Protein AF-A0AAN9T812-F1 (afdb_monomer)

Structure (mmCIF, N/CA/C/O backbone):
data_AF-A0AAN9T812-F1
#
_entry.id   AF-A0AAN9T812-F1
#
loop_
_atom_site.group_PDB
_atom_site.id
_atom_site.type_symbol
_atom_site.label_atom_id
_atom_site.label_alt_id
_atom_site.label_comp_id
_atom_site.label_asym_id
_atom_site.label_entity_id
_atom_site.label_seq_id
_atom_site.pdbx_PDB_ins_code
_atom_site.Cartn_x
_atom_site.Cartn_y
_atom_site.Cartn_z
_atom_site.occupancy
_atom_site.B_iso_or_equiv
_atom_site.auth_seq_id
_atom_site.auth_comp_id
_atom_site.auth_asym_id
_atom_site.auth_atom_id
_atom_site.pdbx_PDB_model_num
ATOM 1 N N . MET A 1 1 ? -32.155 -4.068 31.188 1.00 74.25 1 MET A N 1
ATOM 2 C CA . MET A 1 1 ? -33.131 -3.083 30.691 1.00 74.25 1 MET A CA 1
ATOM 3 C C . MET A 1 1 ? -33.475 -3.514 29.284 1.00 74.25 1 MET A C 1
ATOM 5 O O . MET A 1 1 ? -32.671 -3.283 28.393 1.00 74.25 1 MET A O 1
ATOM 9 N N . THR A 1 2 ? -34.605 -4.200 29.105 1.00 89.62 2 THR A N 1
ATOM 10 C CA . THR A 1 2 ? -34.930 -4.833 27.822 1.00 89.62 2 THR A CA 1
ATOM 11 C C . THR A 1 2 ? -35.168 -3.782 26.747 1.00 89.62 2 THR A C 1
ATOM 13 O O . THR A 1 2 ? -36.147 -3.042 26.820 1.00 89.62 2 THR A O 1
ATOM 16 N N . VAL A 1 3 ? -34.265 -3.729 25.769 1.00 97.06 3 VAL A N 1
ATOM 17 C CA . VAL A 1 3 ? -34.298 -2.762 24.667 1.00 97.06 3 VAL A CA 1
ATOM 18 C C . VAL A 1 3 ? -35.532 -2.996 23.793 1.00 97.06 3 VAL A C 1
ATOM 20 O O . VAL A 1 3 ? -35.739 -4.096 23.282 1.00 97.06 3 VAL A O 1
ATOM 23 N N . LYS A 1 4 ? -36.333 -1.944 23.604 1.00 97.69 4 LYS A N 1
ATOM 24 C CA . LYS A 1 4 ? -37.488 -1.900 22.691 1.00 97.69 4 LYS A CA 1
ATOM 25 C C . LYS A 1 4 ? -37.395 -0.757 21.684 1.00 97.69 4 LYS A C 1
ATOM 27 O O . LYS A 1 4 ? -37.980 -0.849 20.609 1.00 97.69 4 LYS A O 1
ATOM 32 N N . ASN A 1 5 ? -36.654 0.295 22.018 1.00 98.50 5 ASN A N 1
ATOM 33 C CA . ASN A 1 5 ? -36.450 1.477 21.196 1.00 98.50 5 ASN A CA 1
ATOM 34 C C . ASN A 1 5 ? -34.953 1.656 20.923 1.00 98.50 5 ASN A C 1
ATOM 36 O O . ASN A 1 5 ? -34.146 1.750 21.851 1.00 98.50 5 ASN A O 1
ATOM 40 N N . ILE A 1 6 ? -34.585 1.731 19.647 1.00 98.75 6 ILE A N 1
ATOM 41 C CA . ILE A 1 6 ? -33.224 1.993 19.182 1.00 98.75 6 ILE A CA 1
ATOM 42 C C . ILE A 1 6 ? -33.206 3.333 18.449 1.00 98.75 6 ILE A C 1
ATOM 44 O O . ILE A 1 6 ? -33.967 3.533 17.504 1.00 98.75 6 ILE A O 1
ATOM 48 N N . CYS A 1 7 ? -32.300 4.225 18.844 1.00 98.69 7 CYS A N 1
ATOM 49 C CA . CYS A 1 7 ? -31.912 5.387 18.045 1.00 98.69 7 CYS A CA 1
ATOM 50 C C . CYS A 1 7 ? -30.577 5.098 17.340 1.00 98.69 7 CYS A C 1
ATOM 52 O O . CYS A 1 7 ? -29.722 4.406 17.894 1.00 98.69 7 CYS A O 1
ATOM 54 N N . CYS A 1 8 ? -30.369 5.633 16.138 1.00 98.69 8 CYS A N 1
ATOM 55 C CA . CYS A 1 8 ? -29.065 5.628 15.475 1.00 98.69 8 CYS A CA 1
ATOM 56 C C . CYS A 1 8 ? -28.734 7.010 14.919 1.00 98.69 8 CYS A C 1
ATOM 58 O O . CYS A 1 8 ? -29.370 7.466 13.971 1.00 98.69 8 CYS A O 1
ATOM 60 N N . ILE A 1 9 ? -27.713 7.651 15.486 1.00 98.38 9 ILE A N 1
ATOM 61 C CA . ILE A 1 9 ? -27.224 8.962 15.060 1.00 98.38 9 ILE A CA 1
ATOM 62 C C . ILE A 1 9 ? -26.245 8.766 13.895 1.00 98.38 9 ILE A C 1
ATOM 64 O O . ILE A 1 9 ? -25.146 8.240 14.075 1.00 98.38 9 ILE A O 1
ATOM 68 N N . GLY A 1 10 ? -26.656 9.192 12.701 1.00 96.56 10 GLY A N 1
ATOM 69 C CA . GLY A 1 10 ? -25.944 9.061 11.429 1.00 96.56 10 GLY A CA 1
ATOM 70 C C . GLY A 1 10 ? -26.663 8.118 10.460 1.00 96.56 10 GLY A C 1
ATOM 71 O O . GLY A 1 10 ? -26.593 6.898 10.603 1.00 96.56 10 GLY A O 1
ATOM 72 N N . ALA A 1 11 ? -27.290 8.668 9.415 1.00 96.69 11 ALA A N 1
ATOM 73 C CA . ALA A 1 11 ? -28.010 7.905 8.387 1.00 96.69 11 ALA A CA 1
ATOM 74 C C . ALA A 1 11 ? -27.117 7.564 7.172 1.00 96.69 11 ALA A C 1
ATOM 76 O O . ALA A 1 11 ? -27.552 7.628 6.022 1.00 96.69 11 ALA A O 1
ATOM 77 N N . GLY A 1 12 ? -25.836 7.270 7.409 1.00 92.38 12 GLY A N 1
ATOM 78 C CA . GLY A 1 12 ? -24.866 6.917 6.364 1.00 92.38 12 GLY A CA 1
ATOM 79 C C . GLY A 1 12 ? -24.870 5.430 5.982 1.00 92.38 12 GLY A C 1
ATOM 80 O O . GLY A 1 12 ? -25.709 4.658 6.446 1.00 92.38 12 GLY A O 1
ATOM 81 N N . TYR A 1 13 ? -23.864 5.027 5.192 1.00 89.50 13 TYR A N 1
ATOM 82 C CA . TYR A 1 13 ? -23.619 3.642 4.743 1.00 89.50 13 TYR A CA 1
ATOM 83 C C . TYR A 1 13 ? -23.545 2.594 5.868 1.00 89.50 13 TYR A C 1
ATOM 85 O O . TYR A 1 13 ? -23.782 1.419 5.613 1.00 89.50 13 TYR A O 1
ATOM 93 N N . VAL A 1 14 ? -23.241 2.993 7.107 1.00 93.31 14 VAL A N 1
ATOM 94 C CA . VAL A 1 14 ? -23.202 2.077 8.259 1.00 93.31 14 VAL A CA 1
ATOM 95 C C . VAL A 1 14 ? -24.554 2.045 8.976 1.00 93.31 14 VAL A C 1
ATOM 97 O O . VAL A 1 14 ? -25.220 1.008 8.995 1.00 93.31 14 VAL A O 1
ATOM 100 N N . GLY A 1 15 ? -24.983 3.178 9.539 1.00 96.19 15 GLY A N 1
ATOM 101 C CA . GLY A 1 15 ? -26.185 3.272 10.371 1.00 96.19 15 GLY A CA 1
ATOM 102 C C . GLY A 1 15 ? -27.480 2.917 9.643 1.00 96.19 15 GLY A C 1
ATOM 103 O O . GLY A 1 15 ? -28.292 2.178 10.196 1.00 96.19 15 GLY A O 1
ATOM 104 N N . GLY A 1 16 ? -27.651 3.365 8.393 1.00 96.88 16 GLY A N 1
ATOM 105 C CA . GLY A 1 16 ? -28.848 3.097 7.590 1.00 96.88 16 GLY A CA 1
ATOM 106 C C . GLY A 1 16 ? -29.077 1.599 7.342 1.00 96.88 16 GLY A C 1
ATOM 107 O O . GLY A 1 16 ? -30.076 1.060 7.828 1.00 96.88 16 GLY A O 1
ATOM 108 N N . PRO A 1 17 ? -28.157 0.889 6.658 1.00 97.06 17 PRO A N 1
ATOM 109 C CA . PRO A 1 17 ? -28.252 -0.557 6.449 1.00 97.06 17 PRO A CA 1
ATOM 110 C C . PRO A 1 17 ? -28.309 -1.361 7.751 1.00 97.06 17 PRO A C 1
ATOM 112 O O . PRO A 1 17 ? -29.172 -2.228 7.880 1.00 97.06 17 PRO A O 1
ATOM 115 N N . THR A 1 18 ? -27.473 -1.034 8.748 1.00 97.94 18 THR A N 1
ATOM 116 C CA . THR A 1 18 ? -27.474 -1.728 10.053 1.00 97.94 18 THR A CA 1
ATOM 117 C C . THR A 1 18 ? -28.856 -1.665 10.706 1.00 97.94 18 THR A C 1
ATOM 119 O O . THR A 1 18 ? -29.416 -2.694 11.078 1.00 97.94 18 THR A O 1
ATOM 122 N N . CYS A 1 19 ? -29.446 -0.472 10.799 1.00 98.44 19 CYS A N 1
ATOM 123 C CA . CYS A 1 19 ? -30.762 -0.283 11.405 1.00 98.44 19 CYS A CA 1
ATOM 124 C C . CYS A 1 19 ? -31.896 -0.893 10.580 1.00 98.44 19 CYS A C 1
ATOM 126 O O . CYS A 1 19 ? -32.862 -1.394 11.152 1.00 98.44 19 CYS A O 1
ATOM 128 N N . SER A 1 20 ? -31.764 -0.900 9.253 1.00 98.50 20 SER A N 1
ATOM 129 C CA . SER A 1 20 ? -32.740 -1.518 8.351 1.00 98.50 20 SER A CA 1
ATOM 130 C C . SER A 1 20 ? -32.778 -3.039 8.525 1.00 98.50 20 SER A C 1
ATOM 132 O O . SER A 1 20 ? -33.860 -3.615 8.630 1.00 98.50 20 SER A O 1
ATOM 134 N N . VAL A 1 21 ? -31.612 -3.686 8.653 1.00 98.19 21 VAL A N 1
ATOM 135 C CA . VAL A 1 21 ? -31.522 -5.124 8.957 1.00 98.19 21 VAL A CA 1
ATOM 136 C C . VAL A 1 21 ? -32.017 -5.421 10.375 1.00 98.19 21 VAL A C 1
ATOM 138 O O . VAL A 1 21 ? -32.829 -6.329 10.533 1.00 98.19 21 VAL A O 1
ATOM 141 N N . ILE A 1 22 ? -31.640 -4.628 11.391 1.00 98.50 22 ILE A N 1
ATOM 142 C CA . ILE A 1 22 ? -32.170 -4.793 12.760 1.00 98.50 22 ILE A CA 1
ATOM 143 C C . ILE A 1 22 ? -33.703 -4.699 12.761 1.00 98.50 22 ILE A C 1
ATOM 145 O O . ILE A 1 22 ? -34.360 -5.581 13.302 1.00 98.50 22 ILE A O 1
ATOM 149 N N . ALA A 1 23 ? -34.299 -3.695 12.113 1.00 98.56 23 ALA A N 1
ATOM 150 C CA . ALA A 1 23 ? -35.756 -3.566 12.036 1.00 98.56 23 ALA A CA 1
ATOM 151 C C . ALA A 1 23 ? -36.430 -4.744 11.301 1.00 98.56 23 ALA A C 1
ATOM 153 O O . ALA A 1 23 ? -37.572 -5.091 11.605 1.00 98.56 23 ALA A O 1
ATOM 154 N N . ASN A 1 24 ? -35.738 -5.381 10.353 1.00 98.25 24 ASN A N 1
ATOM 155 C CA . ASN A 1 24 ? -36.250 -6.539 9.620 1.00 98.25 24 ASN A CA 1
ATOM 156 C C . ASN A 1 24 ? -36.162 -7.856 10.404 1.00 98.25 24 ASN A C 1
ATOM 158 O O . ASN A 1 24 ? -37.030 -8.706 10.250 1.00 98.25 24 ASN A O 1
ATOM 162 N N . GLN A 1 25 ? -35.155 -8.011 11.267 1.00 97.94 25 GLN A N 1
ATOM 163 C CA . GLN A 1 25 ? -34.986 -9.197 12.120 1.00 97.94 25 GLN A CA 1
ATOM 164 C C . GLN A 1 25 ? -35.675 -9.043 13.496 1.00 97.94 25 GLN A C 1
ATOM 166 O O . GLN A 1 25 ? -35.952 -10.028 14.181 1.00 97.94 25 GLN A O 1
ATOM 171 N N . CYS A 1 26 ? -35.994 -7.810 13.903 1.00 97.50 26 CYS A N 1
ATOM 172 C CA . CYS A 1 26 ? -36.557 -7.461 15.210 1.00 97.50 26 CYS A CA 1
ATOM 173 C C . CYS A 1 26 ? -37.860 -6.653 15.071 1.00 97.50 26 CYS A C 1
ATOM 175 O O . CYS A 1 26 ? -37.904 -5.471 15.406 1.00 97.50 26 CYS A O 1
ATOM 177 N N . HIS A 1 27 ? -38.935 -7.275 14.576 1.00 97.12 27 HIS A N 1
ATOM 178 C CA . HIS A 1 27 ? -40.221 -6.601 14.317 1.00 97.12 27 HIS A CA 1
ATOM 179 C C . HIS A 1 27 ? -40.852 -5.891 15.536 1.00 97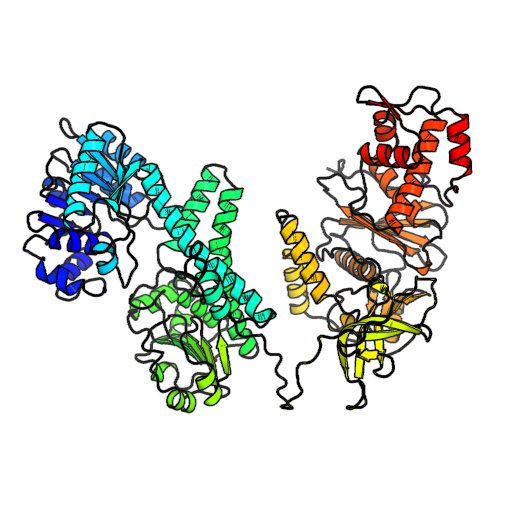.12 27 HIS A C 1
ATOM 181 O O . HIS A 1 27 ? -41.575 -4.914 15.368 1.00 97.12 27 HIS A O 1
ATOM 187 N N . ASP A 1 28 ? -40.591 -6.381 16.749 1.00 97.38 28 ASP A N 1
ATOM 188 C CA . ASP A 1 28 ? -41.022 -5.824 18.040 1.00 97.38 28 ASP A CA 1
ATOM 189 C C . ASP A 1 28 ? -40.154 -4.659 18.552 1.00 97.38 28 ASP A C 1
ATOM 191 O O . ASP A 1 28 ? -40.526 -4.011 19.531 1.00 97.38 28 ASP A O 1
ATOM 195 N N . ILE A 1 29 ? -39.021 -4.375 17.900 1.00 98.38 29 ILE A N 1
ATOM 196 C CA . ILE A 1 29 ? -38.140 -3.249 18.226 1.00 98.38 29 ILE A CA 1
ATOM 197 C C . ILE A 1 29 ? -38.420 -2.090 17.262 1.00 98.38 29 ILE A C 1
ATOM 199 O O . ILE A 1 29 ? -38.365 -2.247 16.039 1.00 98.38 29 ILE A O 1
ATOM 203 N N . ARG A 1 30 ? -38.685 -0.905 17.823 1.00 98.69 30 ARG A N 1
ATOM 204 C CA . ARG A 1 30 ? -38.777 0.376 17.107 1.00 98.69 30 ARG A CA 1
ATOM 205 C C . ARG A 1 30 ? -37.366 0.907 16.864 1.00 98.69 30 ARG A C 1
ATOM 207 O O . ARG A 1 30 ? -36.608 1.090 17.811 1.00 98.69 30 ARG A O 1
ATOM 214 N N . VAL A 1 31 ? -37.021 1.170 15.608 1.00 98.88 31 VAL A N 1
ATOM 215 C CA . VAL A 1 31 ? -35.697 1.637 15.184 1.00 98.88 31 VAL A CA 1
ATOM 216 C C . VAL A 1 31 ? -35.837 2.972 14.455 1.00 98.88 31 VAL A C 1
ATOM 218 O O . VAL A 1 31 ? -36.425 3.043 13.375 1.00 98.88 31 VAL A O 1
ATOM 221 N N . THR A 1 32 ? -35.277 4.030 15.036 1.00 98.88 32 THR A N 1
ATOM 222 C CA . THR A 1 32 ? -35.317 5.395 14.500 1.00 98.88 32 THR A CA 1
ATOM 223 C C . THR A 1 32 ? -33.905 5.842 14.131 1.00 98.88 32 THR A C 1
ATOM 225 O O . THR A 1 32 ? -33.061 6.070 14.998 1.00 98.88 32 THR A O 1
ATOM 228 N N . VAL A 1 33 ? -33.636 5.980 12.835 1.00 98.81 33 VAL A N 1
ATOM 229 C CA . VAL A 1 33 ? -32.378 6.527 12.315 1.00 98.81 33 VAL A CA 1
ATOM 230 C C . VAL A 1 33 ? -32.518 8.042 12.194 1.00 98.81 33 VAL A C 1
ATOM 232 O O . VAL A 1 33 ? -33.508 8.534 11.648 1.00 98.81 33 VAL A O 1
ATOM 235 N N . VAL A 1 34 ? -31.534 8.788 12.692 1.00 98.69 34 VAL A N 1
ATOM 236 C CA . VAL A 1 34 ? -31.541 10.254 12.675 1.00 98.69 34 VAL A CA 1
ATOM 237 C C . VAL A 1 34 ? -30.262 10.831 12.088 1.00 98.69 34 VAL A C 1
ATOM 239 O O . VAL A 1 34 ? -29.175 10.293 12.277 1.00 98.69 34 VAL A O 1
ATOM 242 N N . ASP A 1 35 ? -30.381 11.938 11.363 1.00 97.69 35 ASP A N 1
ATOM 243 C CA . ASP A 1 35 ? -29.255 12.654 10.760 1.00 97.69 35 ASP A CA 1
ATOM 244 C C . ASP A 1 35 ? -29.583 14.151 10.715 1.00 97.69 35 ASP A C 1
ATOM 246 O O . ASP A 1 35 ? -30.739 14.537 10.535 1.00 97.69 35 ASP A O 1
ATOM 250 N N . ILE A 1 36 ? -28.565 14.997 10.874 1.00 94.50 36 ILE A N 1
ATOM 251 C CA . ILE A 1 36 ? -28.709 16.457 10.793 1.00 94.50 36 ILE A CA 1
ATOM 252 C C . ILE A 1 36 ? -28.905 16.945 9.349 1.00 94.50 36 ILE A C 1
ATOM 254 O O . ILE A 1 36 ? -29.266 18.100 9.138 1.00 94.50 36 ILE A O 1
ATOM 258 N N . ASN A 1 37 ? -28.656 16.092 8.349 1.00 95.25 37 ASN A N 1
ATOM 259 C CA . ASN A 1 37 ? -28.878 16.399 6.941 1.00 95.25 37 ASN A CA 1
ATOM 260 C C . ASN A 1 37 ? -30.342 16.095 6.528 1.00 95.25 37 ASN A C 1
ATOM 262 O O . ASN A 1 37 ? -30.701 14.920 6.385 1.00 95.25 37 ASN A O 1
ATOM 266 N N . PRO A 1 38 ? -31.185 17.120 6.270 1.00 96.81 38 PRO A N 1
ATOM 267 C CA . PRO A 1 38 ? -32.588 16.914 5.913 1.00 96.81 38 PRO A CA 1
ATOM 268 C C . PRO A 1 38 ? -32.770 16.323 4.510 1.00 96.81 38 PRO A C 1
ATOM 270 O O . PRO A 1 38 ? -33.708 15.560 4.300 1.00 96.81 38 PRO A O 1
ATOM 273 N N . GLU A 1 39 ? -31.875 16.614 3.558 1.00 95.25 39 GLU A N 1
ATOM 274 C CA . GLU A 1 39 ? -31.931 16.063 2.195 1.00 95.25 39 GLU A CA 1
ATOM 275 C C . GLU A 1 39 ? -31.735 14.541 2.221 1.00 95.25 39 GLU A C 1
ATOM 277 O O . GLU A 1 39 ? -32.495 13.798 1.605 1.00 95.25 39 GLU A O 1
ATOM 282 N N . ARG A 1 40 ? -30.773 14.063 3.020 1.00 94.88 40 ARG A N 1
ATOM 283 C CA . ARG A 1 40 ? -30.502 12.635 3.224 1.00 94.88 40 ARG A CA 1
ATOM 284 C C . ARG A 1 40 ? -31.672 11.917 3.900 1.00 94.88 40 ARG A C 1
ATOM 286 O O . ARG A 1 40 ? -32.021 10.811 3.493 1.00 94.88 40 ARG A O 1
ATOM 293 N N . ILE A 1 41 ? -32.286 12.522 4.920 1.00 98.25 41 ILE A N 1
ATOM 294 C CA . ILE A 1 41 ? -33.476 11.957 5.581 1.00 98.25 41 ILE A CA 1
ATOM 295 C C . ILE A 1 41 ? -34.691 11.963 4.640 1.00 98.25 41 ILE A C 1
ATOM 297 O O . ILE A 1 41 ? -35.464 11.006 4.643 1.00 98.25 41 ILE A O 1
ATOM 301 N N . ALA A 1 42 ? -34.842 12.980 3.787 1.00 97.88 42 ALA A N 1
ATOM 302 C CA . ALA A 1 42 ? -35.861 12.986 2.742 1.00 97.88 42 ALA A CA 1
ATOM 303 C C . ALA A 1 42 ? -35.628 11.861 1.716 1.00 97.88 42 ALA A C 1
ATOM 305 O O . ALA A 1 42 ? -36.573 11.155 1.375 1.00 97.88 42 ALA A O 1
ATOM 306 N N . GLN A 1 43 ? -34.380 11.622 1.296 1.00 96.38 43 GLN A N 1
ATOM 307 C CA . GLN A 1 43 ? -34.020 10.511 0.404 1.00 96.38 43 GLN A CA 1
ATOM 308 C C . GLN A 1 43 ? -34.342 9.140 1.026 1.00 96.38 43 GLN A C 1
ATOM 310 O O . GLN A 1 43 ? -35.021 8.339 0.386 1.00 96.38 43 GLN A O 1
ATOM 315 N N . TRP A 1 44 ? -33.972 8.891 2.291 1.00 98.12 44 TRP A N 1
ATOM 316 C CA . TRP A 1 44 ? -34.344 7.656 3.013 1.00 98.12 44 TRP A CA 1
ATOM 317 C C . TRP A 1 44 ? -35.860 7.456 3.177 1.00 98.12 44 TRP A C 1
ATOM 319 O O . TRP A 1 44 ? -36.322 6.321 3.323 1.00 98.12 44 TRP A O 1
ATOM 329 N N . ASN A 1 45 ? -36.644 8.536 3.142 1.00 98.00 45 ASN A N 1
ATOM 330 C CA . ASN A 1 45 ? -38.107 8.500 3.161 1.00 98.00 45 ASN A CA 1
ATOM 331 C C . ASN A 1 45 ? -38.753 8.491 1.759 1.00 98.00 45 ASN A C 1
ATOM 333 O O . ASN A 1 45 ? -39.972 8.357 1.663 1.00 98.00 45 ASN A O 1
ATOM 337 N N . SER A 1 46 ? -37.960 8.580 0.688 1.00 96.62 46 SER A N 1
ATOM 338 C CA . SER A 1 46 ? -38.408 8.549 -0.711 1.00 96.62 46 SER A CA 1
ATOM 339 C C . SER A 1 46 ? -38.237 7.166 -1.350 1.00 96.62 46 SER A C 1
ATOM 341 O O . SER A 1 46 ? -37.668 6.256 -0.748 1.00 96.62 46 SER A O 1
ATOM 343 N N . ASP A 1 47 ? -38.689 7.000 -2.590 1.00 94.44 47 ASP A N 1
ATOM 344 C CA . ASP A 1 47 ? -38.530 5.746 -3.342 1.00 94.44 47 ASP A CA 1
ATOM 345 C C . ASP A 1 47 ? -37.158 5.627 -4.042 1.00 94.44 47 ASP A C 1
ATOM 347 O O . ASP A 1 47 ? -36.916 4.681 -4.786 1.00 94.44 47 ASP A O 1
ATOM 351 N N . LEU A 1 48 ? -36.241 6.573 -3.785 1.00 90.69 48 LEU A N 1
ATOM 352 C CA . LEU A 1 48 ? -34.842 6.539 -4.212 1.00 90.69 48 LEU A CA 1
ATOM 353 C C . LEU A 1 48 ? -33.926 6.762 -2.998 1.00 90.69 48 LEU A C 1
ATOM 355 O O . LEU A 1 48 ? -33.743 7.891 -2.535 1.00 90.69 48 LEU A O 1
ATOM 359 N N . LEU A 1 49 ? -33.349 5.678 -2.477 1.00 93.50 49 LEU A N 1
ATOM 360 C CA . LEU A 1 49 ? -32.476 5.731 -1.304 1.00 93.50 49 LEU A CA 1
ATOM 361 C C . LEU A 1 49 ? -31.170 6.506 -1.587 1.00 93.50 49 LEU A C 1
ATOM 363 O O . LEU A 1 49 ? -30.689 6.528 -2.722 1.00 93.50 49 LEU A O 1
ATOM 367 N N . PRO A 1 50 ? -30.550 7.135 -0.566 1.00 89.44 50 PRO A N 1
ATOM 368 C CA . PRO A 1 50 ? -29.339 7.946 -0.743 1.00 89.44 50 PRO A CA 1
ATOM 369 C C . PRO A 1 50 ? -28.060 7.124 -0.972 1.00 89.44 50 PRO A C 1
ATOM 371 O O . PRO A 1 50 ? -26.991 7.701 -1.173 1.00 89.44 50 PRO A O 1
ATOM 374 N N . ILE A 1 51 ? -28.153 5.794 -0.899 1.00 87.75 51 ILE A N 1
ATOM 375 C CA . ILE A 1 51 ? -27.074 4.832 -1.134 1.00 87.75 51 ILE A CA 1
ATOM 376 C C . ILE A 1 51 ? -27.626 3.648 -1.933 1.00 87.75 51 ILE A C 1
ATOM 378 O O . ILE A 1 51 ? -28.804 3.320 -1.807 1.00 87.75 51 ILE A O 1
ATOM 382 N N . TYR A 1 52 ? -26.778 2.997 -2.729 1.00 83.81 52 TYR A N 1
ATOM 383 C CA . TYR A 1 52 ? -27.136 1.803 -3.496 1.00 83.81 52 TYR A CA 1
ATOM 384 C C . TYR A 1 52 ? -26.447 0.574 -2.897 1.00 83.81 52 TYR A C 1
ATOM 386 O O . TYR A 1 52 ? -25.222 0.503 -2.882 1.00 83.81 52 TYR A O 1
ATOM 394 N N . GLU A 1 53 ? -27.237 -0.397 -2.443 1.00 87.38 53 GLU A N 1
ATOM 395 C CA . GLU A 1 53 ? -26.776 -1.690 -1.925 1.00 87.38 53 GLU A CA 1
ATOM 396 C C . GLU A 1 53 ? -27.742 -2.796 -2.385 1.00 87.38 53 GLU A C 1
ATOM 398 O O . GLU A 1 53 ? -28.959 -2.621 -2.247 1.00 87.38 53 GLU A O 1
ATOM 403 N N . PRO A 1 54 ? -27.260 -3.940 -2.909 1.00 87.94 54 PRO A N 1
ATOM 404 C CA . PRO A 1 54 ? -28.130 -5.042 -3.318 1.00 87.94 54 PRO A CA 1
ATOM 405 C C . PRO A 1 54 ? -29.052 -5.517 -2.182 1.00 87.94 54 PRO A C 1
ATOM 407 O O . PRO A 1 54 ? -28.589 -5.844 -1.091 1.00 87.94 54 PRO A O 1
ATOM 410 N N . GLY A 1 55 ? -30.363 -5.551 -2.442 1.00 93.38 55 GLY A N 1
ATOM 411 C CA . GLY A 1 55 ? -31.394 -5.974 -1.481 1.00 93.38 55 GLY A CA 1
ATOM 412 C C . GLY A 1 55 ? -31.778 -4.940 -0.409 1.00 93.38 55 GLY A C 1
ATOM 413 O O . GLY A 1 55 ? -32.697 -5.194 0.368 1.00 93.38 55 GLY A O 1
ATOM 414 N N . LEU A 1 56 ? -31.129 -3.768 -0.349 1.00 95.25 56 LEU A N 1
ATOM 415 C CA . LEU A 1 56 ? -31.429 -2.763 0.681 1.00 95.25 56 LEU A CA 1
ATOM 416 C C . LEU A 1 56 ? -32.818 -2.138 0.493 1.00 95.25 56 LEU A C 1
ATOM 418 O O . LEU A 1 56 ? -33.553 -2.000 1.471 1.00 95.25 56 LEU A O 1
ATOM 422 N N . ASP A 1 57 ? -33.182 -1.809 -0.748 1.00 95.50 57 ASP A N 1
ATOM 423 C CA . ASP A 1 57 ? -34.481 -1.226 -1.109 1.00 95.50 57 ASP A CA 1
ATOM 424 C C . ASP A 1 57 ? -35.648 -2.091 -0.599 1.00 95.50 57 ASP A C 1
ATOM 426 O O . ASP A 1 57 ? -36.555 -1.599 0.071 1.00 95.50 57 ASP A O 1
ATOM 430 N N . GLU A 1 58 ? -35.587 -3.406 -0.836 1.00 96.75 58 GLU A N 1
ATOM 431 C CA . GLU A 1 58 ? -36.606 -4.375 -0.407 1.00 96.75 58 GLU A CA 1
ATOM 432 C C . GLU A 1 58 ? -36.787 -4.379 1.118 1.00 96.75 58 GLU A C 1
ATOM 434 O O . GLU A 1 58 ? -37.910 -4.308 1.628 1.00 96.75 58 GLU A O 1
ATOM 439 N N . ILE A 1 59 ? -35.676 -4.405 1.861 1.00 97.69 59 ILE A N 1
ATOM 440 C CA . ILE A 1 59 ? -35.681 -4.375 3.327 1.00 97.69 59 ILE A CA 1
ATOM 441 C C . ILE A 1 59 ? -36.289 -3.060 3.825 1.00 97.69 59 ILE A C 1
ATOM 443 O O . ILE A 1 59 ? -37.236 -3.085 4.620 1.00 97.69 59 ILE A O 1
ATOM 447 N N . VAL A 1 60 ? -35.787 -1.923 3.335 1.00 98.38 60 VAL A N 1
ATOM 448 C CA . VAL A 1 60 ? -36.205 -0.583 3.765 1.00 98.38 60 VAL A CA 1
ATOM 449 C C . VAL A 1 60 ? -37.680 -0.357 3.464 1.00 98.38 60 VAL A C 1
ATOM 451 O O . VAL A 1 60 ? -38.437 -0.043 4.382 1.00 98.38 60 VAL A O 1
ATOM 454 N N . PHE A 1 61 ? -38.132 -0.579 2.228 1.00 98.12 61 PHE A N 1
ATOM 455 C CA . PHE A 1 61 ? -39.534 -0.381 1.856 1.00 98.12 61 PHE A CA 1
ATOM 456 C C . PHE A 1 61 ? -40.473 -1.367 2.572 1.00 98.12 61 PHE A C 1
ATOM 458 O O . PHE A 1 61 ? -41.619 -1.019 2.862 1.00 98.12 61 PHE A O 1
ATOM 465 N N . SER A 1 62 ? -40.004 -2.565 2.955 1.00 97.56 62 SER A N 1
ATOM 466 C CA . SER A 1 62 ? -40.818 -3.489 3.756 1.00 97.56 62 SER A CA 1
ATOM 467 C C . SER A 1 62 ? -41.006 -3.047 5.216 1.00 97.56 62 SER A C 1
ATOM 469 O O . SER A 1 62 ? -42.044 -3.386 5.798 1.00 97.56 62 SER A O 1
ATOM 471 N N . ARG A 1 63 ? -40.046 -2.315 5.815 1.00 98.25 63 ARG A N 1
ATOM 472 C CA . ARG A 1 63 ? -40.044 -1.922 7.245 1.00 98.25 63 ARG A CA 1
ATOM 473 C C . ARG A 1 63 ? -40.375 -0.459 7.528 1.00 98.25 63 ARG A C 1
ATOM 475 O O . ARG A 1 63 ? -40.845 -0.159 8.633 1.00 98.25 63 ARG A O 1
ATOM 482 N N . ARG A 1 64 ? -40.113 0.444 6.578 1.00 98.25 64 ARG A N 1
ATOM 483 C CA . ARG A 1 64 ? -40.309 1.892 6.725 1.00 98.25 64 ARG A CA 1
ATOM 484 C C . ARG A 1 64 ? -41.747 2.195 7.148 1.00 98.25 64 ARG A C 1
ATOM 486 O O . ARG A 1 64 ? -42.695 1.621 6.617 1.00 98.25 64 ARG A O 1
ATOM 493 N N . ASN A 1 65 ? -41.894 3.078 8.132 1.00 97.75 65 ASN A N 1
ATOM 494 C CA . ASN A 1 65 ? -43.160 3.479 8.756 1.00 97.75 65 ASN A CA 1
ATOM 495 C C . ASN A 1 65 ? -43.921 2.366 9.511 1.00 97.75 65 ASN A C 1
ATOM 497 O O . ASN A 1 65 ? -45.041 2.605 9.956 1.00 97.75 65 ASN A O 1
ATOM 501 N N . LYS A 1 66 ? -43.331 1.173 9.700 1.00 98.31 66 LYS A N 1
ATOM 502 C CA . LYS A 1 66 ? -43.872 0.110 10.572 1.00 98.31 66 LYS A CA 1
ATOM 503 C C . LYS A 1 66 ? -43.096 0.052 11.882 1.00 98.31 66 LYS A C 1
ATOM 505 O O . LYS A 1 66 ? -43.630 0.383 12.935 1.00 98.31 66 LYS A O 1
ATOM 510 N N . ASN A 1 67 ? -41.820 -0.320 11.795 1.00 98.56 67 ASN A N 1
ATOM 511 C CA . ASN A 1 67 ? -40.882 -0.293 12.916 1.00 98.56 67 ASN A CA 1
ATOM 512 C C . ASN A 1 67 ? -39.529 0.357 12.570 1.00 98.56 67 ASN A C 1
ATOM 514 O O . ASN A 1 67 ? -38.769 0.643 13.489 1.00 98.56 67 ASN A O 1
ATOM 518 N N . LEU A 1 68 ? -39.255 0.655 11.291 1.00 98.81 68 LEU A N 1
ATOM 519 C CA . LEU A 1 68 ? -38.125 1.480 10.846 1.00 98.81 68 LEU A CA 1
ATOM 520 C C . LEU A 1 68 ? -38.596 2.907 10.526 1.00 98.81 68 LEU A C 1
ATOM 522 O O . LEU A 1 68 ? -39.558 3.085 9.775 1.00 98.81 68 LEU A O 1
ATOM 526 N N . PHE A 1 69 ? -37.900 3.917 11.045 1.00 98.81 69 PHE A N 1
ATOM 527 C CA . PHE A 1 69 ? -38.220 5.335 10.852 1.00 98.81 69 PHE A CA 1
ATOM 528 C C . PHE A 1 69 ? -36.953 6.152 10.563 1.00 98.81 69 PHE A C 1
ATOM 530 O O . PHE A 1 69 ? -35.895 5.862 11.118 1.00 98.81 69 PHE A O 1
ATOM 537 N N . PHE A 1 70 ? -37.070 7.198 9.738 1.00 98.75 70 PHE A N 1
ATOM 538 C CA . PHE A 1 70 ? -35.985 8.138 9.432 1.00 98.75 70 PHE A CA 1
ATOM 539 C C . PHE A 1 70 ? -36.441 9.569 9.746 1.00 98.75 70 PHE A C 1
ATOM 541 O O . PHE A 1 70 ? -37.463 10.007 9.217 1.00 98.75 70 PHE A O 1
ATOM 548 N N . SER A 1 71 ? -35.710 10.293 10.600 1.00 98.50 71 SER A N 1
ATOM 549 C CA . SER A 1 71 ? -36.118 11.617 11.107 1.00 98.50 71 SER A CA 1
ATOM 550 C C . SER A 1 71 ? -34.944 12.593 11.251 1.00 98.50 71 SER A C 1
ATOM 552 O O . SER A 1 71 ? -33.801 12.185 11.424 1.00 98.50 71 SER A O 1
ATOM 554 N N . THR A 1 72 ? -35.223 13.897 11.216 1.00 98.25 72 THR A N 1
ATOM 555 C CA . THR A 1 72 ? -34.273 14.951 11.623 1.00 98.25 72 THR A CA 1
ATOM 556 C C . THR A 1 72 ? -34.414 15.333 13.102 1.00 98.25 72 THR A C 1
ATOM 558 O O . THR A 1 72 ? -33.576 16.062 13.626 1.00 98.25 72 THR A O 1
ATOM 561 N N . ASP A 1 73 ? -35.454 14.854 13.796 1.00 97.81 73 ASP A N 1
ATOM 562 C CA . ASP A 1 73 ? -35.629 15.052 15.240 1.00 97.81 73 ASP A CA 1
ATOM 563 C C . ASP A 1 73 ? -34.742 14.077 16.031 1.00 97.81 73 ASP A C 1
ATOM 565 O O . ASP A 1 73 ? -35.159 13.003 16.477 1.00 97.81 73 ASP A O 1
ATOM 569 N N . VAL A 1 74 ? -33.477 14.475 16.172 1.00 97.38 74 VAL A N 1
ATOM 570 C CA . VAL A 1 74 ? -32.464 13.784 16.977 1.00 97.38 74 VAL A CA 1
ATOM 571 C C . VAL A 1 74 ? -32.856 13.761 18.460 1.00 97.38 74 VAL A C 1
ATOM 573 O O . VAL A 1 74 ? -32.602 12.774 19.153 1.00 97.38 74 VAL A O 1
ATOM 576 N N . GLU A 1 75 ? -33.491 14.824 18.961 1.00 97.12 75 GLU A N 1
ATOM 577 C CA . GLU A 1 75 ? -33.767 14.979 20.387 1.00 97.12 75 GLU A CA 1
ATOM 578 C C . GLU A 1 75 ? -34.834 14.006 20.894 1.00 97.12 75 GLU A C 1
ATOM 580 O O . GLU A 1 75 ? -34.637 13.340 21.914 1.00 97.12 75 GLU A O 1
ATOM 585 N N . THR A 1 76 ? -35.967 13.906 20.197 1.00 97.69 76 THR A N 1
ATOM 586 C CA . THR A 1 76 ? -37.051 12.988 20.575 1.00 97.69 76 THR A CA 1
ATOM 587 C C . THR A 1 76 ? -36.600 11.536 20.446 1.00 97.69 76 THR A C 1
ATOM 589 O O . THR A 1 76 ? -36.855 10.738 21.348 1.00 97.69 76 THR A O 1
ATOM 592 N N . ALA A 1 77 ? -35.822 11.202 19.410 1.00 98.12 77 ALA A N 1
ATOM 593 C CA . ALA A 1 77 ? -35.254 9.864 19.251 1.00 98.12 77 ALA A CA 1
ATOM 594 C C . ALA A 1 77 ? -34.305 9.473 20.405 1.00 98.12 77 ALA A C 1
ATOM 596 O O . ALA A 1 77 ? -34.350 8.338 20.878 1.00 98.12 77 ALA A O 1
ATOM 597 N N . ILE A 1 78 ? -33.485 10.403 20.916 1.00 98.12 78 ILE A N 1
ATOM 598 C CA . ILE A 1 78 ? -32.638 10.173 22.104 1.00 98.12 78 ILE A CA 1
ATOM 599 C C . ILE A 1 78 ? -33.477 10.023 23.385 1.00 98.12 78 ILE A C 1
ATOM 601 O O . ILE A 1 78 ? -33.140 9.209 24.249 1.00 98.12 78 ILE A O 1
ATOM 605 N N . LYS A 1 79 ? -34.573 10.781 23.530 1.00 97.88 79 LYS A N 1
ATOM 606 C CA . LYS A 1 79 ? -35.487 10.667 24.684 1.00 97.88 79 LYS A CA 1
ATOM 607 C C . LYS A 1 79 ? -36.166 9.291 24.708 1.00 97.88 79 LYS A C 1
ATOM 609 O O . LYS A 1 79 ? -36.101 8.626 25.744 1.00 97.88 79 LYS A O 1
ATOM 614 N N . GLU A 1 80 ? -36.729 8.852 23.578 1.00 97.69 80 GLU A N 1
ATOM 615 C CA . GLU A 1 80 ? -37.449 7.574 23.417 1.00 97.69 80 GLU A CA 1
ATOM 616 C C . GLU A 1 80 ? -36.563 6.320 23.522 1.00 97.69 80 GLU A C 1
ATOM 618 O O . GLU A 1 80 ? -37.031 5.289 23.999 1.00 97.69 80 GLU A O 1
ATOM 623 N N . ALA A 1 81 ? -35.307 6.372 23.066 1.00 98.38 81 ALA A N 1
ATOM 624 C CA . ALA A 1 81 ? -34.461 5.183 22.936 1.00 98.38 81 ALA A CA 1
ATOM 625 C C . ALA A 1 81 ? -34.070 4.522 24.271 1.00 98.38 81 ALA A C 1
ATOM 627 O O . ALA A 1 81 ? -33.794 5.202 25.256 1.00 98.38 81 ALA A O 1
ATOM 628 N N . ASP A 1 82 ? -33.929 3.197 24.274 1.00 98.44 82 ASP A N 1
ATOM 629 C CA . ASP A 1 82 ? -33.240 2.433 25.324 1.00 98.44 82 ASP A CA 1
ATOM 630 C C . ASP A 1 82 ? -31.749 2.254 24.971 1.00 98.44 82 ASP A C 1
ATOM 632 O O . ASP A 1 82 ? -30.870 2.297 25.837 1.00 98.44 82 ASP A O 1
ATOM 636 N N . LEU A 1 83 ? -31.469 2.088 23.671 1.00 98.69 83 LEU A N 1
ATOM 637 C CA . LEU A 1 83 ? -30.139 1.907 23.094 1.00 98.69 83 LEU A CA 1
ATOM 638 C C . LEU A 1 83 ? -29.902 2.916 21.960 1.00 98.69 83 LEU A C 1
ATOM 640 O O . LEU A 1 83 ? -30.765 3.118 21.108 1.00 98.69 83 LEU A O 1
ATOM 644 N N . ILE A 1 84 ? -28.732 3.555 21.942 1.00 98.81 84 ILE A N 1
ATOM 645 C CA . ILE A 1 84 ? -28.382 4.617 20.991 1.00 98.81 84 ILE A CA 1
ATOM 646 C C . ILE A 1 84 ? -27.082 4.250 20.275 1.00 98.81 84 ILE A C 1
ATOM 648 O O . ILE A 1 84 ? -26.015 4.265 20.887 1.00 98.81 84 ILE A O 1
ATOM 652 N N . PHE A 1 85 ? -27.152 3.959 18.976 1.00 98.69 85 PHE A N 1
ATOM 653 C CA . PHE A 1 85 ? -25.969 3.831 18.127 1.00 98.69 85 PHE A CA 1
ATOM 654 C C . PHE A 1 85 ? -25.415 5.212 17.743 1.00 98.69 85 PHE A C 1
ATOM 656 O O . PHE A 1 85 ? -26.164 6.100 17.331 1.00 98.69 85 PHE A O 1
ATOM 663 N N . ILE A 1 86 ? -24.093 5.370 17.808 1.00 97.88 86 ILE A N 1
ATOM 664 C CA . ILE A 1 86 ? -23.348 6.486 17.218 1.00 97.88 86 ILE A CA 1
ATOM 665 C C . ILE A 1 86 ? -22.656 5.952 15.959 1.00 97.88 86 ILE A C 1
ATOM 667 O O . ILE A 1 86 ? -21.698 5.189 16.049 1.00 97.88 86 ILE A O 1
ATOM 671 N N . SER A 1 87 ? -23.161 6.355 14.791 1.00 96.06 87 SER A N 1
ATOM 672 C CA . SER A 1 87 ? -22.719 5.935 13.452 1.00 96.06 87 SER A CA 1
ATOM 673 C C . SER A 1 87 ? -22.295 7.142 12.590 1.00 96.06 87 SER A C 1
ATOM 675 O O . SER A 1 87 ? -22.516 7.184 11.374 1.00 96.06 87 SER A O 1
ATOM 677 N N . VAL A 1 88 ? -21.714 8.164 13.222 1.00 92.75 88 VAL A N 1
ATOM 678 C CA . VAL A 1 88 ? -21.254 9.395 12.559 1.00 92.75 88 VAL A CA 1
ATOM 679 C C . VAL A 1 88 ? -19.860 9.237 11.948 1.00 92.75 88 VAL A C 1
ATOM 681 O O . VAL A 1 88 ? -19.051 8.421 12.393 1.00 92.75 88 VAL A O 1
ATOM 684 N N . ASN A 1 89 ? -19.557 10.043 10.929 1.00 86.56 89 ASN A N 1
ATOM 685 C CA . ASN A 1 89 ? -18.252 10.027 10.271 1.00 86.56 89 ASN A CA 1
ATOM 686 C C . ASN A 1 89 ? -17.132 10.527 11.197 1.00 86.56 89 ASN A C 1
ATOM 688 O O . ASN A 1 89 ? -17.274 11.548 11.865 1.00 86.56 89 ASN A O 1
ATOM 692 N N . THR A 1 90 ? -15.975 9.875 11.113 1.00 88.06 90 THR A N 1
ATOM 693 C CA . THR A 1 90 ? -14.701 10.279 11.728 1.00 88.06 90 THR A CA 1
ATOM 694 C C . THR A 1 90 ? -13.691 10.631 10.622 1.00 88.06 90 THR A C 1
ATOM 696 O O . THR A 1 90 ? -12.845 9.801 10.264 1.00 88.06 90 THR A O 1
ATOM 699 N N . PRO A 1 91 ? -13.819 11.799 9.965 1.00 88.31 91 PRO A N 1
ATOM 700 C CA . PRO A 1 91 ? -12.969 12.153 8.831 1.00 88.31 91 PRO A CA 1
ATOM 701 C C . PRO A 1 91 ? -11.519 12.377 9.273 1.00 88.31 91 PRO A C 1
ATOM 703 O O . PRO A 1 91 ? -11.260 12.776 10.404 1.00 88.31 91 PRO A O 1
ATOM 706 N N . THR A 1 92 ? -10.560 12.164 8.378 1.00 90.19 92 THR A N 1
ATOM 707 C CA . THR A 1 92 ? -9.148 12.457 8.651 1.00 90.19 92 THR A CA 1
ATOM 708 C C . THR A 1 92 ? -8.938 13.956 8.891 1.00 90.19 92 THR A C 1
ATOM 710 O O . THR A 1 92 ? -9.431 14.785 8.122 1.00 90.19 92 THR A O 1
ATOM 713 N N . LYS A 1 93 ? -8.180 14.328 9.931 1.00 91.12 93 LYS A N 1
ATOM 714 C CA . LYS A 1 93 ? -7.893 15.732 10.265 1.00 91.12 93 LYS A CA 1
ATOM 715 C C . LYS A 1 93 ? -7.187 16.440 9.108 1.00 91.12 93 LYS A C 1
ATOM 717 O O . LYS A 1 93 ? -6.141 15.996 8.640 1.00 91.12 93 LYS A O 1
ATOM 722 N N . THR A 1 94 ? -7.705 17.591 8.690 1.00 89.94 94 THR A N 1
ATOM 723 C CA . THR A 1 94 ? -7.128 18.411 7.607 1.00 89.94 94 THR A CA 1
ATOM 724 C C . THR A 1 94 ? -6.112 19.450 8.101 1.00 89.94 94 THR A C 1
ATOM 726 O O . THR A 1 94 ? -5.346 19.995 7.302 1.00 89.94 94 THR A O 1
ATOM 729 N N . CYS A 1 95 ? -6.053 19.700 9.413 1.00 90.12 95 CYS A N 1
ATOM 730 C CA . CYS A 1 95 ? -5.172 20.678 10.052 1.00 90.12 95 CYS A CA 1
ATOM 731 C C . CYS A 1 95 ? -4.719 20.246 11.461 1.00 90.12 95 CYS A C 1
ATOM 733 O O . CYS A 1 95 ? -5.314 19.362 12.082 1.00 90.12 95 CYS A O 1
ATOM 735 N N . GLY A 1 96 ? -3.690 20.924 11.982 1.00 93.44 96 GLY A N 1
ATOM 736 C CA . GLY A 1 96 ? -3.139 20.691 13.321 1.00 93.44 96 GLY A CA 1
ATOM 737 C C . GLY A 1 96 ? -2.368 19.374 13.459 1.00 93.44 96 GLY A C 1
ATOM 738 O O . GLY A 1 96 ? -1.996 18.742 12.470 1.00 93.44 96 GLY A O 1
ATOM 739 N N . GLU A 1 97 ? -2.124 18.960 14.704 1.00 91.06 97 GLU A N 1
ATOM 740 C CA . GLU A 1 97 ? -1.422 17.708 15.007 1.00 91.06 97 GLU A CA 1
ATOM 741 C C . GLU A 1 97 ? -2.157 16.495 14.408 1.00 91.06 97 GLU A C 1
ATOM 743 O O . GLU A 1 97 ? -3.384 16.393 14.508 1.00 91.06 97 GLU A O 1
ATOM 748 N N . GLY A 1 98 ? -1.417 15.575 13.782 1.00 90.81 98 GLY A N 1
ATOM 749 C CA . GLY A 1 98 ? -1.991 14.395 13.130 1.00 90.81 98 GLY A CA 1
ATOM 750 C C . GLY A 1 98 ? -2.705 14.682 11.803 1.00 90.81 98 GLY A C 1
ATOM 751 O O . GLY A 1 98 ? -3.417 13.810 11.307 1.00 90.81 98 GLY A O 1
ATOM 752 N N . LYS A 1 99 ? -2.533 15.875 11.210 1.00 93.88 99 LYS A N 1
ATOM 753 C CA . LYS A 1 99 ? -3.017 16.198 9.857 1.00 93.88 99 LYS A CA 1
ATOM 754 C C . LYS A 1 99 ? -2.709 15.063 8.869 1.00 93.88 99 LYS A C 1
ATOM 756 O O . LYS A 1 99 ? -1.580 14.591 8.794 1.00 93.88 99 LYS A O 1
ATOM 761 N N . GLY A 1 100 ? -3.715 14.656 8.098 1.00 89.50 100 GLY A N 1
ATOM 762 C CA . GLY A 1 100 ? -3.611 13.617 7.072 1.00 89.50 100 GLY A CA 1
ATOM 763 C C . GLY A 1 100 ? -3.612 12.174 7.587 1.00 89.50 100 GLY A C 1
ATOM 764 O O . GLY A 1 100 ? -3.652 11.272 6.759 1.00 89.50 100 GLY A O 1
ATOM 765 N N . ARG A 1 101 ? -3.605 11.934 8.910 1.00 91.50 101 ARG A N 1
ATOM 766 C CA . ARG A 1 101 ? -3.497 10.576 9.485 1.00 91.50 101 ARG A CA 1
ATOM 767 C C . ARG A 1 101 ? -4.444 10.307 10.661 1.00 91.50 101 ARG A C 1
ATOM 769 O O . ARG A 1 101 ? -5.157 9.309 10.684 1.00 91.50 101 ARG A O 1
ATOM 776 N N . ALA A 1 102 ? -4.512 11.225 11.620 1.00 90.94 102 ALA A N 1
ATOM 777 C CA . ALA A 1 102 ? -5.414 11.129 12.761 1.00 90.94 102 ALA A CA 1
ATOM 778 C C . ALA A 1 102 ? -6.881 11.343 12.351 1.00 90.94 102 ALA A C 1
ATOM 780 O O . ALA A 1 102 ? -7.185 12.171 11.490 1.00 90.94 102 ALA A O 1
ATOM 781 N N . ALA A 1 103 ? -7.796 10.643 13.021 1.00 90.94 103 ALA A N 1
ATOM 782 C CA . ALA A 1 103 ? -9.234 10.846 12.874 1.00 90.94 103 ALA A CA 1
ATOM 783 C C . ALA A 1 103 ? -9.703 12.072 13.676 1.00 90.94 103 ALA A C 1
ATOM 785 O O . ALA A 1 103 ? -9.243 12.312 14.795 1.00 90.94 103 ALA A O 1
ATOM 786 N N . ASP A 1 104 ? -10.631 12.840 13.112 1.00 90.94 104 ASP A N 1
ATOM 787 C CA . ASP A 1 104 ? -11.339 13.913 13.800 1.00 90.94 104 ASP A CA 1
ATOM 788 C C . ASP A 1 104 ? -12.548 13.337 14.552 1.00 90.94 104 ASP A C 1
ATOM 790 O O . ASP A 1 104 ? -13.472 12.776 13.956 1.00 90.94 104 ASP A O 1
ATOM 794 N N . MET A 1 105 ? -12.525 13.472 15.878 1.00 91.25 105 MET A N 1
ATOM 795 C CA . MET A 1 105 ? -13.541 12.933 16.785 1.00 91.25 105 MET A CA 1
ATOM 796 C C . MET A 1 105 ? -14.698 13.900 17.055 1.00 91.25 105 MET A C 1
ATOM 798 O O . MET A 1 105 ? -15.638 13.519 17.751 1.00 91.25 105 MET A O 1
ATOM 802 N N . ARG A 1 106 ? -14.673 15.119 16.492 1.00 92.75 106 ARG A N 1
ATOM 803 C CA . ARG A 1 106 ? -15.655 16.185 16.765 1.00 92.75 106 ARG A CA 1
ATOM 804 C C . ARG A 1 106 ? -17.115 15.724 16.756 1.00 92.75 106 ARG A C 1
ATOM 806 O O . ARG A 1 106 ? -17.844 16.024 17.689 1.00 92.75 106 ARG A O 1
ATOM 813 N N . TYR A 1 107 ? -17.529 14.948 15.752 1.00 93.44 107 TYR A N 1
ATOM 814 C CA . TYR A 1 107 ? -18.926 14.536 15.585 1.00 93.44 107 TYR A CA 1
ATOM 815 C C . TYR A 1 107 ? -19.331 13.439 16.577 1.00 93.44 107 TYR A C 1
ATOM 817 O O . TYR A 1 107 ? -20.495 13.349 16.964 1.00 93.44 107 TYR A O 1
ATOM 825 N N . VAL A 1 108 ? -18.373 12.615 17.012 1.00 94.50 108 VAL A N 1
ATOM 826 C CA . VAL A 1 108 ? -18.571 11.597 18.054 1.00 94.50 108 VAL A CA 1
ATOM 827 C C . VAL A 1 108 ? -18.694 12.273 19.423 1.00 94.50 108 VAL A C 1
ATOM 829 O O . VAL A 1 108 ? -19.582 11.923 20.198 1.00 94.50 108 VAL A O 1
ATOM 832 N N . GLU A 1 109 ? -17.862 13.284 19.695 1.00 94.44 109 GLU A N 1
ATOM 833 C CA . GLU A 1 109 ? -17.960 14.112 20.903 1.00 94.44 109 GLU A CA 1
ATOM 834 C C . GLU A 1 109 ? -19.284 14.892 20.945 1.00 94.44 109 GLU A C 1
ATOM 836 O O . GLU A 1 109 ? -19.993 14.848 21.945 1.00 94.44 109 GLU A O 1
ATOM 841 N N . GLU A 1 110 ? -19.651 15.550 19.844 1.00 95.06 110 GLU A N 1
ATOM 842 C CA . GLU A 1 110 ? -20.906 16.289 19.668 1.00 95.06 110 GLU A CA 1
ATOM 843 C C . GLU A 1 110 ? -22.127 15.376 19.874 1.00 95.06 110 GLU A C 1
ATOM 845 O O . GLU A 1 110 ? -23.014 15.704 20.661 1.00 95.06 110 GLU A O 1
ATOM 850 N N . SER A 1 111 ? -22.119 14.172 19.286 1.00 96.44 111 SER A N 1
ATOM 851 C CA . SER A 1 111 ? -23.155 13.153 19.519 1.00 96.44 111 SER A CA 1
ATOM 852 C C . SER A 1 111 ? -23.245 12.747 20.995 1.00 96.44 111 SER A C 1
ATOM 854 O O . SER A 1 111 ? -24.340 12.688 21.550 1.00 96.44 111 SER A O 1
ATOM 856 N N . ALA A 1 112 ? -22.109 12.501 21.658 1.00 97.00 112 ALA A N 1
ATOM 857 C CA . ALA A 1 112 ? -22.075 12.136 23.074 1.00 97.00 112 ALA A CA 1
ATOM 858 C C . ALA A 1 112 ? -22.554 13.282 23.989 1.00 97.00 112 ALA A C 1
ATOM 860 O O . ALA A 1 112 ? -23.273 13.028 24.957 1.00 97.00 112 ALA A O 1
ATOM 861 N N . ARG A 1 113 ? -22.226 14.542 23.664 1.00 96.50 113 ARG A N 1
ATOM 862 C CA . ARG A 1 113 ? -22.736 15.730 24.371 1.00 96.50 113 ARG A CA 1
ATOM 863 C C . ARG A 1 113 ? -24.249 15.842 24.233 1.00 96.50 113 ARG A C 1
ATOM 865 O O . ARG A 1 113 ? -24.923 15.958 25.252 1.00 96.50 113 ARG A O 1
ATOM 872 N N . THR A 1 114 ? -24.782 15.737 23.015 1.00 96.69 114 THR A N 1
ATOM 873 C CA . THR A 1 114 ? -26.231 15.784 22.776 1.00 96.69 114 THR A CA 1
ATOM 874 C C . THR A 1 114 ? -26.953 14.631 23.471 1.00 96.69 114 THR A C 1
ATOM 876 O O . THR A 1 114 ? -27.998 14.863 24.071 1.00 96.69 114 THR A O 1
ATOM 879 N N . ILE A 1 115 ? -26.398 13.411 23.496 1.00 97.88 115 ILE A N 1
ATOM 880 C CA . ILE A 1 115 ? -26.977 12.301 24.275 1.00 97.88 115 ILE A CA 1
ATOM 881 C C . ILE A 1 115 ? -27.056 12.656 25.768 1.00 97.88 115 ILE A C 1
ATOM 883 O O . ILE A 1 115 ? -28.122 12.499 26.365 1.00 97.88 115 ILE A O 1
ATOM 887 N N . ALA A 1 116 ? -25.978 13.177 26.361 1.00 96.94 116 ALA A N 1
ATOM 888 C CA . ALA A 1 116 ? -25.941 13.528 27.782 1.00 96.94 116 ALA A CA 1
ATOM 889 C C . ALA A 1 116 ? -26.934 14.646 28.153 1.00 96.94 116 ALA A C 1
ATOM 891 O O . ALA A 1 116 ? -27.717 14.504 29.095 1.00 96.94 116 ALA A O 1
ATOM 892 N N . THR A 1 117 ? -26.956 15.740 27.384 1.00 95.12 117 THR A N 1
ATOM 893 C CA . THR A 1 117 ? -27.839 16.889 27.646 1.00 95.12 117 THR A CA 1
ATOM 894 C C . THR A 1 117 ? -29.305 16.594 27.340 1.00 95.12 117 THR A C 1
ATOM 896 O O . THR A 1 117 ? -30.190 17.158 27.987 1.00 95.12 117 THR A O 1
ATOM 899 N N . THR A 1 118 ? -29.594 15.683 26.410 1.00 96.81 118 THR A N 1
ATOM 900 C CA . THR A 1 118 ? -30.962 15.380 25.965 1.00 96.81 118 THR A CA 1
ATOM 901 C C . THR A 1 118 ? -31.619 14.260 26.774 1.00 96.81 118 THR A C 1
ATOM 903 O O . THR A 1 118 ? -32.812 14.350 27.069 1.00 96.81 118 THR A O 1
ATOM 906 N N . ALA A 1 119 ? -30.873 13.224 27.177 1.00 97.06 119 ALA A N 1
ATOM 907 C CA . ALA A 1 119 ? -31.435 12.046 27.840 1.00 97.06 119 ALA A CA 1
ATOM 908 C C . ALA A 1 119 ? -32.182 12.374 29.150 1.00 97.06 119 ALA A C 1
ATOM 910 O O . ALA A 1 119 ? -31.830 13.292 29.895 1.00 97.06 119 ALA A O 1
ATOM 911 N N . THR A 1 120 ? -33.228 11.597 29.428 1.00 95.19 120 THR A N 1
ATOM 912 C CA . THR A 1 120 ? -34.113 11.709 30.607 1.00 95.19 120 THR A CA 1
ATOM 913 C C . THR A 1 120 ? -34.218 10.401 31.400 1.00 95.19 120 THR A C 1
ATOM 915 O O . THR A 1 120 ? -34.895 10.337 32.421 1.00 95.19 120 THR A O 1
ATOM 918 N N . SER A 1 121 ? -33.552 9.351 30.926 1.00 95.62 121 SER A N 1
ATOM 919 C CA . SER A 1 121 ? -33.492 8.011 31.505 1.00 95.62 121 SER A CA 1
ATOM 920 C C . SER A 1 121 ? -32.180 7.352 31.080 1.00 95.62 121 SER A C 1
ATOM 922 O O . SER A 1 121 ? -31.583 7.764 30.083 1.00 95.62 121 SER A O 1
ATOM 924 N N . SER A 1 122 ? -31.711 6.363 31.846 1.00 96.81 122 SER A N 1
ATOM 925 C CA . SER A 1 122 ? -30.438 5.677 31.576 1.00 96.81 122 SER A CA 1
ATOM 926 C C . SER A 1 122 ? -30.429 4.993 30.204 1.00 96.81 122 SER A C 1
ATOM 928 O O . SER A 1 122 ? -31.445 4.420 29.818 1.00 96.81 122 SER A O 1
ATOM 930 N N . LYS A 1 123 ? -29.302 5.041 29.478 1.00 97.94 123 LYS A N 1
ATOM 931 C CA . LYS A 1 123 ? -29.180 4.540 28.091 1.00 97.94 123 LYS A CA 1
ATOM 932 C C . LYS A 1 123 ? -27.992 3.590 27.923 1.00 97.94 123 LYS A C 1
ATOM 934 O O . LYS A 1 123 ? -26.949 3.778 28.551 1.00 97.94 123 LYS A O 1
ATOM 939 N N . ILE A 1 124 ? -28.107 2.640 26.996 1.00 98.50 124 ILE A N 1
ATOM 940 C CA . ILE A 1 124 ? -26.942 1.958 26.412 1.00 98.50 124 ILE A CA 1
ATOM 941 C C . ILE A 1 124 ? -26.476 2.786 25.209 1.00 98.50 124 ILE A C 1
ATOM 943 O O . ILE A 1 124 ? -27.249 3.001 24.279 1.00 98.50 124 ILE A O 1
ATOM 947 N N . VAL A 1 125 ? -25.229 3.252 25.206 1.00 98.44 125 VAL A N 1
ATOM 948 C CA . VAL A 1 125 ? -24.640 3.999 24.084 1.00 98.44 125 VAL A CA 1
ATOM 949 C C . VAL A 1 125 ? -23.656 3.091 23.358 1.00 98.44 125 VAL A C 1
ATOM 951 O O . VAL A 1 125 ? -22.770 2.509 23.978 1.00 98.44 125 VAL A O 1
ATOM 954 N N . VAL A 1 126 ? -23.818 2.946 22.047 1.00 98.31 126 VAL A N 1
ATOM 955 C CA . VAL A 1 126 ? -23.063 1.990 21.235 1.00 98.31 126 VAL A CA 1
ATOM 956 C C . VAL A 1 126 ? -22.312 2.721 20.135 1.00 98.31 126 VAL A C 1
ATOM 958 O O . VAL A 1 126 ? -22.893 3.219 19.175 1.00 98.31 126 VAL A O 1
ATOM 961 N N . GLU A 1 127 ? -20.997 2.767 20.268 1.00 95.50 127 GLU A N 1
ATOM 962 C CA . GLU A 1 127 ? -20.081 3.184 19.215 1.00 95.50 127 GLU A CA 1
ATOM 963 C C . GLU A 1 127 ? -20.156 2.151 18.062 1.00 95.50 127 GLU A C 1
ATOM 965 O O . GLU A 1 127 ? -20.036 0.947 18.306 1.00 95.50 127 GLU A O 1
ATOM 970 N N . LYS A 1 128 ? -20.454 2.604 16.831 1.00 93.94 128 LYS A N 1
ATOM 971 C CA . LYS A 1 128 ? -20.690 1.752 15.641 1.00 93.94 128 LYS A CA 1
ATOM 972 C C . LYS A 1 128 ? -19.827 2.113 14.421 1.00 93.94 128 LYS A C 1
ATOM 974 O O . LYS A 1 128 ? -19.887 1.428 13.398 1.00 93.94 128 LYS A O 1
ATOM 979 N N . SER A 1 129 ? -19.064 3.194 14.499 1.00 81.12 129 SER A N 1
ATOM 980 C CA . SER A 1 129 ? -18.252 3.705 13.396 1.00 81.12 129 SER A CA 1
ATOM 981 C C . SER A 1 129 ? -16.908 2.963 13.319 1.00 81.12 129 SER A C 1
ATOM 983 O O . SER A 1 129 ? -16.662 1.980 14.016 1.00 81.12 129 SER A O 1
ATOM 985 N N . THR A 1 130 ? -16.003 3.409 12.445 1.00 78.00 130 THR A N 1
ATOM 986 C CA . THR A 1 130 ? -14.579 3.066 12.581 1.00 78.00 130 THR A CA 1
ATOM 987 C C . THR A 1 130 ? -13.889 4.192 13.333 1.00 78.00 130 THR A C 1
ATOM 989 O O . THR A 1 130 ? -13.779 5.297 12.806 1.00 78.00 130 THR A O 1
ATOM 992 N N . VAL A 1 131 ? -13.446 3.920 14.556 1.00 79.75 131 VAL A N 1
ATOM 993 C CA . VAL A 1 131 ? -12.910 4.913 15.494 1.00 79.75 131 VAL A CA 1
ATOM 994 C C . VAL A 1 131 ? -11.470 4.572 15.915 1.00 79.75 131 VAL A C 1
ATOM 996 O O . VAL A 1 131 ? -11.100 3.397 15.892 1.00 79.75 131 VAL A O 1
ATOM 999 N N . PRO A 1 132 ? -10.650 5.561 16.324 1.00 80.19 132 PRO A N 1
ATOM 1000 C CA . PRO A 1 132 ? -9.395 5.293 17.023 1.00 80.19 132 PRO A CA 1
ATOM 1001 C C . PRO A 1 132 ? -9.658 4.577 18.355 1.00 80.19 132 PRO A C 1
ATOM 1003 O O . PRO A 1 132 ? -10.694 4.779 18.992 1.00 80.19 132 PRO A O 1
ATOM 1006 N N . VAL A 1 133 ? -8.689 3.790 18.825 1.00 80.12 133 VAL A N 1
ATOM 1007 C CA . VAL A 1 133 ? -8.776 3.145 20.146 1.00 80.12 133 VAL A CA 1
ATOM 1008 C C . VAL A 1 133 ? -8.846 4.211 21.247 1.00 80.12 133 VAL A C 1
ATOM 1010 O O . VAL A 1 133 ? -8.171 5.238 21.168 1.00 80.12 133 VAL A O 1
ATOM 1013 N N . LYS A 1 134 ? -9.647 3.945 22.286 1.00 84.62 134 LYS A N 1
ATOM 1014 C CA . LYS A 1 134 ? -10.081 4.870 23.353 1.00 84.62 134 LYS A CA 1
ATOM 1015 C C . LYS A 1 134 ? -11.163 5.879 22.945 1.00 84.62 134 LYS A C 1
ATOM 1017 O O . LYS A 1 134 ? -11.497 6.759 23.741 1.00 84.62 134 LYS A O 1
ATOM 1022 N N . ALA A 1 135 ? -11.790 5.745 21.779 1.00 86.44 135 ALA A N 1
ATOM 1023 C CA . ALA A 1 135 ? -12.962 6.548 21.428 1.00 86.44 135 ALA A CA 1
ATOM 1024 C C . ALA A 1 135 ? -14.131 6.334 22.403 1.00 86.44 135 ALA A C 1
ATOM 1026 O O . ALA A 1 135 ? -14.717 7.308 22.875 1.00 86.44 135 ALA A O 1
ATOM 1027 N N . ALA A 1 136 ? -14.415 5.088 22.785 1.00 88.88 136 ALA A N 1
ATOM 1028 C CA . ALA A 1 136 ? -15.422 4.754 23.789 1.00 88.88 136 ALA A CA 1
ATOM 1029 C C . ALA A 1 136 ? -15.074 5.295 25.190 1.00 88.88 136 ALA A C 1
ATOM 1031 O O . ALA A 1 136 ? -15.968 5.655 25.955 1.00 88.88 136 ALA A O 1
ATOM 1032 N N . GLU A 1 137 ? -13.783 5.429 25.517 1.00 89.88 137 GLU A N 1
ATOM 1033 C CA . GLU A 1 137 ? -13.328 6.089 26.749 1.00 89.88 137 GLU A CA 1
ATOM 1034 C C . GLU A 1 137 ? -13.645 7.594 26.711 1.00 89.88 137 GLU A C 1
ATOM 1036 O O . GLU A 1 137 ? -14.160 8.146 27.683 1.00 89.88 137 GLU A O 1
ATOM 1041 N N . SER A 1 138 ? -13.404 8.255 25.573 1.00 91.38 138 SER A N 1
ATOM 1042 C CA . SER A 1 138 ? -13.766 9.663 25.360 1.00 91.38 138 SER A CA 1
ATOM 1043 C C . SER A 1 138 ? -15.283 9.883 25.389 1.00 91.38 138 SER A C 1
ATOM 1045 O O . SER A 1 138 ? -15.741 10.795 26.076 1.00 91.38 138 SER A O 1
ATOM 1047 N N . ILE A 1 139 ? -16.070 9.017 24.736 1.00 94.56 139 ILE A N 1
ATOM 1048 C CA . ILE A 1 139 ? -17.543 9.018 24.817 1.00 94.56 139 ILE A CA 1
ATOM 1049 C C . ILE A 1 139 ? -17.985 8.886 26.282 1.00 94.56 139 ILE A C 1
ATOM 1051 O O . ILE A 1 139 ? -18.775 9.697 26.759 1.00 94.56 139 ILE A O 1
ATOM 1055 N N . SER A 1 140 ? -17.433 7.922 27.028 1.00 94.94 140 SER A N 1
ATOM 1056 C CA . SER A 1 140 ? -17.770 7.710 28.440 1.00 94.94 140 SER A CA 1
ATOM 1057 C C . SER A 1 140 ? -17.429 8.916 29.320 1.00 94.94 140 SER A C 1
ATOM 1059 O O . SER A 1 140 ? -18.219 9.257 30.197 1.00 94.94 140 SER A O 1
ATOM 1061 N N . LYS A 1 141 ? -16.290 9.587 29.091 1.00 95.12 141 LYS A N 1
ATOM 1062 C CA . LYS A 1 141 ? -15.916 10.815 29.816 1.00 95.12 141 LYS A CA 1
ATOM 1063 C C . LYS A 1 141 ? -16.894 11.954 29.542 1.00 95.12 141 LYS A C 1
ATOM 1065 O O . LYS A 1 141 ? -17.313 12.624 30.481 1.00 95.12 141 LYS A O 1
ATOM 1070 N N . VAL A 1 142 ? -17.280 12.154 28.281 1.00 96.06 142 VAL A N 1
ATOM 1071 C CA . VAL A 1 142 ? -18.256 13.180 27.884 1.00 96.06 142 VAL A CA 1
ATOM 1072 C C . VAL A 1 142 ? -19.623 12.906 28.508 1.00 96.06 142 VAL A C 1
ATOM 1074 O O . VAL A 1 142 ? -20.204 13.816 29.097 1.00 96.06 142 VAL A O 1
ATOM 1077 N N . LEU A 1 143 ? -20.111 11.665 28.431 1.00 96.50 143 LEU A N 1
ATOM 1078 C CA . LEU A 1 143 ? -21.396 11.266 29.004 1.00 96.50 143 LEU A CA 1
ATOM 1079 C C . LEU A 1 143 ? -21.424 11.483 30.523 1.00 96.50 143 LEU A C 1
ATOM 1081 O O . LEU A 1 143 ? -22.303 12.184 31.012 1.00 96.50 143 LEU A O 1
ATOM 1085 N N . VAL A 1 144 ? -20.435 10.961 31.258 1.00 94.44 144 VAL A N 1
ATOM 1086 C CA . VAL A 1 144 ? -20.373 11.080 32.728 1.00 94.44 144 VAL A CA 1
ATOM 1087 C C . VAL A 1 144 ? -20.204 12.534 33.182 1.00 94.44 144 VAL A C 1
ATOM 1089 O O . VAL A 1 144 ? -20.840 12.944 34.148 1.00 94.44 144 VAL A O 1
ATOM 1092 N N . ALA A 1 145 ? -19.409 13.346 32.478 1.00 94.94 145 ALA A N 1
ATOM 1093 C CA . ALA A 1 145 ? -19.204 14.756 32.828 1.00 94.94 145 ALA A CA 1
ATOM 1094 C C . ALA A 1 145 ? -20.420 15.665 32.550 1.00 94.94 145 ALA A C 1
ATOM 1096 O O . ALA A 1 145 ? -20.413 16.819 32.971 1.00 94.94 145 ALA A O 1
ATOM 1097 N N . ASN A 1 146 ? -21.438 15.178 31.831 1.00 93.56 146 ASN A N 1
ATOM 1098 C CA . ASN A 1 146 ? -22.638 15.941 31.461 1.00 93.56 146 ASN A CA 1
ATOM 1099 C C . ASN A 1 146 ? -23.944 15.193 31.822 1.00 93.56 146 ASN A C 1
ATOM 1101 O O . ASN A 1 146 ? -25.016 15.562 31.339 1.00 93.56 146 ASN A O 1
ATOM 1105 N N . GLN A 1 147 ? -23.871 14.130 32.633 1.00 90.00 147 GLN A N 1
ATOM 1106 C CA . GLN A 1 147 ? -25.040 13.342 33.034 1.00 90.00 147 GLN A CA 1
ATOM 1107 C C . GLN A 1 147 ? -25.935 14.113 34.015 1.00 90.00 147 GLN A C 1
ATOM 1109 O O . GLN A 1 147 ? -25.464 14.935 34.800 1.00 90.00 147 GLN A O 1
ATOM 1114 N N . LYS A 1 148 ? -27.236 13.814 33.990 1.00 92.25 148 LYS A N 1
ATOM 1115 C CA . LYS A 1 148 ? -28.228 14.354 34.932 1.00 92.25 148 LYS A CA 1
ATOM 1116 C C . LYS A 1 148 ? -28.411 13.402 36.111 1.00 92.25 148 LYS A C 1
ATOM 1118 O O . LYS A 1 148 ? -28.222 12.195 35.960 1.00 92.25 148 LYS A O 1
ATOM 1123 N N . ASP A 1 149 ? -28.861 13.923 37.248 1.00 90.88 149 ASP A N 1
ATOM 1124 C CA . ASP A 1 149 ? -29.209 13.098 38.407 1.00 90.88 149 ASP A CA 1
ATOM 1125 C C . ASP A 1 149 ? -30.220 11.998 38.032 1.00 90.88 149 ASP A C 1
ATOM 1127 O O . ASP A 1 149 ? -31.213 12.241 37.345 1.00 90.88 149 ASP A O 1
ATOM 1131 N N . GLY A 1 150 ? -29.942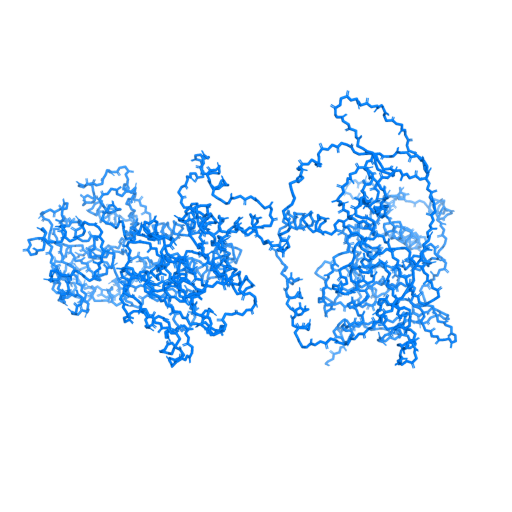 10.762 38.457 1.00 91.44 150 GLY A N 1
ATOM 1132 C CA . GLY A 1 150 ? -30.751 9.581 38.128 1.00 91.44 150 GLY A CA 1
ATOM 1133 C C . GLY A 1 150 ? -30.563 9.010 36.710 1.00 91.44 150 GLY A C 1
ATOM 1134 O O . GLY A 1 150 ? -31.137 7.962 36.407 1.00 91.44 150 GLY A O 1
ATOM 1135 N N . VAL A 1 151 ? -29.750 9.636 35.851 1.00 95.19 151 VAL A N 1
ATOM 1136 C CA . VAL A 1 151 ? -29.397 9.123 34.516 1.00 95.19 151 VAL A CA 1
ATOM 1137 C C . VAL A 1 151 ? -27.997 8.508 34.547 1.00 95.19 151 VAL A C 1
ATOM 1139 O O . VAL A 1 151 ? -27.052 9.111 35.044 1.00 95.19 151 VAL A O 1
ATOM 1142 N N . SER A 1 152 ? -27.857 7.304 33.991 1.00 95.25 152 SER A N 1
ATOM 1143 C CA . SER A 1 152 ? -26.580 6.598 33.848 1.00 95.25 152 SER A CA 1
ATOM 1144 C C . SER A 1 152 ? -26.389 6.072 32.424 1.00 95.25 152 SER A C 1
ATOM 1146 O O . SER A 1 152 ? -27.359 5.828 31.700 1.00 95.25 152 SER A O 1
ATOM 1148 N N . PHE A 1 153 ? -25.134 5.898 32.015 1.00 97.44 153 PHE A N 1
ATOM 1149 C CA . PHE A 1 153 ? -24.780 5.459 30.669 1.00 97.44 153 PHE A CA 1
ATOM 1150 C C . PHE A 1 153 ? -23.811 4.280 30.721 1.00 97.44 153 PHE A C 1
ATOM 1152 O O . PHE A 1 153 ? -22.797 4.343 31.412 1.00 97.44 153 PHE A O 1
ATOM 1159 N N . GLU A 1 154 ? -24.091 3.234 29.945 1.00 97.31 154 GLU A N 1
ATOM 1160 C CA . GLU A 1 154 ? -23.120 2.177 29.645 1.00 97.31 154 GLU A CA 1
ATOM 1161 C C . GLU A 1 154 ? -22.663 2.313 28.195 1.00 97.31 154 GLU A C 1
ATOM 1163 O O . GLU A 1 154 ? -23.497 2.399 27.292 1.00 97.31 154 GLU A O 1
ATOM 1168 N N . VAL A 1 155 ? -21.345 2.338 27.977 1.00 97.81 155 VAL A N 1
ATOM 1169 C CA . VAL A 1 155 ? -20.747 2.510 26.647 1.00 97.81 155 VAL A CA 1
ATOM 1170 C C . VAL A 1 155 ? -20.221 1.175 26.132 1.00 97.81 155 VAL A C 1
ATOM 1172 O O . VAL A 1 155 ? -19.392 0.530 26.776 1.00 97.81 155 VAL A O 1
ATOM 1175 N N . LEU A 1 156 ? -20.688 0.788 24.949 1.00 98.00 156 LEU A N 1
ATOM 1176 C CA . LEU A 1 156 ? -20.218 -0.366 24.189 1.00 98.00 156 LEU A CA 1
ATOM 1177 C C . LEU A 1 156 ? -19.509 0.107 22.914 1.00 98.00 156 LEU A C 1
ATOM 1179 O O . LEU A 1 156 ? -19.888 1.126 22.341 1.00 98.00 156 LEU A O 1
ATOM 1183 N N . SER A 1 157 ? -18.542 -0.670 22.428 1.00 97.88 157 SER A N 1
ATOM 1184 C CA . SER A 1 157 ? -18.091 -0.605 21.030 1.00 97.88 157 SER A CA 1
ATOM 1185 C C . SER A 1 157 ? -18.641 -1.822 20.296 1.00 97.88 157 SER A C 1
ATOM 1187 O O . SER A 1 157 ? -18.554 -2.941 20.796 1.00 97.88 157 SER A O 1
ATOM 1189 N N . ASN A 1 158 ? -19.236 -1.625 19.126 1.00 97.50 158 ASN A N 1
ATOM 1190 C CA . ASN A 1 158 ? -19.753 -2.696 18.282 1.00 97.50 158 ASN A CA 1
ATOM 1191 C C . ASN A 1 158 ? -19.393 -2.410 16.820 1.00 97.50 158 ASN A C 1
ATOM 1193 O O . ASN A 1 158 ? -20.280 -2.036 16.057 1.00 97.50 158 ASN A O 1
ATOM 1197 N N . PRO A 1 159 ? -18.128 -2.576 16.399 1.00 94.88 159 PRO A N 1
ATOM 1198 C CA . PRO A 1 159 ? -17.692 -2.193 15.063 1.00 94.88 159 PRO A CA 1
ATOM 1199 C C . PRO A 1 159 ? -18.537 -2.813 13.943 1.00 94.88 159 PRO A C 1
ATOM 1201 O O . PRO A 1 159 ? -19.172 -3.863 14.095 1.00 94.88 159 PRO A O 1
ATOM 1204 N N . GLU A 1 160 ? -18.575 -2.150 12.794 1.00 91.75 160 GLU A N 1
ATOM 1205 C CA . GLU A 1 160 ? -19.087 -2.749 11.562 1.00 91.75 160 GLU A CA 1
ATOM 1206 C C . GLU A 1 160 ? -18.033 -3.661 10.902 1.00 91.75 160 GLU A C 1
ATOM 1208 O O . GLU A 1 160 ? -16.828 -3.476 11.091 1.00 91.75 160 GLU A O 1
ATOM 1213 N N . PHE A 1 161 ? -18.482 -4.644 10.119 1.00 91.44 161 PHE A N 1
ATOM 1214 C CA . PHE A 1 161 ? -17.635 -5.445 9.221 1.00 91.44 161 PHE A CA 1
ATOM 1215 C C . PHE A 1 161 ? -18.314 -5.648 7.854 1.00 91.44 161 PHE A C 1
ATOM 1217 O O . PHE A 1 161 ? -18.195 -6.711 7.246 1.00 91.44 161 PHE A O 1
ATOM 1224 N N . LEU A 1 162 ? -19.066 -4.644 7.394 1.00 87.50 162 LEU A N 1
ATOM 1225 C CA . LEU A 1 162 ? -19.717 -4.659 6.086 1.00 87.50 162 LEU A CA 1
ATOM 1226 C C . LEU A 1 162 ? -18.766 -4.132 5.005 1.00 87.50 162 LEU A C 1
ATOM 1228 O O . LEU A 1 162 ? -17.867 -3.339 5.278 1.00 87.50 162 LEU A O 1
ATOM 1232 N N . ALA A 1 163 ? -18.971 -4.562 3.763 1.00 86.56 163 ALA A N 1
ATOM 1233 C CA . ALA A 1 163 ? -18.298 -4.003 2.600 1.00 86.56 163 ALA A CA 1
ATOM 1234 C C . ALA A 1 163 ? -19.335 -3.461 1.611 1.00 86.56 163 ALA A C 1
ATOM 1236 O O . ALA A 1 163 ? -20.361 -4.098 1.369 1.00 86.56 163 ALA A O 1
ATOM 1237 N N . GLU A 1 164 ? -19.058 -2.298 1.019 1.00 83.94 164 GLU A N 1
ATOM 1238 C CA . GLU A 1 164 ? -19.975 -1.680 0.054 1.00 83.94 164 GLU A CA 1
ATOM 1239 C C . GLU A 1 164 ? -20.199 -2.578 -1.171 1.00 83.94 164 GLU A C 1
ATOM 1241 O O . GLU A 1 164 ? -19.269 -3.229 -1.659 1.00 83.94 164 GLU A O 1
ATOM 1246 N N . GLY A 1 165 ? -21.433 -2.631 -1.663 1.00 84.69 165 GLY A N 1
ATOM 1247 C CA . GLY A 1 165 ? -21.892 -3.550 -2.703 1.00 84.69 165 GLY A CA 1
ATOM 1248 C C . GLY A 1 165 ? -22.206 -4.971 -2.208 1.00 84.69 165 GLY A C 1
ATOM 1249 O O . GLY A 1 165 ? -22.619 -5.800 -3.021 1.00 84.69 165 GLY A O 1
ATOM 1250 N N . THR A 1 166 ? -22.009 -5.267 -0.916 1.00 89.69 166 THR A N 1
ATOM 1251 C CA . THR A 1 166 ? -22.421 -6.514 -0.238 1.00 89.69 166 THR A CA 1
ATOM 1252 C C . THR A 1 166 ? -22.994 -6.264 1.167 1.00 89.69 166 THR A C 1
ATOM 1254 O O . THR A 1 166 ? -23.108 -7.200 1.961 1.00 89.69 166 THR A O 1
ATOM 1257 N N . ALA A 1 167 ? -23.364 -5.024 1.509 1.00 90.50 167 ALA A N 1
ATOM 1258 C CA . ALA A 1 167 ? -23.562 -4.622 2.903 1.00 90.50 167 ALA A CA 1
ATOM 1259 C C . ALA A 1 167 ? -24.708 -5.371 3.601 1.00 90.50 167 ALA A C 1
ATOM 1261 O O . ALA A 1 167 ? -24.578 -5.756 4.763 1.00 90.50 167 ALA A O 1
ATOM 1262 N N . VAL A 1 168 ? -25.810 -5.618 2.885 1.00 93.69 168 VAL A N 1
ATOM 1263 C CA . VAL A 1 168 ? -26.965 -6.378 3.392 1.00 93.69 168 VAL A CA 1
ATOM 1264 C C . VAL A 1 168 ? -26.575 -7.819 3.724 1.00 93.69 168 VAL A C 1
ATOM 1266 O O . VAL A 1 168 ? -26.847 -8.287 4.828 1.00 93.69 168 VAL A O 1
ATOM 1269 N N . GLU A 1 169 ? -25.871 -8.497 2.817 1.00 94.31 169 GLU A N 1
ATOM 1270 C CA . GLU A 1 169 ? -25.398 -9.872 3.017 1.00 94.31 169 GLU A CA 1
ATOM 1271 C C . GLU A 1 169 ? -24.431 -9.959 4.208 1.00 94.31 169 GLU A C 1
ATOM 1273 O O . GLU A 1 169 ? -24.563 -10.836 5.061 1.00 94.31 169 GLU A O 1
ATOM 1278 N N . ASN A 1 170 ? -23.514 -8.994 4.342 1.00 93.81 170 ASN A N 1
ATOM 1279 C CA . ASN A 1 170 ? -22.578 -8.944 5.469 1.00 93.81 170 ASN A CA 1
ATOM 1280 C C . ASN A 1 170 ? -23.265 -8.667 6.824 1.00 93.81 170 ASN A C 1
ATOM 1282 O O . ASN A 1 170 ? -22.709 -9.022 7.861 1.00 93.81 170 ASN A O 1
ATOM 1286 N N . LEU A 1 171 ? -24.453 -8.052 6.834 1.00 95.94 171 LEU A N 1
ATOM 1287 C CA . LEU A 1 171 ? -25.250 -7.796 8.042 1.00 95.94 171 LEU A CA 1
ATOM 1288 C C . LEU A 1 171 ? -26.197 -8.956 8.397 1.00 95.94 171 LEU A C 1
ATOM 1290 O O . LEU A 1 171 ? -26.468 -9.180 9.579 1.00 95.94 171 LEU A O 1
ATOM 1294 N N . VAL A 1 172 ? -26.702 -9.692 7.402 1.00 96.31 172 VAL A N 1
ATOM 1295 C CA . VAL A 1 172 ? -27.589 -10.851 7.602 1.00 96.31 172 VAL A CA 1
ATOM 1296 C C . VAL A 1 172 ? -26.790 -12.120 7.914 1.00 96.31 172 VAL A C 1
ATOM 1298 O O . VAL A 1 172 ? -27.120 -12.817 8.866 1.00 96.31 172 VAL A O 1
ATOM 1301 N N . ASN A 1 173 ? -25.711 -12.392 7.177 1.00 95.44 173 ASN A N 1
ATOM 1302 C CA . ASN A 1 173 ? -24.930 -13.633 7.267 1.00 95.44 173 ASN A CA 1
ATOM 1303 C C . ASN A 1 173 ? -23.519 -13.429 7.857 1.00 95.44 173 ASN A C 1
ATOM 1305 O O . ASN A 1 173 ? -22.611 -14.216 7.582 1.00 95.44 173 ASN A O 1
ATOM 1309 N N . ALA A 1 174 ? -23.338 -12.395 8.690 1.00 95.00 174 ALA A N 1
ATOM 1310 C CA . ALA A 1 174 ? -22.055 -11.966 9.258 1.00 95.00 174 ALA A CA 1
ATOM 1311 C C . ALA A 1 174 ? -21.162 -13.123 9.754 1.00 95.00 174 ALA A C 1
ATOM 1313 O O . ALA A 1 174 ? -21.606 -13.963 10.542 1.00 95.00 174 ALA A O 1
ATOM 1314 N N . ASP A 1 175 ? -19.878 -13.128 9.370 1.00 95.25 175 ASP A N 1
ATOM 1315 C CA . ASP A 1 175 ? -18.875 -14.086 9.878 1.00 95.25 175 ASP A CA 1
ATOM 1316 C C . ASP A 1 175 ? -18.752 -14.024 11.407 1.00 95.25 175 ASP A C 1
ATOM 1318 O O . ASP A 1 175 ? -18.572 -15.038 12.080 1.00 95.25 175 ASP A O 1
ATOM 1322 N N . ARG A 1 176 ? -18.808 -12.796 11.937 1.00 96.38 176 ARG A N 1
ATOM 1323 C CA . ARG A 1 176 ? -18.680 -12.449 13.351 1.00 96.38 176 ARG A CA 1
ATOM 1324 C C . ARG A 1 176 ? -19.338 -11.105 13.646 1.00 96.38 176 ARG A C 1
ATOM 1326 O O . ARG A 1 176 ? -19.247 -10.180 12.841 1.00 96.38 176 ARG A O 1
ATOM 1333 N N . VAL A 1 177 ? -19.925 -10.981 14.831 1.00 97.81 177 VAL A N 1
ATOM 1334 C CA . VAL A 1 177 ? -20.346 -9.711 15.436 1.00 97.81 177 VAL A CA 1
ATOM 1335 C C . VAL A 1 177 ? -19.481 -9.484 16.667 1.00 97.81 177 VAL A C 1
ATOM 1337 O O . VAL A 1 177 ? -19.378 -10.358 17.523 1.00 97.81 177 VAL A O 1
ATOM 1340 N N . LEU A 1 178 ? -18.857 -8.313 16.766 1.00 97.56 178 LEU A N 1
ATOM 1341 C CA . LEU A 1 178 ? -17.940 -7.975 17.852 1.00 97.56 178 LEU A CA 1
ATOM 1342 C C . LEU A 1 178 ? -18.599 -6.985 18.813 1.00 97.56 178 LEU A C 1
ATOM 1344 O O . LEU A 1 178 ? -19.171 -5.999 18.354 1.00 97.56 178 LEU A O 1
ATOM 1348 N N . ILE A 1 179 ? -18.540 -7.231 20.124 1.00 98.31 179 ILE A N 1
ATOM 1349 C CA . ILE A 1 179 ? -19.062 -6.307 21.140 1.00 98.31 179 ILE A CA 1
ATOM 1350 C C . ILE A 1 179 ? -18.030 -6.126 22.260 1.00 98.31 179 ILE A C 1
ATOM 1352 O O . ILE A 1 179 ? -17.836 -6.996 23.111 1.00 98.31 179 ILE A O 1
ATOM 1356 N N . GLY A 1 180 ? -17.388 -4.963 22.268 1.00 97.69 180 GLY A N 1
ATOM 1357 C CA . GLY A 1 180 ? -16.558 -4.467 23.354 1.00 97.69 180 GLY A CA 1
ATOM 1358 C C . GLY A 1 180 ? -17.395 -3.879 24.490 1.00 97.69 180 GLY A C 1
ATOM 1359 O O . GLY A 1 180 ? -18.220 -3.000 24.246 1.00 97.69 180 GLY A O 1
ATOM 1360 N N . HIS A 1 181 ? -17.162 -4.322 25.724 1.00 97.19 181 HIS A N 1
ATOM 1361 C CA . HIS A 1 181 ? -17.832 -3.833 26.929 1.00 97.19 181 HIS A CA 1
ATOM 1362 C C . HIS A 1 181 ? -16.867 -3.646 28.110 1.00 97.19 181 HIS A C 1
ATOM 1364 O O . HIS A 1 181 ? -15.748 -4.167 28.134 1.00 97.19 181 HIS A O 1
ATOM 1370 N N . ASN A 1 182 ? -17.332 -2.931 29.136 1.00 94.38 182 ASN A N 1
ATOM 1371 C CA . ASN A 1 182 ? -16.653 -2.841 30.427 1.00 94.38 182 ASN A CA 1
ATOM 1372 C C . ASN A 1 182 ? -16.894 -4.107 31.267 1.00 94.38 182 ASN A C 1
ATOM 1374 O O . ASN A 1 182 ? -17.967 -4.711 31.212 1.00 94.38 182 ASN A O 1
ATOM 1378 N N . GLU A 1 183 ? -15.930 -4.484 32.112 1.00 94.62 183 GLU A N 1
ATOM 1379 C CA . GLU A 1 183 ? -16.048 -5.629 33.037 1.00 94.62 183 GLU A CA 1
ATOM 1380 C C . GLU A 1 183 ? -16.767 -5.286 34.360 1.00 94.62 183 GLU A C 1
ATOM 1382 O O . GLU A 1 183 ? -16.527 -5.885 35.414 1.00 94.62 183 GLU A O 1
ATOM 1387 N N . THR A 1 184 ? -17.698 -4.336 34.306 1.00 96.56 184 THR A N 1
ATOM 1388 C CA . THR A 1 184 ? -18.634 -4.019 35.390 1.00 96.56 184 THR A CA 1
ATOM 1389 C C . THR A 1 184 ? -19.870 -4.935 35.321 1.00 96.56 184 THR A C 1
ATOM 1391 O O . THR A 1 184 ? -20.181 -5.491 34.262 1.00 96.56 184 THR A O 1
ATOM 1394 N N . PRO A 1 185 ? -20.626 -5.121 36.423 1.00 97.38 185 PRO A N 1
ATOM 1395 C CA . PRO A 1 185 ? -21.898 -5.853 36.387 1.00 97.38 185 PRO A CA 1
ATOM 1396 C C . PRO A 1 185 ? -22.920 -5.238 35.416 1.00 97.38 185 PRO A C 1
ATOM 1398 O O . PRO A 1 185 ? -23.682 -5.965 34.779 1.00 97.38 185 PRO A O 1
ATOM 1401 N N . THR A 1 186 ? -22.898 -3.910 35.287 1.00 96.31 186 THR A N 1
ATOM 1402 C CA . THR A 1 186 ? -23.737 -3.100 34.397 1.00 96.31 186 THR A CA 1
ATOM 1403 C C . THR A 1 186 ? -23.277 -3.177 32.938 1.00 96.31 186 THR A C 1
ATOM 1405 O O . THR A 1 186 ? -24.102 -3.456 32.071 1.00 96.31 186 THR A O 1
ATOM 1408 N N . GLY A 1 187 ? -21.974 -3.092 32.654 1.00 96.75 187 GLY A N 1
ATOM 1409 C CA . GLY A 1 187 ? -21.411 -3.291 31.312 1.00 96.75 187 GLY A CA 1
ATOM 1410 C C . GLY A 1 187 ? -21.679 -4.700 30.773 1.00 96.75 187 GLY A C 1
ATOM 1411 O O . GLY A 1 187 ? -22.153 -4.863 29.649 1.00 96.75 187 GLY A O 1
ATOM 1412 N N . ARG A 1 188 ? -21.532 -5.731 31.619 1.00 97.50 188 ARG A N 1
ATOM 1413 C CA . ARG A 1 188 ? -21.964 -7.109 31.307 1.00 97.50 188 ARG A CA 1
ATOM 1414 C C . ARG A 1 188 ? -23.487 -7.285 31.227 1.00 97.50 188 ARG A C 1
ATOM 1416 O O . ARG A 1 188 ? -23.946 -8.325 30.756 1.00 97.50 188 ARG A O 1
ATOM 1423 N N . ALA A 1 189 ? -24.300 -6.336 31.694 1.00 97.81 189 ALA A N 1
ATOM 1424 C CA . ALA A 1 189 ? -25.737 -6.314 31.412 1.00 97.81 189 ALA A CA 1
ATOM 1425 C C . ALA A 1 189 ? -26.007 -5.690 30.035 1.00 97.81 189 ALA A C 1
ATOM 1427 O O . ALA A 1 189 ? -26.656 -6.332 29.217 1.00 97.81 189 ALA A O 1
ATOM 1428 N N . ALA A 1 190 ? -25.427 -4.524 29.738 1.00 98.06 190 ALA A N 1
ATOM 1429 C CA . ALA A 1 190 ? -25.548 -3.859 28.439 1.00 98.06 190 ALA A CA 1
ATOM 1430 C C . ALA A 1 190 ? -25.060 -4.739 27.270 1.00 98.06 190 ALA A C 1
ATOM 1432 O O . ALA A 1 190 ? -25.750 -4.856 26.258 1.00 98.06 190 ALA A O 1
ATOM 1433 N N . PHE A 1 191 ? -23.932 -5.443 27.443 1.00 97.94 191 PHE A N 1
ATOM 1434 C CA . PHE A 1 191 ? -23.450 -6.455 26.496 1.00 97.94 191 PHE A CA 1
ATOM 1435 C C . PHE A 1 191 ? -24.503 -7.530 26.194 1.00 97.94 191 PHE A C 1
ATOM 1437 O O . PHE A 1 191 ? -24.687 -7.887 25.033 1.00 97.94 191 PHE A O 1
ATOM 1444 N N . ARG A 1 192 ? -25.201 -8.042 27.219 1.00 97.94 192 ARG A N 1
ATOM 1445 C CA . ARG A 1 192 ? -26.227 -9.080 27.039 1.00 97.94 192 ARG A CA 1
ATOM 1446 C C . ARG A 1 192 ? -27.419 -8.555 26.250 1.00 97.94 192 ARG A C 1
ATOM 1448 O O . ARG A 1 192 ? -27.809 -9.216 25.302 1.00 97.94 192 ARG A O 1
ATOM 1455 N N . GLU A 1 193 ? -27.927 -7.365 26.570 1.00 98.19 193 GLU A N 1
ATOM 1456 C CA . GLU A 1 193 ? -29.047 -6.762 25.829 1.00 98.19 193 GLU A CA 1
ATOM 1457 C C . GLU A 1 193 ? -28.702 -6.592 24.332 1.00 98.19 193 GLU A C 1
ATOM 1459 O O . GLU A 1 193 ? -29.487 -6.990 23.474 1.00 98.19 193 GLU A O 1
ATOM 1464 N N . LEU A 1 194 ? -27.502 -6.092 23.989 1.00 98.31 194 LEU A N 1
ATOM 1465 C CA . LEU A 1 194 ? -27.084 -5.955 22.582 1.00 98.31 194 LEU A CA 1
ATOM 1466 C C . LEU A 1 194 ? -26.807 -7.310 21.902 1.00 98.31 194 LEU A C 1
ATOM 1468 O O . LEU A 1 194 ? -27.187 -7.512 20.748 1.00 98.31 194 LEU A O 1
ATOM 1472 N N . ARG A 1 195 ? -26.177 -8.258 22.605 1.00 97.94 195 ARG A N 1
ATOM 1473 C CA . ARG A 1 195 ? -25.967 -9.632 22.119 1.00 97.94 195 ARG A CA 1
ATOM 1474 C C . ARG A 1 195 ? -27.301 -10.316 21.813 1.00 97.94 195 ARG A C 1
ATOM 1476 O O . ARG A 1 195 ? -27.419 -10.959 20.777 1.00 97.94 195 ARG A O 1
ATOM 1483 N N . ASP A 1 196 ? -28.294 -10.159 22.684 1.00 97.81 196 ASP A N 1
ATOM 1484 C CA . ASP A 1 196 ? -29.586 -10.847 22.593 1.00 97.81 196 ASP A CA 1
ATOM 1485 C C . ASP A 1 196 ? -30.498 -10.249 21.503 1.00 97.81 196 ASP A C 1
ATOM 1487 O O . ASP A 1 196 ? -31.414 -10.922 21.030 1.00 97.81 196 ASP A O 1
ATOM 1491 N N . ILE A 1 197 ? -30.194 -9.036 21.018 1.00 98.25 197 ILE A N 1
ATOM 1492 C CA . ILE A 1 197 ? -30.710 -8.510 19.743 1.00 98.25 197 ILE A CA 1
ATOM 1493 C C . ILE A 1 197 ? -30.083 -9.276 18.567 1.00 98.25 197 ILE A C 1
ATOM 1495 O O . ILE A 1 197 ? -30.810 -9.876 17.778 1.00 98.25 197 ILE A O 1
ATOM 1499 N N . TYR A 1 198 ? -28.747 -9.308 18.463 1.00 98.38 198 TYR A N 1
ATOM 1500 C CA . TYR A 1 198 ? -28.046 -9.981 17.356 1.00 98.38 198 TYR A CA 1
ATOM 1501 C C . TYR A 1 198 ? -28.314 -11.497 17.293 1.00 98.38 198 TYR A C 1
ATOM 1503 O O . TYR A 1 198 ? -28.427 -12.052 16.200 1.00 98.38 198 TYR A O 1
ATOM 1511 N N . MET A 1 199 ? -28.491 -12.162 18.443 1.00 97.81 199 MET A N 1
ATOM 1512 C CA . MET A 1 199 ? -28.801 -13.599 18.544 1.00 97.81 199 MET A CA 1
ATOM 1513 C C . MET A 1 199 ? -30.120 -14.019 17.876 1.00 97.81 199 MET A C 1
ATOM 1515 O O . MET A 1 199 ? -30.375 -15.215 17.748 1.00 97.81 199 MET A O 1
ATOM 1519 N N . ARG A 1 200 ? -30.968 -13.074 17.448 1.00 97.31 200 ARG A N 1
ATOM 1520 C CA . ARG A 1 200 ? -32.213 -13.387 16.731 1.00 97.31 200 ARG A CA 1
ATOM 1521 C C . ARG A 1 200 ? -31.991 -13.841 15.284 1.00 97.31 200 ARG A C 1
ATOM 1523 O O . ARG A 1 200 ? -32.875 -14.489 14.734 1.00 97.31 200 ARG A O 1
ATOM 1530 N N . TRP A 1 201 ? -30.839 -13.524 14.682 1.00 98.12 201 TRP A N 1
ATOM 1531 C CA . TRP A 1 201 ? -30.478 -13.993 13.334 1.00 98.12 201 TRP A CA 1
ATOM 1532 C C . TRP A 1 201 ? -29.019 -14.457 13.198 1.00 98.12 201 TRP A C 1
ATOM 1534 O O . TRP A 1 201 ? -28.741 -15.339 12.389 1.00 98.12 201 TRP A O 1
ATOM 1544 N N . ILE A 1 202 ? -28.092 -13.939 14.012 1.00 97.81 202 ILE A N 1
ATOM 1545 C CA . ILE A 1 202 ? -26.692 -14.382 14.032 1.00 97.81 202 ILE A CA 1
ATOM 1546 C C . ILE A 1 202 ? -26.508 -15.514 15.061 1.00 97.81 202 ILE A C 1
ATOM 1548 O O . ILE A 1 202 ? -26.852 -15.325 16.230 1.00 97.81 202 ILE A O 1
ATOM 1552 N N . PRO A 1 203 ? -25.916 -16.669 14.686 1.00 97.31 203 PRO A N 1
ATOM 1553 C CA . PRO A 1 203 ? -25.564 -17.725 15.634 1.00 97.31 203 PRO A CA 1
ATOM 1554 C C . PRO A 1 203 ? -24.686 -17.205 16.776 1.00 97.31 203 PRO A C 1
ATOM 1556 O O . PRO A 1 203 ? -23.726 -16.465 16.550 1.00 97.31 203 PRO A O 1
ATOM 1559 N N . LYS A 1 204 ? -24.986 -17.623 18.008 1.00 96.25 204 LYS A N 1
ATOM 1560 C CA . LYS A 1 204 ? -24.323 -17.160 19.239 1.00 96.25 204 LYS A CA 1
ATOM 1561 C C . LYS A 1 204 ? -22.800 -17.319 19.187 1.00 96.25 204 LYS A C 1
ATOM 1563 O O . LYS A 1 204 ? -22.072 -16.483 19.710 1.00 96.25 204 LYS A O 1
ATOM 1568 N N . GLU A 1 205 ? -22.330 -18.366 18.524 1.00 96.88 205 GLU A N 1
ATOM 1569 C CA . GLU A 1 205 ? -20.926 -18.750 18.351 1.00 96.88 205 GLU A CA 1
ATOM 1570 C C . GLU A 1 205 ? -20.144 -17.725 17.512 1.00 96.88 205 GLU A C 1
ATOM 1572 O O . GLU A 1 205 ? -18.923 -17.645 17.614 1.00 96.88 205 GLU A O 1
ATOM 1577 N N . ARG A 1 206 ? -20.850 -16.910 16.715 1.00 97.69 206 ARG A N 1
ATOM 1578 C CA . ARG A 1 206 ? -20.295 -15.795 15.940 1.00 97.69 206 ARG A CA 1
ATOM 1579 C C . ARG A 1 206 ? -20.333 -14.458 16.694 1.00 97.69 206 ARG A C 1
ATOM 1581 O O . ARG A 1 206 ? -19.814 -13.473 16.176 1.00 97.69 206 ARG A O 1
ATOM 1588 N N . ILE A 1 207 ? -20.936 -14.375 17.885 1.00 97.94 207 ILE A N 1
ATOM 1589 C CA . ILE A 1 207 ? -21.068 -13.115 18.639 1.00 97.94 207 ILE A CA 1
ATOM 1590 C C . ILE A 1 207 ? -20.029 -13.069 19.765 1.00 97.94 207 ILE A C 1
ATOM 1592 O O . ILE A 1 207 ? -20.165 -13.712 20.806 1.00 97.94 207 ILE A O 1
ATOM 1596 N N . ILE A 1 208 ? -18.978 -12.282 19.547 1.00 98.00 208 ILE A N 1
ATOM 1597 C CA . ILE A 1 208 ? -17.774 -12.234 20.378 1.00 98.00 208 ILE A CA 1
ATOM 1598 C C . ILE A 1 208 ? -17.866 -11.052 21.351 1.00 98.00 208 ILE A C 1
ATOM 1600 O O . ILE A 1 208 ? -17.820 -9.892 20.940 1.00 98.00 208 ILE A O 1
ATOM 1604 N N . GLY A 1 209 ? -17.971 -11.349 22.648 1.00 97.75 209 GLY A N 1
ATOM 1605 C CA . GLY A 1 209 ? -17.826 -10.366 23.726 1.00 97.75 209 GLY A CA 1
ATOM 1606 C C . GLY A 1 209 ? -16.364 -10.204 24.145 1.00 97.75 209 GLY A C 1
ATOM 1607 O O . GLY A 1 209 ? -15.661 -11.201 24.302 1.00 97.75 209 GLY A O 1
ATOM 1608 N N . MET A 1 210 ? -15.898 -8.967 24.323 1.00 97.06 210 MET A N 1
ATOM 1609 C CA . MET A 1 210 ? -14.551 -8.666 24.828 1.00 97.06 210 MET A CA 1
ATOM 1610 C C . MET A 1 210 ? -14.476 -7.276 25.483 1.00 97.06 210 MET A C 1
ATOM 1612 O O . MET A 1 210 ? -15.479 -6.578 25.596 1.00 97.06 210 MET A O 1
ATOM 1616 N N . LYS A 1 211 ? -13.279 -6.841 25.896 1.00 96.38 211 LYS A N 1
ATOM 1617 C CA . LYS A 1 211 ? -13.046 -5.489 26.432 1.00 96.38 211 LYS A CA 1
ATOM 1618 C C . LYS A 1 211 ? -13.180 -4.418 25.345 1.00 96.38 211 LYS A C 1
ATOM 1620 O O . LYS A 1 211 ? -12.799 -4.645 24.197 1.00 96.38 211 LYS A O 1
ATOM 1625 N N . THR A 1 212 ? -13.638 -3.224 25.716 1.00 93.38 212 THR A N 1
ATOM 1626 C CA . THR A 1 212 ? -13.926 -2.119 24.781 1.00 93.38 212 THR A CA 1
ATOM 1627 C C . THR A 1 212 ? -12.748 -1.750 23.868 1.00 93.38 212 THR A C 1
ATOM 1629 O O . THR A 1 212 ? -12.901 -1.790 22.651 1.00 93.38 212 THR A O 1
ATOM 1632 N N . TRP A 1 213 ? -11.546 -1.514 24.413 1.00 92.44 213 TRP A N 1
ATOM 1633 C CA . TRP A 1 213 ? -10.355 -1.203 23.598 1.00 92.44 213 TRP A CA 1
ATOM 1634 C C . TRP A 1 213 ? -9.912 -2.357 22.689 1.00 92.44 213 TRP A C 1
ATOM 1636 O O . TRP A 1 213 ? -9.375 -2.126 21.608 1.00 92.44 213 TRP A O 1
ATOM 1646 N N . SER A 1 214 ? -10.143 -3.607 23.104 1.00 94.62 214 SER A N 1
ATOM 1647 C CA . SER A 1 214 ? -9.857 -4.782 22.275 1.00 94.62 214 SER A CA 1
ATOM 1648 C C . SER A 1 214 ? -10.792 -4.843 21.064 1.00 94.62 214 SER A C 1
ATOM 1650 O O . SER A 1 214 ? -10.351 -5.228 19.985 1.00 94.62 214 SER A O 1
ATOM 1652 N N . SER A 1 215 ? -12.048 -4.411 21.219 1.00 95.62 215 SER A N 1
ATOM 1653 C CA . SER A 1 215 ? -13.022 -4.306 20.126 1.00 95.62 215 SER A CA 1
ATOM 1654 C C . SER A 1 215 ? -12.617 -3.240 19.104 1.00 95.62 215 SER A C 1
ATOM 1656 O O . SER A 1 215 ? -12.510 -3.543 17.915 1.00 95.62 215 SER A O 1
ATOM 1658 N N . GLU A 1 216 ? -12.306 -2.026 19.574 1.00 92.81 216 GLU A N 1
ATOM 1659 C CA . GLU A 1 216 ? -11.822 -0.916 18.737 1.00 92.81 216 GLU A CA 1
ATOM 1660 C C . GLU A 1 216 ? -10.562 -1.329 17.945 1.00 92.81 216 GLU A C 1
ATOM 1662 O O . GLU A 1 216 ? -10.521 -1.220 16.716 1.00 92.81 216 GLU A O 1
ATOM 1667 N N . LEU A 1 217 ? -9.555 -1.894 18.628 1.00 93.62 217 LEU A N 1
ATOM 1668 C CA . LEU A 1 217 ? -8.296 -2.307 18.000 1.00 93.62 217 LEU A CA 1
ATOM 1669 C C . LEU A 1 217 ? -8.492 -3.451 16.996 1.00 93.62 217 LEU A C 1
ATOM 1671 O O . LEU A 1 217 ? -7.872 -3.444 15.935 1.00 93.62 217 LEU A O 1
ATOM 1675 N N . SER A 1 218 ? -9.375 -4.410 17.291 1.00 94.81 218 SER A N 1
ATOM 1676 C CA . SER A 1 218 ? -9.655 -5.539 16.391 1.00 94.81 218 SER A CA 1
ATOM 1677 C C . SER A 1 218 ? -10.229 -5.088 15.048 1.00 94.81 218 SER A C 1
ATOM 1679 O O . SER A 1 218 ? -9.974 -5.742 14.035 1.00 94.81 218 SER A O 1
ATOM 1681 N N . LYS A 1 219 ? -10.973 -3.973 15.001 1.00 92.25 219 LYS A N 1
ATOM 1682 C CA . LYS A 1 219 ? -11.467 -3.400 13.741 1.00 92.25 219 LYS A CA 1
ATOM 1683 C C . LYS A 1 219 ? -10.339 -2.771 12.923 1.00 92.25 219 LYS A C 1
ATOM 1685 O O . LYS A 1 219 ? -10.216 -3.101 11.743 1.00 92.25 219 LYS A O 1
ATOM 1690 N N . LEU A 1 220 ? -9.506 -1.925 13.539 1.00 91.88 220 LEU A N 1
ATOM 1691 C CA . LEU A 1 220 ? -8.348 -1.319 12.864 1.00 91.88 220 LEU A CA 1
ATOM 1692 C C . LEU A 1 220 ? -7.394 -2.401 12.338 1.00 91.88 220 LEU A C 1
ATOM 1694 O O . LEU A 1 220 ? -7.046 -2.388 11.160 1.00 91.88 220 LEU A O 1
ATOM 1698 N N . ALA A 1 221 ? -7.065 -3.392 13.172 1.00 94.06 221 ALA A N 1
ATOM 1699 C CA . ALA A 1 221 ? -6.240 -4.531 12.783 1.00 94.06 221 ALA A CA 1
ATOM 1700 C C . ALA A 1 221 ? -6.877 -5.348 11.644 1.00 94.06 221 ALA A C 1
ATOM 1702 O O . ALA A 1 221 ? -6.201 -5.634 10.662 1.00 94.06 221 ALA A O 1
ATOM 1703 N N . SER A 1 222 ? -8.177 -5.672 11.713 1.00 93.94 222 SER A N 1
ATOM 1704 C CA . SER A 1 222 ? -8.867 -6.398 10.628 1.00 93.94 222 SER A CA 1
ATOM 1705 C C . SER A 1 222 ? -8.749 -5.671 9.287 1.00 93.94 222 SER A C 1
ATOM 1707 O O . SER A 1 222 ? -8.430 -6.291 8.275 1.00 93.94 222 SER A O 1
ATOM 1709 N N . ASN A 1 223 ? -8.982 -4.356 9.273 1.00 91.88 223 ASN A N 1
ATOM 1710 C CA . ASN A 1 223 ? -8.893 -3.556 8.054 1.00 91.88 223 ASN A CA 1
ATOM 1711 C C . ASN A 1 223 ? -7.435 -3.436 7.560 1.00 91.88 223 ASN A C 1
ATOM 1713 O O . ASN A 1 223 ? -7.202 -3.523 6.355 1.00 91.88 223 ASN A O 1
ATOM 1717 N N . ALA A 1 224 ? -6.457 -3.319 8.466 1.00 95.50 224 ALA A N 1
ATOM 1718 C CA . ALA A 1 224 ? -5.034 -3.293 8.127 1.00 95.50 224 ALA A CA 1
ATOM 1719 C C . ALA A 1 224 ? -4.541 -4.623 7.523 1.00 95.50 224 ALA A C 1
ATOM 1721 O O . ALA A 1 224 ? -3.897 -4.603 6.479 1.00 95.50 224 ALA A O 1
ATOM 1722 N N . PHE A 1 225 ? -4.909 -5.777 8.095 1.00 97.44 225 PHE A N 1
ATOM 1723 C CA . PHE A 1 225 ? -4.566 -7.099 7.547 1.00 97.44 225 PHE A CA 1
ATOM 1724 C C . PHE A 1 225 ? -5.206 -7.357 6.169 1.00 97.44 225 PHE A C 1
ATOM 1726 O O . PHE A 1 225 ? -4.562 -7.933 5.292 1.00 97.44 225 PHE A O 1
ATOM 1733 N N . LEU A 1 226 ? -6.452 -6.922 5.940 1.00 95.56 226 LEU A N 1
ATOM 1734 C CA . LEU A 1 226 ? -7.107 -7.054 4.628 1.00 95.56 226 LEU A CA 1
ATOM 1735 C C . LEU A 1 226 ? -6.400 -6.225 3.546 1.00 95.56 226 LEU A C 1
ATOM 1737 O O . LEU A 1 226 ? -6.145 -6.727 2.453 1.00 95.56 226 LEU A O 1
ATOM 1741 N N . ALA A 1 227 ? -6.042 -4.981 3.861 1.00 96.25 227 ALA A N 1
ATOM 1742 C CA . ALA A 1 227 ? -5.282 -4.115 2.966 1.00 96.25 227 ALA A CA 1
ATOM 1743 C C . ALA A 1 227 ? -3.839 -4.600 2.754 1.00 96.25 227 ALA A C 1
ATOM 1745 O O . ALA A 1 227 ? -3.334 -4.534 1.635 1.00 96.25 227 ALA A O 1
ATOM 1746 N N . GLN A 1 228 ? -3.198 -5.142 3.798 1.00 98.31 228 GLN A N 1
ATOM 1747 C CA . GLN A 1 228 ? -1.856 -5.717 3.722 1.00 98.31 228 GLN A CA 1
ATOM 1748 C C . GLN A 1 228 ? -1.791 -6.821 2.670 1.00 98.31 228 GLN A C 1
ATOM 1750 O O . GLN A 1 228 ? -0.897 -6.783 1.835 1.00 98.31 228 GLN A O 1
ATOM 1755 N N . ARG A 1 229 ? -2.763 -7.744 2.633 1.00 98.25 229 ARG A N 1
ATOM 1756 C CA . ARG A 1 229 ? -2.812 -8.802 1.606 1.00 98.25 229 ARG A CA 1
ATOM 1757 C C . ARG A 1 229 ? -2.860 -8.239 0.182 1.00 98.25 229 ARG A C 1
ATOM 1759 O O . ARG A 1 229 ? -2.129 -8.726 -0.678 1.00 98.25 229 ARG A O 1
ATOM 1766 N N . ILE A 1 230 ? -3.644 -7.177 -0.044 1.00 97.12 230 ILE A N 1
ATOM 1767 C CA . ILE A 1 230 ? -3.707 -6.489 -1.343 1.00 97.12 230 ILE A CA 1
ATOM 1768 C C . ILE A 1 230 ? -2.348 -5.854 -1.681 1.00 97.12 230 ILE A C 1
ATOM 1770 O O . ILE A 1 230 ? -1.861 -6.024 -2.795 1.00 97.12 230 ILE A O 1
ATOM 1774 N N . SER A 1 231 ? -1.700 -5.168 -0.735 1.00 98.12 231 SER A N 1
ATOM 1775 C CA . SER A 1 231 ? -0.370 -4.582 -0.960 1.00 98.12 231 SER A CA 1
ATOM 1776 C C . SER A 1 231 ? 0.723 -5.638 -1.167 1.00 98.12 231 SER A C 1
ATOM 1778 O O . SER A 1 231 ? 1.573 -5.449 -2.031 1.00 98.12 231 SER A O 1
ATOM 1780 N N . SER A 1 232 ? 0.674 -6.774 -0.466 1.00 98.25 232 SER A N 1
ATOM 1781 C CA . SER A 1 232 ? 1.614 -7.890 -0.639 1.00 98.25 232 SER A CA 1
ATOM 1782 C C . SER A 1 232 ? 1.464 -8.595 -1.988 1.00 98.25 232 SER A C 1
ATOM 1784 O O . SER A 1 232 ? 2.469 -8.943 -2.597 1.00 98.25 232 SER A O 1
ATOM 1786 N N . ILE A 1 233 ? 0.244 -8.791 -2.506 1.00 97.75 233 ILE A N 1
ATOM 1787 C CA . ILE A 1 233 ? 0.093 -9.342 -3.863 1.00 97.75 233 ILE A CA 1
ATOM 1788 C C . ILE A 1 233 ? 0.374 -8.282 -4.943 1.00 97.75 233 ILE A C 1
ATOM 1790 O O . ILE A 1 233 ? 0.884 -8.610 -6.013 1.00 97.75 233 ILE A O 1
ATOM 1794 N N . ASN A 1 234 ? 0.136 -6.997 -4.654 1.00 97.19 234 ASN A N 1
ATOM 1795 C CA . ASN A 1 234 ? 0.519 -5.896 -5.538 1.00 97.19 234 ASN A CA 1
ATOM 1796 C C . ASN A 1 234 ? 2.044 -5.724 -5.640 1.00 97.19 234 ASN A C 1
ATOM 1798 O O . ASN A 1 234 ? 2.522 -5.492 -6.748 1.00 97.19 234 ASN A O 1
ATOM 1802 N N . SER A 1 235 ? 2.825 -5.891 -4.566 1.00 97.12 235 SER A N 1
ATOM 1803 C CA . SER A 1 235 ? 4.295 -5.854 -4.663 1.00 97.12 235 SER A CA 1
ATOM 1804 C C . SER A 1 235 ? 4.817 -6.980 -5.563 1.00 97.12 235 SER A C 1
ATOM 1806 O O . SER A 1 235 ? 5.632 -6.737 -6.455 1.00 97.12 235 SER A O 1
ATOM 1808 N N . LEU A 1 236 ? 4.239 -8.181 -5.443 1.00 96.50 236 LEU A N 1
ATOM 1809 C CA . LEU A 1 236 ? 4.540 -9.311 -6.322 1.00 96.50 236 LEU A CA 1
ATOM 1810 C C . LEU A 1 236 ? 4.206 -9.037 -7.800 1.00 96.50 236 LEU A C 1
ATOM 1812 O O . LEU A 1 236 ? 4.887 -9.594 -8.658 1.00 96.50 236 LEU A O 1
ATOM 1816 N N . THR A 1 237 ? 3.270 -8.134 -8.145 1.00 94.56 237 THR A N 1
ATOM 1817 C CA . THR A 1 237 ? 3.065 -7.737 -9.561 1.00 94.56 237 THR A CA 1
ATOM 1818 C C . THR A 1 237 ? 4.309 -7.102 -10.184 1.00 94.56 237 THR A C 1
ATOM 1820 O O . THR A 1 237 ? 4.593 -7.343 -11.356 1.00 94.56 237 THR A O 1
ATOM 1823 N N . ALA A 1 238 ? 5.073 -6.316 -9.418 1.00 89.94 238 ALA A N 1
ATOM 1824 C CA . ALA A 1 238 ? 6.282 -5.666 -9.917 1.00 89.94 238 ALA A CA 1
ATOM 1825 C C . ALA A 1 238 ? 7.405 -6.687 -10.162 1.00 89.94 238 ALA A C 1
ATOM 1827 O O . ALA A 1 238 ? 8.110 -6.589 -11.165 1.00 89.94 238 ALA A O 1
ATOM 1828 N N . LEU A 1 239 ? 7.513 -7.706 -9.300 1.00 89.56 239 LEU A N 1
ATOM 1829 C CA . LEU A 1 239 ? 8.425 -8.836 -9.495 1.00 89.56 239 LEU A CA 1
ATOM 1830 C C . LEU A 1 239 ? 8.005 -9.699 -10.700 1.00 89.56 239 LEU A C 1
ATOM 1832 O O . LEU A 1 239 ? 8.852 -10.085 -11.506 1.00 89.56 239 LEU A O 1
ATOM 1836 N N . CYS A 1 240 ? 6.702 -9.946 -10.875 1.00 90.75 240 CYS A N 1
ATOM 1837 C CA . CYS A 1 240 ? 6.143 -10.665 -12.027 1.00 90.75 240 CYS A CA 1
ATOM 1838 C C . CYS A 1 240 ? 6.504 -9.988 -13.366 1.00 90.75 240 CYS A C 1
ATOM 1840 O O . CYS A 1 240 ? 6.969 -10.664 -14.281 1.00 90.75 240 CYS A O 1
ATOM 1842 N N . GLU A 1 241 ? 6.425 -8.652 -13.468 1.00 84.81 241 GLU A N 1
ATOM 1843 C CA . GLU A 1 241 ? 6.807 -7.919 -14.694 1.00 84.81 241 GLU A CA 1
ATOM 1844 C C . GLU A 1 241 ? 8.274 -8.084 -15.118 1.00 84.81 241 GLU A C 1
ATOM 1846 O O . GLU A 1 241 ? 8.594 -7.904 -16.298 1.00 84.81 241 GLU A O 1
ATOM 1851 N N . VAL A 1 242 ? 9.169 -8.356 -14.166 1.00 85.62 242 VAL A N 1
ATOM 1852 C CA . VAL A 1 242 ? 10.618 -8.465 -14.403 1.00 85.62 242 VAL A CA 1
ATOM 1853 C C . VAL A 1 242 ? 11.039 -9.923 -14.594 1.00 85.62 242 VAL A C 1
ATOM 1855 O O . VAL A 1 242 ? 11.877 -10.207 -15.447 1.00 85.62 242 VAL A O 1
ATOM 1858 N N . THR A 1 243 ? 10.432 -10.845 -13.845 1.00 84.44 243 THR A N 1
ATOM 1859 C CA . THR A 1 243 ? 10.714 -12.293 -13.900 1.00 84.44 243 THR A CA 1
ATOM 1860 C C . THR A 1 243 ? 9.962 -13.025 -15.013 1.00 84.44 243 THR A C 1
ATOM 1862 O O . THR A 1 243 ? 10.437 -14.050 -15.496 1.00 84.44 243 THR A O 1
ATOM 1865 N N . GLY A 1 244 ? 8.803 -12.512 -15.436 1.00 84.88 244 GLY A N 1
ATOM 1866 C CA . GLY A 1 244 ? 7.920 -13.151 -16.413 1.00 84.88 244 GLY A CA 1
ATOM 1867 C C . GLY A 1 244 ? 6.908 -14.145 -15.835 1.00 84.88 244 GLY A C 1
ATOM 1868 O O . GLY A 1 244 ? 6.267 -14.850 -16.611 1.00 84.88 244 GLY A O 1
ATOM 1869 N N . ALA A 1 245 ? 6.748 -14.199 -14.510 1.00 89.19 245 ALA A N 1
ATOM 1870 C CA . ALA A 1 245 ? 5.648 -14.915 -13.862 1.00 89.19 245 ALA A CA 1
ATOM 1871 C C . ALA A 1 245 ? 4.299 -14.181 -14.039 1.00 89.19 245 ALA A C 1
ATOM 1873 O O . ALA A 1 245 ? 4.273 -12.976 -14.282 1.00 89.19 245 ALA A O 1
ATOM 1874 N N . ASP A 1 246 ? 3.179 -14.891 -13.874 1.00 90.25 246 ASP A N 1
ATOM 1875 C CA . ASP A 1 246 ? 1.833 -14.303 -13.824 1.00 90.25 246 ASP A CA 1
ATOM 1876 C C . ASP A 1 246 ? 1.349 -14.191 -12.365 1.00 90.25 246 ASP A C 1
ATOM 1878 O O . ASP A 1 246 ? 1.367 -15.166 -11.606 1.00 90.25 246 ASP A O 1
ATOM 1882 N N . VAL A 1 247 ? 0.884 -13.006 -11.950 1.00 94.50 247 VAL A N 1
ATOM 1883 C CA . VAL A 1 247 ? 0.507 -12.766 -10.544 1.00 94.50 247 VAL A CA 1
ATOM 1884 C C . VAL A 1 247 ? -0.747 -13.540 -10.125 1.00 94.50 247 VAL A C 1
ATOM 1886 O O . VAL A 1 247 ? -0.947 -13.805 -8.943 1.00 94.50 247 VAL A O 1
ATOM 1889 N N . SER A 1 248 ? -1.607 -13.906 -11.075 1.00 93.88 248 SER A N 1
ATOM 1890 C CA . SER A 1 248 ? -2.834 -14.666 -10.834 1.00 93.88 248 SER A CA 1
ATOM 1891 C C . SER A 1 248 ? -2.537 -16.153 -10.643 1.00 93.88 248 SER A C 1
ATOM 1893 O O . SER A 1 248 ? -3.181 -16.782 -9.805 1.00 93.88 248 SER A O 1
ATOM 1895 N N . GLU A 1 249 ? -1.530 -16.700 -11.330 1.00 94.88 249 GLU A N 1
ATOM 1896 C CA . GLU A 1 249 ? -1.006 -18.043 -11.042 1.00 94.88 249 GLU A CA 1
ATOM 1897 C C . GLU A 1 249 ? -0.356 -18.097 -9.651 1.00 94.88 249 GLU A C 1
ATOM 1899 O O . GLU A 1 249 ? -0.653 -18.998 -8.862 1.00 94.88 249 GLU A O 1
ATOM 1904 N N . VAL A 1 250 ? 0.454 -17.088 -9.300 1.00 95.75 250 VAL A N 1
ATOM 1905 C CA . VAL A 1 250 ? 1.065 -16.964 -7.963 1.00 95.75 250 VAL A CA 1
ATOM 1906 C C . VAL A 1 250 ? -0.005 -16.829 -6.872 1.00 95.75 250 VAL A C 1
ATOM 1908 O O . VAL A 1 250 ? 0.028 -17.572 -5.890 1.00 95.75 250 VAL A O 1
ATOM 1911 N N . ALA A 1 251 ? -0.991 -15.942 -7.053 1.00 96.38 251 ALA A N 1
ATOM 1912 C CA . ALA A 1 251 ? -2.115 -15.758 -6.131 1.00 96.38 251 ALA A CA 1
ATOM 1913 C C . ALA A 1 251 ? -2.932 -17.047 -5.943 1.00 96.38 251 ALA A C 1
ATOM 1915 O O . ALA A 1 251 ? -3.276 -17.406 -4.815 1.00 96.38 251 ALA A O 1
ATOM 1916 N N . TYR A 1 252 ? -3.205 -17.772 -7.034 1.00 95.88 252 TYR A N 1
ATOM 1917 C CA . TYR A 1 252 ? -3.889 -19.063 -6.996 1.00 95.88 252 TYR A CA 1
ATOM 1918 C C . TYR A 1 252 ? -3.087 -20.096 -6.193 1.00 95.88 252 TYR A C 1
ATOM 1920 O O . TYR A 1 252 ? -3.652 -20.759 -5.321 1.00 95.88 252 TYR A O 1
ATOM 1928 N N . ALA A 1 253 ? -1.777 -20.207 -6.437 1.00 97.12 253 ALA A N 1
ATOM 1929 C CA . ALA A 1 253 ? -0.909 -21.165 -5.757 1.00 97.12 253 ALA A CA 1
ATOM 1930 C C . ALA A 1 253 ? -0.818 -20.904 -4.242 1.00 97.12 253 ALA A C 1
ATOM 1932 O O . ALA A 1 253 ? -1.065 -21.816 -3.451 1.00 97.12 253 ALA A O 1
ATOM 1933 N N . ILE A 1 254 ? -0.536 -19.665 -3.817 1.00 96.88 254 ILE A N 1
ATOM 1934 C CA . ILE A 1 254 ? -0.438 -19.333 -2.382 1.00 96.88 254 ILE A CA 1
ATOM 1935 C C . ILE A 1 254 ? -1.808 -19.370 -1.686 1.00 96.88 254 ILE A C 1
ATOM 1937 O O . ILE A 1 254 ? -1.903 -19.769 -0.526 1.00 96.88 254 ILE A O 1
ATOM 1941 N N . GLY A 1 255 ? -2.886 -19.028 -2.401 1.00 96.81 255 GLY A N 1
ATOM 1942 C CA . GLY A 1 255 ? -4.256 -19.050 -1.886 1.00 96.81 255 GLY A CA 1
ATOM 1943 C C . GLY A 1 255 ? -4.793 -20.448 -1.556 1.00 96.81 255 GLY A C 1
ATOM 1944 O O . GLY A 1 255 ? -5.753 -20.565 -0.791 1.00 96.81 255 GLY A O 1
ATOM 1945 N N . HIS A 1 256 ? -4.168 -21.507 -2.085 1.00 96.19 256 HIS A N 1
ATOM 1946 C CA . HIS A 1 256 ? -4.495 -22.897 -1.750 1.00 96.19 256 HIS A CA 1
ATOM 1947 C C . HIS A 1 256 ? -3.929 -23.357 -0.398 1.00 96.19 256 HIS A C 1
ATOM 1949 O O . HIS A 1 256 ? -4.444 -24.325 0.172 1.00 96.19 256 HIS A O 1
ATOM 1955 N N . ASP A 1 257 ? -2.932 -22.667 0.170 1.00 97.75 257 ASP A N 1
ATOM 1956 C CA . ASP A 1 257 ? -2.553 -22.912 1.560 1.00 97.75 257 ASP A CA 1
ATOM 1957 C C . ASP A 1 257 ? -3.676 -22.414 2.474 1.00 97.75 257 ASP A C 1
ATOM 1959 O O . ASP A 1 257 ? -3.952 -21.219 2.573 1.00 97.75 257 ASP A O 1
ATOM 1963 N N . ARG A 1 258 ? -4.325 -23.338 3.188 1.00 95.94 258 ARG A N 1
ATOM 1964 C CA . ARG A 1 258 ? -5.472 -23.042 4.061 1.00 95.94 258 ARG A CA 1
ATOM 1965 C C . ARG A 1 258 ? -5.140 -22.123 5.245 1.00 95.94 258 ARG A C 1
ATOM 1967 O O . ARG A 1 258 ? -6.068 -21.660 5.903 1.00 95.94 258 ARG A O 1
ATOM 1974 N N . ARG A 1 259 ? -3.857 -21.864 5.521 1.00 96.44 259 ARG A N 1
ATOM 1975 C CA . ARG A 1 259 ? -3.374 -20.880 6.506 1.00 96.44 259 ARG A CA 1
ATOM 1976 C C . ARG A 1 259 ? -3.364 -19.456 5.940 1.00 96.44 259 ARG A C 1
ATOM 1978 O O . ARG A 1 259 ? -3.485 -18.505 6.704 1.00 96.44 259 ARG A O 1
ATOM 1985 N N . ILE A 1 260 ? -3.236 -19.320 4.618 1.00 95.56 260 ILE A N 1
ATOM 1986 C CA . ILE A 1 260 ? -3.283 -18.050 3.881 1.00 95.56 260 ILE A CA 1
ATOM 1987 C C . ILE A 1 260 ? -4.711 -17.792 3.384 1.00 95.56 260 ILE A C 1
ATOM 1989 O O . ILE A 1 260 ? -5.241 -16.703 3.594 1.00 95.56 260 ILE A O 1
ATOM 1993 N N . GLY A 1 261 ? -5.343 -18.785 2.755 1.00 95.81 261 GLY A N 1
ATOM 1994 C CA . GLY A 1 261 ? -6.661 -18.694 2.123 1.00 95.81 261 GLY A CA 1
ATOM 1995 C C . GLY A 1 261 ? -6.671 -17.853 0.832 1.00 95.81 261 GLY A C 1
ATOM 1996 O O . GLY A 1 261 ? -5.788 -17.017 0.640 1.00 95.81 261 GLY A O 1
ATOM 1997 N N . PRO A 1 262 ? -7.672 -18.028 -0.053 1.00 95.38 262 PRO A N 1
ATOM 1998 C CA . PRO A 1 262 ? -7.646 -17.456 -1.405 1.00 95.38 262 PRO A CA 1
ATOM 1999 C C . PRO A 1 262 ? -8.100 -15.989 -1.503 1.00 95.38 262 PRO A C 1
ATOM 2001 O O . PRO A 1 262 ? -7.752 -15.308 -2.459 1.00 95.38 262 PRO A O 1
ATOM 2004 N N . ASN A 1 263 ? -8.877 -15.493 -0.537 1.00 94.75 263 ASN A N 1
ATOM 2005 C CA . ASN A 1 263 ? -9.542 -14.184 -0.625 1.00 94.75 263 ASN A CA 1
ATOM 2006 C C . ASN A 1 263 ? -8.555 -13.013 -0.442 1.00 94.75 263 ASN A C 1
ATOM 2008 O O . ASN A 1 263 ? -7.597 -13.138 0.323 1.00 94.75 263 ASN A O 1
ATOM 2012 N N . PHE A 1 264 ? -8.837 -11.840 -1.021 1.00 94.88 264 PHE A N 1
ATOM 2013 C CA . PHE A 1 264 ? -7.976 -10.646 -0.911 1.00 94.88 264 PHE A CA 1
ATOM 2014 C C . PHE A 1 264 ? -6.560 -10.880 -1.479 1.00 94.88 264 PHE A C 1
ATOM 2016 O O . PHE A 1 264 ? -5.579 -10.349 -0.963 1.00 94.88 264 PHE A O 1
ATOM 2023 N N . LEU A 1 265 ? -6.464 -11.691 -2.535 1.00 96.44 265 LEU A N 1
ATOM 2024 C CA . LEU A 1 265 ? -5.256 -11.915 -3.344 1.00 96.44 265 LEU A CA 1
ATOM 2025 C C . LEU A 1 265 ? -5.454 -11.432 -4.797 1.00 96.44 265 LEU A C 1
ATOM 2027 O O . LEU A 1 265 ? -4.652 -11.704 -5.686 1.00 96.44 265 LEU A O 1
ATOM 2031 N N . GLU A 1 266 ? -6.529 -10.690 -5.049 1.00 94.12 266 GLU A N 1
ATOM 2032 C CA . GLU A 1 266 ? -6.856 -10.075 -6.327 1.00 94.12 266 GLU A CA 1
ATOM 2033 C C . GLU A 1 266 ? -6.000 -8.815 -6.550 1.00 94.12 266 GLU A C 1
ATOM 2035 O O . GLU A 1 266 ? -6.366 -7.700 -6.164 1.00 94.12 266 GLU A O 1
ATOM 2040 N N . ALA A 1 267 ? -4.836 -9.000 -7.176 1.00 95.31 267 ALA A N 1
ATOM 2041 C CA . ALA A 1 267 ? -3.940 -7.908 -7.546 1.00 95.31 267 ALA A CA 1
ATOM 2042 C C . ALA A 1 267 ? -4.632 -6.858 -8.438 1.00 95.31 267 ALA A C 1
ATOM 2044 O O . ALA A 1 267 ? -5.484 -7.167 -9.276 1.00 95.31 267 ALA A O 1
ATOM 2045 N N . SER A 1 268 ? -4.259 -5.590 -8.264 1.00 96.75 268 SER A N 1
ATOM 2046 C CA . SER A 1 268 ? -4.931 -4.450 -8.896 1.00 96.75 268 SER A CA 1
ATOM 2047 C C . SER A 1 268 ? -4.014 -3.232 -9.056 1.00 96.75 268 SER A C 1
ATOM 2049 O O . SER A 1 268 ? -2.877 -3.211 -8.591 1.00 96.75 268 SER A O 1
ATOM 2051 N N . VAL A 1 269 ? -4.535 -2.179 -9.689 1.00 96.44 269 VAL A N 1
ATOM 2052 C CA . VAL A 1 269 ? -3.962 -0.819 -9.703 1.00 96.44 269 VAL A CA 1
ATOM 2053 C C . VAL A 1 269 ? -3.805 -0.211 -8.296 1.00 96.44 269 VAL A C 1
ATOM 2055 O O . VAL A 1 269 ? -3.045 0.737 -8.127 1.00 96.44 269 VAL A O 1
ATOM 2058 N N . GLY A 1 270 ? -4.500 -0.750 -7.290 1.00 96.00 270 GLY A N 1
ATOM 2059 C CA . GLY A 1 270 ? -4.442 -0.330 -5.891 1.00 96.00 270 GLY A CA 1
ATOM 2060 C C . GLY A 1 270 ? -5.776 -0.550 -5.171 1.00 96.00 270 GLY A C 1
ATOM 2061 O O . GLY A 1 270 ? -6.826 -0.652 -5.809 1.00 96.00 270 GLY A O 1
ATOM 2062 N N . PHE A 1 271 ? -5.753 -0.584 -3.838 1.00 95.75 271 PHE A N 1
ATOM 2063 C CA . PHE A 1 271 ? -6.968 -0.476 -3.029 1.00 95.75 271 PHE A CA 1
ATOM 2064 C C . PHE A 1 271 ? -7.408 0.988 -2.872 1.00 95.75 271 PHE A C 1
ATOM 2066 O O . PHE A 1 271 ? -6.615 1.922 -3.018 1.00 95.75 271 PHE A O 1
ATOM 2073 N N . GLY A 1 272 ? -8.683 1.168 -2.526 1.00 92.69 272 GLY A N 1
ATOM 2074 C CA . GLY A 1 272 ? -9.302 2.455 -2.207 1.00 92.69 272 GLY A CA 1
ATOM 2075 C C . GLY A 1 272 ? -10.471 2.284 -1.235 1.00 92.69 272 GLY A C 1
ATOM 2076 O O . GLY A 1 272 ? -10.556 1.268 -0.541 1.00 92.69 272 GLY A O 1
ATOM 2077 N N . GLY A 1 273 ? -11.387 3.252 -1.213 1.00 87.69 273 GLY A N 1
ATOM 2078 C CA . GLY A 1 273 ? -12.520 3.289 -0.286 1.00 87.69 273 GLY A CA 1
ATOM 2079 C C . GLY A 1 273 ? -12.163 3.956 1.045 1.00 87.69 273 GLY A C 1
ATOM 2080 O O . GLY A 1 273 ? -11.001 4.048 1.439 1.00 87.69 273 GLY A O 1
ATOM 2081 N N . SER A 1 274 ? -13.173 4.425 1.783 1.00 83.38 274 SER A N 1
ATOM 2082 C CA . SER A 1 274 ? -12.973 5.290 2.963 1.00 83.38 274 SER A CA 1
ATOM 2083 C C . SER A 1 274 ? -12.389 4.629 4.221 1.00 83.38 274 SER A C 1
ATOM 2085 O O . SER A 1 274 ? -12.270 5.294 5.253 1.00 83.38 274 SER A O 1
ATOM 2087 N N . CYS A 1 275 ? -12.099 3.329 4.173 1.00 84.69 275 CYS A N 1
ATOM 2088 C CA . CYS A 1 275 ? -11.673 2.540 5.328 1.00 84.69 275 CYS A CA 1
ATOM 2089 C C . CYS A 1 275 ? -10.160 2.304 5.313 1.00 84.69 275 CYS A C 1
ATOM 2091 O O . CYS A 1 275 ? -9.455 2.999 6.034 1.00 84.69 275 CYS A O 1
ATOM 2093 N N . PHE A 1 276 ? -9.643 1.408 4.461 1.00 91.81 276 PHE A N 1
ATOM 2094 C CA . PHE A 1 276 ? -8.259 0.905 4.531 1.00 91.81 276 PHE A CA 1
ATOM 2095 C C . PHE A 1 276 ? -7.185 1.983 4.748 1.00 91.81 276 PHE A C 1
ATOM 2097 O O . PHE A 1 276 ? -6.518 1.973 5.778 1.00 91.81 276 PHE A O 1
ATOM 2104 N N . GLN A 1 277 ? -7.051 2.950 3.835 1.00 91.75 277 GLN A N 1
ATOM 2105 C CA . GLN A 1 277 ? -6.019 3.993 3.930 1.00 91.75 277 GLN A CA 1
ATOM 2106 C C . GLN A 1 277 ? -6.192 4.867 5.187 1.00 91.75 277 GLN A C 1
ATOM 2108 O O . GLN A 1 277 ? -5.221 5.182 5.867 1.00 91.75 277 GLN A O 1
ATOM 2113 N N . LYS A 1 278 ? -7.437 5.222 5.532 1.00 90.31 278 LYS A N 1
ATOM 2114 C CA . LYS A 1 278 ? -7.774 6.029 6.716 1.00 90.31 278 LYS A CA 1
ATOM 2115 C C . LYS A 1 278 ? -7.457 5.275 8.014 1.00 90.31 278 LYS A C 1
ATOM 2117 O O . LYS A 1 278 ? -6.860 5.849 8.918 1.00 90.31 278 LYS A O 1
ATOM 2122 N N . ASP A 1 279 ? -7.852 4.008 8.103 1.00 90.69 279 ASP A N 1
ATOM 2123 C CA . ASP A 1 279 ? -7.721 3.181 9.304 1.00 90.69 279 ASP A CA 1
ATOM 2124 C C . ASP A 1 279 ? -6.257 2.778 9.556 1.00 90.69 279 ASP A C 1
ATOM 2126 O O . ASP A 1 279 ? -5.813 2.786 10.703 1.00 90.69 279 ASP A O 1
ATOM 2130 N N . ILE A 1 280 ? -5.478 2.510 8.499 1.00 94.56 280 ILE A N 1
ATOM 2131 C CA . ILE A 1 280 ? -4.034 2.251 8.614 1.00 94.56 280 ILE A CA 1
ATOM 2132 C C . ILE A 1 280 ? -3.290 3.516 9.030 1.00 94.56 280 ILE A C 1
ATOM 2134 O O . ILE A 1 280 ? -2.544 3.475 9.999 1.00 94.56 280 ILE A O 1
ATOM 2138 N N . LEU A 1 281 ? -3.519 4.660 8.373 1.00 94.75 281 LEU A N 1
ATOM 2139 C CA . LEU A 1 281 ? -2.865 5.912 8.773 1.00 94.75 281 LEU A CA 1
ATOM 2140 C C . LEU A 1 281 ? -3.250 6.332 10.205 1.00 94.75 281 LEU A C 1
ATOM 2142 O O . LEU A 1 281 ? -2.439 6.934 10.911 1.00 94.75 281 LEU A O 1
ATOM 2146 N N . ASN A 1 282 ? -4.449 5.964 10.668 1.00 92.19 282 ASN A N 1
ATOM 2147 C CA . ASN A 1 282 ? -4.853 6.130 12.061 1.00 92.19 282 ASN A CA 1
ATOM 2148 C C . ASN A 1 282 ? -4.058 5.219 13.014 1.00 92.19 282 ASN A C 1
ATOM 2150 O O . ASN A 1 282 ? -3.571 5.701 14.037 1.00 92.19 282 ASN A O 1
ATOM 2154 N N . LEU A 1 283 ? -3.878 3.943 12.657 1.00 93.88 283 LEU A N 1
ATOM 2155 C CA . LEU A 1 283 ? -3.062 2.975 13.396 1.00 93.88 283 LEU A CA 1
ATOM 2156 C C . LEU A 1 283 ? -1.584 3.401 13.459 1.00 93.88 283 LEU A C 1
ATOM 2158 O O . LEU A 1 283 ? -1.016 3.433 14.547 1.00 93.88 283 LEU A O 1
ATOM 2162 N N . VAL A 1 284 ? -0.994 3.815 12.333 1.00 96.00 284 VAL A N 1
ATOM 2163 C CA . VAL A 1 284 ? 0.369 4.374 12.245 1.00 96.00 284 VAL A CA 1
ATOM 2164 C C . VAL A 1 284 ? 0.518 5.566 13.194 1.00 96.00 284 VAL A C 1
ATOM 2166 O O . VAL A 1 284 ? 1.413 5.577 14.038 1.00 96.00 284 VAL A O 1
ATOM 2169 N N . TYR A 1 285 ? -0.402 6.536 13.134 1.00 95.00 285 TYR A N 1
ATOM 2170 C CA . TYR A 1 285 ? -0.387 7.696 14.030 1.00 95.00 285 TYR A CA 1
ATOM 2171 C C . TYR A 1 285 ? -0.556 7.311 15.510 1.00 95.00 285 TYR A C 1
ATOM 2173 O O . TYR A 1 285 ? 0.083 7.899 16.381 1.00 95.00 285 TYR A O 1
ATOM 2181 N N . MET A 1 286 ? -1.386 6.313 15.828 1.00 92.38 286 MET A N 1
ATOM 2182 C CA . MET A 1 286 ? -1.489 5.787 17.192 1.00 92.38 286 MET A CA 1
ATOM 2183 C C . MET A 1 286 ? -0.172 5.161 17.667 1.00 92.38 286 MET A C 1
ATOM 2185 O O . MET A 1 286 ? 0.232 5.416 18.800 1.00 92.38 286 MET A O 1
ATOM 2189 N N . CYS A 1 287 ? 0.506 4.379 16.824 1.00 95.19 287 CYS A N 1
ATOM 2190 C CA . CYS A 1 287 ? 1.801 3.777 17.140 1.00 95.19 287 CYS A CA 1
ATOM 2191 C C . CYS A 1 287 ? 2.875 4.848 17.399 1.00 95.19 287 CYS A C 1
ATOM 2193 O O . CYS A 1 287 ? 3.529 4.799 18.440 1.00 95.19 287 CYS A O 1
ATOM 2195 N N . GLU A 1 288 ? 2.973 5.883 16.556 1.00 94.12 288 GLU A N 1
ATOM 2196 C CA . GLU A 1 288 ? 3.844 7.047 16.802 1.00 94.12 288 GLU A CA 1
ATOM 2197 C C . GLU A 1 288 ? 3.543 7.733 18.145 1.00 94.12 288 GLU A C 1
ATOM 2199 O O . GLU A 1 288 ? 4.455 8.016 18.921 1.00 94.12 288 GLU A O 1
ATOM 2204 N N . ARG A 1 289 ? 2.260 7.986 18.451 1.00 93.50 289 ARG A N 1
ATOM 2205 C CA . ARG A 1 289 ? 1.828 8.629 19.709 1.00 93.50 289 ARG A CA 1
ATOM 2206 C C . ARG A 1 289 ? 2.035 7.761 20.953 1.00 93.50 289 ARG A C 1
ATOM 2208 O O . ARG A 1 289 ? 1.923 8.284 22.062 1.00 93.50 289 ARG A O 1
ATOM 2215 N N . LEU A 1 290 ? 2.341 6.476 20.777 1.00 92.38 290 LEU A N 1
ATOM 2216 C CA . LEU A 1 290 ? 2.718 5.524 21.824 1.00 92.38 290 LEU A CA 1
ATOM 2217 C C . LEU A 1 290 ? 4.225 5.195 21.812 1.00 92.38 290 LEU A C 1
ATOM 2219 O O . LEU A 1 290 ? 4.649 4.307 22.547 1.00 92.38 290 LEU A O 1
ATOM 2223 N N . SER A 1 291 ? 5.026 5.911 21.012 1.00 94.44 291 SER A N 1
ATOM 2224 C CA . SER A 1 291 ? 6.472 5.699 20.827 1.00 94.44 291 SER A CA 1
ATOM 2225 C C . SER A 1 291 ? 6.863 4.325 20.257 1.00 94.44 291 SER A C 1
ATOM 2227 O O . SER A 1 291 ? 7.964 3.851 20.510 1.00 94.44 291 SER A O 1
ATOM 2229 N N . LEU A 1 292 ? 5.985 3.701 19.465 1.00 96.38 292 LEU A N 1
ATOM 2230 C CA . LEU A 1 292 ? 6.213 2.426 18.770 1.00 96.38 292 LEU A CA 1
ATOM 2231 C C . LEU A 1 292 ? 6.523 2.699 17.288 1.00 96.38 292 LEU A C 1
ATOM 2233 O O . LEU A 1 292 ? 5.643 2.579 16.430 1.00 96.38 292 LEU A O 1
ATOM 2237 N N . ARG A 1 293 ? 7.743 3.157 16.988 1.00 95.25 293 ARG A N 1
ATOM 2238 C CA . ARG A 1 293 ? 8.118 3.659 15.648 1.00 95.25 293 ARG A CA 1
ATOM 2239 C C . ARG A 1 293 ? 8.216 2.548 14.609 1.00 95.25 293 ARG A C 1
ATOM 2241 O O . ARG A 1 293 ? 7.728 2.705 13.498 1.00 95.25 293 ARG A O 1
ATOM 2248 N N . GLU A 1 294 ? 8.767 1.419 15.012 1.00 97.25 294 GLU A N 1
ATOM 2249 C CA . GLU A 1 294 ? 8.981 0.207 14.226 1.00 97.25 294 GLU A CA 1
ATOM 2250 C C . GLU A 1 294 ? 7.625 -0.360 13.768 1.00 97.25 294 GLU A C 1
ATOM 2252 O O . GLU A 1 294 ? 7.403 -0.668 12.598 1.00 97.25 294 GLU A O 1
ATOM 2257 N N . VAL A 1 295 ? 6.655 -0.387 14.691 1.00 97.75 295 VAL A N 1
ATOM 2258 C CA . VAL A 1 295 ? 5.270 -0.801 14.416 1.00 97.75 295 VAL A CA 1
ATOM 2259 C C . VAL A 1 295 ? 4.552 0.210 13.513 1.00 97.75 295 VAL A C 1
ATOM 2261 O O . VAL A 1 295 ? 3.744 -0.183 12.673 1.00 97.75 295 VAL A O 1
ATOM 2264 N N . ALA A 1 296 ? 4.845 1.508 13.654 1.00 97.19 296 ALA A N 1
ATOM 2265 C CA . ALA A 1 296 ? 4.313 2.539 12.766 1.00 97.19 296 ALA A CA 1
ATOM 2266 C C . ALA A 1 296 ? 4.861 2.386 11.333 1.00 97.19 296 ALA A C 1
ATOM 2268 O O . ALA A 1 296 ? 4.074 2.389 10.388 1.00 97.19 296 ALA A O 1
ATOM 2269 N N . ALA A 1 297 ? 6.171 2.178 11.170 1.00 97.19 297 ALA A N 1
ATOM 2270 C CA . ALA A 1 297 ? 6.821 1.957 9.877 1.00 97.19 297 ALA A CA 1
ATOM 2271 C C . ALA A 1 297 ? 6.282 0.701 9.167 1.00 97.19 297 ALA A C 1
ATOM 2273 O O . ALA A 1 297 ? 5.873 0.775 8.007 1.00 97.19 297 ALA A O 1
ATOM 2274 N N . TYR A 1 298 ? 6.168 -0.422 9.886 1.00 98.50 298 TYR A N 1
ATOM 2275 C CA . TYR A 1 298 ? 5.621 -1.678 9.357 1.00 98.50 298 TYR A CA 1
ATOM 2276 C C . TYR A 1 298 ? 4.215 -1.517 8.749 1.00 98.50 298 TYR A C 1
ATOM 2278 O O . TYR A 1 298 ? 3.942 -2.013 7.655 1.00 98.50 298 TYR A O 1
ATOM 2286 N N . TRP A 1 299 ? 3.310 -0.793 9.420 1.00 98.12 299 TRP A N 1
ATOM 2287 C CA . TRP A 1 299 ? 1.967 -0.546 8.879 1.00 98.12 299 TRP A CA 1
ATOM 2288 C C . TRP A 1 299 ? 1.936 0.549 7.803 1.00 98.12 299 TRP A C 1
ATOM 2290 O O . TRP A 1 299 ? 1.091 0.485 6.909 1.00 98.12 299 TRP A O 1
ATOM 2300 N N . GLN A 1 300 ? 2.858 1.515 7.835 1.00 98.12 300 GLN A N 1
ATOM 2301 C CA . GLN A 1 300 ? 2.977 2.561 6.813 1.00 98.12 300 GLN A CA 1
ATOM 2302 C C . GLN A 1 300 ? 3.333 1.971 5.433 1.00 98.12 300 GLN A C 1
ATOM 2304 O O . GLN A 1 300 ? 2.714 2.358 4.440 1.00 98.12 300 GLN A O 1
ATOM 2309 N N . GLN A 1 301 ? 4.182 0.935 5.377 1.00 98.44 301 GLN A N 1
ATOM 2310 C CA . GLN A 1 301 ? 4.516 0.207 4.138 1.00 98.44 301 GLN A CA 1
ATOM 2311 C C . GLN A 1 301 ? 3.289 -0.339 3.381 1.00 98.44 301 GLN A C 1
ATOM 2313 O O . GLN A 1 301 ? 3.294 -0.422 2.152 1.00 98.44 301 GLN A O 1
ATOM 2318 N N . VAL A 1 302 ? 2.189 -0.660 4.078 1.00 98.25 302 VAL A N 1
ATOM 2319 C CA . VAL A 1 302 ? 0.938 -1.100 3.429 1.00 98.25 302 VAL A CA 1
ATOM 2320 C C . VAL A 1 302 ? 0.314 0.018 2.585 1.00 98.25 302 VAL A C 1
ATOM 2322 O O . VAL A 1 302 ? -0.270 -0.266 1.537 1.00 98.25 302 VAL A O 1
ATOM 2325 N N . VAL A 1 303 ? 0.443 1.277 3.014 1.00 97.19 303 VAL A N 1
ATOM 2326 C CA . VAL A 1 303 ? -0.022 2.459 2.270 1.00 97.19 303 VAL A CA 1
ATOM 2327 C C . VAL A 1 303 ? 0.981 2.836 1.185 1.00 97.19 303 VAL A C 1
ATOM 2329 O O . VAL A 1 303 ? 0.577 3.066 0.046 1.00 97.19 303 VAL A O 1
ATOM 2332 N N . ASP A 1 304 ? 2.276 2.829 1.4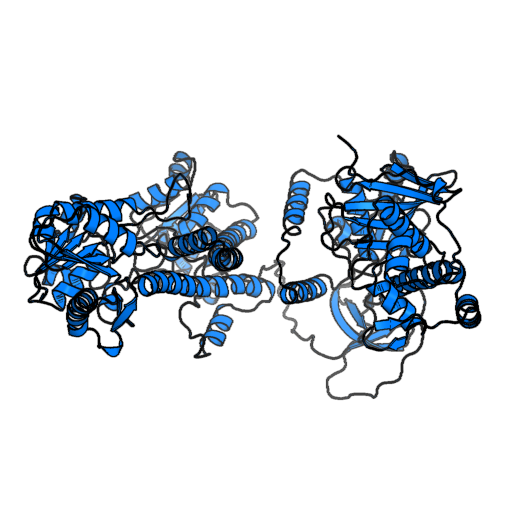94 1.00 98.00 304 ASP A N 1
ATOM 2333 C CA . ASP A 1 304 ? 3.318 3.257 0.555 1.00 98.00 304 ASP A CA 1
ATOM 2334 C C . ASP A 1 304 ? 3.392 2.331 -0.668 1.00 98.00 304 ASP A C 1
ATOM 2336 O O . ASP A 1 304 ? 3.450 2.805 -1.803 1.00 98.00 304 ASP A O 1
ATOM 2340 N N . MET A 1 305 ? 3.239 1.016 -0.470 1.00 98.25 305 MET A N 1
ATOM 2341 C CA . MET A 1 305 ? 3.105 0.042 -1.560 1.00 98.25 305 MET A CA 1
ATOM 2342 C C . MET A 1 305 ? 1.844 0.273 -2.420 1.00 98.25 305 MET A C 1
ATOM 2344 O O . MET A 1 305 ? 1.847 0.016 -3.627 1.00 98.25 305 MET A O 1
ATOM 2348 N N . ASN A 1 306 ? 0.764 0.804 -1.835 1.00 97.69 306 ASN A N 1
ATOM 2349 C CA . ASN A 1 306 ? -0.458 1.142 -2.568 1.00 97.69 306 ASN A CA 1
ATOM 2350 C C . ASN A 1 306 ? -0.289 2.420 -3.411 1.00 97.69 306 ASN A C 1
ATOM 2352 O O . ASN A 1 306 ? -0.750 2.466 -4.555 1.00 97.69 306 ASN A O 1
ATOM 2356 N N . GLU A 1 307 ? 0.399 3.445 -2.894 1.00 96.19 307 GLU A N 1
ATOM 2357 C CA . GLU A 1 307 ? 0.782 4.620 -3.691 1.00 96.19 307 GLU A CA 1
ATOM 2358 C C . GLU A 1 307 ? 1.773 4.247 -4.797 1.00 96.19 307 GLU A C 1
ATOM 2360 O O . GLU A 1 307 ? 1.560 4.618 -5.954 1.00 96.19 307 GLU A O 1
ATOM 2365 N N . TYR A 1 308 ? 2.788 3.436 -4.479 1.00 96.81 308 TYR A N 1
ATOM 2366 C CA . TYR A 1 308 ? 3.739 2.887 -5.443 1.00 96.81 308 TYR A CA 1
ATOM 2367 C C . TYR A 1 308 ? 3.030 2.157 -6.587 1.00 96.81 308 TYR A C 1
ATOM 2369 O O . TYR A 1 308 ? 3.328 2.435 -7.744 1.00 96.81 308 TYR A O 1
ATOM 2377 N N . GLN A 1 309 ? 2.052 1.287 -6.316 1.00 96.88 309 GLN A N 1
ATOM 2378 C CA . GLN A 1 309 ? 1.334 0.563 -7.372 1.00 96.88 309 GLN A CA 1
ATOM 2379 C C . GLN A 1 309 ? 0.531 1.505 -8.294 1.00 96.88 309 GLN A C 1
ATOM 2381 O O . GLN A 1 309 ? 0.615 1.384 -9.522 1.00 96.88 309 GLN A O 1
ATOM 2386 N N . LYS A 1 310 ? -0.182 2.493 -7.730 1.00 96.44 310 LYS A N 1
ATOM 2387 C CA . LYS A 1 310 ? -0.917 3.524 -8.497 1.00 96.44 310 LYS A CA 1
ATOM 2388 C C . LYS A 1 310 ? 0.025 4.360 -9.378 1.00 96.44 310 LYS A C 1
ATOM 2390 O O . LYS A 1 310 ? -0.264 4.630 -10.552 1.00 96.44 310 LYS A O 1
ATOM 2395 N N . GLU A 1 311 ? 1.177 4.733 -8.826 1.00 94.69 311 GLU A N 1
ATOM 2396 C CA . GLU A 1 311 ? 2.242 5.486 -9.491 1.00 94.69 311 GLU A CA 1
ATOM 2397 C C . GLU A 1 311 ? 2.936 4.654 -10.588 1.00 94.69 311 GLU A C 1
ATOM 2399 O O . GLU A 1 311 ? 3.152 5.132 -11.706 1.00 94.69 311 GLU A O 1
ATOM 2404 N N . ARG A 1 312 ? 3.220 3.378 -10.325 1.00 94.00 312 ARG A N 1
ATOM 2405 C CA . ARG A 1 312 ? 3.869 2.441 -11.249 1.00 94.00 312 ARG A CA 1
ATOM 2406 C C . ARG A 1 312 ? 2.978 2.118 -12.447 1.00 94.00 312 ARG A C 1
ATOM 2408 O O . ARG A 1 312 ? 3.437 2.221 -13.586 1.00 94.00 312 ARG A O 1
ATOM 2415 N N . PHE A 1 313 ? 1.696 1.824 -12.217 1.00 96.38 313 PHE A N 1
ATOM 2416 C CA . PHE A 1 313 ? 0.718 1.585 -13.282 1.00 96.38 313 PHE A CA 1
ATOM 2417 C C . PHE A 1 313 ? 0.561 2.812 -14.192 1.00 96.38 313 PHE A C 1
ATOM 2419 O O . PHE A 1 313 ? 0.649 2.697 -15.415 1.00 96.38 313 PHE A O 1
ATOM 2426 N N . THR A 1 314 ? 0.421 4.011 -13.618 1.00 95.62 314 THR A N 1
ATOM 2427 C CA . THR A 1 314 ? 0.267 5.233 -14.426 1.00 95.62 314 THR A CA 1
ATOM 2428 C C . THR A 1 314 ? 1.544 5.573 -15.204 1.00 95.62 314 THR A C 1
ATOM 2430 O O . THR A 1 314 ? 1.472 5.946 -16.376 1.00 95.62 314 THR A O 1
ATOM 2433 N N . LYS A 1 315 ? 2.725 5.355 -14.609 1.00 94.56 315 LYS A N 1
ATOM 2434 C CA . LYS A 1 315 ? 4.025 5.493 -15.288 1.00 94.56 315 LYS A CA 1
ATOM 2435 C C . LYS A 1 315 ? 4.131 4.544 -16.487 1.00 94.56 315 LYS A C 1
ATOM 2437 O O . LYS A 1 315 ? 4.519 4.981 -17.569 1.00 94.56 315 LYS A O 1
ATOM 2442 N N . LYS A 1 316 ? 3.700 3.287 -16.330 1.00 94.25 316 LYS A N 1
ATOM 2443 C CA . LYS A 1 316 ? 3.672 2.271 -17.395 1.00 94.25 316 LYS A CA 1
ATOM 2444 C C . LYS A 1 316 ? 2.812 2.696 -18.590 1.00 94.25 316 LYS A C 1
ATOM 2446 O O . LYS A 1 316 ? 3.238 2.487 -19.725 1.00 94.25 316 LYS A O 1
ATOM 2451 N N . ILE A 1 317 ? 1.659 3.342 -18.365 1.00 96.50 317 ILE A N 1
ATOM 2452 C CA . ILE A 1 317 ? 0.825 3.918 -19.443 1.00 96.50 317 ILE A CA 1
ATOM 2453 C C . ILE A 1 317 ? 1.625 4.962 -20.235 1.00 96.50 317 ILE A C 1
ATOM 2455 O O . ILE A 1 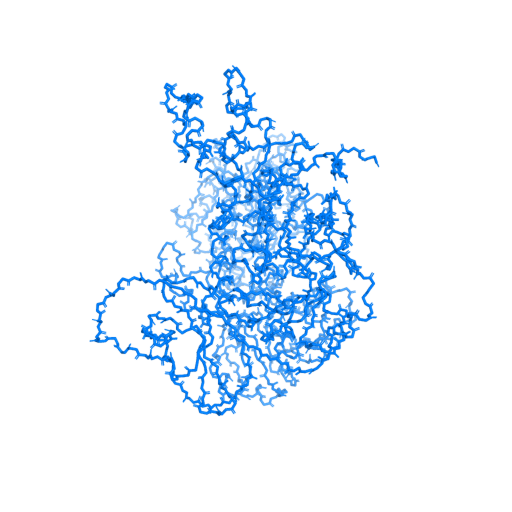317 ? 1.714 4.879 -21.461 1.00 96.50 317 ILE A O 1
ATOM 2459 N N . ILE A 1 318 ? 2.236 5.924 -19.538 1.00 95.62 318 ILE A N 1
ATOM 2460 C CA . ILE A 1 318 ? 2.959 7.049 -20.149 1.00 95.62 318 ILE A CA 1
ATOM 2461 C C . ILE A 1 318 ? 4.175 6.552 -20.945 1.00 95.62 318 ILE A C 1
ATOM 2463 O O . ILE A 1 318 ? 4.347 6.938 -22.101 1.00 95.62 318 ILE A O 1
ATOM 2467 N N . GLU A 1 319 ? 4.986 5.663 -20.361 1.00 92.94 319 GLU A N 1
ATOM 2468 C CA . GLU A 1 319 ? 6.140 5.033 -21.018 1.00 92.94 319 GLU A CA 1
ATOM 2469 C C . GLU A 1 319 ? 5.718 4.271 -22.285 1.00 92.94 319 GLU A C 1
ATOM 2471 O O . GLU A 1 319 ? 6.231 4.542 -23.372 1.00 92.94 319 GLU A O 1
ATOM 2476 N N . THR A 1 320 ? 4.720 3.386 -22.166 1.00 93.25 320 THR A N 1
ATOM 2477 C CA . THR A 1 320 ? 4.192 2.565 -23.271 1.00 93.25 320 THR A CA 1
ATOM 2478 C C . THR A 1 320 ? 3.643 3.413 -24.419 1.00 93.25 320 THR A C 1
ATOM 2480 O O . THR A 1 320 ? 3.811 3.070 -25.590 1.00 93.25 320 THR A O 1
ATOM 2483 N N . MET A 1 321 ? 3.023 4.554 -24.110 1.00 93.75 321 MET A N 1
ATOM 2484 C CA . MET A 1 321 ? 2.497 5.497 -25.098 1.00 93.75 321 MET A CA 1
ATOM 2485 C C . MET A 1 321 ? 3.568 6.473 -25.626 1.00 93.75 321 MET A C 1
ATOM 2487 O O . MET A 1 321 ? 3.246 7.606 -25.985 1.00 93.75 321 MET A O 1
ATOM 2491 N N . PHE A 1 322 ? 4.820 6.020 -25.755 1.00 91.25 322 PHE A N 1
ATOM 2492 C CA . PHE A 1 322 ? 5.974 6.776 -26.273 1.00 91.25 322 PHE A CA 1
ATOM 2493 C C . PHE A 1 322 ? 6.394 7.966 -25.388 1.00 91.25 322 PHE A C 1
ATOM 2495 O O . PHE A 1 322 ? 6.708 9.041 -25.895 1.00 91.25 322 PHE A O 1
ATOM 2502 N N . HIS A 1 323 ? 6.382 7.780 -24.064 1.00 90.88 323 HIS A N 1
ATOM 2503 C CA . HIS A 1 323 ? 6.745 8.786 -23.048 1.00 90.88 323 HIS A CA 1
ATOM 2504 C C . HIS A 1 323 ? 5.957 10.113 -23.103 1.00 90.88 323 HIS A C 1
ATOM 2506 O O . HIS A 1 323 ? 6.412 11.123 -22.573 1.00 90.88 323 HIS A O 1
ATOM 2512 N N . SER A 1 324 ? 4.773 10.138 -23.722 1.00 92.38 324 SER A N 1
ATOM 2513 C CA . SER A 1 324 ? 3.876 11.300 -23.698 1.00 92.38 324 SER A CA 1
ATOM 2514 C C . SER A 1 324 ? 2.431 10.883 -23.957 1.00 92.38 324 SER A C 1
ATOM 2516 O O . SER A 1 324 ? 2.143 10.148 -24.904 1.00 92.38 324 SER A O 1
ATOM 2518 N N . VAL A 1 325 ? 1.500 11.398 -23.155 1.00 96.25 325 VAL A N 1
ATOM 2519 C CA . VAL A 1 325 ? 0.048 11.284 -23.391 1.00 96.25 325 VAL A CA 1
ATOM 2520 C C . VAL A 1 325 ? -0.605 12.627 -23.731 1.00 96.25 325 VAL A C 1
ATOM 2522 O O . VAL A 1 325 ? -1.824 12.705 -23.846 1.00 96.25 325 VAL A O 1
ATOM 2525 N N . SER A 1 326 ? 0.197 13.668 -23.956 1.00 96.00 326 SER A N 1
ATOM 2526 C CA . SER A 1 326 ? -0.264 15.027 -24.243 1.00 96.00 326 SER A CA 1
ATOM 2527 C C . SER A 1 326 ? -1.143 15.069 -25.498 1.00 96.00 326 SER A C 1
ATOM 2529 O O . SER A 1 326 ? -0.815 14.459 -26.518 1.00 96.00 326 SER A O 1
ATOM 2531 N N . ASP A 1 327 ? -2.305 15.717 -25.387 1.00 95.25 327 ASP A N 1
ATOM 2532 C CA . ASP A 1 327 ? -3.407 15.746 -26.363 1.00 95.25 327 ASP A CA 1
ATOM 2533 C C . ASP A 1 327 ? -4.002 14.376 -26.759 1.00 95.25 327 ASP A C 1
ATOM 2535 O O . ASP A 1 327 ? -5.021 14.306 -27.461 1.00 95.25 327 ASP A O 1
ATOM 2539 N N . LYS A 1 328 ? -3.464 13.253 -26.264 1.00 98.00 328 LYS A N 1
ATOM 2540 C CA . LYS A 1 328 ? -4.006 11.925 -26.556 1.00 98.00 328 LYS A CA 1
ATOM 2541 C C . LYS A 1 328 ? -5.314 11.727 -25.795 1.00 98.00 328 LYS A C 1
ATOM 2543 O O . LYS A 1 328 ? -5.373 11.857 -24.579 1.00 98.00 328 LYS A O 1
ATOM 2548 N N . SER A 1 329 ? -6.373 11.376 -26.525 1.00 98.31 329 SER A N 1
ATOM 2549 C CA . SER A 1 329 ? -7.616 10.878 -25.934 1.00 98.31 329 SER A CA 1
ATOM 2550 C C . SER A 1 329 ? -7.418 9.457 -25.400 1.00 98.31 329 SER A C 1
ATOM 2552 O O . SER A 1 329 ? -6.984 8.579 -26.156 1.00 98.31 329 SER A O 1
ATOM 2554 N N . LEU A 1 330 ? -7.698 9.256 -24.114 1.00 98.75 330 LEU A N 1
ATOM 2555 C CA . LEU A 1 330 ? -7.686 7.987 -23.387 1.00 98.75 330 LEU A CA 1
ATOM 2556 C C . LEU A 1 330 ? -9.095 7.753 -22.819 1.00 98.75 330 LEU A C 1
ATOM 2558 O O . LEU A 1 330 ? -9.697 8.669 -22.260 1.00 98.75 330 LEU A O 1
ATOM 2562 N N . ALA A 1 331 ? -9.617 6.535 -22.943 1.00 98.81 331 ALA A N 1
ATOM 2563 C CA . ALA A 1 331 ? -10.870 6.139 -22.309 1.00 98.81 331 ALA A CA 1
ATOM 2564 C C . ALA A 1 331 ? -10.597 5.554 -20.921 1.00 98.81 331 ALA A C 1
ATOM 2566 O O . ALA A 1 331 ? -9.769 4.655 -20.802 1.00 98.81 331 ALA A O 1
ATOM 2567 N N . ILE A 1 332 ? -11.291 6.032 -19.891 1.00 98.75 332 ILE A N 1
ATOM 2568 C CA . ILE A 1 332 ? -11.200 5.503 -18.526 1.00 98.75 332 ILE A CA 1
ATOM 2569 C C . ILE A 1 332 ? -12.480 4.724 -18.228 1.00 98.75 332 ILE A C 1
ATOM 2571 O O . ILE A 1 332 ? -13.575 5.289 -18.249 1.00 98.75 332 ILE A O 1
ATOM 2575 N N . TYR A 1 333 ? -12.335 3.426 -17.982 1.00 98.62 333 TYR A N 1
ATOM 2576 C CA . TYR A 1 333 ? -13.413 2.502 -17.644 1.00 98.62 333 TYR A CA 1
ATOM 2577 C C . TYR A 1 333 ? -13.397 2.252 -16.128 1.00 98.62 333 TYR A C 1
ATOM 2579 O O . TYR A 1 333 ? -12.510 1.572 -15.603 1.00 98.62 333 TYR A O 1
ATOM 2587 N N . GLY A 1 334 ? -14.393 2.806 -15.436 1.00 97.81 334 GLY A N 1
ATOM 2588 C CA . GLY A 1 334 ? -14.537 2.745 -13.985 1.00 97.81 334 GLY A CA 1
ATOM 2589 C C . GLY A 1 334 ? -13.900 3.933 -13.256 1.00 97.81 334 GLY A C 1
ATOM 2590 O O . GLY A 1 334 ? -12.744 4.291 -13.486 1.00 97.81 334 GLY A O 1
ATOM 2591 N N . PHE A 1 335 ? -14.662 4.542 -12.348 1.00 97.94 335 PHE A N 1
ATOM 2592 C CA . PHE A 1 335 ? -14.233 5.666 -11.509 1.00 97.94 335 PHE A CA 1
ATOM 2593 C C . PHE A 1 335 ? -14.490 5.420 -10.012 1.00 97.94 335 PHE A C 1
ATOM 2595 O O . PHE A 1 335 ? -13.757 5.937 -9.167 1.00 97.94 335 PHE A O 1
ATOM 2602 N N . SER A 1 336 ? -15.482 4.592 -9.682 1.00 94.94 336 SER A N 1
ATOM 2603 C CA . SER A 1 336 ? -15.715 4.067 -8.329 1.00 94.94 336 SER A CA 1
ATOM 2604 C C . SER A 1 336 ? -14.535 3.215 -7.836 1.00 94.94 336 SER A C 1
ATOM 2606 O O . SER A 1 336 ? -13.801 2.633 -8.639 1.00 94.94 336 SER A O 1
ATOM 2608 N N . PHE A 1 337 ? -14.307 3.141 -6.519 1.00 93.94 337 PHE A N 1
ATOM 2609 C CA . PHE A 1 337 ? -13.106 2.468 -5.981 1.00 93.94 337 PHE A CA 1
ATOM 2610 C C . PHE A 1 337 ? -13.122 0.935 -6.154 1.00 93.94 337 PHE A C 1
ATOM 2612 O O . PHE A 1 337 ? -12.063 0.299 -6.204 1.00 93.94 337 PHE A O 1
ATOM 2619 N N . LYS A 1 338 ? -14.324 0.361 -6.268 1.00 92.62 338 LYS A N 1
ATOM 2620 C CA . LYS A 1 338 ? -14.640 -1.048 -6.543 1.00 92.62 338 LYS A CA 1
ATOM 2621 C C . LYS A 1 338 ? -15.967 -1.129 -7.308 1.00 92.62 338 LYS A C 1
ATOM 2623 O O . LYS A 1 338 ? -16.725 -0.160 -7.323 1.00 92.62 338 LYS A O 1
ATOM 2628 N N . LYS A 1 339 ? -16.294 -2.284 -7.887 1.00 92.81 339 LYS A N 1
ATOM 2629 C CA . LYS A 1 339 ? -17.606 -2.521 -8.508 1.00 92.81 339 LYS A CA 1
ATOM 2630 C C . LYS A 1 339 ? -18.742 -2.521 -7.477 1.00 92.81 339 LYS A C 1
ATOM 2632 O O . LYS A 1 339 ? -18.538 -2.785 -6.292 1.00 92.81 339 LYS A O 1
ATOM 2637 N N . ASN A 1 340 ? -19.959 -2.329 -7.976 1.00 86.88 340 ASN A N 1
ATOM 2638 C CA . ASN A 1 340 ? -21.237 -2.365 -7.253 1.00 86.88 340 ASN A CA 1
ATOM 2639 C C . ASN A 1 340 ? -21.476 -1.242 -6.220 1.00 86.88 340 ASN A C 1
ATOM 2641 O O . ASN A 1 340 ? -22.509 -1.275 -5.560 1.00 86.88 340 ASN A O 1
ATOM 2645 N N . THR A 1 341 ? -20.612 -0.223 -6.140 1.00 86.25 341 THR A N 1
ATOM 2646 C CA . THR A 1 341 ? -20.853 1.026 -5.386 1.00 86.25 341 THR A CA 1
ATOM 2647 C C . THR A 1 341 ? -20.794 2.243 -6.317 1.00 86.25 341 THR A C 1
ATOM 2649 O O . THR A 1 341 ? -20.227 2.177 -7.407 1.00 86.25 341 THR A O 1
ATOM 2652 N N . GLY A 1 342 ? -21.392 3.359 -5.897 1.00 86.38 342 GLY A N 1
ATOM 2653 C CA . GLY A 1 342 ? -21.189 4.679 -6.508 1.00 86.38 342 GLY A CA 1
ATOM 2654 C C . GLY A 1 342 ? -20.082 5.499 -5.832 1.00 86.38 342 GLY A C 1
ATOM 2655 O O . GLY A 1 342 ? -19.877 6.653 -6.203 1.00 86.38 342 GLY A O 1
ATOM 2656 N N . ASP A 1 343 ? -19.405 4.946 -4.819 1.00 86.69 343 ASP A N 1
ATOM 2657 C CA . ASP A 1 343 ? -18.403 5.662 -4.031 1.00 86.69 343 ASP A CA 1
ATOM 2658 C C . ASP A 1 343 ? -17.046 5.814 -4.734 1.00 86.69 343 ASP A C 1
ATOM 2660 O O . ASP A 1 343 ? -16.510 4.899 -5.365 1.00 86.69 343 ASP A O 1
ATOM 2664 N N . THR A 1 344 ? -16.464 6.996 -4.550 1.00 92.88 344 THR A N 1
ATOM 2665 C CA . THR A 1 344 ? -15.210 7.461 -5.144 1.00 92.88 344 THR A CA 1
ATOM 2666 C C . THR A 1 344 ? -14.126 7.763 -4.105 1.00 92.88 344 THR A C 1
ATOM 2668 O O . THR A 1 344 ? -12.991 8.042 -4.495 1.00 92.88 344 THR A O 1
ATOM 2671 N N . ARG A 1 345 ? -14.425 7.708 -2.794 1.00 89.56 345 ARG A N 1
ATOM 2672 C CA . ARG A 1 345 ? -13.458 8.015 -1.720 1.00 89.56 345 ARG A CA 1
ATOM 2673 C C . ARG A 1 345 ? -12.203 7.148 -1.863 1.00 89.56 345 ARG A C 1
ATOM 2675 O O . ARG A 1 345 ? -12.284 5.929 -1.974 1.00 89.56 345 ARG A O 1
ATOM 2682 N N . GLU A 1 346 ? -11.042 7.799 -1.900 1.00 90.56 346 GLU A N 1
ATOM 2683 C CA . GLU A 1 346 ? -9.721 7.200 -2.149 1.00 90.56 346 GLU A CA 1
ATOM 2684 C C . GLU A 1 346 ? -9.656 6.236 -3.355 1.00 90.56 346 GLU A C 1
ATOM 2686 O O . GLU A 1 346 ? -8.853 5.307 -3.378 1.00 90.56 346 GLU A O 1
ATOM 2691 N N . SER A 1 347 ? -10.497 6.440 -4.379 1.00 96.12 347 SER A N 1
ATOM 2692 C CA . SER A 1 347 ? -10.502 5.608 -5.586 1.00 96.12 347 SER A CA 1
ATOM 2693 C C . SER A 1 347 ? -9.169 5.704 -6.348 1.00 96.12 347 SER A C 1
ATOM 2695 O O . SER A 1 347 ? -8.750 6.818 -6.693 1.00 96.12 347 SER A O 1
ATOM 2697 N N . PRO A 1 348 ? -8.526 4.572 -6.712 1.00 95.75 348 PRO A N 1
ATOM 2698 C CA . PRO A 1 348 ? -7.325 4.566 -7.551 1.00 95.75 348 PRO A CA 1
ATOM 2699 C C . PRO A 1 348 ? -7.515 5.330 -8.866 1.00 95.75 348 PRO A C 1
ATOM 2701 O O . PRO A 1 348 ? -6.595 6.009 -9.328 1.00 95.75 348 PRO A O 1
ATOM 2704 N N . SER A 1 349 ? -8.731 5.295 -9.425 1.00 97.06 349 SER A N 1
ATOM 2705 C CA . SER A 1 349 ? -9.109 6.011 -10.644 1.00 97.06 349 SER A CA 1
ATOM 2706 C C . SER A 1 349 ? -8.851 7.516 -10.546 1.00 97.06 349 SER A C 1
ATOM 2708 O O . SER A 1 349 ? -8.456 8.119 -11.540 1.00 97.06 349 SER A O 1
ATOM 2710 N N . ILE A 1 350 ? -9.010 8.127 -9.364 1.00 96.44 350 ILE A N 1
ATOM 2711 C CA . ILE A 1 350 ? -8.741 9.558 -9.145 1.00 96.44 350 ILE A CA 1
ATOM 2712 C C . ILE A 1 350 ? -7.243 9.854 -9.294 1.00 96.44 350 ILE A C 1
ATOM 2714 O O . ILE A 1 350 ? -6.883 10.826 -9.958 1.00 96.44 350 ILE A O 1
ATOM 2718 N N . CYS A 1 351 ? -6.370 9.013 -8.729 1.00 94.62 351 CYS A N 1
ATOM 2719 C CA . CYS A 1 351 ? -4.916 9.179 -8.825 1.00 94.62 351 CYS A CA 1
ATOM 2720 C C . CYS A 1 351 ? -4.430 9.017 -10.277 1.00 94.62 351 CYS A C 1
ATOM 2722 O O . CYS A 1 351 ? -3.763 9.907 -10.814 1.00 94.62 351 CYS A O 1
ATOM 2724 N N . VAL A 1 352 ? -4.868 7.942 -10.947 1.00 96.94 352 VAL A N 1
ATOM 2725 C CA . VAL A 1 352 ? -4.573 7.680 -12.367 1.00 96.94 352 VAL A CA 1
ATOM 2726 C C . VAL A 1 352 ? -5.059 8.842 -13.245 1.00 96.94 352 VAL A C 1
ATOM 2728 O O . VAL A 1 352 ? -4.289 9.384 -14.038 1.00 96.94 352 VAL A O 1
ATOM 2731 N N . CYS A 1 353 ? -6.308 9.296 -13.072 1.00 97.25 353 CYS A N 1
ATOM 2732 C CA . CYS A 1 353 ? -6.859 10.412 -13.847 1.00 97.25 353 CYS A CA 1
ATOM 2733 C C . CYS A 1 353 ? -6.114 11.727 -13.591 1.00 97.25 353 CYS A C 1
ATOM 2735 O O . CYS A 1 353 ? -5.757 12.408 -14.551 1.00 97.25 353 CYS A O 1
ATOM 2737 N N . LYS A 1 354 ? -5.838 12.079 -12.325 1.00 95.31 354 LYS A N 1
ATOM 2738 C CA . LYS A 1 354 ? -5.066 13.280 -11.962 1.00 95.31 354 LYS A CA 1
ATOM 2739 C C . LYS A 1 354 ? -3.743 13.316 -12.720 1.00 95.31 354 LYS A C 1
ATOM 2741 O O . LYS A 1 354 ? -3.416 14.324 -13.341 1.00 95.31 354 LYS A O 1
ATOM 2746 N N . ARG A 1 355 ? -2.982 12.223 -12.682 1.00 94.81 355 ARG A N 1
ATOM 2747 C CA . ARG A 1 355 ? -1.639 12.204 -13.260 1.00 94.81 355 ARG A CA 1
ATOM 2748 C C . ARG A 1 355 ? -1.642 12.132 -14.788 1.00 94.81 355 ARG A C 1
ATOM 2750 O O . ARG A 1 355 ? -0.836 12.816 -15.409 1.00 94.81 355 ARG A O 1
ATOM 2757 N N . LEU A 1 356 ? -2.583 11.417 -15.409 1.00 96.50 356 LEU A N 1
ATOM 2758 C CA . LEU A 1 356 ? -2.760 11.480 -16.866 1.00 96.50 356 LEU A CA 1
ATOM 2759 C C . LEU A 1 356 ? -3.163 12.895 -17.331 1.00 96.50 356 LEU A C 1
ATOM 2761 O O . LEU A 1 356 ? -2.671 13.361 -18.358 1.00 96.50 356 LEU A O 1
ATOM 2765 N N . LEU A 1 357 ? -3.986 13.617 -16.558 1.00 95.44 357 LEU A N 1
ATOM 2766 C CA . LEU A 1 357 ? -4.261 15.040 -16.795 1.00 95.44 357 LEU A CA 1
ATOM 2767 C C . LEU A 1 357 ? -3.004 15.903 -16.610 1.00 95.44 357 LEU A C 1
ATOM 2769 O O . LEU A 1 357 ? -2.821 16.878 -17.340 1.00 95.44 357 LEU A O 1
ATOM 2773 N N . ASP A 1 358 ? -2.126 15.580 -15.659 1.00 93.25 358 ASP A N 1
ATOM 2774 C CA . ASP A 1 358 ? -0.853 16.283 -15.443 1.00 93.25 358 ASP A CA 1
ATOM 2775 C C . ASP A 1 358 ? 0.135 16.142 -16.608 1.00 93.25 358 ASP A C 1
ATOM 2777 O O . ASP A 1 358 ? 0.734 17.146 -16.985 1.00 93.25 358 ASP A O 1
ATOM 2781 N N . GLU A 1 359 ? 0.136 15.005 -17.303 1.00 94.25 359 GLU A N 1
ATOM 2782 C CA . GLU A 1 359 ? 0.820 14.807 -18.596 1.00 94.25 359 GLU A CA 1
ATOM 2783 C C . GLU A 1 359 ? 0.057 15.380 -19.820 1.00 94.25 359 GLU A C 1
ATOM 2785 O O . GLU A 1 359 ? 0.518 15.295 -20.964 1.00 94.25 359 GLU A O 1
ATOM 2790 N N . GLY A 1 360 ? -1.125 15.972 -19.610 1.00 94.25 360 GLY A N 1
ATOM 2791 C CA . GLY A 1 360 ? -1.924 16.633 -20.649 1.00 94.25 360 GLY A CA 1
ATOM 2792 C C . GLY A 1 360 ? -2.827 15.718 -21.485 1.00 94.25 360 GLY A C 1
ATOM 2793 O O . GLY A 1 360 ? -3.184 16.096 -22.601 1.00 94.25 360 GLY A O 1
ATOM 2794 N N . ALA A 1 361 ? -3.196 14.534 -20.987 1.00 97.50 361 ALA A N 1
ATOM 2795 C CA . ALA A 1 361 ? -4.155 13.653 -21.655 1.00 97.50 361 ALA A CA 1
ATOM 2796 C C . ALA A 1 361 ? -5.579 14.236 -21.687 1.00 97.50 361 ALA A C 1
ATOM 2798 O O . ALA A 1 361 ? -6.008 14.923 -20.760 1.00 97.50 361 ALA A O 1
ATOM 2799 N N . ASN A 1 362 ? -6.339 13.876 -22.723 1.00 98.12 362 ASN A N 1
ATOM 2800 C CA . ASN A 1 362 ? -7.786 14.084 -22.794 1.00 98.12 362 ASN A CA 1
ATOM 2801 C C . ASN A 1 362 ? -8.494 12.811 -22.291 1.00 98.12 362 ASN A C 1
ATOM 2803 O O . ASN A 1 362 ? -8.329 11.745 -22.883 1.00 98.12 362 ASN A O 1
ATOM 2807 N N . LEU A 1 363 ? -9.274 12.889 -21.214 1.00 98.44 363 LEU A N 1
ATOM 2808 C CA . LEU A 1 363 ? -9.894 11.729 -20.565 1.00 98.44 363 LEU A CA 1
ATOM 2809 C C . LEU A 1 363 ? -11.387 11.617 -20.891 1.00 98.44 363 LEU A C 1
ATOM 2811 O O . LEU A 1 363 ? -12.191 12.445 -20.465 1.00 98.44 363 LEU A O 1
ATOM 2815 N N . ASN A 1 364 ? -11.764 10.544 -21.586 1.00 98.56 364 ASN A N 1
ATOM 2816 C CA . ASN A 1 364 ? -13.155 10.146 -21.789 1.00 98.56 364 ASN A CA 1
ATOM 2817 C C . ASN A 1 364 ? -13.544 9.138 -20.694 1.00 98.56 364 ASN A C 1
ATOM 2819 O O . ASN A 1 364 ? -13.156 7.975 -20.776 1.00 98.56 364 ASN A O 1
ATOM 2823 N N . ILE A 1 365 ? -14.273 9.557 -19.660 1.00 98.56 365 ILE A N 1
ATOM 2824 C CA . ILE A 1 365 ? -14.521 8.730 -18.465 1.00 98.56 365 ILE A CA 1
ATOM 2825 C C . ILE A 1 365 ? -15.940 8.148 -18.492 1.00 98.56 365 ILE A C 1
ATOM 2827 O O . ILE A 1 365 ? -16.899 8.878 -18.745 1.00 98.56 365 ILE A O 1
ATOM 2831 N N . TYR A 1 366 ? -16.069 6.848 -18.217 1.00 98.50 366 TYR A N 1
ATOM 2832 C CA . TYR A 1 366 ? -17.344 6.151 -18.027 1.00 98.50 366 TYR A CA 1
ATOM 2833 C C . TYR A 1 366 ? -17.315 5.294 -16.753 1.00 98.50 366 TYR A C 1
ATOM 2835 O O . TYR A 1 366 ? -16.391 4.506 -16.547 1.00 98.50 366 TYR A O 1
ATOM 2843 N N . ASP A 1 367 ? -18.350 5.417 -15.924 1.00 97.94 367 ASP A N 1
ATOM 2844 C CA . ASP A 1 367 ? -18.641 4.534 -14.793 1.00 97.94 367 ASP A CA 1
ATOM 2845 C C . ASP A 1 367 ? -20.170 4.312 -14.722 1.00 97.94 367 ASP A C 1
ATOM 2847 O O . ASP A 1 367 ? -20.912 5.281 -14.897 1.00 97.94 367 ASP A O 1
ATOM 2851 N N . PRO A 1 368 ? -20.675 3.084 -14.483 1.00 93.94 368 PRO A N 1
ATOM 2852 C CA . PRO A 1 368 ? -22.117 2.814 -14.465 1.00 93.94 368 PRO A CA 1
ATOM 2853 C C . PRO A 1 368 ? -22.908 3.393 -13.276 1.00 93.94 368 PRO A C 1
ATOM 2855 O O . PRO A 1 368 ? -24.140 3.314 -13.299 1.00 93.94 368 PRO A O 1
ATOM 2858 N N . LYS A 1 369 ? -22.255 3.890 -12.210 1.00 91.25 369 LYS A N 1
ATOM 2859 C CA . LYS A 1 369 ? -22.920 4.318 -10.958 1.00 91.25 369 LYS A CA 1
ATOM 2860 C C . LYS A 1 369 ? -22.411 5.627 -10.343 1.00 91.25 369 LYS A C 1
ATOM 2862 O O . LYS A 1 369 ? -23.152 6.229 -9.566 1.00 91.25 369 LYS A O 1
ATOM 2867 N N . VAL A 1 370 ? -21.202 6.093 -10.656 1.00 91.50 370 VAL A N 1
ATOM 2868 C CA . VAL A 1 370 ? -20.710 7.395 -10.162 1.00 91.50 370 VAL A CA 1
ATOM 2869 C C . VAL A 1 370 ? -21.458 8.552 -10.835 1.00 91.50 370 VAL A C 1
ATOM 2871 O O . VAL A 1 370 ? -21.503 8.655 -12.056 1.00 91.50 370 VAL A O 1
ATOM 2874 N N . MET A 1 371 ? -21.991 9.476 -10.032 1.00 90.88 371 MET A N 1
ATOM 2875 C CA . MET A 1 371 ? -22.686 10.676 -10.516 1.00 90.88 371 MET A CA 1
ATOM 2876 C C . MET A 1 371 ? -21.720 11.726 -11.088 1.00 90.88 371 MET A C 1
ATOM 2878 O O . MET A 1 371 ? -20.737 12.079 -10.432 1.00 90.88 371 MET A O 1
ATOM 2882 N N . ASP A 1 372 ? -22.063 12.339 -12.228 1.00 92.94 372 ASP A N 1
ATOM 2883 C CA . ASP A 1 372 ? -21.267 13.373 -12.917 1.00 92.94 372 ASP A CA 1
ATOM 2884 C C . ASP A 1 372 ? -20.720 14.465 -11.980 1.00 92.94 372 ASP A C 1
ATOM 2886 O O . ASP A 1 372 ? -19.540 14.821 -12.021 1.00 92.94 372 ASP A O 1
ATOM 2890 N N . LYS A 1 373 ? -21.581 14.985 -11.093 1.00 91.31 373 LYS A N 1
ATOM 2891 C CA . LYS A 1 373 ? -21.237 16.037 -10.124 1.00 91.31 373 LYS A CA 1
ATOM 2892 C C . LYS A 1 373 ? -20.144 15.590 -9.144 1.00 91.31 373 LYS A C 1
ATOM 2894 O O . LYS A 1 373 ? -19.292 16.403 -8.792 1.00 91.31 373 LYS A O 1
ATOM 2899 N N . GLN A 1 374 ? -20.162 14.325 -8.720 1.00 89.75 374 GLN A N 1
ATOM 2900 C CA . GLN A 1 374 ? -19.165 13.762 -7.809 1.00 89.75 374 GLN A CA 1
ATOM 2901 C C . GLN A 1 374 ? -17.819 13.607 -8.525 1.00 89.75 374 GLN A C 1
ATOM 2903 O O . GLN A 1 374 ? -16.812 14.121 -8.048 1.00 89.75 374 GLN A O 1
ATOM 2908 N N . LEU A 1 375 ? -17.829 13.011 -9.722 1.00 94.06 375 LEU A N 1
ATOM 2909 C CA . LEU A 1 375 ? -16.649 12.806 -10.567 1.00 94.06 375 LEU A CA 1
ATOM 2910 C C . LEU A 1 375 ? -15.907 14.127 -10.846 1.00 94.06 375 LEU A C 1
ATOM 2912 O O . LEU A 1 375 ? -14.703 14.235 -10.602 1.00 94.06 375 LEU A O 1
ATOM 2916 N N . ILE A 1 376 ? -16.628 15.165 -11.289 1.00 93.44 376 ILE A N 1
ATOM 2917 C CA . ILE A 1 376 ? -16.047 16.499 -11.510 1.00 93.44 376 ILE A CA 1
ATOM 2918 C C . ILE A 1 376 ? -15.553 17.127 -10.199 1.00 93.44 376 ILE A C 1
ATOM 2920 O O . ILE A 1 376 ? -14.501 17.770 -10.196 1.00 93.44 376 ILE A O 1
ATOM 2924 N N . SER A 1 377 ? -16.261 16.943 -9.078 1.00 92.12 377 SER A N 1
ATOM 2925 C CA . SER A 1 377 ? -15.818 17.463 -7.776 1.00 92.12 377 SER A CA 1
ATOM 2926 C C . SER A 1 377 ? -14.517 16.811 -7.308 1.00 92.12 377 SER A C 1
ATOM 2928 O O . SER A 1 377 ? -13.640 17.512 -6.809 1.00 92.12 377 SER A O 1
ATOM 2930 N N . ASP A 1 378 ? -14.363 15.497 -7.480 1.00 93.62 378 ASP A N 1
ATOM 2931 C CA . ASP A 1 378 ? -13.164 14.779 -7.049 1.00 93.62 378 ASP A CA 1
ATOM 2932 C C . ASP A 1 378 ? -11.940 15.146 -7.890 1.00 93.62 378 ASP A C 1
ATOM 2934 O O . ASP A 1 378 ? -10.870 15.396 -7.334 1.00 93.62 378 ASP A O 1
ATOM 2938 N N . LEU A 1 379 ? -12.093 15.280 -9.211 1.00 93.38 379 LEU A N 1
ATOM 2939 C CA . LEU A 1 379 ? -10.999 15.736 -10.076 1.00 93.38 379 LEU A CA 1
ATOM 2940 C C . LEU A 1 379 ? -10.620 17.202 -9.808 1.00 93.38 379 LEU A C 1
ATOM 2942 O O . LEU A 1 379 ? -9.431 17.524 -9.760 1.00 93.38 379 LEU A O 1
ATOM 2946 N N . ASN A 1 380 ? -11.592 18.081 -9.543 1.00 91.50 380 ASN A N 1
ATOM 2947 C CA . ASN A 1 380 ? -11.328 19.463 -9.117 1.00 91.50 380 ASN A CA 1
ATOM 2948 C C . ASN A 1 380 ? -10.710 19.561 -7.708 1.00 91.50 380 ASN A C 1
ATOM 2950 O O . ASN A 1 380 ? -10.087 20.572 -7.395 1.00 91.50 380 ASN A O 1
ATOM 2954 N N . ARG A 1 381 ? -10.874 18.541 -6.854 1.00 87.50 381 ARG A N 1
ATOM 2955 C CA . ARG A 1 381 ? -10.268 18.473 -5.512 1.00 87.50 381 ARG A CA 1
ATOM 2956 C C . ARG A 1 381 ? -8.780 18.117 -5.568 1.00 87.50 381 ARG A C 1
ATOM 2958 O O . ARG A 1 381 ? -8.021 18.587 -4.726 1.00 87.50 381 ARG A O 1
ATOM 2965 N N . VAL A 1 382 ? -8.365 17.299 -6.541 1.00 84.81 382 VAL A N 1
ATOM 2966 C CA . VAL A 1 382 ? -6.974 16.811 -6.669 1.00 84.81 382 VAL A CA 1
ATOM 2967 C C . VAL A 1 382 ? -6.146 17.517 -7.750 1.00 84.81 382 VAL A C 1
ATOM 2969 O O . VAL A 1 382 ? -4.930 17.329 -7.803 1.00 84.81 382 VAL A O 1
ATOM 2972 N N . THR A 1 383 ? -6.766 18.334 -8.605 1.00 81.38 383 THR A N 1
ATOM 2973 C CA . THR A 1 383 ? -6.071 19.172 -9.595 1.00 81.38 383 THR A CA 1
ATOM 2974 C C . THR A 1 383 ? -6.147 20.648 -9.206 1.00 81.38 383 THR A C 1
ATOM 2976 O O . THR A 1 383 ? -7.187 21.156 -8.805 1.00 81.38 383 THR A O 1
ATOM 2979 N N . CYS A 1 384 ? -5.044 21.380 -9.360 1.00 66.88 384 CYS A N 1
ATOM 2980 C CA . CYS A 1 384 ? -4.960 22.801 -8.999 1.00 66.88 384 CYS A CA 1
ATOM 2981 C C . CYS A 1 384 ? -5.613 23.761 -10.018 1.00 66.88 384 CYS A C 1
ATOM 2983 O O . CYS A 1 384 ? -5.420 24.972 -9.930 1.00 66.88 384 CYS A O 1
ATOM 2985 N N . ASN A 1 385 ? -6.343 23.249 -11.017 1.00 78.12 385 ASN A N 1
ATOM 2986 C CA . ASN A 1 385 ? -6.858 24.042 -12.132 1.00 78.12 385 ASN A CA 1
ATOM 2987 C C . ASN A 1 385 ? -8.186 23.466 -12.660 1.00 78.12 385 ASN A C 1
ATOM 2989 O O . ASN A 1 385 ? -8.202 22.470 -13.380 1.00 78.12 385 ASN A O 1
ATOM 2993 N N . GLN A 1 386 ? -9.300 24.129 -12.346 1.00 82.94 386 GLN A N 1
ATOM 2994 C CA . GLN A 1 386 ? -10.636 23.673 -12.750 1.00 82.94 386 GLN A CA 1
ATOM 2995 C C . GLN A 1 386 ? -10.893 23.817 -14.261 1.00 82.94 386 GLN A C 1
ATOM 2997 O O . GLN A 1 386 ? -11.597 22.998 -14.847 1.00 82.94 386 GLN A O 1
ATOM 3002 N N . GLU A 1 387 ? -10.288 24.807 -14.930 1.00 85.56 387 GLU A N 1
ATOM 3003 C CA . GLU A 1 387 ? -10.387 24.956 -16.393 1.00 85.56 387 GLU A CA 1
ATOM 3004 C C . GLU A 1 387 ? -9.683 23.809 -17.127 1.00 85.56 387 GLU A C 1
ATOM 3006 O O . GLU A 1 387 ? -10.130 23.371 -18.187 1.00 85.56 387 GLU A O 1
ATOM 3011 N N . LYS A 1 388 ? -8.618 23.255 -16.535 1.00 86.12 388 LYS A N 1
ATOM 3012 C CA . LYS A 1 388 ? -7.950 22.049 -17.034 1.00 86.12 388 LYS A CA 1
ATOM 3013 C C . LYS A 1 388 ? -8.889 20.839 -17.003 1.00 86.12 388 LYS A C 1
ATOM 3015 O O . LYS A 1 388 ? -8.960 20.126 -17.999 1.00 86.12 388 LYS A O 1
ATOM 3020 N N . VAL A 1 389 ? -9.648 20.647 -15.918 1.00 89.75 389 VAL A N 1
ATOM 3021 C CA . VAL A 1 389 ? -10.671 19.587 -15.823 1.00 89.75 389 VAL A CA 1
ATOM 3022 C C . VAL A 1 389 ? -11.778 19.815 -16.854 1.00 89.75 389 VAL A C 1
ATOM 3024 O O . VAL A 1 389 ? -12.037 18.922 -17.653 1.00 89.75 389 VAL A O 1
ATOM 3027 N N . LYS A 1 390 ? -12.364 21.021 -16.919 1.00 90.06 390 LYS A N 1
ATOM 3028 C CA . LYS A 1 390 ? -13.416 21.367 -17.900 1.00 90.06 390 LYS A CA 1
ATOM 3029 C C . LYS A 1 390 ? -12.999 21.140 -19.357 1.00 90.06 390 LYS A C 1
ATOM 3031 O O . LYS A 1 390 ? -13.839 20.784 -20.176 1.00 90.06 390 LYS A O 1
ATOM 3036 N N . ARG A 1 391 ? -11.727 21.391 -19.693 1.00 92.12 391 ARG A N 1
ATOM 3037 C CA . ARG A 1 391 ? -11.203 21.269 -21.062 1.00 92.12 391 ARG A CA 1
ATOM 3038 C C . ARG A 1 391 ? -10.820 19.839 -21.436 1.00 92.12 391 ARG A C 1
ATOM 3040 O O . ARG A 1 391 ? -11.024 19.455 -22.581 1.00 92.12 391 ARG A O 1
ATOM 3047 N N . LEU A 1 392 ? -10.211 19.096 -20.510 1.00 95.19 392 LEU A N 1
ATOM 3048 C CA . LEU A 1 392 ? -9.589 17.799 -20.799 1.00 95.19 392 LEU A CA 1
ATOM 3049 C C . LEU A 1 392 ? -10.438 16.593 -20.371 1.00 95.19 392 LEU A C 1
ATOM 3051 O O . LEU A 1 392 ? -10.139 15.484 -20.804 1.00 95.19 392 LEU A O 1
ATOM 3055 N N . VAL A 1 393 ? -11.468 16.761 -19.533 1.00 97.19 393 VAL A N 1
ATOM 3056 C CA . VAL A 1 393 ? -12.316 15.655 -19.052 1.00 97.19 393 VAL A CA 1
ATOM 3057 C C . VAL A 1 393 ? -13.689 15.692 -19.713 1.00 97.19 393 VAL A C 1
ATOM 3059 O O . VAL A 1 393 ? -14.415 16.680 -19.628 1.00 97.19 393 VAL A O 1
ATOM 3062 N N . LYS A 1 394 ? -14.080 14.566 -20.312 1.00 97.62 394 LYS A N 1
ATOM 3063 C CA . LYS A 1 394 ? -15.400 14.334 -20.896 1.00 97.62 394 LYS A CA 1
ATOM 3064 C C . LYS A 1 394 ? -16.042 13.111 -20.242 1.00 97.62 394 LYS A C 1
ATOM 3066 O O . LYS A 1 394 ? -15.608 11.982 -20.468 1.00 97.62 394 LYS A O 1
ATOM 3071 N N . ILE A 1 395 ? -17.121 13.319 -19.495 1.00 97.75 395 ILE A N 1
ATOM 3072 C CA . ILE A 1 395 ? -17.957 12.214 -19.008 1.00 97.75 395 ILE A CA 1
ATOM 3073 C C . ILE A 1 395 ? -18.765 11.652 -20.185 1.00 97.75 395 ILE A C 1
ATOM 3075 O O . ILE A 1 395 ? -19.293 12.399 -21.014 1.00 97.75 395 ILE A O 1
ATOM 3079 N N . CYS A 1 396 ? -18.809 10.329 -20.297 1.00 97.62 396 CYS A N 1
ATOM 3080 C CA . CYS A 1 396 ? -19.502 9.594 -21.351 1.00 97.62 396 CYS A CA 1
ATOM 3081 C C . CYS A 1 396 ? -20.639 8.756 -20.748 1.00 97.62 396 CYS A C 1
ATOM 3083 O O . CYS A 1 396 ? -20.589 8.395 -19.578 1.00 97.62 396 CYS A O 1
ATOM 3085 N N . ARG A 1 397 ? -21.680 8.460 -21.538 1.00 95.12 397 ARG A N 1
ATOM 3086 C CA . ARG A 1 397 ? -22.886 7.743 -21.063 1.00 95.12 397 ARG A CA 1
ATOM 3087 C C . ARG A 1 397 ? -22.818 6.224 -21.232 1.00 95.12 397 ARG A C 1
ATOM 3089 O O . ARG A 1 397 ? -23.692 5.518 -20.745 1.00 95.12 397 ARG A O 1
ATOM 3096 N N . ASP A 1 398 ? -21.816 5.748 -21.957 1.00 97.19 398 ASP A N 1
ATOM 3097 C CA . ASP A 1 398 ? -21.610 4.356 -22.332 1.00 97.19 398 ASP A CA 1
ATOM 3098 C C . ASP A 1 398 ? -20.114 4.139 -22.654 1.00 97.19 398 ASP A C 1
ATOM 3100 O O . ASP A 1 398 ? -19.415 5.105 -23.000 1.00 97.19 398 ASP A O 1
ATOM 3104 N N . PRO A 1 399 ? -19.596 2.900 -22.582 1.00 97.81 399 PRO A N 1
ATOM 3105 C CA . PRO A 1 399 ? -18.172 2.646 -22.790 1.00 97.81 399 PRO A CA 1
ATOM 3106 C C . PRO A 1 399 ? -17.744 2.822 -24.259 1.00 97.81 399 PRO A C 1
ATOM 3108 O O . PRO A 1 399 ? -16.619 3.248 -24.532 1.00 97.81 399 PRO A O 1
ATOM 3111 N N . TYR A 1 400 ? -18.636 2.582 -25.228 1.00 98.31 400 TYR A N 1
ATOM 3112 C CA . TYR A 1 400 ? -18.321 2.706 -26.656 1.00 98.31 400 TYR A CA 1
ATOM 3113 C C . TYR A 1 400 ? -18.080 4.172 -27.055 1.00 98.31 400 TYR A C 1
ATOM 3115 O O . TYR A 1 400 ? -17.126 4.466 -27.779 1.00 98.31 400 TYR A O 1
ATOM 3123 N N . SER A 1 401 ? -18.879 5.120 -26.551 1.00 97.94 401 SER A N 1
ATOM 3124 C CA . SER A 1 401 ? -18.675 6.559 -26.784 1.00 97.94 401 SER A CA 1
ATOM 3125 C C . SER A 1 401 ? -17.508 7.161 -25.993 1.00 97.94 401 SER A C 1
ATOM 3127 O O . SER A 1 401 ? -17.031 8.242 -26.361 1.00 97.94 401 SER A O 1
ATOM 3129 N N . ALA A 1 402 ? -17.012 6.457 -24.968 1.00 98.12 402 ALA A N 1
ATOM 3130 C CA . ALA A 1 402 ? -15.754 6.775 -24.296 1.00 98.12 402 ALA A CA 1
ATOM 3131 C C . ALA A 1 402 ? -14.527 6.309 -25.106 1.00 98.12 402 ALA A C 1
ATOM 3133 O O . ALA A 1 402 ? -13.561 7.059 -25.261 1.00 98.12 402 ALA A O 1
ATOM 3134 N N . ALA A 1 403 ? -14.560 5.096 -25.665 1.00 98.44 403 ALA A N 1
ATOM 3135 C CA . ALA A 1 403 ? -13.452 4.533 -26.442 1.00 98.44 403 ALA A CA 1
ATOM 3136 C C . ALA A 1 403 ? -13.362 5.036 -27.898 1.00 98.44 403 ALA A C 1
ATOM 3138 O O . ALA A 1 403 ? -12.279 5.015 -28.487 1.00 98.44 403 ALA A O 1
ATOM 3139 N N . LYS A 1 404 ? -14.457 5.535 -28.482 1.00 98.12 404 LYS A N 1
ATOM 3140 C CA . LYS A 1 404 ? -14.477 6.080 -29.850 1.00 98.12 404 LYS A CA 1
ATOM 3141 C C . LYS A 1 404 ? -13.433 7.191 -30.047 1.00 98.12 404 LYS A C 1
ATOM 3143 O O . LYS A 1 404 ? -13.455 8.205 -29.356 1.00 98.12 404 LYS A O 1
ATOM 3148 N N . ASN A 1 405 ? -12.566 7.025 -31.049 1.00 97.88 405 ASN A N 1
ATOM 3149 C CA . ASN A 1 405 ? -11.410 7.875 -31.378 1.00 97.88 405 ASN A CA 1
ATOM 3150 C C . ASN A 1 405 ? -10.303 7.969 -30.300 1.00 97.88 405 ASN A C 1
ATOM 3152 O O . ASN A 1 405 ? -9.340 8.723 -30.490 1.00 97.88 405 ASN A O 1
ATOM 3156 N N . SER A 1 406 ? -10.382 7.192 -29.216 1.00 98.50 406 SER A N 1
ATOM 3157 C CA . SER A 1 406 ? -9.331 7.103 -28.195 1.00 98.50 406 SER A CA 1
ATOM 3158 C C . SER A 1 406 ? -8.130 6.286 -28.691 1.00 98.50 406 SER A C 1
ATOM 3160 O O . SER A 1 406 ? -8.239 5.464 -29.605 1.00 98.50 406 SER A O 1
ATOM 3162 N N . HIS A 1 407 ? -6.962 6.525 -28.094 1.00 98.69 407 HIS A N 1
ATOM 3163 C CA . HIS A 1 407 ? -5.717 5.795 -28.367 1.00 98.69 407 HIS A CA 1
ATOM 3164 C C . HIS A 1 407 ? -5.567 4.586 -27.433 1.00 98.69 407 HIS A C 1
ATOM 3166 O O . HIS A 1 407 ? -5.056 3.549 -27.844 1.00 98.69 407 HIS A O 1
ATOM 3172 N N . ALA A 1 408 ? -6.038 4.714 -26.190 1.00 98.62 408 ALA A N 1
ATOM 3173 C CA . ALA A 1 408 ? -6.022 3.655 -25.190 1.00 98.62 408 ALA A CA 1
ATOM 3174 C C . ALA A 1 408 ? -7.357 3.564 -24.441 1.00 98.62 408 ALA A C 1
ATOM 3176 O O . ALA A 1 408 ? -8.076 4.561 -24.336 1.00 98.62 408 ALA A O 1
ATOM 3177 N N . ILE A 1 409 ? -7.639 2.386 -23.890 1.00 98.81 409 ILE A N 1
ATOM 3178 C CA . ILE A 1 409 ? -8.596 2.168 -22.800 1.00 98.81 409 ILE A CA 1
ATOM 3179 C C . ILE A 1 409 ? -7.782 1.858 -21.539 1.00 98.81 409 ILE A C 1
ATOM 3181 O O . ILE A 1 409 ? -6.821 1.096 -21.606 1.00 98.81 409 ILE A O 1
ATOM 3185 N N . VAL A 1 410 ? -8.161 2.430 -20.401 1.00 98.69 410 VAL A N 1
ATOM 3186 C CA . VAL A 1 410 ? -7.567 2.181 -19.083 1.00 98.69 410 VAL A CA 1
ATOM 3187 C C . VAL A 1 410 ? -8.682 1.721 -18.152 1.00 98.69 410 VAL A C 1
ATOM 3189 O O . VAL A 1 410 ? -9.681 2.420 -17.997 1.00 98.69 410 VAL A O 1
ATOM 3192 N N . ILE A 1 411 ? -8.535 0.539 -17.561 1.00 98.56 411 ILE A N 1
ATOM 3193 C CA . ILE A 1 411 ? -9.551 -0.078 -16.703 1.00 98.56 411 ILE A CA 1
ATOM 3194 C C . ILE A 1 411 ? -9.121 0.102 -15.255 1.00 98.56 411 ILE A C 1
ATOM 3196 O O . ILE A 1 411 ? -8.139 -0.498 -14.820 1.00 98.56 411 ILE A O 1
ATOM 3200 N N . CYS A 1 412 ? -9.861 0.922 -14.514 1.00 97.75 412 CYS A N 1
ATOM 3201 C CA . CYS A 1 412 ? -9.543 1.249 -13.127 1.00 97.75 412 CYS A CA 1
ATOM 3202 C C . CYS A 1 412 ? -10.507 0.598 -12.121 1.00 97.75 412 CYS A C 1
ATOM 3204 O O . CYS A 1 412 ? -10.159 0.507 -10.943 1.00 97.75 412 CYS A O 1
ATOM 3206 N N . THR A 1 413 ? -11.660 0.079 -12.566 1.00 98.06 413 THR A N 1
ATOM 3207 C CA . THR A 1 413 ? -12.661 -0.590 -11.709 1.00 98.06 413 THR A CA 1
ATOM 3208 C C . THR A 1 413 ? -13.223 -1.849 -12.376 1.00 98.06 413 THR A C 1
ATOM 3210 O O . THR A 1 413 ? -13.502 -1.867 -13.572 1.00 98.06 413 THR A O 1
ATOM 3213 N N . GLU A 1 414 ? -13.411 -2.913 -11.599 1.00 96.38 414 GLU A N 1
ATOM 3214 C CA . GLU A 1 414 ? -13.687 -4.285 -12.046 1.00 96.38 414 GLU A CA 1
ATOM 3215 C C . GLU A 1 414 ? -15.155 -4.587 -12.434 1.00 96.38 414 GLU A C 1
ATOM 3217 O O . GLU A 1 414 ? -15.648 -5.695 -12.212 1.00 96.38 414 GLU A O 1
ATOM 3222 N N . TRP A 1 415 ? -15.876 -3.621 -13.016 1.00 97.19 415 TRP A N 1
ATOM 3223 C CA . TRP A 1 415 ? -17.286 -3.778 -13.405 1.00 97.19 415 TRP A CA 1
ATOM 3224 C C . TRP A 1 415 ? -17.503 -4.939 -14.395 1.00 97.19 415 TRP A C 1
ATOM 3226 O O . TRP A 1 415 ? -16.931 -4.970 -15.485 1.00 97.19 415 TRP A O 1
ATOM 3236 N N . ASP A 1 416 ? -18.406 -5.870 -14.060 1.00 96.00 416 ASP A N 1
ATOM 3237 C CA . ASP A 1 416 ? -18.677 -7.073 -14.870 1.00 96.00 416 ASP A CA 1
ATOM 3238 C C . ASP A 1 416 ? -19.379 -6.792 -16.218 1.00 96.00 416 ASP A C 1
ATOM 3240 O O . ASP A 1 416 ? -19.548 -7.705 -17.030 1.00 96.00 416 ASP A O 1
ATOM 3244 N N . GLU A 1 417 ? -19.777 -5.542 -16.481 1.00 96.69 417 GLU A N 1
ATOM 3245 C CA . GLU A 1 417 ? -20.218 -5.086 -17.805 1.00 96.69 417 GLU A CA 1
ATOM 3246 C C . GLU A 1 417 ? -19.053 -5.048 -18.804 1.00 96.69 417 GLU A C 1
ATOM 3248 O O . GLU A 1 417 ? -19.208 -5.491 -19.941 1.00 96.69 417 GLU A O 1
ATOM 3253 N N . PHE A 1 418 ? -17.867 -4.593 -18.378 1.00 98.12 418 PHE A N 1
ATOM 3254 C CA . PHE A 1 418 ? -16.708 -4.425 -19.263 1.00 98.12 418 PHE A CA 1
ATOM 3255 C C . PHE A 1 418 ? -16.279 -5.755 -19.901 1.00 98.12 418 PHE A C 1
ATOM 3257 O O . PHE A 1 418 ? -15.905 -5.798 -21.069 1.00 98.12 418 PHE A O 1
ATOM 3264 N N . LYS A 1 419 ? -16.468 -6.868 -19.180 1.00 97.19 419 LYS A N 1
ATOM 3265 C CA . LYS A 1 419 ? -16.231 -8.246 -19.646 1.00 97.19 419 LYS A CA 1
ATOM 3266 C C . LYS A 1 419 ? -17.118 -8.682 -20.825 1.00 97.19 419 LYS A C 1
ATOM 3268 O O . LYS A 1 419 ? -16.860 -9.723 -21.418 1.00 97.19 419 LYS A O 1
ATOM 3273 N N . LYS A 1 420 ? -18.186 -7.938 -21.136 1.00 95.94 420 LYS A N 1
ATOM 3274 C CA . LYS A 1 420 ? -19.247 -8.314 -22.093 1.00 95.94 420 LYS A CA 1
ATOM 3275 C C . LYS A 1 420 ? -19.319 -7.389 -23.317 1.00 95.94 420 LYS A C 1
ATOM 3277 O O . LYS A 1 420 ? -20.272 -7.466 -24.091 1.00 95.94 420 LYS A O 1
ATOM 3282 N N . LEU A 1 421 ? -18.347 -6.490 -23.482 1.00 97.31 421 LEU A N 1
ATOM 3283 C CA . LEU A 1 421 ? -18.330 -5.508 -24.567 1.00 97.31 421 LEU A CA 1
ATOM 3284 C C . LEU A 1 421 ? -17.834 -6.105 -25.894 1.00 97.31 421 LEU A C 1
ATOM 3286 O O . LEU A 1 421 ? -16.988 -6.997 -25.923 1.00 97.31 421 LEU A O 1
ATOM 3290 N N . LYS A 1 422 ? -18.326 -5.565 -27.017 1.00 97.62 422 LYS A N 1
ATOM 3291 C CA . LYS A 1 422 ? -17.892 -5.952 -28.372 1.00 97.62 422 LYS A CA 1
ATOM 3292 C C . LYS A 1 422 ? -16.570 -5.280 -28.738 1.00 97.62 422 LYS A C 1
ATOM 3294 O O . LYS A 1 422 ? -16.545 -4.224 -29.378 1.00 97.62 422 LYS A O 1
ATOM 3299 N N . TYR A 1 423 ? -15.467 -5.871 -28.293 1.00 98.19 423 TYR A N 1
ATOM 3300 C CA . TYR A 1 423 ? -14.136 -5.287 -28.447 1.00 98.19 423 TYR A CA 1
ATOM 3301 C C . TYR A 1 423 ? -13.669 -5.145 -29.904 1.00 98.19 423 TYR A C 1
ATOM 3303 O O . TYR A 1 423 ? -12.893 -4.238 -30.180 1.00 98.19 423 TYR A O 1
ATOM 3311 N N . GLU A 1 424 ? -14.185 -5.914 -30.865 1.00 98.00 424 GLU A N 1
ATOM 3312 C CA . GLU A 1 424 ? -13.907 -5.702 -32.293 1.00 98.00 424 GLU A CA 1
ATOM 3313 C C . GLU A 1 424 ? -14.514 -4.394 -32.809 1.00 98.00 424 GLU A C 1
ATOM 3315 O O . GLU A 1 424 ? -13.890 -3.683 -33.597 1.00 98.00 424 GLU A O 1
ATOM 3320 N N . ASP A 1 425 ? -15.731 -4.059 -32.376 1.00 97.81 425 ASP A N 1
ATOM 3321 C CA . ASP A 1 425 ? -16.414 -2.824 -32.775 1.00 97.81 425 ASP A CA 1
ATOM 3322 C C . ASP A 1 425 ? -15.776 -1.603 -32.104 1.00 97.81 425 ASP A C 1
ATOM 3324 O O . ASP A 1 425 ? -15.561 -0.572 -32.750 1.00 97.81 425 ASP A O 1
ATOM 3328 N N . ILE A 1 426 ? -15.359 -1.749 -30.841 1.00 98.44 426 ILE A N 1
ATOM 3329 C CA . ILE A 1 426 ? -14.553 -0.739 -30.150 1.00 98.44 426 ILE A CA 1
ATOM 3330 C C . ILE A 1 426 ? -13.209 -0.552 -30.873 1.00 98.44 426 ILE A C 1
ATOM 3332 O O . ILE A 1 426 ? -12.850 0.584 -31.195 1.00 98.44 426 ILE A O 1
ATOM 3336 N N . PHE A 1 427 ? -12.505 -1.635 -31.219 1.00 98.50 427 PHE A N 1
ATOM 3337 C CA . PHE A 1 427 ? -11.217 -1.590 -31.915 1.00 98.50 427 PHE A CA 1
ATOM 3338 C C . PHE A 1 427 ? -11.308 -0.858 -33.255 1.00 98.50 427 PHE A C 1
ATOM 3340 O O . PHE A 1 427 ? -10.474 0.011 -33.519 1.00 98.50 427 PHE A O 1
ATOM 3347 N N . LYS A 1 428 ? -12.338 -1.128 -34.072 1.00 98.12 428 LYS A N 1
ATOM 3348 C CA . LYS A 1 428 ? -12.601 -0.403 -35.334 1.00 98.12 428 LYS A CA 1
ATOM 3349 C C . LYS A 1 428 ? -12.741 1.111 -35.119 1.00 98.12 428 LYS A C 1
ATOM 3351 O O . LYS A 1 428 ? -12.331 1.883 -35.978 1.00 98.12 428 LYS A O 1
ATOM 3356 N N . SER A 1 429 ? -13.300 1.532 -33.981 1.00 97.56 429 SER A N 1
ATOM 3357 C CA . SER A 1 429 ? -13.549 2.944 -33.651 1.00 97.56 429 SER A CA 1
ATOM 3358 C C . SER A 1 429 ? -12.366 3.685 -33.009 1.00 97.56 429 SER A C 1
ATOM 3360 O O . SER A 1 429 ? -12.380 4.914 -32.942 1.00 97.56 429 SER A O 1
ATOM 3362 N N . MET A 1 430 ? -11.355 2.967 -32.514 1.00 98.62 430 MET A N 1
ATOM 3363 C CA . MET A 1 430 ? -10.172 3.549 -31.870 1.00 98.62 430 MET A CA 1
ATOM 3364 C C . MET A 1 430 ? -9.101 3.972 -32.882 1.00 98.62 430 MET A C 1
ATOM 3366 O O . MET A 1 430 ? -9.018 3.450 -33.997 1.00 98.62 430 MET A O 1
ATOM 3370 N N . LYS A 1 431 ? -8.190 4.852 -32.456 1.00 97.81 431 LYS A N 1
ATOM 3371 C CA . LYS A 1 431 ? -6.952 5.149 -33.196 1.00 97.81 431 LYS A CA 1
ATOM 3372 C C . LYS A 1 431 ? -6.005 3.937 -33.206 1.00 97.81 431 LYS A C 1
ATOM 3374 O O . LYS A 1 431 ? -6.312 2.899 -32.617 1.00 97.81 431 LYS A O 1
ATOM 3379 N N . LYS A 1 432 ? -4.896 4.020 -33.949 1.00 97.44 432 LYS A N 1
ATOM 3380 C CA . LYS A 1 432 ? -3.931 2.920 -34.128 1.00 97.44 432 LYS A CA 1
ATOM 3381 C C . LYS A 1 432 ? -2.487 3.408 -33.907 1.00 97.44 432 LYS A C 1
ATOM 3383 O O . LYS A 1 432 ? -2.180 4.497 -34.390 1.00 97.44 432 LYS A O 1
ATOM 3388 N N . PRO A 1 433 ? -1.612 2.631 -33.232 1.00 96.88 433 PRO A N 1
ATOM 3389 C CA . PRO A 1 433 ? -1.925 1.432 -32.438 1.00 96.88 433 PRO A CA 1
ATOM 3390 C C . PRO A 1 433 ? -2.951 1.718 -31.324 1.00 96.88 433 PRO A C 1
ATOM 3392 O O . PRO A 1 433 ? -3.067 2.852 -30.861 1.00 96.88 433 PRO A O 1
ATOM 3395 N N . ALA A 1 434 ? -3.755 0.708 -30.979 1.00 98.00 434 ALA A N 1
ATOM 3396 C CA . ALA A 1 434 ? -4.823 0.805 -29.983 1.00 98.00 434 ALA A CA 1
ATOM 3397 C C . ALA A 1 434 ? -4.410 0.033 -28.730 1.00 98.00 434 ALA A C 1
ATOM 3399 O O . ALA A 1 434 ? -4.139 -1.162 -28.828 1.00 98.00 434 ALA A O 1
ATOM 3400 N N . TYR A 1 435 ? -4.386 0.691 -27.575 1.00 98.44 435 TYR A N 1
ATOM 3401 C CA . TYR A 1 435 ? -3.900 0.098 -26.328 1.00 98.44 435 TYR A CA 1
ATOM 3402 C C . TYR A 1 435 ? -5.041 -0.271 -25.372 1.00 98.44 435 TYR A C 1
ATOM 3404 O O . TYR A 1 435 ? -6.075 0.401 -25.342 1.00 98.44 435 TYR A O 1
ATOM 3412 N N . ILE A 1 436 ? -4.831 -1.299 -24.551 1.00 98.56 436 ILE A N 1
ATOM 3413 C CA . ILE A 1 436 ? -5.651 -1.595 -23.369 1.00 98.56 436 ILE A CA 1
ATOM 3414 C C . ILE A 1 436 ? -4.718 -1.743 -22.171 1.00 98.56 436 ILE A C 1
ATOM 3416 O O . ILE A 1 436 ? -3.797 -2.551 -22.211 1.00 98.56 436 ILE A O 1
ATOM 3420 N N . PHE A 1 437 ? -4.985 -0.987 -21.109 1.00 98.38 437 PHE A N 1
ATOM 3421 C CA . PHE A 1 437 ? -4.313 -1.082 -19.817 1.00 98.38 437 PHE A CA 1
ATOM 3422 C C . PHE A 1 437 ? -5.309 -1.621 -18.784 1.00 98.38 437 PHE A C 1
ATOM 3424 O O . PHE A 1 437 ? -6.135 -0.874 -18.257 1.00 98.38 437 PHE A O 1
ATOM 3431 N N . ASP A 1 438 ? -5.272 -2.928 -18.532 1.00 97.69 438 ASP A N 1
ATOM 3432 C CA . ASP A 1 438 ? -6.158 -3.604 -17.583 1.00 97.69 438 ASP A CA 1
ATOM 3433 C C . ASP A 1 438 ? -5.573 -3.546 -16.162 1.00 97.69 438 ASP A C 1
ATOM 3435 O O . ASP A 1 438 ? 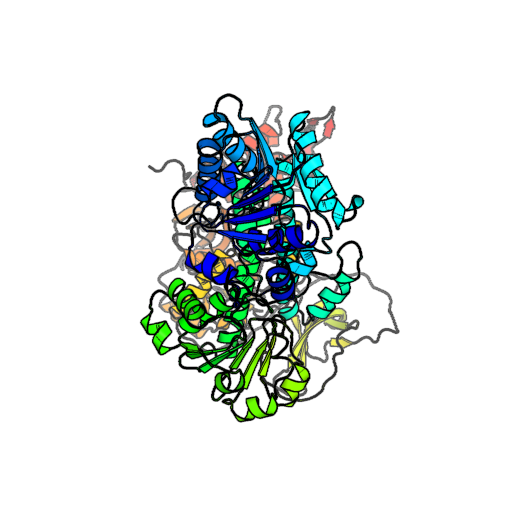-4.731 -4.359 -15.772 1.00 97.69 438 ASP A O 1
ATOM 3439 N N . GLY A 1 439 ? -6.029 -2.562 -15.383 1.00 97.06 439 GLY A N 1
ATOM 3440 C CA . GLY A 1 439 ? -5.653 -2.362 -13.983 1.00 97.06 439 GLY A CA 1
ATOM 3441 C C . GLY A 1 439 ? -6.328 -3.323 -12.995 1.00 97.06 439 GLY A C 1
ATOM 3442 O O . GLY A 1 439 ? -6.185 -3.132 -11.787 1.00 97.06 439 GLY A O 1
ATOM 3443 N N . ARG A 1 440 ? -7.105 -4.310 -13.469 1.00 96.94 440 ARG A N 1
ATOM 3444 C CA . ARG A 1 440 ? -7.895 -5.235 -12.630 1.00 96.94 440 ARG A CA 1
ATOM 3445 C C . ARG A 1 440 ? -7.854 -6.708 -13.090 1.00 96.94 440 ARG A C 1
ATOM 3447 O O . ARG A 1 440 ? -8.548 -7.522 -12.489 1.00 96.94 440 ARG A O 1
ATOM 3454 N N . LYS A 1 441 ? -7.097 -7.043 -14.148 1.00 94.25 441 LYS A N 1
ATOM 3455 C CA . LYS A 1 441 ? -7.054 -8.363 -14.828 1.00 94.25 441 LYS A CA 1
ATOM 3456 C C . LYS A 1 441 ? -8.450 -8.988 -15.024 1.00 94.25 441 LYS A C 1
ATOM 3458 O O . LYS A 1 441 ? -8.680 -10.146 -14.685 1.00 94.25 441 LYS A O 1
ATOM 3463 N N . ILE A 1 442 ? -9.399 -8.216 -15.562 1.00 95.25 442 ILE A N 1
ATOM 3464 C CA . ILE A 1 442 ? -10.785 -8.675 -15.772 1.00 95.25 442 ILE A CA 1
ATOM 3465 C C . ILE A 1 442 ? -11.093 -9.195 -17.181 1.00 95.25 442 ILE A C 1
ATOM 3467 O O . ILE A 1 442 ? -12.157 -9.792 -17.357 1.00 95.25 442 ILE A O 1
ATOM 3471 N N . LEU A 1 443 ? -10.239 -8.939 -18.179 1.00 95.81 443 LEU A N 1
ATOM 3472 C CA . LEU A 1 443 ? -10.508 -9.273 -19.586 1.00 95.81 443 LEU A CA 1
ATOM 3473 C C . LEU A 1 443 ? -9.716 -10.489 -20.095 1.00 95.81 443 LEU A C 1
ATOM 3475 O O . LEU A 1 443 ? -8.665 -10.830 -19.566 1.00 95.81 443 LEU A O 1
ATOM 3479 N N . ASP A 1 444 ? -10.190 -11.094 -21.190 1.00 94.62 444 ASP A N 1
ATOM 3480 C CA . ASP A 1 444 ? -9.421 -12.060 -21.987 1.00 94.62 444 ASP A CA 1
ATOM 3481 C C . ASP A 1 444 ? -8.368 -11.307 -22.826 1.00 94.62 444 ASP A C 1
ATOM 3483 O O . ASP A 1 444 ? -8.640 -10.801 -23.921 1.00 94.62 444 ASP A O 1
ATOM 3487 N N . HIS A 1 445 ? -7.156 -11.183 -22.279 1.00 94.19 445 HIS A N 1
ATOM 3488 C CA . HIS A 1 445 ? -6.037 -10.463 -22.904 1.00 94.19 445 HIS A CA 1
ATOM 3489 C C . HIS A 1 445 ? -5.561 -11.113 -24.209 1.00 94.19 445 HIS A C 1
ATOM 3491 O O . HIS A 1 445 ? -5.037 -10.432 -25.094 1.00 94.19 445 HIS A O 1
ATOM 3497 N N . ASP A 1 446 ? -5.798 -12.411 -24.355 1.00 92.56 446 ASP A N 1
ATOM 3498 C CA . ASP A 1 446 ? -5.381 -13.234 -25.482 1.00 92.56 446 ASP A CA 1
ATOM 3499 C C . ASP A 1 446 ? -6.312 -12.999 -26.690 1.00 92.56 446 ASP A C 1
ATOM 3501 O O . ASP A 1 446 ? -5.869 -12.757 -27.815 1.00 92.56 446 ASP A O 1
ATOM 3505 N N . TYR A 1 447 ? -7.624 -12.941 -26.446 1.00 96.12 447 TYR A N 1
ATOM 3506 C CA . TYR A 1 447 ? -8.654 -12.518 -27.401 1.00 96.12 447 TYR A CA 1
ATOM 3507 C C . TYR A 1 447 ? -8.456 -11.074 -27.867 1.00 96.12 447 TYR A C 1
ATOM 3509 O O . TYR A 1 447 ? -8.460 -10.809 -29.071 1.00 96.12 447 TYR A O 1
ATOM 3517 N N . LEU A 1 448 ? -8.191 -10.147 -26.946 1.00 97.56 448 LEU A N 1
ATOM 3518 C CA . LEU A 1 448 ? -7.886 -8.755 -27.288 1.00 97.56 448 LEU A CA 1
ATOM 3519 C C . LEU A 1 448 ? -6.618 -8.643 -28.152 1.00 97.56 448 LEU A C 1
ATOM 3521 O O . LEU A 1 448 ? -6.603 -7.915 -29.150 1.00 97.56 448 LEU A O 1
ATOM 3525 N N . SER A 1 449 ? -5.583 -9.422 -27.833 1.00 94.75 449 SER A N 1
ATOM 3526 C CA . SER A 1 449 ? -4.358 -9.505 -28.638 1.00 94.75 449 SER A CA 1
ATOM 3527 C C . SER A 1 449 ? -4.614 -10.096 -30.032 1.00 94.75 449 SER A C 1
ATOM 3529 O O . SER A 1 449 ? -4.026 -9.627 -31.007 1.00 94.75 449 SER A O 1
ATOM 3531 N N . ARG A 1 450 ? -5.536 -11.066 -30.166 1.00 96.25 450 ARG A N 1
ATOM 3532 C CA . ARG A 1 450 ? -5.997 -11.610 -31.462 1.00 96.25 450 ARG A CA 1
ATOM 3533 C C . ARG A 1 450 ? -6.772 -10.586 -32.305 1.00 96.25 450 ARG A C 1
ATOM 3535 O O . ARG A 1 450 ? -6.635 -10.604 -33.525 1.00 96.25 450 ARG A O 1
ATOM 3542 N N . ILE A 1 451 ? -7.529 -9.676 -31.682 1.00 97.44 451 ILE A N 1
ATOM 3543 C CA . ILE A 1 451 ? -8.194 -8.544 -32.365 1.00 97.44 451 ILE A CA 1
ATOM 3544 C C . ILE A 1 451 ? -7.165 -7.524 -32.895 1.00 97.44 451 ILE A C 1
ATOM 3546 O O . ILE A 1 451 ? -7.418 -6.844 -33.891 1.00 97.44 451 ILE A O 1
ATOM 3550 N N . GLY A 1 452 ? -5.992 -7.442 -32.259 1.00 96.38 452 GLY A N 1
ATOM 3551 C CA . GLY A 1 452 ? -4.901 -6.534 -32.623 1.00 96.38 452 GLY A CA 1
ATOM 3552 C C . GLY A 1 452 ? -4.669 -5.396 -31.626 1.00 96.38 452 GLY A C 1
ATOM 3553 O O . GLY A 1 452 ? -4.034 -4.402 -31.984 1.00 96.38 452 GLY A O 1
ATOM 3554 N N . TYR A 1 453 ? -5.185 -5.511 -30.398 1.00 98.00 453 TYR A N 1
ATOM 3555 C CA . TYR A 1 453 ? -4.862 -4.582 -29.318 1.00 98.00 453 TYR A CA 1
ATOM 3556 C C . TYR A 1 453 ? -3.428 -4.756 -28.809 1.00 98.00 453 TYR A C 1
ATOM 3558 O O . TYR A 1 453 ? -2.882 -5.855 -28.741 1.00 98.00 453 TYR A O 1
ATOM 3566 N N . GLU A 1 454 ? -2.853 -3.643 -28.369 1.00 96.94 454 GLU A N 1
ATOM 3567 C CA . GLU A 1 454 ? -1.650 -3.584 -27.551 1.00 96.94 454 GLU A CA 1
ATOM 3568 C C . GLU A 1 454 ? -2.059 -3.673 -26.074 1.00 96.94 454 GLU A C 1
ATOM 3570 O O . GLU A 1 454 ? -2.376 -2.665 -25.437 1.00 96.94 454 GLU A O 1
ATOM 3575 N N . VAL A 1 455 ? -2.152 -4.904 -25.564 1.00 96.00 455 VAL A N 1
ATOM 3576 C CA . VAL A 1 455 ? -2.670 -5.203 -24.221 1.00 96.00 455 VAL A CA 1
ATOM 3577 C C . VAL A 1 455 ? -1.549 -5.191 -23.183 1.00 96.00 455 VAL A C 1
ATOM 3579 O O . VAL A 1 455 ? -0.496 -5.790 -23.386 1.00 96.00 455 VAL A O 1
ATOM 3582 N N . TYR A 1 456 ? -1.811 -4.532 -22.057 1.00 95.12 456 TYR A N 1
ATOM 3583 C CA . TYR A 1 456 ? -0.948 -4.463 -20.887 1.00 95.12 456 TYR A CA 1
ATOM 3584 C C . TYR A 1 456 ? -1.788 -4.617 -19.617 1.00 95.12 456 TYR A C 1
ATOM 3586 O O . TYR A 1 456 ? -2.827 -3.981 -19.459 1.00 95.12 456 TYR A O 1
ATOM 3594 N N . THR A 1 457 ? -1.313 -5.429 -18.685 1.00 92.75 457 THR A N 1
ATOM 3595 C CA . THR A 1 457 ? -1.874 -5.628 -17.342 1.00 92.75 457 THR A CA 1
ATOM 3596 C C . THR A 1 457 ? -0.973 -4.992 -16.280 1.00 92.75 457 THR A C 1
ATOM 3598 O O . THR A 1 457 ? 0.106 -4.473 -16.590 1.00 92.75 457 THR A O 1
ATOM 3601 N N . ILE A 1 458 ? -1.381 -5.087 -15.015 1.00 89.25 458 ILE A N 1
ATOM 3602 C CA . ILE A 1 458 ? -0.558 -4.790 -13.828 1.00 89.25 458 ILE A CA 1
ATOM 3603 C C . ILE A 1 458 ? 0.713 -5.651 -13.691 1.00 89.25 458 ILE A C 1
ATOM 3605 O O . ILE A 1 458 ? 1.589 -5.278 -12.922 1.00 89.25 458 ILE A O 1
ATOM 3609 N N . ASP A 1 459 ? 0.817 -6.771 -14.411 1.00 84.88 459 ASP A N 1
ATOM 3610 C CA . ASP A 1 459 ? 1.924 -7.741 -14.357 1.00 84.88 459 ASP A CA 1
ATOM 3611 C C . ASP A 1 459 ? 2.557 -8.059 -15.735 1.00 84.88 459 ASP A C 1
ATOM 3613 O O . ASP A 1 459 ? 3.502 -8.835 -15.833 1.00 84.88 459 ASP A O 1
ATOM 3617 N N . THR A 1 460 ? 2.108 -7.415 -16.822 1.00 78.94 460 THR A N 1
ATOM 3618 C CA . THR A 1 460 ? 2.666 -7.624 -18.176 1.00 78.94 460 THR A CA 1
ATOM 3619 C C . THR A 1 460 ? 4.126 -7.174 -18.280 1.00 78.94 460 THR A C 1
ATOM 3621 O O . THR A 1 460 ? 4.420 -5.993 -18.078 1.00 78.94 460 THR A O 1
ATOM 3624 N N . ILE A 1 461 ? 4.998 -8.082 -18.723 1.00 71.81 461 ILE A N 1
ATOM 3625 C CA . ILE A 1 461 ? 6.432 -7.866 -18.972 1.00 71.81 461 ILE A CA 1
ATOM 3626 C C . ILE A 1 461 ? 6.706 -6.604 -19.812 1.00 71.81 461 ILE A C 1
ATOM 3628 O O . ILE A 1 461 ? 6.050 -6.345 -20.828 1.00 71.81 461 ILE A O 1
ATOM 3632 N N . ARG A 1 462 ? 7.749 -5.845 -19.448 1.00 51.94 462 ARG A N 1
ATOM 3633 C CA . ARG A 1 462 ? 8.280 -4.722 -20.248 1.00 51.94 462 ARG A CA 1
ATOM 3634 C C . ARG A 1 462 ? 8.875 -5.204 -21.582 1.00 51.94 462 ARG A C 1
ATOM 3636 O O . ARG A 1 462 ? 10.077 -5.425 -21.712 1.00 51.94 462 ARG A O 1
ATOM 3643 N N . SER A 1 463 ? 8.037 -5.338 -22.610 1.00 38.66 463 SER A N 1
ATOM 3644 C CA . SER A 1 463 ? 8.477 -5.786 -23.935 1.00 38.66 463 SER A CA 1
ATOM 3645 C C . SER A 1 463 ? 9.355 -4.739 -24.645 1.00 38.66 463 SER A C 1
ATOM 3647 O O . SER A 1 463 ? 8.834 -3.796 -25.251 1.00 38.66 463 SER A O 1
ATOM 3649 N N . ASN A 1 464 ? 10.675 -4.943 -24.664 1.00 33.28 464 ASN A N 1
ATOM 3650 C CA . ASN A 1 464 ? 11.582 -4.249 -25.585 1.00 33.28 464 ASN A CA 1
ATOM 3651 C C . ASN A 1 464 ? 11.292 -4.699 -27.028 1.00 33.28 464 ASN A C 1
ATOM 3653 O O . ASN A 1 464 ? 11.864 -5.662 -27.539 1.00 33.28 464 ASN A O 1
ATOM 3657 N N . ARG A 1 465 ? 10.344 -4.026 -27.689 1.00 31.16 465 ARG A N 1
ATOM 3658 C CA . ARG A 1 465 ? 9.893 -4.389 -29.036 1.00 31.16 465 ARG A CA 1
ATOM 3659 C C . ARG A 1 465 ? 10.922 -4.036 -30.111 1.00 31.16 465 ARG A C 1
ATOM 3661 O O . ARG A 1 465 ? 10.886 -2.952 -30.682 1.00 31.16 465 ARG A O 1
ATOM 3668 N N . SER A 1 466 ? 11.671 -5.049 -30.530 1.00 27.69 466 SER A N 1
ATOM 3669 C CA . SER A 1 466 ? 11.776 -5.343 -31.961 1.00 27.69 466 SER A CA 1
ATOM 3670 C C . SER A 1 466 ? 11.128 -6.703 -32.230 1.00 27.69 466 SER A C 1
ATOM 3672 O O . SER A 1 466 ? 11.698 -7.748 -31.930 1.00 27.69 466 SER A O 1
ATOM 3674 N N . LYS A 1 467 ? 9.889 -6.702 -32.742 1.00 29.94 467 LYS A N 1
ATOM 3675 C CA . LYS A 1 467 ? 9.169 -7.930 -33.119 1.00 29.94 467 LYS A CA 1
ATOM 3676 C C . LYS A 1 467 ? 9.596 -8.381 -34.523 1.00 29.94 467 LYS A C 1
ATOM 3678 O O . LYS A 1 467 ? 8.838 -8.205 -35.472 1.00 29.94 467 LYS A O 1
ATOM 3683 N N . ASN A 1 468 ? 10.754 -9.030 -34.636 1.00 27.95 468 ASN A N 1
ATOM 3684 C CA . ASN A 1 468 ? 10.983 -9.976 -35.731 1.00 27.95 468 ASN A CA 1
ATOM 3685 C C . ASN A 1 468 ? 10.569 -11.377 -35.266 1.00 27.95 468 ASN A C 1
ATOM 3687 O O . ASN A 1 468 ? 11.067 -11.883 -34.265 1.00 27.95 468 ASN A O 1
ATOM 3691 N N . LYS A 1 469 ? 9.615 -11.989 -35.976 1.00 31.53 469 LYS A N 1
ATOM 3692 C CA . LYS A 1 469 ? 9.172 -13.363 -35.717 1.00 31.53 469 LYS A CA 1
ATOM 3693 C C . LYS A 1 469 ? 10.086 -14.357 -36.435 1.00 31.53 469 LYS A C 1
ATOM 3695 O O . LYS A 1 469 ? 9.850 -14.670 -37.598 1.00 31.53 469 LYS A O 1
ATOM 3700 N N . THR A 1 470 ? 11.003 -14.958 -35.695 1.00 25.17 470 THR A N 1
ATOM 3701 C CA . THR A 1 470 ? 11.444 -16.338 -35.929 1.00 25.17 470 THR A CA 1
ATOM 3702 C C . THR A 1 470 ? 11.228 -17.127 -34.642 1.00 25.17 470 THR A C 1
ATOM 3704 O O . THR A 1 470 ? 11.434 -16.614 -33.545 1.00 25.17 470 THR A O 1
ATOM 3707 N N . ARG A 1 471 ? 10.720 -18.357 -34.768 1.00 33.50 471 ARG A N 1
ATOM 3708 C CA . ARG A 1 471 ? 10.658 -19.306 -33.651 1.00 33.50 471 ARG A CA 1
ATOM 3709 C C . ARG A 1 471 ? 12.021 -19.979 -33.554 1.00 33.50 471 ARG A C 1
ATOM 3711 O O . ARG A 1 471 ? 12.340 -20.764 -34.439 1.00 33.50 471 ARG A O 1
ATOM 3718 N N . GLU A 1 472 ? 12.745 -19.737 -32.474 1.00 25.95 472 GLU A N 1
ATOM 3719 C CA . GLU A 1 472 ? 13.771 -20.660 -31.986 1.00 25.95 472 GLU A CA 1
ATOM 3720 C C . GLU A 1 472 ? 13.461 -21.018 -30.530 1.00 25.95 472 GLU A C 1
ATOM 3722 O O . GLU A 1 472 ? 12.778 -20.271 -29.824 1.00 25.95 472 GLU A O 1
ATOM 3727 N N . SER A 1 473 ? 13.853 -22.225 -30.135 1.00 28.09 473 SER A N 1
ATOM 3728 C CA . SER A 1 473 ? 13.428 -22.884 -28.901 1.00 28.09 473 SER A CA 1
ATOM 3729 C C . SER A 1 473 ? 14.229 -22.446 -27.678 1.00 28.09 473 SER A C 1
ATOM 3731 O O . SER A 1 473 ? 15.430 -22.193 -27.744 1.00 28.09 473 SER A O 1
ATOM 3733 N N . THR A 1 474 ? 13.555 -22.410 -26.531 1.00 29.61 474 THR A N 1
ATOM 3734 C CA . THR A 1 474 ? 14.169 -22.150 -25.229 1.00 29.61 474 THR A CA 1
ATOM 3735 C C . THR A 1 474 ? 14.896 -23.402 -24.725 1.00 29.61 474 THR A C 1
ATOM 3737 O O . THR A 1 474 ? 14.287 -24.243 -24.074 1.00 29.61 474 THR A O 1
ATOM 3740 N N . GLU A 1 475 ? 16.196 -23.524 -25.000 1.00 34.47 475 GLU A N 1
ATOM 3741 C CA . GLU A 1 475 ? 17.074 -24.528 -24.374 1.00 34.47 475 GLU A CA 1
ATOM 3742 C C . GLU A 1 475 ? 18.392 -23.890 -23.904 1.00 34.47 475 GLU A C 1
ATOM 3744 O O . GLU A 1 475 ? 19.343 -23.747 -24.670 1.00 34.47 475 GLU A O 1
ATOM 3749 N N . VAL A 1 476 ? 18.448 -23.508 -22.622 1.00 42.06 476 VAL A N 1
ATOM 3750 C CA . VAL A 1 476 ? 19.689 -23.162 -21.897 1.00 42.06 476 VAL A CA 1
ATOM 3751 C C . VAL A 1 476 ? 19.587 -23.716 -20.468 1.00 42.06 476 VAL A C 1
ATOM 3753 O O . VAL A 1 476 ? 19.458 -22.982 -19.493 1.00 42.06 476 VAL A O 1
ATOM 3756 N N . SER A 1 477 ? 19.586 -25.045 -20.347 1.00 38.84 477 SER A N 1
ATOM 3757 C CA . SER A 1 477 ? 19.628 -25.760 -19.061 1.00 38.84 477 SER A CA 1
ATOM 3758 C C . SER A 1 477 ? 20.409 -27.075 -19.188 1.00 38.84 477 SER A C 1
ATOM 3760 O O . SER A 1 477 ? 19.869 -28.175 -19.096 1.00 38.84 477 SER A O 1
ATOM 3762 N N . GLY A 1 478 ? 21.720 -26.957 -19.404 1.00 53.47 478 GLY A N 1
ATOM 3763 C CA . GLY A 1 478 ? 22.660 -28.080 -19.404 1.00 53.47 478 GLY A CA 1
ATOM 3764 C C . GLY A 1 478 ? 24.057 -27.640 -18.969 1.00 53.47 478 GLY A C 1
ATOM 3765 O O . GLY A 1 478 ? 24.326 -26.445 -18.848 1.00 53.47 478 GLY A O 1
ATOM 3766 N N . LYS A 1 479 ? 24.943 -28.607 -18.707 1.00 67.69 479 LYS A N 1
ATOM 3767 C CA . LYS A 1 479 ? 26.334 -28.334 -18.316 1.00 67.69 479 LYS A CA 1
ATOM 3768 C C . LYS A 1 479 ? 27.118 -27.873 -19.551 1.00 67.69 479 LYS A C 1
ATOM 3770 O O . LYS A 1 479 ? 27.030 -28.519 -20.596 1.00 67.69 479 LYS A O 1
ATOM 3775 N N . TYR A 1 480 ? 27.906 -26.804 -19.438 1.00 82.44 480 TYR A N 1
ATOM 3776 C CA . TYR A 1 480 ? 28.813 -26.369 -20.505 1.00 82.44 480 TYR A CA 1
ATOM 3777 C C . TYR A 1 480 ? 30.280 -26.581 -20.108 1.00 82.44 480 TYR A C 1
ATOM 3779 O O . TYR A 1 480 ? 30.630 -26.603 -18.928 1.00 82.44 480 TYR A O 1
ATOM 3787 N N . LEU A 1 481 ? 31.145 -26.713 -21.113 1.00 85.31 481 LEU A N 1
ATOM 3788 C CA . LEU A 1 481 ? 32.590 -26.549 -20.976 1.00 85.31 481 LEU A CA 1
ATOM 3789 C C . LEU A 1 481 ? 33.024 -25.298 -21.737 1.00 85.31 481 LEU A C 1
ATOM 3791 O O . LEU A 1 481 ? 32.658 -25.131 -22.902 1.00 85.31 481 LEU A O 1
ATOM 3795 N N . ALA A 1 482 ? 33.849 -24.473 -21.105 1.00 84.94 482 ALA A N 1
ATOM 3796 C CA . ALA A 1 482 ? 34.509 -23.321 -21.706 1.00 84.94 482 ALA A CA 1
ATOM 3797 C C . ALA A 1 482 ? 36.008 -23.602 -21.884 1.00 84.94 482 ALA A C 1
ATOM 3799 O O . ALA A 1 482 ? 36.651 -24.177 -20.999 1.00 84.94 482 ALA A O 1
ATOM 3800 N N . LYS A 1 483 ? 36.573 -23.197 -23.022 1.00 82.44 483 LYS A N 1
ATOM 3801 C CA . LYS A 1 483 ? 38.000 -23.363 -23.314 1.00 82.44 483 LYS A CA 1
ATOM 3802 C C . LYS A 1 483 ? 38.829 -22.268 -22.634 1.00 82.44 483 LYS A C 1
ATOM 3804 O O . LYS A 1 483 ? 38.472 -21.093 -22.666 1.00 82.44 483 LYS A O 1
ATOM 3809 N N . ARG A 1 484 ? 39.961 -22.639 -22.031 1.00 82.12 484 ARG A N 1
ATOM 3810 C CA . ARG A 1 484 ? 40.908 -21.714 -21.391 1.00 82.12 484 ARG A CA 1
ATOM 3811 C C . ARG A 1 484 ? 42.307 -22.318 -21.383 1.00 82.12 484 ARG A C 1
ATOM 3813 O O . ARG A 1 484 ? 42.474 -23.444 -20.938 1.00 82.12 484 ARG A O 1
ATOM 3820 N N . ASN A 1 485 ? 43.311 -21.555 -21.824 1.00 76.62 485 ASN A N 1
ATOM 3821 C CA . ASN A 1 485 ? 44.708 -22.009 -21.923 1.00 76.62 485 ASN A CA 1
ATOM 3822 C C . ASN A 1 485 ? 44.828 -23.374 -22.650 1.00 76.62 485 ASN A C 1
ATOM 3824 O O . ASN A 1 485 ? 45.518 -24.275 -22.193 1.00 76.62 485 ASN A O 1
ATOM 3828 N N . ASP A 1 486 ? 44.092 -23.513 -23.759 1.00 75.69 486 ASP A N 1
ATOM 3829 C CA . ASP A 1 486 ? 43.883 -24.727 -24.571 1.00 75.69 486 ASP A CA 1
ATOM 3830 C C . ASP A 1 486 ? 43.165 -25.932 -23.922 1.00 75.69 486 ASP A C 1
ATOM 3832 O O . ASP A 1 486 ? 42.688 -26.813 -24.642 1.00 75.69 486 ASP A O 1
ATOM 3836 N N . GLU A 1 487 ? 42.955 -25.929 -22.608 1.00 75.94 487 GLU A N 1
ATOM 3837 C CA . GLU A 1 487 ? 42.172 -26.931 -21.872 1.00 75.94 487 GLU A CA 1
ATOM 3838 C C . GLU A 1 487 ? 40.673 -26.570 -21.786 1.00 75.94 487 GLU A C 1
ATOM 3840 O O . GLU A 1 487 ? 40.255 -25.468 -22.148 1.00 75.94 487 GLU A O 1
ATOM 3845 N N . TRP A 1 488 ? 39.841 -27.505 -21.310 1.00 82.75 488 TRP A N 1
ATOM 3846 C CA . TRP A 1 488 ? 38.385 -27.346 -21.184 1.00 82.75 488 TRP A CA 1
ATOM 3847 C C . TRP A 1 488 ? 37.946 -27.437 -19.721 1.00 82.75 488 TRP A C 1
ATOM 3849 O O . TRP A 1 488 ? 38.230 -28.426 -19.054 1.00 82.75 488 TRP A O 1
ATOM 3859 N N . TYR A 1 489 ? 37.212 -26.428 -19.251 1.00 82.94 489 TYR A N 1
ATOM 3860 C CA . TYR A 1 489 ? 36.801 -26.271 -17.853 1.00 82.94 489 TYR A CA 1
ATOM 3861 C C . TYR A 1 489 ? 35.270 -26.193 -17.723 1.00 82.94 489 TYR A C 1
ATOM 3863 O O . TYR A 1 489 ? 34.639 -25.585 -18.592 1.00 82.94 489 TYR A O 1
ATOM 3871 N N . PRO A 1 490 ? 34.657 -26.742 -16.653 1.00 84.50 490 PRO A N 1
ATOM 3872 C CA . PRO A 1 490 ? 33.235 -26.554 -16.354 1.00 84.50 490 PRO A CA 1
ATOM 3873 C C . PRO A 1 490 ? 32.837 -25.076 -16.309 1.00 84.50 490 PRO A C 1
ATOM 3875 O O . PRO A 1 490 ? 33.544 -24.249 -15.724 1.00 84.50 490 PRO A O 1
ATOM 3878 N N . ALA A 1 491 ? 31.718 -24.741 -16.950 1.00 83.50 491 ALA A N 1
ATOM 3879 C CA . ALA A 1 491 ? 31.254 -23.368 -17.066 1.00 83.50 491 ALA A CA 1
ATOM 3880 C C . ALA A 1 491 ? 29.727 -23.239 -17.167 1.00 83.50 491 ALA A C 1
ATOM 3882 O O . ALA A 1 491 ? 29.018 -24.140 -17.621 1.00 83.50 491 ALA A O 1
ATOM 3883 N N . GLU A 1 492 ? 29.244 -22.053 -16.808 1.00 83.25 492 GLU A N 1
ATOM 3884 C CA . GLU A 1 492 ? 27.882 -21.580 -17.035 1.00 83.25 492 GLU A CA 1
ATOM 3885 C C . GLU A 1 492 ? 27.871 -20.538 -18.159 1.00 83.25 492 GLU A C 1
ATOM 3887 O O . GLU A 1 492 ? 28.660 -19.589 -18.158 1.00 83.25 492 GLU A O 1
ATOM 3892 N N . VAL A 1 493 ? 26.940 -20.680 -19.105 1.00 80.50 493 VAL A N 1
ATOM 3893 C CA . VAL A 1 493 ? 26.647 -19.649 -20.108 1.00 80.50 493 VAL A CA 1
ATOM 3894 C C . VAL A 1 493 ? 25.686 -18.630 -19.496 1.00 80.50 493 VAL A C 1
ATOM 3896 O O . VAL A 1 493 ? 24.514 -18.922 -19.280 1.00 80.50 493 VAL A O 1
ATOM 3899 N N . ILE A 1 494 ? 26.181 -17.419 -19.240 1.00 76.94 494 ILE A N 1
ATOM 3900 C CA . ILE A 1 494 ? 25.404 -16.309 -18.667 1.00 76.94 494 ILE A CA 1
ATOM 3901 C C . ILE A 1 494 ? 24.655 -15.531 -19.756 1.00 76.94 494 ILE A C 1
ATOM 3903 O O . ILE A 1 494 ? 23.523 -15.100 -19.549 1.00 76.94 494 ILE A O 1
ATOM 3907 N N . GLN A 1 495 ? 25.283 -15.316 -20.915 1.00 78.31 495 GLN A N 1
ATOM 3908 C CA . GLN A 1 495 ? 24.687 -14.567 -22.026 1.00 78.31 495 GLN A CA 1
ATOM 3909 C C . GLN A 1 495 ? 25.213 -15.079 -23.372 1.00 78.31 495 GLN A C 1
ATOM 3911 O O . GLN A 1 495 ? 26.354 -15.518 -23.467 1.00 78.31 495 GLN A O 1
ATOM 3916 N N . LYS A 1 496 ? 24.407 -14.968 -24.430 1.00 80.06 496 LYS A N 1
ATOM 3917 C CA . LYS A 1 496 ? 24.801 -15.186 -25.832 1.00 80.06 496 LYS A CA 1
ATOM 3918 C C . LYS A 1 496 ? 24.634 -13.874 -26.609 1.00 80.06 496 LYS A C 1
ATOM 3920 O O . LYS A 1 496 ? 23.629 -13.188 -26.414 1.00 80.06 496 LYS A O 1
ATOM 3925 N N . ARG A 1 497 ? 25.576 -13.520 -27.490 1.00 74.62 497 ARG A N 1
ATOM 3926 C CA . ARG A 1 497 ? 25.465 -12.376 -28.420 1.00 74.62 497 ARG A CA 1
ATOM 3927 C C . ARG A 1 497 ? 25.852 -12.782 -29.849 1.00 74.62 497 ARG A C 1
ATOM 3929 O O . ARG A 1 497 ? 26.759 -13.597 -29.997 1.00 74.62 497 ARG A O 1
ATOM 3936 N N . PRO A 1 498 ? 25.200 -12.247 -30.896 1.00 67.44 498 PRO A N 1
ATOM 3937 C CA . PRO A 1 498 ? 25.671 -12.407 -32.269 1.00 67.44 498 PRO A CA 1
ATOM 3938 C C . PRO A 1 498 ? 26.933 -11.571 -32.512 1.00 67.44 498 PRO A C 1
ATOM 3940 O O . PRO A 1 498 ? 27.095 -10.497 -31.924 1.00 67.44 498 PRO A O 1
ATOM 3943 N N . VAL A 1 499 ? 27.800 -12.056 -33.397 1.00 72.31 499 VAL A N 1
ATOM 3944 C CA . VAL A 1 499 ? 28.965 -11.320 -33.918 1.00 72.31 499 VAL A CA 1
ATOM 3945 C C . VAL A 1 499 ? 28.577 -10.701 -35.279 1.00 72.31 499 VAL A C 1
ATOM 3947 O O . VAL A 1 499 ? 27.400 -10.657 -35.636 1.00 72.31 499 VAL A O 1
ATOM 3950 N N . GLN A 1 500 ? 29.525 -10.133 -36.029 1.00 53.66 500 GLN A N 1
ATOM 3951 C CA . GLN A 1 500 ? 29.246 -9.408 -37.279 1.00 53.66 500 GLN A CA 1
ATOM 3952 C C . GLN A 1 500 ? 28.750 -10.301 -38.435 1.00 53.66 500 GLN A C 1
ATOM 3954 O O . GLN A 1 500 ? 28.093 -9.786 -39.340 1.00 53.66 500 GLN A O 1
ATOM 3959 N N . ASP A 1 501 ? 29.022 -11.610 -38.406 1.00 62.28 501 ASP A N 1
ATOM 3960 C CA . ASP A 1 501 ? 28.385 -12.596 -39.289 1.00 62.28 501 ASP A CA 1
ATOM 3961 C C . ASP A 1 501 ? 27.134 -13.166 -38.582 1.00 62.28 501 ASP A C 1
ATOM 3963 O O . ASP A 1 501 ? 27.261 -13.667 -37.458 1.00 62.28 501 ASP A O 1
ATOM 3967 N N . PRO A 1 502 ? 25.936 -13.118 -39.204 1.00 54.97 502 PRO A N 1
ATOM 3968 C CA . PRO A 1 502 ? 24.675 -13.519 -38.574 1.00 54.97 502 PRO A CA 1
ATOM 3969 C C . PRO A 1 502 ? 24.592 -14.993 -38.139 1.00 54.97 502 PRO A C 1
ATOM 3971 O O . PRO A 1 502 ? 23.695 -15.322 -37.366 1.00 54.97 502 PRO A O 1
ATOM 3974 N N . ASN A 1 503 ? 25.499 -15.867 -38.591 1.00 56.66 503 ASN A N 1
ATOM 3975 C CA . ASN A 1 503 ? 25.572 -17.268 -38.158 1.00 56.66 503 ASN A CA 1
ATOM 3976 C C . ASN A 1 503 ? 26.577 -17.510 -37.012 1.00 56.66 503 ASN A C 1
ATOM 3978 O O . ASN A 1 503 ? 26.741 -18.650 -36.575 1.00 56.66 503 ASN A O 1
ATOM 3982 N N . THR A 1 504 ? 27.262 -16.469 -36.527 1.00 68.25 504 THR A N 1
ATOM 3983 C CA . THR A 1 504 ? 28.329 -16.578 -35.518 1.00 68.25 504 THR A CA 1
ATOM 3984 C C . THR A 1 504 ? 27.944 -15.908 -34.201 1.00 68.25 504 THR A C 1
ATOM 3986 O O . THR A 1 504 ? 27.317 -14.847 -34.175 1.00 68.25 504 THR A O 1
ATOM 3989 N N . PHE A 1 505 ? 28.327 -16.531 -33.086 1.00 78.75 505 PHE A N 1
ATOM 3990 C CA . PHE A 1 505 ? 27.947 -16.092 -31.746 1.00 78.75 505 PHE A CA 1
ATOM 3991 C C . PHE A 1 505 ? 29.122 -16.157 -30.770 1.00 78.75 505 PHE A C 1
ATOM 3993 O O . PHE A 1 505 ? 29.951 -17.063 -30.837 1.00 78.75 505 PHE A O 1
ATOM 4000 N N . GLU A 1 506 ? 29.131 -15.233 -29.814 1.00 83.56 506 GLU A N 1
ATOM 4001 C CA . GLU A 1 506 ? 29.946 -15.312 -28.605 1.00 83.56 506 GLU A CA 1
ATOM 4002 C C . GLU A 1 506 ? 29.057 -15.584 -27.388 1.00 83.56 506 GLU A C 1
ATOM 4004 O O . GLU A 1 506 ? 27.904 -15.146 -27.309 1.00 83.56 506 GLU A O 1
ATOM 4009 N N . TYR A 1 507 ? 29.631 -16.265 -26.405 1.00 83.81 507 TYR A N 1
ATOM 4010 C CA . TYR A 1 507 ? 29.008 -16.626 -25.142 1.00 83.81 507 TYR A CA 1
ATOM 4011 C C . TYR A 1 507 ? 29.788 -15.981 -23.995 1.00 83.81 507 TYR A C 1
ATOM 4013 O O . TYR A 1 507 ? 31.005 -16.134 -23.912 1.00 83.81 507 TYR A O 1
ATOM 4021 N N . TYR A 1 508 ? 29.106 -15.257 -23.108 1.00 83.31 508 TYR A N 1
ATOM 4022 C CA . TYR A 1 508 ? 29.694 -14.804 -21.852 1.00 83.31 508 TYR A CA 1
ATOM 4023 C C . TYR A 1 508 ? 29.646 -15.958 -20.857 1.00 83.31 508 TYR A C 1
ATOM 4025 O O . TYR A 1 508 ? 28.556 -16.396 -20.476 1.00 83.31 508 TYR A O 1
ATOM 4033 N N . VAL A 1 509 ? 30.816 -16.461 -20.475 1.00 84.50 509 VAL A N 1
ATOM 4034 C CA . VAL A 1 509 ? 30.958 -17.632 -19.606 1.00 84.50 509 VAL A CA 1
ATOM 4035 C C . VAL A 1 509 ? 31.458 -17.243 -18.222 1.00 84.50 509 VAL A C 1
ATOM 4037 O O . VAL A 1 509 ? 32.350 -16.402 -18.084 1.00 84.50 509 VAL A O 1
ATOM 4040 N N . HIS A 1 510 ? 30.909 -17.912 -17.213 1.00 84.12 510 HIS A N 1
ATOM 4041 C CA . HIS A 1 510 ? 31.479 -18.000 -15.874 1.00 84.12 510 HIS A CA 1
ATOM 4042 C C . HIS A 1 510 ? 32.051 -19.403 -15.678 1.00 84.12 510 HIS A C 1
ATOM 4044 O O . HIS A 1 510 ? 31.378 -20.389 -15.967 1.00 84.12 510 HIS A O 1
ATOM 4050 N N . TYR A 1 511 ? 33.293 -19.500 -15.212 1.00 82.06 511 TYR A N 1
ATOM 4051 C CA . TYR A 1 511 ? 33.926 -20.788 -14.923 1.00 82.06 511 TYR A CA 1
ATOM 4052 C C . TYR A 1 511 ? 33.473 -21.268 -13.543 1.00 82.06 511 TYR A C 1
ATOM 4054 O O . TYR A 1 511 ? 33.657 -20.557 -12.555 1.00 82.06 511 TYR A O 1
ATOM 4062 N N . THR A 1 512 ? 32.895 -22.465 -13.464 1.00 76.44 512 THR A N 1
ATOM 4063 C CA . THR A 1 512 ? 32.344 -22.997 -12.211 1.00 76.44 512 THR A CA 1
ATOM 4064 C C . THR A 1 512 ? 33.442 -23.093 -11.144 1.00 76.44 512 THR A C 1
ATOM 4066 O O . THR A 1 512 ? 34.584 -23.448 -11.443 1.00 76.44 512 THR A O 1
ATOM 4069 N N . ASN A 1 513 ? 33.110 -22.751 -9.895 1.00 69.38 513 ASN A N 1
ATOM 4070 C CA . ASN A 1 513 ? 34.035 -22.711 -8.751 1.00 69.38 513 ASN A CA 1
ATOM 4071 C C . ASN A 1 513 ? 35.260 -21.780 -8.925 1.00 69.38 513 ASN A C 1
ATOM 4073 O O . ASN A 1 513 ? 36.243 -21.913 -8.195 1.00 69.38 513 ASN A O 1
ATOM 4077 N N . CYS A 1 514 ? 35.225 -20.826 -9.864 1.00 64.56 514 CYS A N 1
ATOM 4078 C CA . CYS A 1 514 ? 36.319 -19.884 -10.117 1.00 64.56 514 CYS A CA 1
ATOM 4079 C C . CYS A 1 514 ? 35.954 -18.427 -9.778 1.00 64.56 514 CYS A C 1
ATOM 4081 O O . CYS A 1 514 ? 34.798 -18.021 -9.805 1.00 64.56 514 CYS A O 1
ATOM 4083 N N . ASP A 1 515 ? 36.975 -17.607 -9.513 1.00 67.38 515 ASP A N 1
ATOM 4084 C CA . ASP A 1 515 ? 36.832 -16.160 -9.297 1.00 67.38 515 ASP A CA 1
ATOM 4085 C C . ASP A 1 515 ? 36.289 -15.449 -10.555 1.00 67.38 515 ASP A C 1
ATOM 4087 O O . ASP A 1 515 ? 36.860 -15.568 -11.647 1.00 67.38 515 ASP A O 1
ATOM 4091 N N . ARG A 1 516 ? 35.224 -14.654 -10.374 1.00 71.12 516 ARG A N 1
ATOM 4092 C CA . ARG A 1 516 ? 34.485 -13.946 -11.432 1.00 71.12 516 ARG A CA 1
ATOM 4093 C C . ARG A 1 516 ? 35.308 -12.939 -12.235 1.00 71.12 516 ARG A C 1
ATOM 4095 O O . ARG A 1 516 ? 34.916 -12.579 -13.344 1.00 71.12 516 ARG A O 1
ATOM 4102 N N . ARG A 1 517 ? 36.500 -12.544 -11.770 1.00 69.81 517 ARG A N 1
ATOM 4103 C CA . ARG A 1 517 ? 37.478 -11.784 -12.577 1.00 69.81 517 ARG A CA 1
ATOM 4104 C C . ARG A 1 517 ? 37.829 -12.476 -13.904 1.00 69.81 517 ARG A C 1
ATOM 4106 O O . ARG A 1 517 ? 38.267 -11.807 -14.843 1.00 69.81 517 ARG A O 1
ATOM 4113 N N . LEU A 1 518 ? 37.661 -13.802 -13.967 1.00 73.25 518 LEU A N 1
ATOM 4114 C CA . LEU A 1 518 ? 37.934 -14.653 -15.128 1.00 73.25 518 LEU A CA 1
ATOM 4115 C C . LEU A 1 518 ? 36.798 -14.652 -16.169 1.00 73.25 518 LEU A C 1
ATOM 4117 O O . LEU A 1 518 ? 37.062 -15.012 -17.322 1.00 73.25 518 LEU A O 1
ATOM 4121 N N . ASP A 1 519 ? 35.587 -14.225 -15.786 1.00 82.50 519 ASP A N 1
ATOM 4122 C CA . ASP A 1 519 ? 34.382 -14.231 -16.623 1.00 82.50 519 ASP A CA 1
ATOM 4123 C C . ASP A 1 519 ? 34.575 -13.365 -17.881 1.00 82.50 519 ASP A C 1
ATOM 4125 O O . ASP A 1 519 ? 34.948 -12.182 -17.813 1.00 82.50 519 ASP A O 1
ATOM 4129 N N . ARG A 1 520 ? 34.322 -13.954 -19.055 1.00 81.75 520 ARG A N 1
ATOM 4130 C CA . ARG A 1 520 ? 34.652 -13.364 -20.363 1.00 81.75 520 ARG A CA 1
ATOM 4131 C C . ARG A 1 520 ? 33.717 -13.824 -21.473 1.00 81.75 520 ARG A C 1
ATOM 4133 O O . ARG A 1 520 ? 33.069 -14.858 -21.360 1.00 81.75 520 ARG A O 1
ATOM 4140 N N . TRP A 1 521 ? 33.713 -13.074 -22.571 1.00 82.94 521 TRP A N 1
ATOM 4141 C CA . TRP A 1 521 ? 33.184 -13.547 -23.849 1.00 82.94 521 TRP A CA 1
ATOM 4142 C C . TRP A 1 521 ? 34.161 -14.558 -24.467 1.00 82.94 521 TRP A C 1
ATOM 4144 O O . TRP A 1 521 ? 35.366 -14.306 -24.484 1.00 82.94 521 TRP A O 1
ATOM 4154 N N . LEU A 1 522 ? 33.634 -15.681 -24.954 1.00 83.38 522 LEU A N 1
ATOM 4155 C CA . LEU A 1 522 ? 34.319 -16.677 -25.779 1.00 83.38 522 LEU A CA 1
ATOM 4156 C C . LEU A 1 522 ? 33.540 -16.884 -27.089 1.00 83.38 522 LEU A C 1
ATOM 4158 O O . LEU A 1 522 ? 32.308 -16.796 -27.063 1.00 83.38 522 LEU A O 1
ATOM 4162 N N . PRO A 1 523 ? 34.200 -17.189 -28.218 1.00 84.00 523 PRO A N 1
ATOM 4163 C CA . PRO A 1 523 ? 33.514 -17.557 -29.453 1.00 84.00 523 PRO A CA 1
ATOM 4164 C C . PRO A 1 523 ? 32.882 -18.958 -29.347 1.00 84.00 523 PRO A C 1
ATOM 4166 O O . PRO A 1 523 ? 33.218 -19.749 -28.463 1.00 84.00 523 PRO A O 1
ATOM 4169 N N . GLN A 1 524 ? 31.945 -19.277 -30.243 1.00 82.69 524 GLN A N 1
ATOM 4170 C CA . GLN A 1 524 ? 31.170 -20.525 -30.209 1.00 82.69 524 GLN A CA 1
ATOM 4171 C C . GLN A 1 524 ? 32.035 -21.797 -30.229 1.00 82.69 524 GLN A C 1
ATOM 4173 O O . GLN A 1 524 ? 31.713 -22.767 -29.552 1.00 82.69 524 GLN A O 1
ATOM 4178 N N . GLU A 1 525 ? 33.140 -21.800 -30.967 1.00 84.00 525 GLU A N 1
ATOM 4179 C CA . GLU A 1 525 ? 34.102 -22.904 -31.043 1.00 84.00 525 GLU A CA 1
ATOM 4180 C C . GLU A 1 525 ? 34.860 -23.170 -29.728 1.00 84.00 525 GLU A C 1
ATOM 4182 O O . GLU A 1 525 ? 35.436 -24.247 -29.557 1.00 84.00 525 GLU A O 1
ATOM 4187 N N . GLU A 1 526 ? 34.820 -22.231 -28.777 1.00 87.06 526 GLU A N 1
ATOM 4188 C CA . GLU A 1 526 ? 35.412 -22.345 -27.440 1.00 87.06 526 GLU A CA 1
ATOM 4189 C C . GLU A 1 526 ? 34.380 -22.655 -26.337 1.00 87.06 526 GLU A C 1
ATOM 4191 O O . GLU A 1 526 ? 34.737 -22.694 -25.158 1.00 87.06 526 GLU A O 1
ATOM 4196 N N . VAL A 1 527 ? 33.121 -22.947 -26.696 1.00 85.75 527 VAL A N 1
ATOM 4197 C CA . VAL A 1 527 ? 32.069 -23.371 -25.754 1.00 85.75 527 VAL A CA 1
ATOM 4198 C C . VAL A 1 527 ? 31.360 -24.637 -26.243 1.00 85.75 527 VAL A C 1
ATOM 4200 O O . VAL A 1 527 ? 30.802 -24.684 -27.335 1.00 85.75 527 VAL A O 1
ATOM 4203 N N . LYS A 1 528 ? 31.345 -25.681 -25.409 1.00 84.94 528 LYS A N 1
ATOM 4204 C CA . LYS A 1 528 ? 30.689 -26.971 -25.688 1.00 84.94 528 LYS A CA 1
ATOM 4205 C C . LYS A 1 528 ? 29.539 -27.221 -24.722 1.00 84.94 528 LYS A C 1
ATOM 4207 O O . LYS A 1 528 ? 29.668 -26.958 -23.533 1.00 84.94 528 LYS A O 1
ATOM 4212 N N . PHE A 1 529 ? 28.449 -27.790 -25.224 1.00 80.31 529 PHE A N 1
ATOM 4213 C CA . PHE A 1 529 ? 27.331 -28.300 -24.427 1.00 80.31 529 PHE A CA 1
ATOM 4214 C C . PHE A 1 529 ? 27.532 -29.790 -24.113 1.00 80.31 529 PHE A C 1
ATOM 4216 O O . PHE A 1 529 ? 27.925 -30.548 -25.002 1.00 80.31 529 PHE A O 1
ATOM 4223 N N . ILE A 1 530 ? 27.233 -30.217 -22.883 1.00 71.69 530 ILE A N 1
ATOM 4224 C CA . ILE A 1 530 ? 27.199 -31.628 -22.475 1.00 71.69 530 ILE A CA 1
ATOM 4225 C C . ILE A 1 530 ? 25.734 -32.057 -22.268 1.00 71.69 530 ILE A C 1
ATOM 4227 O O . ILE A 1 530 ? 25.093 -31.593 -21.319 1.00 71.69 530 ILE A O 1
ATOM 4231 N N . PRO A 1 531 ? 25.198 -32.978 -23.094 1.00 50.69 531 PRO A N 1
ATOM 4232 C CA . PRO A 1 531 ? 23.928 -33.646 -22.821 1.00 50.69 531 PRO A CA 1
ATOM 4233 C C . PRO A 1 531 ? 24.000 -34.476 -21.532 1.00 50.69 531 PRO A C 1
ATOM 4235 O O . PRO A 1 531 ? 24.969 -35.196 -21.297 1.00 50.69 531 PRO A O 1
ATOM 4238 N N . SER A 1 532 ? 22.950 -34.426 -20.714 1.00 46.50 532 SER A N 1
ATOM 4239 C CA . SER A 1 532 ? 22.884 -34.950 -19.339 1.00 46.50 532 SER A CA 1
ATOM 4240 C C . SER A 1 532 ? 22.780 -36.486 -19.225 1.00 46.50 532 SER A C 1
ATOM 4242 O O . SER A 1 532 ? 21.879 -37.017 -18.581 1.00 46.50 532 SER A O 1
ATOM 4244 N N . SER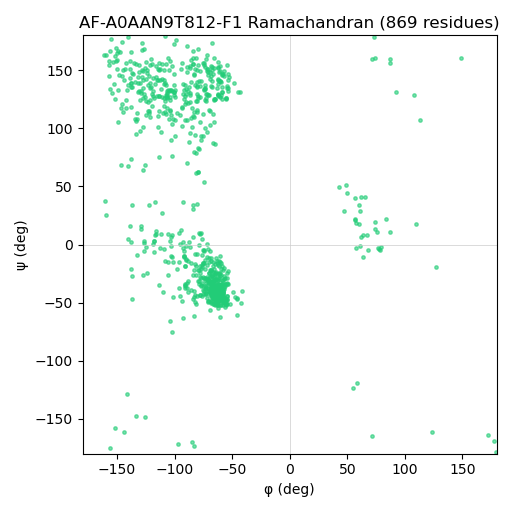 A 1 533 ? 23.708 -37.218 -19.852 1.00 41.94 533 SER A N 1
ATOM 4245 C CA . SER A 1 533 ? 23.775 -38.693 -19.806 1.00 41.94 533 SER A CA 1
ATOM 4246 C C . SER A 1 533 ? 25.189 -39.291 -19.693 1.00 41.94 533 SER A C 1
ATOM 4248 O O . SER A 1 533 ? 25.329 -40.512 -19.705 1.00 41.94 533 SER A O 1
ATOM 4250 N N . GLN A 1 534 ? 26.232 -38.463 -19.553 1.00 37.00 534 GLN A N 1
ATOM 4251 C CA . GLN A 1 534 ? 27.597 -38.896 -19.227 1.00 37.00 534 GLN A CA 1
ATOM 4252 C C . GLN A 1 534 ? 28.253 -37.876 -18.284 1.00 37.00 534 GLN A C 1
ATOM 4254 O O . GLN A 1 534 ? 28.456 -36.729 -18.675 1.00 37.00 534 GLN A O 1
ATOM 4259 N N . ASP A 1 535 ? 28.599 -38.303 -17.068 1.00 31.06 535 ASP A N 1
ATOM 4260 C CA . ASP A 1 535 ? 29.406 -37.535 -16.112 1.00 31.06 535 ASP A CA 1
ATOM 4261 C C . ASP A 1 535 ? 30.839 -38.107 -16.073 1.00 31.06 535 ASP A C 1
ATOM 4263 O O . ASP A 1 535 ? 31.011 -39.263 -15.677 1.00 31.06 535 ASP A O 1
ATOM 4267 N N . PRO A 1 536 ? 31.870 -37.345 -16.491 1.00 33.38 536 PRO A N 1
ATOM 4268 C CA . PRO A 1 536 ? 33.278 -37.685 -16.277 1.00 33.38 536 PRO A CA 1
ATOM 4269 C C . PRO A 1 536 ? 33.775 -37.238 -14.889 1.00 33.38 536 PRO A C 1
ATOM 4271 O O . PRO A 1 536 ? 33.253 -36.285 -14.314 1.00 33.38 536 PRO A O 1
ATOM 4274 N N . GLU A 1 537 ? 34.811 -37.901 -14.373 1.00 29.45 537 GLU A N 1
ATOM 4275 C CA . GLU A 1 537 ? 35.402 -37.641 -13.048 1.00 29.45 537 GLU A CA 1
ATOM 4276 C C . GLU A 1 537 ? 36.192 -36.313 -12.975 1.00 29.45 537 GLU A C 1
ATOM 4278 O O . GLU A 1 537 ? 36.773 -35.866 -13.965 1.00 29.45 537 GLU A O 1
ATOM 4283 N N . GLU A 1 538 ? 36.253 -35.694 -11.787 1.00 25.56 538 GLU A N 1
ATOM 4284 C CA . GLU A 1 538 ? 36.982 -34.437 -11.534 1.00 25.56 538 GLU A CA 1
ATOM 4285 C C . GLU A 1 538 ? 38.504 -34.638 -11.335 1.00 25.56 538 GLU A C 1
ATOM 4287 O O . GLU A 1 538 ? 38.913 -35.400 -10.454 1.00 25.56 538 GLU A O 1
ATOM 4292 N N . PRO A 1 539 ? 39.370 -33.886 -12.048 1.00 27.64 539 PRO A N 1
ATOM 4293 C CA . PRO A 1 539 ? 40.791 -33.738 -11.716 1.00 27.64 539 PRO A CA 1
ATOM 4294 C C . PRO A 1 539 ? 41.074 -32.493 -10.848 1.00 27.64 539 PRO A C 1
ATOM 4296 O O . PRO A 1 539 ? 40.401 -31.469 -10.949 1.00 27.64 539 PRO A O 1
ATOM 4299 N N . ALA A 1 540 ? 42.123 -32.554 -10.021 1.00 25.59 540 ALA A N 1
ATOM 4300 C CA . ALA A 1 540 ? 42.504 -31.489 -9.083 1.00 25.59 540 ALA A CA 1
ATOM 4301 C C . ALA A 1 540 ? 43.177 -30.251 -9.751 1.00 25.59 540 ALA A C 1
ATOM 4303 O O . ALA A 1 540 ? 43.804 -30.389 -10.803 1.00 25.59 540 ALA A O 1
ATOM 4304 N N . PRO A 1 541 ? 43.103 -29.042 -9.146 1.00 26.69 541 PRO A N 1
ATOM 4305 C CA . PRO A 1 541 ? 43.451 -27.778 -9.815 1.00 26.69 541 PRO A CA 1
ATOM 4306 C C . PRO A 1 541 ? 44.930 -27.353 -9.710 1.00 26.69 541 PRO A C 1
ATOM 4308 O O . PRO A 1 541 ? 45.563 -27.530 -8.667 1.00 26.69 541 PRO A O 1
ATOM 4311 N N . ALA A 1 542 ? 45.456 -26.658 -10.736 1.00 21.81 542 ALA A N 1
ATOM 4312 C CA . ALA A 1 542 ? 46.782 -26.023 -10.681 1.00 21.81 542 ALA A CA 1
ATOM 4313 C C . ALA A 1 542 ? 46.974 -24.758 -11.563 1.00 21.81 542 ALA A C 1
ATOM 4315 O O . ALA A 1 542 ? 46.947 -24.817 -12.787 1.00 21.81 542 ALA A O 1
ATOM 4316 N N . SER A 1 543 ? 47.395 -23.653 -10.927 1.00 22.42 543 SER A N 1
ATOM 4317 C CA . SER A 1 543 ? 48.156 -22.513 -11.508 1.00 22.42 543 SER A CA 1
ATOM 4318 C C . SER A 1 543 ? 47.459 -21.488 -12.450 1.00 22.42 543 SER A C 1
ATOM 4320 O O . SER A 1 543 ? 46.242 -21.483 -12.623 1.00 22.42 543 SER A O 1
ATOM 4322 N N . THR A 1 544 ? 48.214 -20.470 -12.903 1.00 22.00 544 THR A N 1
ATOM 4323 C CA . THR A 1 544 ? 47.722 -19.119 -13.290 1.00 22.00 544 THR A CA 1
ATOM 4324 C C . THR A 1 544 ? 48.487 -18.462 -14.463 1.00 22.00 544 THR A C 1
ATOM 4326 O O . THR A 1 544 ? 49.533 -18.962 -14.864 1.00 22.00 544 THR A O 1
ATOM 4329 N N . SER A 1 545 ? 48.009 -17.282 -14.926 1.00 21.30 545 SER A N 1
ATOM 4330 C CA . SER A 1 545 ? 48.562 -16.354 -15.964 1.00 21.30 545 SER A CA 1
ATOM 4331 C C . SER A 1 545 ? 48.150 -16.641 -17.437 1.00 21.30 545 SER A C 1
ATOM 4333 O O . SER A 1 545 ? 47.699 -17.750 -17.715 1.00 21.30 545 SER A O 1
ATOM 4335 N N . THR A 1 546 ? 48.154 -15.699 -18.409 1.00 20.06 546 THR A N 1
ATOM 4336 C CA . THR A 1 546 ? 48.518 -14.243 -18.416 1.00 20.06 546 THR A CA 1
ATOM 4337 C C . THR A 1 546 ? 47.458 -13.358 -19.160 1.00 20.06 546 THR A C 1
ATOM 4339 O O . THR A 1 546 ? 46.273 -13.647 -19.027 1.00 20.06 546 THR A O 1
ATOM 4342 N N . ILE A 1 547 ? 47.822 -12.245 -19.840 1.00 25.20 547 ILE A N 1
ATOM 4343 C CA . ILE A 1 547 ? 47.015 -10.996 -20.003 1.00 25.20 547 ILE A CA 1
ATOM 4344 C C . ILE A 1 547 ? 47.070 -10.367 -21.431 1.00 25.20 547 ILE A C 1
ATOM 4346 O O . ILE A 1 547 ? 48.078 -10.518 -22.117 1.00 25.20 547 ILE A O 1
ATOM 4350 N N . SER A 1 548 ? 46.052 -9.551 -21.780 1.00 22.36 548 SER A N 1
ATOM 4351 C CA . SER A 1 548 ? 45.956 -8.490 -22.835 1.00 22.36 548 SER A CA 1
ATOM 4352 C C . SER A 1 548 ? 45.840 -8.810 -24.354 1.00 22.36 548 SER A C 1
ATOM 4354 O O . SER A 1 548 ? 46.288 -9.870 -24.776 1.00 22.36 548 SER A O 1
ATOM 4356 N N . ALA A 1 549 ? 45.378 -7.907 -25.262 1.00 28.39 549 ALA A N 1
ATOM 4357 C CA . ALA A 1 549 ? 44.263 -6.902 -25.280 1.00 28.39 549 ALA A CA 1
ATOM 4358 C C . ALA A 1 549 ? 44.226 -6.050 -26.611 1.00 28.39 549 ALA A C 1
ATOM 4360 O O . ALA A 1 549 ? 44.999 -6.311 -27.531 1.00 28.39 549 ALA A O 1
ATOM 4361 N N . ILE A 1 550 ? 43.410 -4.964 -26.629 1.00 26.12 550 ILE A N 1
ATOM 4362 C CA . ILE A 1 550 ? 43.511 -3.664 -27.373 1.00 26.12 550 ILE A CA 1
ATOM 4363 C C . ILE A 1 550 ? 42.551 -3.358 -28.564 1.00 26.12 550 ILE A C 1
ATOM 4365 O O . ILE A 1 550 ? 42.463 -4.089 -29.544 1.00 26.12 550 ILE A O 1
ATOM 4369 N N . ILE A 1 551 ? 41.905 -2.167 -28.490 1.00 27.02 551 ILE A N 1
ATOM 4370 C CA . ILE A 1 551 ? 41.035 -1.473 -29.487 1.00 27.02 551 ILE A CA 1
ATOM 4371 C C . ILE A 1 551 ? 41.270 0.078 -29.448 1.00 27.02 551 ILE A C 1
ATOM 4373 O O . ILE A 1 551 ? 41.638 0.586 -28.380 1.00 27.02 551 ILE A O 1
ATOM 4377 N N . PRO A 1 552 ? 41.076 0.828 -30.565 1.00 35.94 552 PRO A N 1
ATOM 4378 C CA . PRO A 1 552 ? 40.518 2.221 -30.646 1.00 35.94 552 PRO A CA 1
ATOM 4379 C C . PRO A 1 552 ? 39.562 2.414 -31.882 1.00 35.94 552 PRO A C 1
ATOM 4381 O O . PRO A 1 552 ? 39.437 1.477 -32.661 1.00 35.94 552 PRO A O 1
ATOM 4384 N N . ASP A 1 553 ? 38.863 3.514 -32.248 1.00 27.47 553 ASP A N 1
ATOM 4385 C CA . ASP A 1 553 ? 38.352 4.790 -31.652 1.00 27.47 553 ASP A CA 1
ATOM 4386 C C . ASP A 1 553 ? 36.946 5.092 -32.326 1.00 27.47 553 ASP A C 1
ATOM 4388 O O . ASP A 1 553 ? 36.384 4.133 -32.848 1.00 27.47 553 ASP A O 1
ATOM 4392 N N . ILE A 1 554 ? 36.191 6.219 -32.430 1.00 30.50 554 ILE A N 1
ATOM 4393 C CA . ILE A 1 554 ? 36.145 7.688 -32.124 1.00 30.50 554 ILE A CA 1
ATOM 4394 C C . ILE A 1 554 ? 34.612 8.105 -32.150 1.00 30.50 554 ILE A C 1
ATOM 4396 O O . ILE A 1 554 ? 33.838 7.359 -32.744 1.00 30.50 554 ILE A O 1
ATOM 4400 N N . SER A 1 555 ? 33.984 9.204 -31.660 1.00 29.89 555 SER A N 1
ATOM 4401 C CA . SER A 1 555 ? 34.268 10.359 -30.767 1.00 29.89 555 SER A CA 1
ATOM 4402 C C . SER A 1 555 ? 33.038 10.732 -29.852 1.00 29.89 555 SER A C 1
ATOM 4404 O O . SER A 1 555 ? 32.572 9.874 -29.115 1.00 29.89 555 SER A O 1
ATOM 4406 N N . ASN A 1 556 ? 32.543 11.986 -29.751 1.00 27.34 556 ASN A N 1
ATOM 4407 C CA . ASN A 1 556 ? 32.057 12.527 -28.449 1.00 27.34 556 ASN A CA 1
ATOM 4408 C C . ASN A 1 556 ? 31.029 13.710 -28.495 1.00 27.34 556 ASN A C 1
ATOM 4410 O O . ASN A 1 556 ? 31.067 14.486 -29.451 1.00 27.34 556 ASN A O 1
ATOM 4414 N N . ARG A 1 557 ? 30.168 13.922 -27.463 1.00 27.23 557 ARG A N 1
ATOM 4415 C CA . ARG A 1 557 ? 29.316 15.144 -27.249 1.00 27.23 557 ARG A CA 1
ATOM 4416 C C . ARG A 1 557 ? 28.798 15.320 -25.789 1.00 27.23 557 ARG A C 1
ATOM 4418 O O . ARG A 1 557 ? 28.865 14.392 -25.001 1.00 27.23 557 ARG A O 1
ATOM 4425 N N . LYS A 1 558 ? 28.325 16.530 -25.414 1.00 27.44 558 LYS A N 1
ATOM 4426 C CA . LYS A 1 558 ? 28.011 16.966 -24.017 1.00 27.44 558 LYS A CA 1
ATOM 4427 C C . LYS A 1 558 ? 26.567 16.670 -23.534 1.00 27.44 558 LYS A C 1
ATOM 4429 O O . LYS A 1 558 ? 25.637 16.681 -24.335 1.00 27.44 558 LYS A O 1
ATOM 4434 N N . MET A 1 559 ? 26.395 16.503 -22.211 1.00 30.81 559 MET A N 1
ATOM 4435 C CA . MET A 1 559 ? 25.128 16.178 -21.512 1.00 30.81 559 MET A CA 1
ATOM 4436 C C . MET A 1 559 ? 24.157 17.360 -21.263 1.00 30.81 559 MET A C 1
ATOM 4438 O O . MET A 1 559 ? 24.507 18.531 -21.402 1.00 30.81 559 MET A O 1
ATOM 4442 N N . THR A 1 560 ? 22.924 17.030 -20.851 1.00 34.19 560 THR A N 1
ATOM 4443 C CA . THR A 1 560 ? 21.755 17.923 -20.712 1.00 34.19 560 THR A CA 1
ATOM 4444 C C . THR A 1 560 ? 21.057 17.841 -19.338 1.00 34.19 560 THR A C 1
ATOM 4446 O O . THR A 1 560 ? 21.279 16.926 -18.547 1.00 34.19 560 THR A O 1
ATOM 4449 N N . ARG A 1 561 ? 20.157 18.799 -19.051 1.00 29.91 561 ARG A N 1
ATOM 4450 C CA . ARG A 1 561 ? 19.486 18.995 -17.743 1.00 29.91 561 ARG A CA 1
ATOM 4451 C C . ARG A 1 561 ? 18.713 17.767 -17.226 1.00 29.91 561 ARG A C 1
ATOM 4453 O O . ARG A 1 561 ? 18.638 17.571 -16.017 1.00 29.91 561 ARG A O 1
ATOM 4460 N N . THR A 1 562 ? 18.189 16.925 -18.118 1.00 31.00 562 THR A N 1
ATOM 4461 C CA . THR A 1 562 ? 17.466 15.684 -17.772 1.00 31.00 562 THR A CA 1
ATOM 4462 C C . THR A 1 562 ? 18.400 14.577 -17.271 1.00 31.00 562 THR A C 1
ATOM 4464 O O . THR A 1 562 ? 18.008 13.780 -16.423 1.00 31.00 562 THR A O 1
ATOM 4467 N N . GLN A 1 563 ? 19.648 14.541 -17.754 1.00 33.84 563 GLN A N 1
ATOM 4468 C CA . GLN A 1 563 ? 20.646 13.552 -17.328 1.00 33.84 563 GLN A CA 1
ATOM 4469 C C . GLN A 1 563 ? 21.141 13.829 -15.902 1.00 33.84 563 GLN A C 1
ATOM 4471 O O . GLN A 1 563 ? 21.413 12.883 -15.173 1.00 33.84 563 GLN A O 1
ATOM 4476 N N . LYS A 1 564 ? 21.155 15.101 -15.465 1.00 38.12 564 LYS A N 1
ATOM 4477 C CA . LYS A 1 564 ? 21.402 15.439 -14.056 1.00 38.12 564 LYS A CA 1
ATOM 4478 C C . LYS A 1 564 ? 20.292 14.903 -13.140 1.00 38.12 564 LYS A C 1
ATOM 4480 O O . LYS A 1 564 ? 20.601 14.178 -12.205 1.00 38.12 564 LYS A O 1
ATOM 4485 N N . LYS A 1 565 ? 19.013 15.170 -13.448 1.00 35.34 565 LYS A N 1
ATOM 4486 C CA . LYS A 1 565 ? 17.897 14.737 -12.581 1.00 35.34 565 LYS A CA 1
ATOM 4487 C C . LYS A 1 565 ? 17.831 13.213 -12.405 1.00 35.34 565 LYS A C 1
ATOM 4489 O O . LYS A 1 565 ? 17.532 12.757 -11.313 1.00 35.34 565 LYS A O 1
ATOM 4494 N N . ARG A 1 566 ? 18.176 12.429 -13.437 1.00 37.00 566 ARG A N 1
ATOM 4495 C CA . ARG A 1 566 ? 18.296 10.962 -13.315 1.00 37.00 566 ARG A CA 1
ATOM 4496 C C . ARG A 1 566 ? 19.458 10.496 -12.432 1.00 37.00 566 ARG A C 1
ATOM 4498 O O . ARG A 1 566 ? 19.368 9.402 -11.898 1.00 37.00 566 ARG A O 1
ATOM 4505 N N . LEU A 1 567 ? 20.536 11.272 -12.299 1.00 33.91 567 LEU A N 1
ATOM 4506 C CA . LEU A 1 567 ? 21.597 10.986 -11.324 1.00 33.91 567 LEU A CA 1
ATOM 4507 C C . LEU A 1 567 ? 21.120 11.306 -9.903 1.00 33.91 567 LEU A C 1
ATOM 4509 O O . LEU A 1 567 ? 21.344 10.517 -8.993 1.00 33.91 567 LEU A O 1
ATOM 4513 N N . ASP A 1 568 ? 20.426 12.431 -9.731 1.00 34.66 568 ASP A N 1
ATOM 4514 C CA . ASP A 1 568 ? 19.876 12.838 -8.435 1.00 34.66 568 ASP A CA 1
ATOM 4515 C C . ASP A 1 568 ? 18.822 11.813 -7.934 1.00 34.66 568 ASP A C 1
ATOM 4517 O O . ASP A 1 568 ? 18.913 11.354 -6.801 1.00 34.66 568 ASP A O 1
ATOM 4521 N N . GLU A 1 569 ? 17.928 11.334 -8.813 1.00 38.25 569 GLU A N 1
ATOM 4522 C CA . GLU A 1 569 ? 16.947 10.255 -8.544 1.00 38.25 569 GLU A CA 1
ATOM 4523 C C . GLU A 1 569 ? 17.575 8.878 -8.226 1.00 38.25 569 GLU A C 1
ATOM 4525 O O . GLU A 1 569 ? 16.884 7.993 -7.726 1.00 38.25 569 GLU A O 1
ATOM 4530 N N . ILE A 1 570 ? 18.864 8.665 -8.523 1.00 35.31 570 ILE A N 1
ATOM 4531 C CA . ILE A 1 570 ? 19.603 7.444 -8.148 1.00 35.31 570 ILE A CA 1
ATOM 4532 C C . ILE A 1 570 ? 20.248 7.604 -6.761 1.00 35.31 570 ILE A C 1
ATOM 4534 O O . ILE A 1 570 ? 20.312 6.633 -6.006 1.00 35.31 570 ILE A O 1
ATOM 4538 N N . ASN A 1 571 ? 20.675 8.819 -6.395 1.00 31.11 571 ASN A N 1
ATOM 4539 C CA . ASN A 1 571 ? 21.284 9.115 -5.093 1.00 31.11 571 ASN A CA 1
ATOM 4540 C C . ASN A 1 571 ? 20.311 8.881 -3.927 1.00 31.11 571 ASN A C 1
ATOM 4542 O O . ASN A 1 571 ? 20.694 8.275 -2.931 1.00 31.11 571 ASN A O 1
ATOM 4546 N N . GLU A 1 572 ? 19.059 9.334 -4.061 1.00 35.22 572 GLU A N 1
ATOM 4547 C CA . GLU A 1 572 ? 18.050 9.261 -2.989 1.00 35.22 572 GLU A CA 1
ATOM 4548 C C . GLU A 1 572 ? 17.731 7.809 -2.572 1.00 35.22 572 GLU A C 1
ATOM 4550 O O . GLU A 1 572 ? 17.375 7.565 -1.427 1.00 35.22 572 GLU A O 1
ATOM 4555 N N . SER A 1 573 ? 17.953 6.824 -3.454 1.00 38.94 573 SER A N 1
ATOM 4556 C CA . SER A 1 573 ? 17.714 5.390 -3.194 1.00 38.94 573 SER A CA 1
ATOM 4557 C C . SER A 1 573 ? 18.793 4.668 -2.360 1.00 38.94 573 SER A C 1
ATOM 4559 O O . SER A 1 573 ? 18.807 3.438 -2.302 1.00 38.94 573 SER A O 1
ATOM 4561 N N . LEU A 1 574 ? 19.742 5.407 -1.774 1.00 33.06 574 LEU A N 1
ATOM 4562 C CA . LEU A 1 574 ? 20.939 4.864 -1.108 1.00 33.06 574 LEU A CA 1
ATOM 4563 C C . LEU A 1 574 ? 21.161 5.413 0.314 1.00 33.06 574 LEU A C 1
ATOM 4565 O O . LEU A 1 574 ? 22.263 5.282 0.840 1.00 33.06 574 LEU A O 1
ATOM 4569 N N . MET A 1 575 ? 20.139 6.034 0.917 1.00 27.22 575 MET A N 1
ATOM 4570 C CA . MET A 1 575 ? 20.225 6.721 2.218 1.00 27.22 575 MET A CA 1
ATOM 4571 C C . MET A 1 575 ? 19.314 6.140 3.321 1.00 27.22 575 MET A C 1
ATOM 4573 O O . MET A 1 575 ? 19.344 6.639 4.443 1.00 27.22 575 MET A O 1
ATOM 4577 N N . ASP A 1 576 ? 18.534 5.087 3.046 1.00 32.50 576 ASP A N 1
ATOM 4578 C CA . ASP A 1 576 ? 17.643 4.462 4.040 1.00 32.50 576 ASP A CA 1
ATOM 4579 C C . ASP A 1 576 ? 18.393 3.472 4.953 1.00 32.50 576 ASP A C 1
ATOM 4581 O O . ASP A 1 576 ? 18.556 2.287 4.648 1.00 32.50 576 ASP A O 1
ATOM 4585 N N . THR A 1 577 ? 18.834 3.955 6.114 1.00 32.75 577 THR A N 1
ATOM 4586 C CA . THR A 1 577 ? 19.536 3.171 7.144 1.00 32.75 577 THR A CA 1
ATOM 4587 C C . THR A 1 577 ? 18.582 2.366 8.041 1.00 32.75 577 THR A C 1
ATOM 4589 O O . THR A 1 577 ? 18.536 2.609 9.243 1.00 32.75 577 THR A O 1
ATOM 4592 N N . GLU A 1 578 ? 17.805 1.423 7.487 1.00 37.62 578 GLU A N 1
ATOM 4593 C CA . GLU A 1 578 ? 16.977 0.492 8.296 1.00 37.62 578 GLU A CA 1
ATOM 4594 C C . GLU A 1 578 ? 16.541 -0.803 7.547 1.00 37.62 578 GLU A C 1
ATOM 4596 O O . GLU A 1 578 ? 15.429 -1.294 7.717 1.00 37.62 578 GLU A O 1
ATOM 4601 N N . THR A 1 579 ? 17.400 -1.384 6.692 1.00 37.03 579 THR A N 1
ATOM 4602 C CA . THR A 1 579 ? 17.103 -2.653 5.970 1.00 37.03 579 THR A CA 1
ATOM 4603 C C . THR A 1 579 ? 17.565 -3.893 6.754 1.00 37.03 579 THR A C 1
ATOM 4605 O O . THR A 1 579 ? 18.687 -3.911 7.262 1.00 37.03 579 THR A O 1
ATOM 4608 N N . GLU A 1 580 ? 16.761 -4.965 6.820 1.00 38.78 580 GLU A N 1
ATOM 4609 C CA . GLU A 1 580 ? 17.172 -6.203 7.508 1.00 38.78 580 GLU A CA 1
ATOM 4610 C C . GLU A 1 580 ? 18.312 -6.947 6.770 1.00 38.78 580 GLU A C 1
ATOM 4612 O O . GLU A 1 580 ? 18.308 -7.017 5.536 1.00 38.78 580 GLU A O 1
ATOM 4617 N N . PRO A 1 581 ? 19.261 -7.604 7.478 1.00 34.91 581 PRO A N 1
ATOM 4618 C CA . PRO A 1 581 ? 20.416 -8.265 6.851 1.00 34.91 581 PRO A CA 1
ATOM 4619 C C . PRO A 1 581 ? 20.074 -9.334 5.800 1.00 34.91 581 PRO A C 1
ATOM 4621 O O . PRO A 1 581 ? 20.865 -9.582 4.888 1.00 34.91 581 PRO A O 1
ATOM 4624 N N . GLN A 1 582 ? 18.904 -9.973 5.905 1.00 33.44 582 GLN A N 1
ATOM 4625 C CA . GLN A 1 582 ? 18.447 -10.971 4.932 1.00 33.44 582 GLN A CA 1
ATOM 4626 C C . GLN A 1 582 ? 17.916 -10.325 3.644 1.00 33.44 582 GLN A C 1
ATOM 4628 O O . GLN A 1 582 ? 18.158 -10.854 2.560 1.00 33.44 582 GLN A O 1
ATOM 4633 N N . GLU A 1 583 ? 17.276 -9.156 3.734 1.00 37.56 583 GLU A N 1
ATOM 4634 C CA . GLU A 1 583 ? 16.847 -8.385 2.563 1.00 37.56 583 GLU A CA 1
ATOM 4635 C C . GLU A 1 583 ? 18.038 -7.720 1.866 1.00 37.56 583 GLU A C 1
ATOM 4637 O O . GLU A 1 583 ? 18.112 -7.757 0.640 1.00 37.56 583 GLU A O 1
ATOM 4642 N N . ILE A 1 584 ? 19.029 -7.221 2.621 1.00 39.12 584 ILE A N 1
ATOM 4643 C CA . ILE A 1 584 ? 20.314 -6.773 2.054 1.00 39.12 584 ILE A CA 1
ATOM 4644 C C . ILE A 1 584 ? 20.962 -7.920 1.267 1.00 39.12 584 ILE A C 1
ATOM 4646 O O . ILE A 1 584 ? 21.334 -7.734 0.111 1.00 39.12 584 ILE A O 1
ATOM 4650 N N . SER A 1 585 ? 21.039 -9.123 1.848 1.00 33.91 585 SER A N 1
ATOM 4651 C CA . SER A 1 585 ? 21.606 -10.296 1.172 1.00 33.91 585 SER A CA 1
ATOM 4652 C C . SER A 1 585 ? 20.832 -10.681 -0.099 1.00 33.91 585 SER A C 1
ATOM 4654 O O . SER A 1 585 ? 21.452 -10.938 -1.130 1.00 33.91 585 SER A O 1
ATOM 4656 N N . ALA A 1 586 ? 19.495 -10.650 -0.076 1.00 38.56 586 ALA A N 1
ATOM 4657 C CA . ALA A 1 586 ? 18.666 -10.931 -1.250 1.00 38.56 586 ALA A CA 1
ATOM 4658 C C . ALA A 1 586 ? 18.814 -9.864 -2.354 1.00 38.56 586 ALA A C 1
ATOM 4660 O O . ALA A 1 586 ? 18.968 -10.205 -3.528 1.00 38.56 586 ALA A O 1
ATOM 4661 N N . LEU A 1 587 ? 18.844 -8.579 -1.987 1.00 39.44 587 LEU A N 1
ATOM 4662 C CA . LEU A 1 587 ? 19.090 -7.467 -2.909 1.00 39.44 587 LEU A CA 1
ATOM 4663 C C . LEU A 1 587 ? 20.522 -7.489 -3.460 1.00 39.44 587 LEU A C 1
ATOM 4665 O O . LEU A 1 587 ? 20.746 -7.080 -4.598 1.00 39.44 587 LEU A O 1
ATOM 4669 N N . GLU A 1 588 ? 21.499 -7.991 -2.702 1.00 37.50 588 GLU A N 1
ATOM 4670 C CA . GLU A 1 588 ? 22.838 -8.275 -3.214 1.00 37.50 588 GLU A CA 1
ATOM 4671 C C . GLU A 1 588 ? 22.856 -9.451 -4.192 1.00 37.50 588 GLU A C 1
ATOM 4673 O O . GLU A 1 588 ? 23.514 -9.340 -5.220 1.00 37.50 588 GLU A O 1
ATOM 4678 N N . GLU A 1 589 ? 22.156 -10.556 -3.924 1.00 41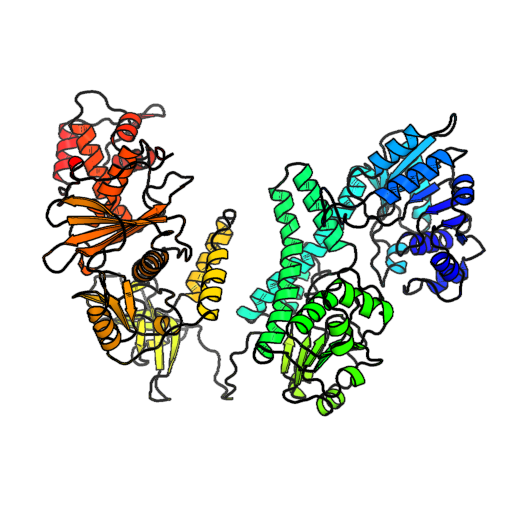.28 589 GLU A N 1
ATOM 4679 C CA . GLU A 1 589 ? 22.011 -11.673 -4.873 1.00 41.28 589 GLU A CA 1
ATOM 4680 C C . GLU A 1 589 ? 21.344 -11.215 -6.184 1.00 41.28 589 GLU A C 1
ATOM 4682 O O . GLU A 1 589 ? 21.843 -11.499 -7.277 1.00 41.28 589 GLU A O 1
ATOM 4687 N N . GLU A 1 590 ? 20.284 -10.409 -6.104 1.00 39.03 590 GLU A N 1
ATOM 4688 C CA . GLU A 1 590 ? 19.601 -9.848 -7.275 1.00 39.03 590 GLU A CA 1
ATOM 4689 C C . GLU A 1 590 ? 20.469 -8.809 -8.017 1.00 39.03 590 GLU A C 1
ATOM 4691 O O . GLU A 1 590 ? 20.562 -8.824 -9.250 1.00 39.03 590 GLU A O 1
ATOM 4696 N N . ARG A 1 591 ? 21.220 -7.963 -7.294 1.00 46.25 591 ARG A N 1
ATOM 4697 C CA . ARG A 1 591 ? 22.233 -7.074 -7.893 1.00 46.25 591 ARG A CA 1
ATOM 4698 C C . ARG A 1 591 ? 23.380 -7.866 -8.533 1.00 46.25 591 ARG A C 1
ATOM 4700 O O . ARG A 1 591 ? 23.796 -7.513 -9.639 1.00 46.25 591 ARG A O 1
ATOM 4707 N N . LYS A 1 592 ? 23.870 -8.950 -7.918 1.00 41.97 592 LYS A N 1
ATOM 4708 C CA . LYS A 1 592 ? 24.877 -9.864 -8.501 1.00 41.97 592 LYS A CA 1
ATOM 4709 C C . LYS A 1 592 ? 24.347 -10.513 -9.779 1.00 41.97 592 LYS A C 1
ATOM 4711 O O . LYS A 1 592 ? 25.125 -10.687 -10.715 1.00 41.97 592 LYS A O 1
ATOM 4716 N N . ALA A 1 593 ? 23.047 -10.822 -9.848 1.00 40.22 593 ALA A N 1
ATOM 4717 C CA . ALA A 1 593 ? 22.381 -11.349 -11.039 1.00 40.22 593 ALA A CA 1
ATOM 4718 C C . ALA A 1 593 ? 22.297 -10.312 -12.179 1.00 40.22 593 ALA A C 1
ATOM 4720 O O . ALA A 1 593 ? 22.701 -10.600 -13.307 1.00 40.22 593 ALA A O 1
ATOM 4721 N N . LEU A 1 594 ? 21.859 -9.082 -11.890 1.00 42.66 594 LEU A N 1
ATOM 4722 C CA . LEU A 1 594 ? 21.753 -7.997 -12.880 1.00 42.66 594 LEU A CA 1
ATOM 4723 C C . LEU A 1 594 ? 23.117 -7.483 -13.380 1.00 42.66 594 LEU A C 1
ATOM 4725 O O . LEU A 1 594 ? 23.225 -7.004 -14.509 1.00 42.66 594 LEU A O 1
ATOM 4729 N N . THR A 1 595 ? 24.168 -7.599 -12.566 1.00 53.09 595 THR A N 1
ATOM 4730 C CA . THR A 1 595 ? 25.535 -7.143 -12.892 1.00 53.09 595 THR A CA 1
ATOM 4731 C C . THR A 1 595 ? 26.450 -8.246 -13.437 1.00 53.09 595 THR A C 1
ATOM 4733 O O . THR A 1 595 ? 27.648 -8.018 -13.603 1.00 53.09 595 THR A O 1
ATOM 4736 N N . LYS A 1 596 ? 25.916 -9.438 -13.769 1.00 61.09 596 LYS A N 1
ATOM 4737 C CA . LYS A 1 596 ? 26.728 -10.612 -14.147 1.00 61.09 596 LYS A CA 1
ATOM 4738 C C . LYS A 1 596 ? 27.684 -10.417 -15.333 1.00 61.09 596 LYS A C 1
ATOM 4740 O O . LYS A 1 596 ? 28.609 -11.215 -15.427 1.00 61.09 596 LYS A O 1
ATOM 4745 N N . VAL A 1 597 ? 27.497 -9.430 -16.215 1.00 64.31 597 VAL A N 1
ATOM 4746 C CA . VAL A 1 597 ? 28.260 -9.299 -17.472 1.00 64.31 597 VAL A CA 1
ATOM 4747 C C . VAL A 1 597 ? 29.153 -8.057 -17.473 1.00 64.31 597 VAL A C 1
ATOM 4749 O O . VAL A 1 597 ? 28.678 -6.921 -17.501 1.00 64.31 597 VAL A O 1
ATOM 4752 N N . LYS A 1 598 ? 30.473 -8.271 -17.507 1.00 79.38 598 LYS A N 1
ATOM 4753 C CA . LYS A 1 598 ? 31.481 -7.209 -17.622 1.00 79.38 598 LYS A CA 1
ATOM 4754 C C . LYS A 1 598 ? 31.583 -6.706 -19.067 1.00 79.38 598 LYS A C 1
ATOM 4756 O O . LYS A 1 598 ? 32.148 -7.376 -19.929 1.00 79.38 598 LYS A O 1
ATOM 4761 N N . TYR A 1 599 ? 31.037 -5.516 -19.321 1.00 77.75 599 TYR A N 1
ATOM 4762 C CA . TYR A 1 599 ? 31.094 -4.852 -20.630 1.00 77.75 599 TYR A CA 1
ATOM 4763 C C . TYR A 1 599 ? 32.416 -4.111 -20.863 1.00 77.75 599 TYR A C 1
ATOM 4765 O O . TYR A 1 599 ? 33.060 -4.343 -21.881 1.00 77.75 599 TYR A O 1
ATOM 4773 N N . ILE A 1 600 ? 32.838 -3.260 -19.919 1.00 86.00 600 ILE A N 1
ATOM 4774 C CA . ILE A 1 600 ? 34.160 -2.615 -19.944 1.00 86.00 600 ILE A CA 1
ATOM 4775 C C . ILE A 1 600 ? 35.194 -3.662 -19.547 1.00 86.00 600 ILE A C 1
ATOM 4777 O O . ILE A 1 600 ? 35.206 -4.082 -18.391 1.00 86.00 600 ILE A O 1
ATOM 4781 N N . THR A 1 601 ? 36.053 -4.066 -20.481 1.00 85.69 601 THR A N 1
ATOM 4782 C CA . THR A 1 601 ? 37.120 -5.061 -20.281 1.00 85.69 601 THR A CA 1
ATOM 4783 C C . THR A 1 601 ? 38.494 -4.438 -20.022 1.00 85.69 601 THR A C 1
ATOM 4785 O O . THR A 1 601 ? 39.363 -5.102 -19.467 1.00 85.69 601 THR A O 1
ATOM 4788 N N . GLU A 1 602 ? 38.708 -3.179 -20.415 1.00 92.31 602 GLU A N 1
ATOM 4789 C CA . GLU A 1 602 ? 40.013 -2.507 -20.351 1.00 92.31 602 GLU A CA 1
ATOM 4790 C C . GLU A 1 602 ? 39.872 -1.004 -20.044 1.00 92.31 602 GLU A C 1
ATOM 4792 O O . GLU A 1 602 ? 38.953 -0.341 -20.537 1.00 92.31 602 GLU A O 1
ATOM 4797 N N . ILE A 1 603 ? 40.816 -0.430 -19.289 1.00 95.69 603 ILE A N 1
ATOM 4798 C CA . ILE A 1 603 ? 40.971 1.028 -19.152 1.00 95.69 603 ILE A CA 1
ATOM 4799 C C . ILE A 1 603 ? 42.402 1.495 -19.449 1.00 95.69 603 ILE A C 1
ATOM 4801 O O . ILE A 1 603 ? 43.368 0.854 -19.038 1.00 95.69 603 ILE A O 1
ATOM 4805 N N . ARG A 1 604 ? 42.551 2.653 -20.108 1.00 96.00 604 ARG A N 1
ATOM 4806 C CA . ARG A 1 604 ? 43.797 3.446 -20.121 1.00 96.00 604 ARG A CA 1
ATOM 4807 C C . ARG A 1 604 ? 43.732 4.481 -19.006 1.00 96.00 604 ARG A C 1
ATOM 4809 O O . ARG A 1 604 ? 42.773 5.245 -18.970 1.00 96.00 604 ARG A O 1
ATOM 4816 N N . ILE A 1 605 ? 44.760 4.561 -18.165 1.00 94.75 605 ILE A N 1
ATOM 4817 C CA . ILE A 1 605 ? 44.940 5.651 -17.195 1.00 94.75 605 ILE A CA 1
ATOM 4818 C C . ILE A 1 605 ? 46.426 6.013 -17.090 1.00 94.75 605 ILE A C 1
ATOM 4820 O O . ILE A 1 605 ? 47.282 5.151 -16.884 1.00 94.75 605 ILE A O 1
ATOM 4824 N N . GLY A 1 606 ? 46.741 7.290 -17.313 1.00 89.69 606 GLY A N 1
ATOM 4825 C CA . GLY A 1 606 ? 48.120 7.776 -17.401 1.00 89.69 606 GLY A CA 1
ATOM 4826 C C . GLY A 1 606 ? 48.941 7.028 -18.450 1.00 89.69 606 GLY A C 1
ATOM 4827 O O . GLY A 1 606 ? 48.544 6.950 -19.615 1.00 89.69 606 GLY A O 1
ATOM 4828 N N . LYS A 1 607 ? 50.072 6.438 -18.052 1.00 89.94 607 LYS A N 1
ATOM 4829 C CA . LYS A 1 607 ? 50.892 5.565 -18.919 1.00 89.94 607 LYS A CA 1
ATOM 4830 C C . LYS A 1 607 ? 50.473 4.088 -18.933 1.00 89.94 607 LYS A C 1
ATOM 4832 O O . LYS A 1 607 ? 51.105 3.296 -19.628 1.00 89.94 607 LYS A O 1
ATOM 4837 N N . TYR A 1 608 ? 49.467 3.699 -18.149 1.00 93.62 608 TYR A N 1
ATOM 4838 C CA . TYR A 1 608 ? 49.070 2.303 -17.981 1.00 93.62 608 TYR A CA 1
ATOM 4839 C C . TYR A 1 608 ? 47.820 1.942 -18.772 1.00 93.62 608 TYR A C 1
ATOM 4841 O O . TYR A 1 608 ? 46.936 2.763 -19.029 1.00 93.62 608 TYR A O 1
ATOM 4849 N N . LEU A 1 609 ? 47.752 0.656 -19.090 1.00 94.06 609 LEU A N 1
ATOM 4850 C CA . LEU A 1 609 ? 46.611 -0.016 -19.676 1.00 94.06 609 LEU A CA 1
ATOM 4851 C C . LEU A 1 609 ? 46.300 -1.227 -18.790 1.00 94.06 609 LEU A C 1
ATOM 4853 O O . LEU A 1 609 ? 47.224 -1.930 -18.378 1.00 94.06 609 LEU A O 1
ATOM 4857 N N . ILE A 1 610 ? 45.040 -1.380 -18.386 1.00 93.00 610 ILE A N 1
ATOM 4858 C CA . ILE A 1 610 ? 44.658 -2.227 -17.252 1.00 93.00 610 ILE A CA 1
ATOM 4859 C C . ILE A 1 610 ? 43.395 -3.024 -17.599 1.00 93.00 610 ILE A C 1
ATOM 4861 O O . ILE A 1 610 ? 42.333 -2.433 -17.805 1.00 93.00 610 ILE A O 1
ATOM 4865 N N . ASP A 1 611 ? 43.509 -4.355 -17.601 1.00 90.50 611 ASP A N 1
ATOM 4866 C CA . ASP A 1 611 ? 42.367 -5.277 -17.650 1.00 90.50 611 ASP A CA 1
ATOM 4867 C C . ASP A 1 611 ? 41.477 -5.069 -16.413 1.00 90.50 611 ASP A C 1
ATOM 4869 O O . ASP A 1 611 ? 41.952 -5.116 -15.273 1.00 90.50 611 ASP A O 1
ATOM 4873 N N . THR A 1 612 ? 40.179 -4.865 -16.623 1.00 89.62 612 THR A N 1
ATOM 4874 C CA . THR A 1 612 ? 39.191 -4.697 -15.548 1.00 89.62 612 THR A CA 1
ATOM 4875 C C . THR A 1 612 ? 38.743 -6.052 -15.000 1.00 89.62 612 THR A C 1
ATOM 4877 O O . THR A 1 612 ? 38.732 -7.074 -15.698 1.00 89.62 612 THR A O 1
ATOM 4880 N N . TRP A 1 613 ? 38.355 -6.096 -13.727 1.00 85.88 613 TRP A N 1
ATOM 4881 C CA . TRP A 1 613 ? 38.019 -7.350 -13.048 1.00 85.88 613 TRP A CA 1
ATOM 4882 C C . TRP A 1 613 ? 36.510 -7.555 -12.956 1.00 85.88 613 TRP A C 1
ATOM 4884 O O . TRP A 1 613 ? 36.041 -8.618 -13.360 1.00 85.88 613 TRP A O 1
ATOM 4894 N N . TYR A 1 614 ? 35.757 -6.520 -12.576 1.00 84.94 614 TYR A N 1
ATOM 4895 C CA . TYR A 1 614 ? 34.315 -6.596 -12.308 1.00 84.94 614 TYR A CA 1
ATOM 4896 C C . TYR A 1 614 ? 33.508 -5.563 -13.111 1.00 84.94 614 TYR A C 1
ATOM 4898 O O . TYR A 1 614 ? 34.060 -4.648 -13.728 1.00 84.94 614 TYR A O 1
ATOM 4906 N N . PHE A 1 615 ? 32.183 -5.716 -13.115 1.00 83.75 615 PHE A N 1
ATOM 4907 C CA . PHE A 1 615 ? 31.254 -4.748 -13.701 1.00 83.75 615 PHE A CA 1
ATOM 4908 C C . PHE A 1 615 ? 31.245 -3.429 -12.908 1.00 83.75 615 PHE A C 1
ATOM 4910 O O . PHE A 1 615 ? 31.118 -3.448 -11.686 1.00 83.75 615 PHE A O 1
ATOM 4917 N N . SER A 1 616 ? 31.279 -2.287 -13.608 1.00 84.06 616 SER A N 1
ATOM 4918 C CA . SER A 1 616 ? 31.039 -0.954 -13.033 1.00 84.06 616 SER A CA 1
ATOM 4919 C C . SER A 1 616 ? 29.989 -0.182 -13.854 1.00 84.06 616 SER A C 1
ATOM 4921 O O . SER A 1 616 ? 30.127 -0.108 -15.080 1.00 84.06 616 SER A O 1
ATOM 4923 N N . PRO A 1 617 ? 28.955 0.411 -13.220 1.00 82.56 617 PRO A N 1
ATOM 4924 C CA . PRO A 1 617 ? 27.847 1.107 -13.873 1.00 82.56 617 PRO A CA 1
ATOM 4925 C C . PRO A 1 617 ? 28.228 2.534 -14.303 1.00 82.56 617 PRO A C 1
ATOM 4927 O O . PRO A 1 617 ? 27.639 3.521 -13.861 1.00 82.56 617 PRO A O 1
ATOM 4930 N N . TYR A 1 618 ? 29.207 2.658 -15.199 1.00 82.38 618 TYR A N 1
ATOM 4931 C CA . TYR A 1 618 ? 29.388 3.897 -15.958 1.00 82.38 618 TYR A CA 1
ATOM 4932 C C . TYR A 1 618 ? 28.120 4.191 -16.794 1.00 82.38 618 TYR A C 1
ATOM 4934 O O . TYR A 1 618 ? 27.467 3.241 -17.238 1.00 82.38 618 TYR A O 1
ATOM 4942 N N . PRO A 1 619 ? 27.769 5.468 -17.059 1.00 80.38 619 PRO A N 1
ATOM 4943 C CA . PRO A 1 619 ? 26.559 5.820 -17.812 1.00 80.38 619 PRO A CA 1
ATOM 4944 C C . PRO A 1 619 ? 26.485 5.111 -19.173 1.00 80.38 619 PRO A C 1
ATOM 4946 O O . PRO A 1 619 ? 27.522 4.894 -19.794 1.00 80.38 619 PRO A O 1
ATOM 4949 N N . ASP A 1 620 ? 25.278 4.776 -19.647 1.00 62.09 620 ASP A N 1
ATOM 4950 C CA . ASP A 1 620 ? 25.006 3.857 -20.777 1.00 62.09 620 ASP A CA 1
ATOM 4951 C C . ASP A 1 620 ? 25.929 3.981 -22.009 1.00 62.09 620 ASP A C 1
ATOM 4953 O O . ASP A 1 620 ? 26.311 2.970 -22.602 1.00 62.09 620 ASP A O 1
ATOM 4957 N N . GLU A 1 621 ? 26.293 5.204 -22.403 1.00 66.50 621 GLU A N 1
ATOM 4958 C CA . GLU A 1 621 ? 27.140 5.489 -23.574 1.00 66.50 621 GLU A CA 1
ATOM 4959 C C . GLU A 1 621 ? 28.629 5.113 -23.389 1.00 66.50 621 GLU A C 1
ATOM 4961 O O . GLU A 1 621 ? 29.352 4.929 -24.375 1.00 66.50 621 GLU A O 1
ATOM 4966 N N . TYR A 1 622 ? 29.056 4.927 -22.135 1.00 76.50 622 TYR A N 1
ATOM 4967 C CA . TYR A 1 622 ? 30.381 4.471 -21.700 1.00 76.50 622 TYR A CA 1
ATOM 4968 C C . TYR A 1 622 ? 30.336 3.057 -21.104 1.00 76.50 622 TYR A C 1
ATOM 4970 O O . TYR A 1 622 ? 31.203 2.243 -21.408 1.00 76.50 622 TYR A O 1
ATOM 4978 N N . GLY A 1 623 ? 29.309 2.738 -20.304 1.00 62.28 623 GLY A N 1
ATOM 4979 C CA . GLY A 1 623 ? 29.150 1.454 -19.606 1.00 62.28 623 GLY A CA 1
ATOM 4980 C C . GLY A 1 623 ? 29.020 0.236 -20.523 1.00 62.28 623 GLY A C 1
ATOM 4981 O O . GLY A 1 623 ? 29.240 -0.885 -20.079 1.00 62.28 623 GLY A O 1
ATOM 4982 N N . LYS A 1 624 ? 28.709 0.448 -21.809 1.00 69.81 624 LYS A N 1
ATOM 4983 C CA . LYS A 1 624 ? 28.671 -0.582 -22.865 1.00 69.81 624 LYS A CA 1
ATOM 4984 C C . LYS A 1 624 ? 29.889 -0.550 -23.805 1.00 69.81 624 LYS A C 1
ATOM 4986 O O . LYS A 1 624 ? 29.911 -1.275 -24.796 1.00 69.81 624 LYS A O 1
ATOM 4991 N N . SER A 1 625 ? 30.896 0.280 -23.524 1.00 77.88 625 SER A N 1
ATOM 4992 C CA . SER A 1 625 ? 32.173 0.267 -24.245 1.00 77.88 625 SER A CA 1
ATOM 4993 C C . SER A 1 625 ? 33.091 -0.819 -23.693 1.00 77.88 625 SER A C 1
ATOM 4995 O O . SER A 1 625 ? 33.250 -0.912 -22.482 1.00 77.88 625 SER A O 1
ATOM 4997 N N . ALA A 1 626 ? 33.775 -1.565 -24.564 1.00 82.25 626 ALA A N 1
ATOM 4998 C CA . ALA A 1 626 ? 34.827 -2.502 -24.154 1.00 82.25 626 ALA A CA 1
ATOM 4999 C C . ALA A 1 626 ? 36.042 -1.799 -23.516 1.00 82.25 626 ALA A C 1
ATOM 5001 O O . ALA A 1 626 ? 36.750 -2.393 -22.702 1.00 82.25 626 ALA A O 1
ATOM 5002 N N . LYS A 1 627 ? 36.276 -0.528 -23.866 1.00 90.56 627 LYS A N 1
ATOM 5003 C CA . LYS A 1 627 ? 37.431 0.255 -23.417 1.00 90.56 627 LYS A CA 1
ATOM 5004 C C . LYS A 1 627 ? 37.036 1.652 -22.951 1.00 90.56 627 LYS A C 1
ATOM 5006 O O . LYS A 1 627 ? 36.227 2.308 -23.611 1.00 90.56 627 LYS A O 1
ATOM 5011 N N . LEU A 1 628 ? 37.652 2.125 -21.867 1.00 93.75 628 LEU A N 1
ATOM 5012 C CA . LEU A 1 628 ? 37.619 3.534 -21.456 1.00 93.75 628 LEU A CA 1
ATOM 5013 C C . LEU A 1 628 ? 39.023 4.146 -21.416 1.00 93.75 628 LEU A C 1
ATOM 5015 O O . LEU A 1 628 ? 40.030 3.466 -21.227 1.00 93.75 628 LEU A O 1
ATOM 5019 N N . TRP A 1 629 ? 39.072 5.463 -21.571 1.00 94.31 629 TRP A N 1
ATOM 5020 C CA . TRP A 1 629 ? 40.274 6.285 -21.541 1.00 94.31 629 TRP A CA 1
ATOM 5021 C C . TRP A 1 629 ? 40.082 7.336 -20.448 1.00 94.31 629 TRP A C 1
ATOM 5023 O O . TRP A 1 629 ? 39.186 8.168 -20.561 1.00 94.31 629 TRP A O 1
ATOM 5033 N N . ILE A 1 630 ? 40.887 7.280 -19.387 1.00 95.50 630 ILE A N 1
ATOM 5034 C CA . ILE A 1 630 ? 40.705 8.056 -18.154 1.00 95.50 630 ILE A CA 1
ATOM 5035 C C . ILE A 1 630 ? 41.910 8.980 -17.906 1.00 95.50 630 ILE A C 1
ATOM 5037 O O . ILE A 1 630 ? 43.062 8.546 -17.972 1.00 95.50 630 ILE A O 1
ATOM 5041 N N . CYS A 1 631 ? 41.641 10.252 -17.606 1.00 94.75 631 CYS A N 1
ATOM 5042 C CA . CYS A 1 631 ? 42.638 11.226 -17.158 1.00 94.75 631 CYS A CA 1
ATOM 5043 C C . CYS A 1 631 ? 43.097 10.894 -15.732 1.00 94.75 631 CYS A C 1
ATOM 5045 O O . CYS A 1 631 ? 42.267 10.746 -14.838 1.00 94.75 631 CYS A O 1
ATOM 5047 N N . GLU A 1 632 ? 44.406 10.803 -15.495 1.00 92.25 632 GLU A N 1
ATOM 5048 C CA . GLU A 1 632 ? 44.944 10.387 -14.190 1.00 92.25 632 GLU A CA 1
ATOM 5049 C C . GLU A 1 632 ? 44.861 11.458 -13.088 1.00 92.25 632 GLU A C 1
ATOM 5051 O O . GLU A 1 632 ? 44.948 11.111 -11.913 1.00 92.25 632 GLU A O 1
ATOM 5056 N N . TYR A 1 633 ? 44.642 12.731 -13.445 1.00 93.62 633 TYR A N 1
ATOM 5057 C CA . TYR A 1 633 ? 44.584 13.844 -12.486 1.00 93.62 633 TYR A CA 1
ATOM 5058 C C . TYR A 1 633 ? 43.160 14.197 -12.037 1.00 93.62 633 TYR A C 1
ATOM 5060 O O . TYR A 1 633 ? 42.920 14.399 -10.851 1.00 93.62 633 TYR A O 1
ATOM 5068 N N . CYS A 1 634 ? 42.199 14.259 -12.966 1.00 93.12 634 CYS A N 1
ATOM 5069 C CA . CYS A 1 634 ? 40.815 14.677 -12.685 1.00 93.12 634 CYS A CA 1
ATOM 5070 C C . CYS A 1 634 ? 39.774 13.550 -12.838 1.00 93.12 634 CYS A C 1
ATOM 5072 O O . CYS A 1 634 ? 38.583 13.775 -12.618 1.00 93.12 634 CYS A O 1
ATOM 5074 N N . LEU A 1 635 ? 40.201 12.349 -13.251 1.00 95.38 635 LEU A N 1
ATOM 5075 C CA . LEU A 1 635 ? 39.353 11.173 -13.487 1.00 95.38 635 LEU A CA 1
ATOM 5076 C C . LEU A 1 635 ? 38.213 11.391 -14.500 1.00 95.38 635 LEU A C 1
ATOM 5078 O O . LEU A 1 635 ? 37.235 10.641 -14.511 1.00 95.38 635 LEU A O 1
ATOM 5082 N N . PHE A 1 636 ? 38.331 12.385 -15.388 1.00 93.19 636 PHE A N 1
ATOM 5083 C CA . PHE A 1 636 ? 37.504 12.466 -16.592 1.00 93.19 636 PHE A CA 1
ATOM 5084 C C . PHE A 1 636 ? 37.710 11.211 -17.446 1.00 93.19 636 PHE A C 1
ATOM 5086 O O . PHE A 1 636 ? 38.848 10.831 -17.725 1.00 93.19 636 PHE A O 1
ATOM 5093 N N . TYR A 1 637 ? 36.616 10.588 -17.879 1.00 92.88 637 TYR A N 1
ATOM 5094 C CA . TYR A 1 637 ? 36.630 9.394 -18.716 1.00 92.88 637 TYR A CA 1
ATOM 5095 C C . TYR A 1 637 ? 35.996 9.657 -20.083 1.00 92.88 637 TYR A C 1
ATOM 5097 O O . TYR A 1 637 ? 35.003 10.370 -20.216 1.00 92.88 637 TYR A O 1
ATOM 5105 N N . ALA A 1 638 ? 36.555 9.024 -21.109 1.00 90.69 638 ALA A N 1
ATOM 5106 C CA . ALA A 1 638 ? 36.038 9.033 -22.465 1.00 90.69 638 ALA A CA 1
ATOM 5107 C C . ALA A 1 638 ? 36.031 7.619 -23.053 1.00 90.69 638 ALA A C 1
ATOM 5109 O O . ALA A 1 638 ? 36.830 6.759 -22.689 1.00 90.69 638 ALA A O 1
ATOM 5110 N N . ARG A 1 639 ? 35.159 7.392 -24.036 1.00 87.31 639 ARG A N 1
ATOM 5111 C CA . ARG A 1 639 ? 35.117 6.143 -24.810 1.00 87.31 639 ARG A CA 1
ATOM 5112 C C . ARG A 1 639 ? 36.321 5.977 -25.759 1.00 87.31 639 ARG A C 1
ATOM 5114 O O . ARG A 1 639 ? 36.575 4.876 -26.237 1.00 87.31 639 ARG A O 1
ATOM 5121 N N . TYR A 1 640 ? 37.065 7.055 -26.019 1.00 87.31 640 TYR A N 1
ATOM 5122 C CA . TYR A 1 640 ? 37.980 7.164 -27.156 1.00 87.31 640 TYR A CA 1
ATOM 5123 C C . TYR A 1 640 ? 39.262 7.952 -26.834 1.00 87.31 640 TYR A C 1
ATOM 5125 O O . TYR A 1 640 ? 39.205 8.988 -26.163 1.00 87.31 640 TYR A O 1
ATOM 5133 N N . ALA A 1 641 ? 40.398 7.502 -27.366 1.00 87.56 641 ALA A N 1
ATOM 5134 C CA . ALA A 1 641 ? 41.736 8.048 -27.154 1.00 87.56 641 ALA A CA 1
ATOM 5135 C C . ALA A 1 641 ? 41.838 9.524 -27.540 1.00 87.56 641 ALA A C 1
ATOM 5137 O O . ALA A 1 641 ? 42.298 10.336 -26.740 1.00 87.56 641 ALA A O 1
ATOM 5138 N N . VAL A 1 642 ? 41.346 9.903 -28.725 1.00 87.94 642 VAL A N 1
ATOM 5139 C CA . VAL A 1 642 ? 41.385 11.305 -29.182 1.00 87.94 642 VAL A CA 1
ATOM 5140 C C . VAL A 1 642 ? 40.519 12.207 -28.299 1.00 87.94 642 VAL A C 1
ATOM 5142 O O . VAL A 1 642 ? 40.835 13.378 -28.105 1.00 87.94 642 VAL A O 1
ATOM 5145 N N . SER A 1 643 ? 39.452 11.665 -27.705 1.00 89.06 643 SER A N 1
ATOM 5146 C CA . SER A 1 643 ? 38.595 12.426 -26.785 1.00 89.06 643 SER A CA 1
ATOM 5147 C C . SER A 1 643 ? 39.266 12.673 -25.433 1.00 89.06 643 SER A C 1
ATOM 5149 O O . SER A 1 643 ? 39.069 13.741 -24.860 1.00 89.06 643 SER A O 1
ATOM 5151 N N . LEU A 1 644 ? 40.093 11.736 -24.953 1.00 90.88 644 LEU A N 1
ATOM 5152 C CA . LEU A 1 644 ? 40.957 11.984 -23.800 1.00 90.88 644 LEU A CA 1
ATOM 5153 C C . LEU A 1 644 ? 42.120 12.921 -24.159 1.00 90.88 644 LEU A C 1
ATOM 5155 O O . LEU A 1 644 ? 42.368 13.850 -23.408 1.00 90.88 644 LEU A O 1
ATOM 5159 N N . HIS A 1 645 ? 42.775 12.758 -25.311 1.00 89.62 645 HIS A N 1
ATOM 5160 C CA . HIS A 1 645 ? 43.895 13.621 -25.710 1.00 89.62 645 HIS A CA 1
ATOM 5161 C C . HIS A 1 645 ? 43.496 15.101 -25.862 1.00 89.62 645 HIS A C 1
ATOM 5163 O O . HIS A 1 645 ? 44.257 15.994 -25.495 1.00 89.62 645 HIS A O 1
ATOM 5169 N N . LEU A 1 646 ? 42.290 15.379 -26.374 1.00 90.19 646 LEU A N 1
ATOM 5170 C CA . LEU A 1 646 ? 41.745 16.740 -26.394 1.00 90.19 646 LEU A CA 1
ATOM 5171 C C . LEU A 1 646 ? 41.537 17.280 -24.972 1.00 90.19 646 LEU A C 1
ATOM 5173 O O . LEU A 1 646 ? 41.932 18.406 -24.692 1.00 90.19 646 LEU A O 1
ATOM 5177 N N . HIS A 1 647 ? 40.997 16.463 -24.064 1.00 92.00 647 HIS A N 1
ATOM 5178 C CA . HIS A 1 647 ? 40.851 16.836 -22.659 1.00 92.00 647 HIS A CA 1
ATOM 5179 C C . HIS A 1 647 ? 42.206 17.041 -21.952 1.00 92.00 647 HIS A C 1
ATOM 5181 O O . HIS A 1 647 ? 42.360 18.023 -21.240 1.00 92.00 647 HIS A O 1
ATOM 5187 N N . GLU A 1 648 ? 43.212 16.191 -22.182 1.00 88.50 648 GLU A N 1
ATOM 5188 C CA . GLU A 1 648 ? 44.570 16.319 -21.616 1.00 88.50 648 GLU A CA 1
ATOM 5189 C C . GLU A 1 648 ? 45.259 17.640 -22.015 1.00 88.50 648 GLU A C 1
ATOM 5191 O O . GLU A 1 648 ? 46.161 18.094 -21.319 1.00 88.50 648 GLU A O 1
ATOM 5196 N N . ARG A 1 649 ? 44.818 18.290 -23.103 1.00 89.44 649 ARG A N 1
ATOM 5197 C CA . ARG A 1 649 ? 45.285 19.621 -23.534 1.00 89.44 649 ARG A CA 1
ATOM 5198 C C . ARG A 1 649 ? 44.509 20.798 -22.931 1.00 89.44 649 ARG A C 1
ATOM 5200 O O . ARG A 1 649 ? 44.970 21.930 -23.048 1.00 89.44 649 ARG A O 1
ATOM 5207 N N . GLU A 1 650 ? 43.349 20.541 -22.333 1.00 89.81 650 GLU A N 1
ATOM 5208 C CA . GLU A 1 650 ? 42.448 21.531 -21.717 1.00 89.81 650 GLU A CA 1
ATOM 5209 C C . GLU A 1 650 ? 42.275 21.291 -20.199 1.00 89.81 650 GLU A C 1
ATOM 5211 O O . GLU A 1 650 ? 41.498 21.978 -19.541 1.00 89.81 650 GLU A O 1
ATOM 5216 N N . CYS A 1 651 ? 42.969 20.300 -19.629 1.00 87.88 651 CYS A N 1
ATOM 5217 C CA . CYS A 1 651 ? 42.841 19.908 -18.229 1.00 87.88 651 CYS A CA 1
ATOM 5218 C C . CYS A 1 651 ? 43.655 20.835 -17.319 1.00 87.88 651 CYS A C 1
ATOM 5220 O O . CYS A 1 651 ? 44.882 20.837 -17.349 1.00 87.88 651 CYS A O 1
ATOM 5222 N N . GLU A 1 652 ? 42.960 21.569 -16.451 1.00 90.25 652 GLU A N 1
ATOM 5223 C CA . GLU A 1 652 ? 43.556 22.483 -15.464 1.00 90.25 652 GLU A CA 1
ATOM 5224 C C . GLU A 1 652 ? 44.187 21.752 -14.255 1.00 90.25 652 GLU A C 1
ATOM 5226 O O . GLU A 1 652 ? 44.800 22.384 -13.398 1.00 90.25 652 GLU A O 1
ATOM 5231 N N . PHE A 1 653 ? 44.054 20.421 -14.178 1.00 90.88 653 PHE A N 1
ATOM 5232 C CA . PHE A 1 653 ? 44.541 19.591 -13.072 1.00 90.88 653 PHE A CA 1
ATOM 5233 C C . PHE A 1 653 ? 45.810 18.816 -13.439 1.00 90.88 653 PHE A C 1
ATOM 5235 O O . PHE A 1 653 ? 45.806 18.038 -14.393 1.00 90.88 653 PHE A O 1
ATOM 5242 N N . ASN A 1 654 ? 46.844 18.950 -12.605 1.00 92.81 654 ASN A N 1
ATOM 5243 C CA . ASN A 1 654 ? 48.051 18.110 -12.561 1.00 92.81 654 ASN A CA 1
ATOM 5244 C C . ASN A 1 654 ? 48.202 17.346 -11.222 1.00 92.81 654 ASN A C 1
ATOM 5246 O O . ASN A 1 654 ? 49.224 16.709 -10.969 1.00 92.81 654 ASN A O 1
ATOM 5250 N N . ASN A 1 655 ? 47.185 17.394 -10.360 1.00 94.50 655 ASN A N 1
ATOM 5251 C CA . ASN A 1 655 ? 47.035 16.590 -9.147 1.00 94.50 655 ASN A CA 1
ATOM 5252 C C . ASN A 1 655 ? 45.537 16.358 -8.858 1.00 94.50 655 ASN A C 1
ATOM 5254 O O . ASN A 1 655 ? 44.707 17.085 -9.415 1.00 94.50 655 ASN A O 1
ATOM 5258 N N . PRO A 1 656 ? 45.169 15.402 -7.979 1.00 95.62 656 PRO A N 1
ATOM 5259 C CA . PRO A 1 656 ? 43.798 15.282 -7.486 1.00 95.62 656 PRO A CA 1
ATOM 5260 C C . PRO A 1 656 ? 43.277 16.604 -6.902 1.00 95.62 656 PRO A C 1
ATOM 5262 O O . PRO A 1 656 ? 44.053 17.329 -6.274 1.00 95.62 656 PRO A O 1
ATOM 5265 N N . PRO A 1 657 ? 41.984 16.932 -7.064 1.00 92.00 657 PRO A N 1
ATOM 5266 C CA . PRO A 1 657 ? 41.385 18.090 -6.415 1.00 92.00 657 PRO A CA 1
ATOM 5267 C C . PRO A 1 657 ? 41.295 17.868 -4.900 1.00 92.00 657 PRO A C 1
ATOM 5269 O O . PRO A 1 657 ? 41.001 16.760 -4.452 1.00 92.00 657 PRO A O 1
ATOM 5272 N N . GLY A 1 658 ? 41.518 18.926 -4.122 1.00 92.12 658 GLY A N 1
ATOM 5273 C CA . GLY A 1 658 ? 41.490 18.887 -2.661 1.00 92.12 658 GLY A CA 1
ATOM 5274 C C . GLY A 1 658 ? 42.789 19.384 -2.026 1.00 92.12 658 GLY A C 1
ATOM 5275 O O . GLY A 1 658 ? 43.587 20.072 -2.665 1.00 92.12 658 GLY A O 1
ATOM 5276 N N . THR A 1 659 ? 42.999 19.039 -0.757 1.00 94.75 659 THR A N 1
ATOM 5277 C CA . THR A 1 659 ? 44.117 19.537 0.066 1.00 94.75 659 THR A CA 1
ATOM 5278 C C . THR A 1 659 ? 45.245 18.508 0.142 1.00 94.75 659 THR A C 1
ATOM 5280 O O . THR A 1 659 ? 44.979 17.348 0.439 1.00 94.75 659 THR A O 1
ATOM 5283 N N . GLU A 1 660 ? 46.513 18.897 -0.055 1.00 96.44 660 GLU A N 1
ATOM 5284 C CA . GLU A 1 660 ? 47.664 18.018 0.240 1.00 96.44 660 GLU A CA 1
ATOM 5285 C C . GLU A 1 660 ? 47.836 17.876 1.767 1.00 96.44 660 GLU A C 1
ATOM 5287 O O . GLU A 1 660 ? 48.434 18.733 2.423 1.00 96.44 660 GLU A O 1
ATOM 5292 N N . VAL A 1 661 ? 47.300 16.789 2.332 1.00 96.62 661 VAL A N 1
ATOM 5293 C CA . VAL A 1 661 ? 47.257 16.518 3.784 1.00 96.62 661 VAL A CA 1
ATOM 5294 C C . VAL A 1 661 ? 48.457 15.716 4.295 1.00 96.62 661 VAL A C 1
ATOM 5296 O O . VAL A 1 661 ? 48.666 15.617 5.502 1.00 96.62 661 VAL A O 1
ATOM 5299 N N . TYR A 1 662 ? 49.280 15.157 3.406 1.00 97.38 662 TYR A N 1
ATOM 5300 C CA . TYR A 1 662 ? 50.561 14.541 3.760 1.00 97.38 662 TYR A CA 1
ATOM 5301 C C . TYR A 1 662 ? 51.540 14.609 2.589 1.00 97.38 662 TYR A C 1
ATOM 5303 O O . TYR A 1 662 ? 51.165 14.320 1.452 1.00 97.38 662 TYR A O 1
ATOM 5311 N N . ARG A 1 663 ? 52.811 14.933 2.868 1.00 95.06 663 ARG A N 1
ATOM 5312 C CA . ARG A 1 663 ? 53.866 14.971 1.843 1.00 95.06 663 ARG A CA 1
ATOM 5313 C C . ARG A 1 663 ? 55.225 14.520 2.368 1.00 95.06 663 ARG A C 1
ATOM 5315 O O . ARG A 1 663 ? 55.855 15.218 3.156 1.00 95.06 663 ARG A O 1
ATOM 5322 N N . SER A 1 664 ? 55.734 13.397 1.859 1.00 94.56 664 SER A N 1
ATOM 5323 C CA . SER A 1 664 ? 57.085 12.914 2.164 1.00 94.56 664 SER A CA 1
ATOM 5324 C C . SER A 1 664 ? 57.836 12.502 0.895 1.00 94.56 664 SER A C 1
ATOM 5326 O O . SER A 1 664 ? 57.526 11.500 0.250 1.00 94.56 664 SER A O 1
ATOM 5328 N N . GLY A 1 665 ? 58.828 13.312 0.507 1.00 92.00 665 GLY A N 1
ATOM 5329 C CA . GLY A 1 665 ? 59.600 13.117 -0.722 1.00 92.00 665 GLY A CA 1
ATOM 5330 C C . GLY A 1 665 ? 58.710 13.107 -1.970 1.00 92.00 665 GLY A C 1
ATOM 5331 O O . GLY A 1 665 ? 58.019 14.086 -2.264 1.00 92.00 665 GLY A O 1
ATOM 5332 N N . ALA A 1 666 ? 58.724 11.985 -2.692 1.00 93.81 666 ALA A N 1
ATOM 5333 C CA . ALA A 1 666 ? 57.902 11.751 -3.880 1.00 93.81 666 ALA A CA 1
ATOM 5334 C C . ALA A 1 666 ? 56.503 11.172 -3.573 1.00 93.81 666 ALA A C 1
ATOM 5336 O O . ALA A 1 666 ? 55.766 10.878 -4.508 1.00 93.81 666 ALA A O 1
ATOM 5337 N N . ILE A 1 667 ? 56.126 10.976 -2.304 1.00 96.56 667 ILE A N 1
ATOM 5338 C CA . ILE A 1 667 ? 54.808 10.448 -1.916 1.00 96.56 667 ILE A CA 1
ATOM 5339 C C . ILE A 1 667 ? 53.945 11.571 -1.342 1.00 96.56 667 ILE A C 1
ATOM 5341 O O . ILE A 1 667 ? 54.369 12.269 -0.421 1.00 96.56 667 ILE A O 1
ATOM 5345 N N . SER A 1 668 ? 52.727 11.708 -1.862 1.00 97.19 668 SER A N 1
ATOM 5346 C CA . SER A 1 668 ? 51.733 12.694 -1.431 1.00 97.19 668 SER A CA 1
ATOM 5347 C C . SER A 1 668 ? 50.376 12.028 -1.188 1.00 97.19 668 SER A C 1
ATOM 5349 O O . SER A 1 668 ? 50.057 11.040 -1.851 1.00 97.19 668 SER A O 1
ATOM 5351 N N . ILE A 1 669 ? 49.579 12.546 -0.251 1.00 98.06 669 ILE A N 1
ATOM 5352 C CA . ILE A 1 669 ? 48.167 12.174 -0.084 1.00 98.06 669 ILE A CA 1
ATOM 5353 C C . ILE A 1 669 ? 47.318 13.446 -0.118 1.00 98.06 669 ILE A C 1
ATOM 5355 O O . ILE A 1 669 ? 47.558 14.382 0.649 1.00 98.06 669 ILE A O 1
ATOM 5359 N N . TYR A 1 670 ? 46.313 13.447 -0.992 1.00 97.75 670 TYR A N 1
ATOM 5360 C CA . TYR A 1 670 ? 45.335 14.521 -1.139 1.00 97.75 670 TYR A CA 1
ATOM 5361 C C . TYR A 1 670 ? 44.005 14.118 -0.498 1.00 97.75 670 TYR A C 1
ATOM 5363 O O . TYR A 1 670 ? 43.514 13.022 -0.758 1.00 97.75 670 TYR A O 1
ATOM 5371 N N . GLU A 1 671 ? 43.409 14.994 0.306 1.00 97.25 671 GLU A N 1
ATOM 5372 C CA . GLU A 1 671 ? 42.046 14.833 0.813 1.00 97.25 671 GLU A CA 1
ATOM 5373 C C . GLU A 1 671 ? 41.054 15.548 -0.109 1.00 97.25 671 GLU A C 1
ATOM 5375 O O . GLU A 1 671 ? 41.084 16.774 -0.233 1.00 97.25 671 GLU A O 1
ATOM 5380 N N . ALA A 1 672 ? 40.147 14.778 -0.712 1.00 95.94 672 ALA A N 1
ATOM 5381 C CA . ALA A 1 672 ? 39.004 15.276 -1.461 1.00 95.94 672 ALA A CA 1
ATOM 5382 C C . ALA A 1 672 ? 37.708 15.040 -0.669 1.00 95.94 672 ALA A C 1
ATOM 5384 O O . ALA A 1 672 ? 37.271 13.900 -0.486 1.00 95.94 672 ALA A O 1
ATOM 5385 N N . ASP A 1 673 ? 37.064 16.115 -0.214 1.00 93.88 673 ASP A N 1
ATOM 5386 C CA . ASP A 1 673 ? 35.730 16.042 0.383 1.00 93.88 673 ASP A CA 1
ATOM 5387 C C . ASP A 1 673 ? 34.676 15.806 -0.716 1.00 93.88 673 ASP A C 1
ATOM 5389 O O . ASP A 1 673 ? 34.582 16.580 -1.675 1.00 93.88 673 ASP A O 1
ATOM 5393 N N . GLY A 1 674 ? 33.863 14.751 -0.593 1.00 89.75 674 GLY A N 1
ATOM 5394 C CA . GLY A 1 674 ? 32.866 14.386 -1.605 1.00 89.75 674 GLY A CA 1
ATOM 5395 C C . GLY A 1 674 ? 31.737 15.407 -1.800 1.00 89.75 674 GLY A C 1
ATOM 5396 O O . GLY A 1 674 ? 31.092 15.402 -2.846 1.00 89.75 674 GLY A O 1
ATOM 5397 N N . ARG A 1 675 ? 31.537 16.341 -0.864 1.00 89.06 675 ARG A N 1
ATOM 5398 C CA . ARG A 1 675 ? 30.613 17.479 -1.003 1.00 89.06 675 ARG A CA 1
ATOM 5399 C C . ARG A 1 675 ? 31.193 18.623 -1.823 1.00 89.06 675 ARG A C 1
ATOM 5401 O O . ARG A 1 675 ? 30.457 19.299 -2.535 1.00 89.06 675 ARG A O 1
ATOM 5408 N N . VAL A 1 6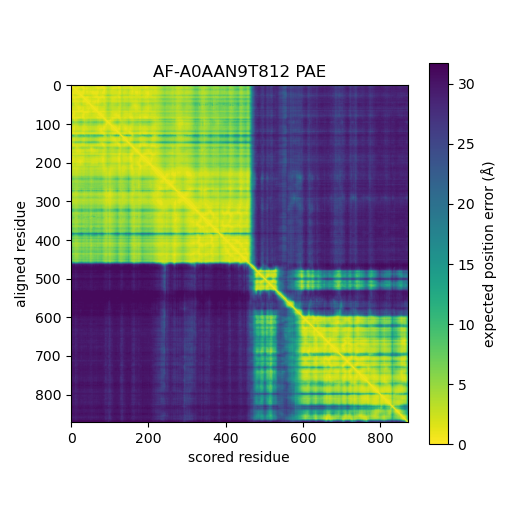76 ? 32.508 18.815 -1.770 1.00 91.62 676 VAL A N 1
ATOM 5409 C CA . VAL A 1 676 ? 33.207 19.879 -2.510 1.00 91.62 676 VAL A CA 1
ATOM 5410 C C . VAL A 1 676 ? 33.630 19.397 -3.903 1.00 91.62 676 VAL A C 1
ATOM 5412 O O . VAL A 1 676 ? 33.529 20.135 -4.882 1.00 91.62 676 VAL A O 1
ATOM 5415 N N . HIS A 1 677 ? 34.052 18.136 -4.023 1.00 93.50 677 HIS A N 1
ATOM 5416 C CA . HIS A 1 677 ? 34.598 17.552 -5.252 1.00 93.50 677 HIS A CA 1
ATOM 5417 C C . HIS A 1 677 ? 33.743 16.391 -5.794 1.00 93.50 677 HIS A C 1
ATOM 5419 O O . HIS A 1 677 ? 34.270 15.432 -6.359 1.00 93.50 677 HIS A O 1
ATOM 5425 N N . LYS A 1 678 ? 32.408 16.501 -5.665 1.00 88.44 678 LYS A N 1
ATOM 5426 C CA . LYS A 1 678 ? 31.411 15.446 -5.954 1.00 88.44 678 LYS A CA 1
ATOM 5427 C C . LYS A 1 678 ? 31.679 14.644 -7.234 1.00 88.44 678 LYS A C 1
ATOM 5429 O O . LYS A 1 678 ? 31.750 13.422 -7.170 1.00 88.44 678 LYS A O 1
ATOM 5434 N N . LEU A 1 679 ? 31.923 15.310 -8.368 1.00 88.19 679 LEU A N 1
ATOM 5435 C CA . LEU A 1 679 ? 32.200 14.641 -9.650 1.00 88.19 679 LEU A CA 1
ATOM 5436 C C . LEU A 1 679 ? 33.492 13.801 -9.633 1.00 88.19 679 LEU A C 1
ATOM 5438 O O . LEU A 1 679 ? 33.510 12.695 -10.164 1.00 88.19 679 LEU A O 1
ATOM 5442 N N . TYR A 1 680 ? 34.566 14.298 -9.015 1.00 94.25 680 TYR A N 1
ATOM 5443 C CA . TYR A 1 680 ? 35.826 13.558 -8.911 1.00 94.25 680 TYR A CA 1
ATOM 5444 C C . TYR A 1 680 ? 35.651 12.310 -8.037 1.00 94.25 680 TYR A C 1
ATOM 5446 O O . TYR A 1 680 ? 36.042 11.213 -8.431 1.00 94.25 680 TYR A O 1
ATOM 5454 N N . CYS A 1 681 ? 34.994 12.459 -6.885 1.00 93.75 681 CYS A N 1
ATOM 5455 C CA . CYS A 1 681 ? 34.754 11.362 -5.951 1.00 93.75 681 CYS A CA 1
ATOM 5456 C C . CYS A 1 681 ? 33.784 10.306 -6.523 1.00 93.75 681 CYS A C 1
ATOM 5458 O O . CYS A 1 681 ? 34.023 9.108 -6.371 1.00 93.75 681 CYS A O 1
ATOM 5460 N N . GLN A 1 682 ? 32.756 10.718 -7.276 1.00 89.44 682 GLN A N 1
ATOM 5461 C CA . GLN A 1 682 ? 31.896 9.809 -8.049 1.00 89.44 682 GLN A CA 1
ATOM 5462 C C . GLN A 1 682 ? 32.693 9.033 -9.112 1.00 89.44 682 GLN A C 1
ATOM 5464 O O . GLN A 1 682 ? 32.572 7.810 -9.206 1.00 89.44 682 GLN A O 1
ATOM 5469 N N . ASN A 1 683 ? 33.562 9.709 -9.873 1.00 93.50 683 ASN A N 1
ATOM 5470 C CA . ASN A 1 683 ? 34.410 9.063 -10.879 1.00 93.50 683 ASN A CA 1
ATOM 5471 C C . ASN A 1 683 ? 35.431 8.099 -10.245 1.00 93.50 683 ASN A C 1
ATOM 5473 O O . ASN A 1 683 ? 35.696 7.035 -10.805 1.00 93.50 683 ASN A O 1
ATOM 5477 N N . LEU A 1 684 ? 35.959 8.430 -9.062 1.00 93.75 684 LEU A N 1
ATOM 5478 C CA . LEU A 1 684 ? 36.843 7.572 -8.271 1.00 93.75 684 LEU A CA 1
ATOM 5479 C C . LEU A 1 684 ? 36.116 6.318 -7.760 1.00 93.75 684 LEU A C 1
ATOM 5481 O O . LEU A 1 684 ? 36.665 5.220 -7.838 1.00 93.75 684 LEU A O 1
ATOM 5485 N N . CYS A 1 685 ? 34.860 6.446 -7.324 1.00 90.75 685 CYS A N 1
ATOM 5486 C CA . CYS A 1 685 ? 34.001 5.307 -6.994 1.00 90.75 685 CYS A CA 1
ATOM 5487 C C . CYS A 1 685 ? 33.750 4.394 -8.210 1.00 90.75 685 CYS A C 1
ATOM 5489 O O . CYS A 1 685 ? 33.945 3.180 -8.101 1.00 90.75 685 CYS A O 1
ATOM 5491 N N . LEU A 1 686 ? 33.388 4.955 -9.372 1.00 90.69 686 LEU A N 1
ATOM 5492 C CA . LEU A 1 686 ? 33.188 4.194 -10.618 1.00 90.69 686 LEU A CA 1
ATOM 5493 C C . LEU A 1 686 ? 34.465 3.468 -11.073 1.00 90.69 686 LEU A C 1
ATOM 5495 O O . LEU A 1 686 ? 34.400 2.290 -11.440 1.00 90.69 686 LEU A O 1
ATOM 5499 N N . LEU A 1 687 ? 35.621 4.137 -10.991 1.00 93.25 687 LEU A N 1
ATOM 5500 C CA . LEU A 1 687 ? 36.937 3.551 -11.255 1.00 93.25 687 LEU A CA 1
ATOM 5501 C C . LEU A 1 687 ? 37.235 2.402 -10.285 1.00 93.25 687 LEU A C 1
ATOM 5503 O O . LEU A 1 687 ? 37.721 1.353 -10.701 1.00 93.25 687 LEU A O 1
ATOM 5507 N N . ALA A 1 688 ? 36.920 2.573 -9.000 1.00 91.06 688 ALA A N 1
ATOM 5508 C CA . ALA A 1 688 ? 37.198 1.569 -7.984 1.00 91.06 688 ALA A CA 1
ATOM 5509 C C . ALA A 1 688 ? 36.364 0.294 -8.155 1.00 91.06 688 ALA A C 1
ATOM 5511 O O . ALA A 1 688 ? 36.879 -0.809 -7.964 1.00 91.06 688 ALA A O 1
ATOM 5512 N N . LYS A 1 689 ? 35.098 0.425 -8.571 1.00 88.38 689 LYS A N 1
ATOM 5513 C CA . LYS A 1 689 ? 34.203 -0.719 -8.792 1.00 88.38 689 LYS A CA 1
ATOM 5514 C C . LYS A 1 689 ? 34.683 -1.656 -9.913 1.00 88.38 689 LYS A C 1
ATOM 5516 O O . LYS A 1 689 ? 34.431 -2.852 -9.835 1.00 88.38 689 LYS A O 1
ATOM 5521 N N . LEU A 1 690 ? 35.467 -1.171 -10.884 1.00 89.44 690 LEU A N 1
ATOM 5522 C CA . LEU A 1 690 ? 36.113 -2.031 -11.895 1.00 89.44 690 LEU A CA 1
ATOM 5523 C C . LEU A 1 690 ? 37.091 -3.061 -11.289 1.00 89.44 690 LEU A C 1
ATOM 5525 O O . LEU A 1 690 ? 37.427 -4.043 -11.954 1.00 89.44 690 LEU A O 1
ATOM 5529 N N . PHE A 1 691 ? 37.545 -2.850 -10.046 1.00 89.19 691 PHE A N 1
ATOM 5530 C CA . PHE A 1 691 ? 38.579 -3.645 -9.372 1.00 89.19 691 PHE A CA 1
ATOM 5531 C C . PHE A 1 691 ? 38.161 -4.197 -7.996 1.00 89.19 691 PHE A C 1
ATOM 5533 O O . PHE A 1 691 ? 38.964 -4.876 -7.358 1.00 89.19 691 PHE A O 1
ATOM 5540 N N . LEU A 1 692 ? 36.927 -3.946 -7.539 1.00 81.69 692 LEU A N 1
ATOM 5541 C CA . LEU A 1 692 ? 36.411 -4.379 -6.233 1.00 81.69 692 LEU A CA 1
ATOM 5542 C C . LEU A 1 692 ? 35.002 -4.984 -6.359 1.00 81.69 692 LEU A C 1
ATOM 5544 O O . LEU A 1 692 ? 34.034 -4.246 -6.543 1.00 81.69 692 LEU A O 1
ATOM 5548 N N . ASP A 1 693 ? 34.876 -6.307 -6.209 1.00 67.25 693 ASP A N 1
ATOM 5549 C CA . ASP A 1 693 ? 33.595 -7.017 -6.384 1.00 67.25 693 ASP A CA 1
ATOM 5550 C C . ASP A 1 693 ? 32.548 -6.551 -5.358 1.00 67.25 693 ASP A C 1
ATOM 5552 O O . ASP A 1 693 ? 31.513 -5.994 -5.716 1.00 67.25 693 ASP A O 1
ATOM 5556 N N . HIS A 1 694 ? 32.886 -6.616 -4.067 1.00 64.38 694 HIS A N 1
ATOM 5557 C CA . HIS A 1 694 ? 32.008 -6.224 -2.956 1.00 64.38 694 HIS A CA 1
ATOM 5558 C C . HIS A 1 694 ? 31.884 -4.706 -2.734 1.00 64.38 694 HIS A C 1
ATOM 5560 O O . HIS A 1 694 ? 31.319 -4.280 -1.734 1.00 64.38 694 HIS A O 1
ATOM 5566 N N . LYS A 1 695 ? 32.383 -3.846 -3.638 1.00 68.12 695 LYS A N 1
ATOM 5567 C CA . LYS A 1 695 ? 32.170 -2.400 -3.475 1.00 68.12 695 LYS A CA 1
ATOM 5568 C C . LYS A 1 695 ? 30.703 -2.033 -3.728 1.00 68.12 695 LYS A C 1
ATOM 5570 O O . LYS A 1 695 ? 30.246 -2.082 -4.876 1.00 68.12 695 LYS A O 1
ATOM 5575 N N . THR A 1 696 ? 30.022 -1.550 -2.693 1.00 64.12 696 THR A N 1
ATOM 5576 C CA . THR A 1 696 ? 28.794 -0.758 -2.830 1.00 64.12 696 THR A CA 1
ATOM 5577 C C . THR A 1 696 ? 29.117 0.608 -3.440 1.00 64.12 696 THR A C 1
ATOM 5579 O O . THR A 1 696 ? 30.124 1.253 -3.115 1.00 64.12 696 THR A O 1
ATOM 5582 N N . LEU A 1 697 ? 28.281 1.030 -4.392 1.00 60.91 697 LEU A N 1
ATOM 5583 C CA . LEU A 1 697 ? 28.396 2.314 -5.074 1.00 60.91 697 LEU A CA 1
ATOM 5584 C C . LEU A 1 697 ? 27.371 3.302 -4.534 1.00 60.91 697 LEU A C 1
ATOM 5586 O O . LEU A 1 697 ? 26.274 3.444 -5.069 1.00 60.91 697 LEU A O 1
ATOM 5590 N N . PHE A 1 698 ? 27.788 4.026 -3.503 1.00 56.91 698 PHE A N 1
ATOM 5591 C CA . PHE A 1 698 ? 27.154 5.273 -3.112 1.00 56.91 698 PHE A CA 1
ATOM 5592 C C . PHE A 1 698 ? 27.384 6.300 -4.233 1.00 56.91 698 PHE A C 1
ATOM 5594 O O . PHE A 1 698 ? 28.507 6.763 -4.455 1.00 56.91 698 PHE A O 1
ATOM 5601 N N . PHE A 1 699 ? 26.333 6.582 -5.012 1.00 55.72 699 PHE A N 1
ATOM 5602 C CA . PHE A 1 699 ? 26.352 7.663 -6.003 1.00 55.72 699 PHE A CA 1
ATOM 5603 C C . PHE A 1 699 ? 26.279 9.030 -5.313 1.00 55.72 699 PHE A C 1
ATOM 5605 O O . PHE A 1 699 ? 26.878 9.991 -5.809 1.00 55.72 699 PHE A O 1
ATOM 5612 N N . ASP A 1 700 ? 25.647 9.106 -4.136 1.00 68.56 700 ASP A N 1
ATOM 5613 C CA . ASP A 1 700 ? 25.936 10.195 -3.218 1.00 68.56 700 ASP A CA 1
ATOM 5614 C C . ASP A 1 700 ? 27.256 9.938 -2.486 1.00 68.56 700 ASP A C 1
ATOM 5616 O O . ASP A 1 700 ? 27.472 8.890 -1.890 1.00 68.56 700 ASP A O 1
ATOM 5620 N N . VAL A 1 701 ? 28.147 10.916 -2.549 1.00 83.88 701 VAL A N 1
ATOM 5621 C CA . VAL A 1 701 ? 29.476 10.882 -1.933 1.00 83.88 701 VAL A CA 1
ATOM 5622 C C . VAL A 1 701 ? 29.632 11.987 -0.886 1.00 83.88 701 VAL A C 1
ATOM 5624 O O . VAL A 1 701 ? 30.709 12.131 -0.316 1.00 83.88 701 VAL A O 1
ATOM 5627 N N . GLU A 1 702 ? 28.583 12.774 -0.605 1.00 87.25 702 GLU A N 1
ATOM 5628 C CA . GLU A 1 702 ? 28.663 13.930 0.302 1.00 87.25 702 GLU A CA 1
ATOM 5629 C C . GLU A 1 702 ? 28.974 13.552 1.759 1.00 87.25 702 GLU A C 1
ATOM 5631 O O . GLU A 1 702 ? 29.585 14.356 2.464 1.00 87.25 702 GLU A O 1
ATOM 5636 N N . ALA A 1 703 ? 28.650 12.325 2.181 1.00 85.31 703 ALA A N 1
ATOM 5637 C CA . ALA A 1 703 ? 28.997 11.767 3.492 1.00 85.31 703 ALA A CA 1
ATOM 5638 C C . ALA A 1 703 ? 30.474 11.327 3.628 1.00 85.31 703 ALA A C 1
ATOM 5640 O O . ALA A 1 703 ? 30.921 11.027 4.731 1.00 85.31 703 ALA A O 1
ATOM 5641 N N . PHE A 1 704 ? 31.255 11.306 2.540 1.00 90.94 704 PHE A N 1
ATOM 5642 C CA . PHE A 1 704 ? 32.595 10.705 2.509 1.00 90.94 704 PHE A CA 1
ATOM 5643 C C . PHE A 1 704 ? 33.726 11.725 2.277 1.00 90.94 704 PHE A C 1
ATOM 5645 O O . PHE A 1 704 ? 33.571 12.735 1.581 1.00 90.94 704 PHE A O 1
ATOM 5652 N N . LYS A 1 705 ? 34.910 11.410 2.814 1.00 93.06 705 LYS A N 1
ATOM 5653 C CA . LYS A 1 705 ? 36.211 12.010 2.469 1.00 93.06 705 LYS A CA 1
ATOM 5654 C C . LYS A 1 705 ? 37.089 10.958 1.792 1.00 93.06 705 LYS A C 1
ATOM 5656 O O . LYS A 1 705 ? 37.071 9.789 2.176 1.00 93.06 705 LYS A O 1
ATOM 5661 N N . PHE A 1 706 ? 37.847 11.364 0.776 1.00 96.19 706 PHE A N 1
ATOM 5662 C CA . PHE A 1 706 ? 38.664 10.476 -0.056 1.00 96.19 706 PHE A CA 1
ATOM 5663 C C . PHE A 1 706 ? 40.139 10.869 0.042 1.00 96.19 706 PHE A C 1
ATOM 5665 O O . PHE A 1 706 ? 40.517 11.969 -0.351 1.00 96.19 706 PHE A O 1
ATOM 5672 N N . TYR A 1 707 ? 40.972 9.952 0.527 1.00 97.69 707 TYR A N 1
ATOM 5673 C CA . TYR A 1 707 ? 42.405 10.135 0.741 1.00 97.69 707 TYR A CA 1
ATOM 5674 C C . TYR A 1 707 ? 43.183 9.502 -0.411 1.00 97.69 707 TYR A C 1
ATOM 5676 O O . TYR A 1 707 ? 43.452 8.300 -0.420 1.00 97.69 707 TYR A O 1
ATOM 5684 N N . VAL A 1 708 ? 43.499 10.314 -1.421 1.00 98.00 708 VAL A N 1
ATOM 5685 C CA . VAL A 1 708 ? 44.097 9.895 -2.693 1.00 98.00 708 VAL A CA 1
ATOM 5686 C C . VAL A 1 708 ? 45.620 9.913 -2.599 1.00 98.00 708 VAL A C 1
ATOM 5688 O O . VAL A 1 708 ? 46.252 10.969 -2.602 1.00 98.00 708 VAL A O 1
ATOM 5691 N N . LEU A 1 709 ? 46.216 8.725 -2.551 1.00 97.81 709 LEU A N 1
ATOM 5692 C CA . LEU A 1 709 ? 47.659 8.520 -2.538 1.00 97.81 709 LEU A CA 1
ATOM 5693 C C . LEU A 1 709 ? 48.232 8.644 -3.950 1.00 97.81 709 LEU A C 1
ATOM 5695 O O . LEU A 1 709 ? 47.831 7.926 -4.872 1.00 97.81 709 LEU A O 1
ATOM 5699 N N . CYS A 1 710 ? 49.228 9.513 -4.083 1.00 97.50 710 CYS A N 1
ATOM 5700 C CA . CYS A 1 710 ? 49.919 9.801 -5.327 1.00 97.50 710 CYS A CA 1
ATOM 5701 C C . CYS A 1 710 ? 51.435 9.620 -5.205 1.00 97.50 710 CYS A C 1
ATOM 5703 O O . CYS A 1 710 ? 52.033 9.840 -4.147 1.00 97.50 710 CYS A O 1
ATOM 5705 N N . VAL A 1 711 ? 52.062 9.285 -6.332 1.00 96.38 711 VAL A N 1
ATOM 5706 C CA . VAL A 1 711 ? 53.501 9.478 -6.548 1.00 96.38 711 VAL A CA 1
ATOM 5707 C C . VAL A 1 711 ? 53.683 10.734 -7.392 1.00 96.38 711 VAL A C 1
ATOM 5709 O O . VAL A 1 711 ? 52.999 10.909 -8.396 1.00 96.38 711 VAL A O 1
ATOM 5712 N N . VAL A 1 712 ? 54.575 11.620 -6.962 1.00 95.44 712 VAL A N 1
ATOM 5713 C CA . VAL A 1 712 ? 54.754 12.958 -7.534 1.00 95.44 712 VAL A CA 1
ATOM 5714 C C . VAL A 1 712 ? 56.120 13.066 -8.199 1.00 95.44 712 VAL A C 1
ATOM 5716 O O . VAL A 1 712 ? 57.136 12.783 -7.559 1.00 95.44 712 VAL A O 1
ATOM 5719 N N . ASP A 1 713 ? 56.142 13.504 -9.456 1.00 94.12 713 ASP A N 1
ATOM 5720 C CA . ASP A 1 713 ? 57.366 13.822 -10.198 1.00 94.12 713 ASP A CA 1
ATOM 5721 C C . ASP A 1 713 ? 57.328 15.257 -10.774 1.00 94.12 713 ASP A C 1
ATOM 5723 O O . ASP A 1 713 ? 56.798 16.160 -10.126 1.00 94.12 713 ASP A O 1
ATOM 5727 N N . MET A 1 714 ? 57.954 15.509 -11.929 1.00 90.44 714 MET A N 1
ATOM 5728 C CA . MET A 1 714 ? 57.981 16.833 -12.569 1.00 90.44 714 MET A CA 1
ATOM 5729 C C . MET A 1 714 ? 56.725 17.145 -13.402 1.00 90.44 714 MET A C 1
ATOM 5731 O O . MET A 1 714 ? 56.516 18.308 -13.737 1.00 90.44 714 MET A O 1
ATOM 5735 N N . ALA A 1 715 ? 55.917 16.142 -13.763 1.00 87.38 715 ALA A N 1
ATOM 5736 C CA . ALA A 1 715 ? 54.689 16.327 -14.536 1.00 87.38 715 ALA A CA 1
ATOM 5737 C C . ALA A 1 715 ? 53.474 16.604 -13.635 1.00 87.38 715 ALA A C 1
ATOM 5739 O O . ALA A 1 715 ? 52.657 17.471 -13.947 1.00 87.38 715 ALA A O 1
ATOM 5740 N N . GLY A 1 716 ? 53.368 15.903 -12.503 1.00 93.12 716 GLY A N 1
ATOM 5741 C CA . GLY A 1 716 ? 52.267 16.083 -11.561 1.00 93.12 716 GLY A CA 1
ATOM 5742 C C . GLY A 1 716 ? 52.245 15.055 -10.432 1.00 93.12 716 GLY A C 1
ATOM 5743 O O . GLY A 1 716 ? 53.231 14.360 -10.177 1.00 93.12 716 GLY A O 1
ATOM 5744 N N . ALA A 1 717 ? 51.100 14.956 -9.757 1.00 96.06 717 ALA A N 1
ATOM 5745 C CA . ALA A 1 717 ? 50.803 13.926 -8.768 1.00 96.06 717 ALA A CA 1
ATOM 5746 C C . ALA A 1 717 ? 49.953 12.817 -9.406 1.00 96.06 717 ALA A C 1
ATOM 5748 O O . ALA A 1 717 ? 48.768 12.995 -9.680 1.00 96.06 717 ALA A O 1
ATOM 5749 N N . HIS A 1 718 ? 50.578 11.667 -9.643 1.00 95.62 718 HIS A N 1
ATOM 5750 C CA . HIS A 1 718 ? 49.996 10.525 -10.341 1.00 95.62 718 HIS A CA 1
ATOM 5751 C C . HIS A 1 718 ? 49.297 9.591 -9.353 1.00 95.62 718 HIS A C 1
ATOM 5753 O O . HIS A 1 718 ? 49.938 9.095 -8.421 1.00 95.62 718 HIS A O 1
ATOM 5759 N N . ILE A 1 719 ? 48.002 9.329 -9.557 1.00 96.12 719 ILE A N 1
ATOM 5760 C CA . ILE A 1 719 ? 47.198 8.476 -8.672 1.00 96.12 719 ILE A CA 1
ATOM 5761 C C . ILE A 1 719 ? 47.723 7.030 -8.625 1.00 96.12 719 ILE A C 1
ATOM 5763 O O . ILE A 1 719 ? 47.913 6.365 -9.642 1.00 96.12 719 ILE A O 1
ATOM 5767 N N . VAL A 1 720 ? 47.931 6.531 -7.406 1.00 95.44 720 VAL A N 1
ATOM 5768 C CA . VAL A 1 720 ? 48.430 5.176 -7.105 1.00 95.44 720 VAL A CA 1
ATOM 5769 C C . VAL A 1 720 ? 47.359 4.330 -6.416 1.00 95.44 720 VAL A C 1
ATOM 5771 O O . VAL A 1 720 ? 47.260 3.118 -6.629 1.00 95.44 720 VAL A O 1
ATOM 5774 N N . GLY A 1 721 ? 46.539 4.971 -5.590 1.00 95.62 721 GLY A N 1
ATOM 5775 C CA . GLY A 1 721 ? 45.455 4.353 -4.843 1.00 95.62 721 GLY A CA 1
ATOM 5776 C C . GLY A 1 721 ? 44.734 5.379 -3.979 1.00 95.62 721 GLY A C 1
ATOM 5777 O O . GLY A 1 721 ? 45.076 6.558 -3.990 1.00 95.62 721 GLY A O 1
ATOM 5778 N N . PHE A 1 722 ? 43.746 4.934 -3.217 1.00 96.81 722 PHE A N 1
ATOM 5779 C CA . PHE A 1 722 ? 43.045 5.767 -2.247 1.00 96.81 722 PHE A CA 1
ATOM 5780 C C . PHE A 1 722 ? 42.408 4.913 -1.149 1.00 96.81 722 PHE A C 1
ATOM 5782 O O . PHE A 1 722 ? 42.249 3.699 -1.316 1.00 96.81 722 PHE A O 1
ATOM 5789 N N . PHE A 1 723 ? 41.976 5.560 -0.069 1.00 95.31 723 PHE A N 1
ATOM 5790 C CA . PHE A 1 723 ? 40.840 5.065 0.708 1.00 95.31 723 PHE A CA 1
ATOM 5791 C C . PHE A 1 723 ? 39.755 6.134 0.853 1.00 95.31 723 PHE A C 1
ATOM 5793 O O . PHE A 1 723 ? 40.034 7.324 0.712 1.00 95.31 723 PHE A O 1
ATOM 5800 N N . SER A 1 724 ? 38.517 5.720 1.112 1.00 93.19 724 SER A N 1
ATOM 5801 C CA . SER A 1 724 ? 37.443 6.604 1.568 1.00 93.19 724 SER A CA 1
ATOM 5802 C C . SER A 1 724 ? 37.080 6.302 3.017 1.00 93.19 724 SER A C 1
ATOM 5804 O O . SER A 1 724 ? 37.052 5.137 3.420 1.00 93.19 724 SER A O 1
ATOM 5806 N N . LYS A 1 725 ? 36.778 7.357 3.771 1.00 90.31 725 LYS A N 1
ATOM 5807 C CA . LYS A 1 725 ? 36.283 7.322 5.149 1.00 90.31 725 LYS A CA 1
ATOM 5808 C C . LYS A 1 725 ? 34.968 8.103 5.208 1.00 90.31 725 LYS A C 1
ATOM 5810 O O . LYS A 1 725 ? 34.827 9.112 4.512 1.00 90.31 725 LYS A O 1
ATOM 5815 N N . GLU A 1 726 ? 34.016 7.639 6.002 1.00 88.00 726 GLU A N 1
ATOM 5816 C CA . GLU A 1 726 ? 32.816 8.409 6.340 1.00 88.00 726 GLU A CA 1
ATOM 5817 C C . GLU A 1 726 ? 33.181 9.611 7.222 1.00 88.00 726 GLU A C 1
ATOM 5819 O O . GLU A 1 726 ? 34.198 9.611 7.919 1.00 88.00 726 GLU A O 1
ATOM 5824 N N . LYS A 1 727 ? 32.372 10.668 7.169 1.00 85.94 727 LYS A N 1
ATOM 5825 C CA . LYS A 1 727 ? 32.519 11.824 8.065 1.00 85.94 727 LYS A CA 1
ATOM 5826 C C . LYS A 1 727 ? 32.006 11.498 9.464 1.00 85.94 727 LYS A C 1
ATOM 5828 O O . LYS A 1 727 ? 32.688 11.803 10.434 1.00 85.94 727 LYS A O 1
ATOM 5833 N N . ASP A 1 728 ? 30.870 10.811 9.515 1.00 78.94 728 ASP A N 1
ATOM 5834 C CA . ASP A 1 728 ? 30.141 10.428 10.715 1.00 78.94 728 ASP A CA 1
ATOM 5835 C C . ASP A 1 728 ? 29.850 8.920 10.606 1.00 78.94 728 ASP A C 1
ATOM 5837 O O . ASP A 1 728 ? 28.939 8.522 9.885 1.00 78.94 728 ASP A O 1
ATOM 5841 N N . SER A 1 729 ? 30.668 8.075 11.246 1.00 77.00 729 SER A N 1
ATOM 5842 C CA . SER A 1 729 ? 30.562 6.607 11.152 1.00 77.00 729 SER A CA 1
ATOM 5843 C C . SER A 1 729 ? 30.082 6.022 12.489 1.00 77.00 729 SER A C 1
ATOM 5845 O O . SER A 1 729 ? 30.835 6.113 13.464 1.00 77.00 729 SER A O 1
ATOM 5847 N N . PRO A 1 730 ? 28.868 5.438 12.581 1.00 68.25 730 PRO A N 1
ATOM 5848 C CA . PRO A 1 730 ? 28.313 4.938 13.846 1.00 68.25 730 PRO A CA 1
ATOM 5849 C C . PRO A 1 730 ? 29.164 3.853 14.519 1.00 68.25 730 PRO A C 1
ATOM 5851 O O . PRO A 1 730 ? 29.269 3.826 15.743 1.00 68.25 730 PRO A O 1
ATOM 5854 N N . ASP A 1 731 ? 29.804 3.002 13.714 1.00 70.69 731 ASP A N 1
ATOM 5855 C CA . ASP A 1 731 ? 30.664 1.894 14.149 1.00 70.69 731 ASP A CA 1
ATOM 5856 C C . ASP A 1 731 ? 32.163 2.270 14.193 1.00 70.69 731 ASP A C 1
ATOM 5858 O O . ASP A 1 731 ? 33.034 1.406 14.316 1.00 70.69 731 ASP A O 1
ATOM 5862 N N . CYS A 1 732 ? 32.487 3.568 14.094 1.00 79.31 732 CYS A N 1
ATOM 5863 C CA . CYS A 1 732 ? 33.851 4.110 14.130 1.00 79.31 732 CYS A CA 1
ATOM 5864 C C . CYS A 1 732 ? 34.811 3.525 13.068 1.00 79.31 732 CYS A C 1
ATOM 5866 O O . CYS A 1 732 ? 35.997 3.308 13.343 1.00 79.31 732 CYS A O 1
ATOM 5868 N N . PHE A 1 733 ? 34.352 3.292 11.832 1.00 86.44 733 PHE A N 1
ATOM 5869 C CA . PHE A 1 733 ? 35.236 2.802 10.767 1.00 86.44 733 PHE A CA 1
ATOM 5870 C C . PHE A 1 733 ? 36.215 3.887 10.273 1.00 86.44 733 PHE A C 1
ATOM 5872 O O . PHE A 1 733 ? 35.821 4.993 9.894 1.00 86.44 733 PHE A O 1
ATOM 5879 N N . ASN A 1 734 ? 37.517 3.570 10.206 1.00 87.38 734 ASN A N 1
ATOM 5880 C CA . ASN A 1 734 ? 38.530 4.476 9.636 1.00 87.38 734 ASN A CA 1
ATOM 5881 C C . ASN A 1 734 ? 38.761 4.292 8.127 1.00 87.38 734 ASN A C 1
ATOM 5883 O O . ASN A 1 734 ? 39.378 5.152 7.492 1.00 87.38 734 ASN A O 1
ATOM 5887 N N . VAL A 1 735 ? 38.241 3.206 7.547 1.00 89.69 735 VAL A N 1
ATOM 5888 C CA . VAL A 1 735 ? 38.281 2.892 6.113 1.00 89.69 735 VAL A CA 1
ATOM 5889 C C . VAL A 1 735 ? 37.003 2.150 5.723 1.00 89.69 735 VAL A C 1
ATOM 5891 O O . VAL A 1 735 ? 36.802 1.023 6.163 1.00 89.69 735 VAL A O 1
ATOM 5894 N N . ALA A 1 736 ? 36.209 2.753 4.836 1.00 86.31 736 ALA A N 1
ATOM 5895 C CA . ALA A 1 736 ? 35.040 2.127 4.205 1.00 86.31 736 ALA A CA 1
ATOM 5896 C C . ALA A 1 736 ? 35.400 1.431 2.874 1.00 86.31 736 ALA A C 1
ATOM 5898 O O . ALA A 1 736 ? 34.884 0.391 2.480 1.00 86.31 736 ALA A O 1
ATOM 5899 N N . CYS A 1 737 ? 36.355 1.991 2.128 1.00 88.94 737 CYS A N 1
ATOM 5900 C CA . CYS A 1 737 ? 36.817 1.401 0.872 1.00 88.94 737 CYS A CA 1
ATOM 5901 C C . CYS A 1 737 ? 38.283 1.748 0.646 1.00 88.94 737 CYS A C 1
ATOM 5903 O O . CYS A 1 737 ? 38.648 2.913 0.749 1.00 88.94 737 CYS A O 1
ATOM 5905 N N . LEU A 1 738 ? 39.110 0.767 0.277 1.00 91.31 738 LEU A N 1
ATOM 5906 C CA . LEU A 1 738 ? 40.530 0.952 -0.029 1.00 91.31 738 LEU A CA 1
ATOM 5907 C C . LEU A 1 738 ? 40.878 0.276 -1.355 1.00 91.31 738 LEU A C 1
ATOM 5909 O O . LEU A 1 738 ? 40.563 -0.893 -1.569 1.00 91.31 738 LEU A O 1
ATOM 5913 N N . LEU A 1 739 ? 41.577 0.998 -2.232 1.00 92.25 739 LEU A N 1
ATOM 5914 C CA . LEU A 1 739 ? 42.095 0.461 -3.487 1.00 92.25 739 LEU A CA 1
ATOM 5915 C C . LEU A 1 739 ? 43.528 0.927 -3.739 1.00 92.25 739 LEU A C 1
ATOM 5917 O O . LEU A 1 739 ? 43.837 2.111 -3.664 1.00 92.25 739 LEU A O 1
ATOM 5921 N N . VAL A 1 740 ? 44.381 -0.006 -4.156 1.00 94.06 740 VAL A N 1
ATOM 5922 C CA . VAL A 1 740 ? 45.623 0.292 -4.881 1.00 94.06 740 VAL A CA 1
ATOM 5923 C C . VAL A 1 740 ? 45.425 -0.165 -6.319 1.00 94.06 740 VAL A C 1
ATOM 5925 O O . VAL A 1 740 ? 45.068 -1.326 -6.545 1.00 94.06 740 VAL A O 1
ATOM 5928 N N . LEU A 1 741 ? 45.647 0.730 -7.284 1.00 92.81 741 LEU A N 1
ATOM 5929 C CA . LEU A 1 741 ? 45.449 0.428 -8.702 1.00 92.81 741 LEU A CA 1
ATOM 5930 C C . LEU A 1 741 ? 46.369 -0.735 -9.130 1.00 92.81 741 LEU A C 1
ATOM 5932 O O . LEU A 1 741 ? 47.524 -0.771 -8.688 1.00 92.81 741 LEU A O 1
ATOM 5936 N N . PRO A 1 742 ? 45.913 -1.680 -9.981 1.00 92.88 742 PRO A N 1
ATOM 5937 C CA . PRO A 1 742 ? 46.632 -2.934 -10.233 1.00 92.88 742 PRO A CA 1
ATOM 5938 C C . PRO A 1 742 ? 48.136 -2.819 -10.558 1.00 92.88 742 PRO A C 1
ATOM 5940 O O . PRO A 1 742 ? 48.897 -3.589 -9.967 1.00 92.88 742 PRO A O 1
ATOM 5943 N N . PRO A 1 743 ? 48.621 -1.850 -11.373 1.00 92.69 743 PRO A N 1
ATOM 5944 C CA . PRO A 1 743 ? 50.055 -1.693 -11.657 1.00 92.69 743 PRO A CA 1
ATOM 5945 C C . PRO A 1 743 ? 50.927 -1.435 -10.418 1.00 92.69 743 PRO A C 1
ATOM 5947 O O . PRO A 1 743 ? 52.111 -1.764 -10.407 1.00 92.69 743 PRO A O 1
ATOM 5950 N N . TYR A 1 744 ? 50.345 -0.865 -9.360 1.00 92.69 744 TYR A N 1
ATOM 5951 C CA . TYR A 1 744 ? 51.039 -0.466 -8.136 1.00 92.69 744 TYR A CA 1
ATOM 5952 C C . TYR A 1 744 ? 50.821 -1.439 -6.966 1.00 92.69 744 TYR A C 1
ATOM 5954 O O . TYR A 1 744 ? 51.393 -1.266 -5.883 1.00 92.69 744 TYR A O 1
ATOM 5962 N N . GLN A 1 745 ? 50.027 -2.497 -7.145 1.00 88.81 745 GLN A N 1
ATOM 5963 C CA . GLN A 1 745 ? 49.843 -3.512 -6.108 1.00 88.81 745 GLN A CA 1
ATOM 5964 C C . GLN A 1 745 ? 51.167 -4.216 -5.773 1.00 88.81 745 GLN A C 1
ATOM 5966 O O . GLN A 1 745 ? 52.127 -4.188 -6.542 1.00 88.81 745 GLN A O 1
ATOM 5971 N N . LYS A 1 746 ? 51.256 -4.805 -4.572 1.00 84.75 746 LYS A N 1
ATOM 5972 C CA . LYS A 1 746 ? 52.472 -5.448 -4.016 1.00 84.75 746 LYS A CA 1
ATOM 5973 C C . LYS A 1 746 ? 53.697 -4.522 -3.840 1.00 84.75 746 LYS A C 1
ATOM 5975 O O . LYS A 1 746 ? 54.705 -4.966 -3.294 1.00 84.75 746 LYS A O 1
ATOM 5980 N N . HIS A 1 747 ? 53.620 -3.235 -4.201 1.00 88.81 747 HIS A N 1
ATOM 5981 C CA . HIS A 1 747 ? 54.736 -2.295 -4.033 1.00 88.81 747 HIS A CA 1
ATOM 5982 C C . HIS A 1 747 ? 54.903 -1.762 -2.603 1.00 88.81 747 HIS A C 1
ATOM 5984 O O . HIS A 1 747 ? 56.009 -1.366 -2.244 1.00 88.81 747 HIS A O 1
ATOM 5990 N N . GLY A 1 748 ? 53.848 -1.808 -1.781 1.00 89.31 748 GLY A N 1
ATOM 5991 C CA . GLY A 1 748 ? 53.830 -1.358 -0.379 1.00 89.31 748 GLY A CA 1
ATOM 5992 C C . GLY A 1 748 ? 52.710 -0.359 -0.063 1.00 89.31 748 GLY A C 1
ATOM 5993 O O . GLY A 1 748 ? 52.313 -0.233 1.091 1.00 89.31 748 GLY A O 1
ATOM 5994 N N . TYR A 1 749 ? 52.150 0.286 -1.088 1.00 93.06 749 TYR A N 1
ATOM 5995 C CA . TYR A 1 749 ? 51.191 1.390 -0.961 1.00 93.06 749 TYR A CA 1
ATOM 5996 C C . TYR A 1 749 ? 49.905 1.061 -0.189 1.00 93.06 749 TYR A C 1
ATOM 5998 O O . TYR A 1 749 ? 49.428 1.905 0.557 1.00 93.06 749 TYR A O 1
ATOM 6006 N N . GLY A 1 750 ? 49.376 -0.165 -0.277 1.00 91.19 750 GLY A N 1
ATOM 6007 C CA . GLY A 1 750 ? 48.172 -0.548 0.479 1.00 91.19 750 GLY A CA 1
ATOM 6008 C C . GLY A 1 750 ? 48.397 -0.500 1.992 1.00 91.19 750 GLY A C 1
ATOM 6009 O O . GLY A 1 750 ? 47.587 0.045 2.727 1.00 91.19 750 GLY A O 1
ATOM 6010 N N . ARG A 1 751 ? 49.567 -0.962 2.449 1.00 90.94 751 ARG A N 1
ATOM 6011 C CA . ARG A 1 751 ? 49.980 -0.859 3.855 1.00 90.94 751 ARG A CA 1
ATOM 6012 C C . ARG A 1 751 ? 50.288 0.586 4.272 1.00 90.94 751 ARG A C 1
ATOM 6014 O O . ARG A 1 751 ? 50.177 0.897 5.451 1.00 90.94 751 ARG A O 1
ATOM 6021 N N . LEU A 1 752 ? 50.651 1.458 3.328 1.00 93.50 752 LEU A N 1
ATOM 6022 C CA . LEU A 1 752 ? 50.851 2.888 3.582 1.00 93.50 752 LEU A CA 1
ATOM 6023 C C . LEU A 1 752 ? 49.518 3.639 3.746 1.00 93.50 752 LEU A C 1
ATOM 6025 O O . LEU A 1 752 ? 49.415 4.476 4.632 1.00 93.50 752 LEU A O 1
ATOM 6029 N N . LEU A 1 753 ? 48.499 3.296 2.947 1.00 95.19 753 LEU A N 1
ATOM 6030 C CA . LEU A 1 753 ? 47.126 3.792 3.110 1.00 95.19 753 LEU A CA 1
ATOM 6031 C C . LEU A 1 753 ? 46.554 3.399 4.482 1.00 95.19 753 LEU A C 1
ATOM 6033 O O . LEU A 1 753 ? 46.080 4.267 5.204 1.00 95.19 753 LEU A O 1
ATOM 6037 N N . ILE A 1 754 ? 46.685 2.122 4.869 1.00 95.00 754 ILE A N 1
ATOM 6038 C CA . ILE A 1 754 ? 46.267 1.621 6.194 1.00 95.00 754 ILE A CA 1
ATOM 6039 C C . ILE A 1 754 ? 47.040 2.326 7.318 1.00 95.00 754 ILE A C 1
ATOM 6041 O O . ILE A 1 754 ? 46.456 2.730 8.316 1.00 95.00 754 ILE A O 1
ATOM 6045 N N . ALA A 1 755 ? 48.354 2.522 7.160 1.00 94.44 755 ALA A N 1
ATOM 6046 C CA . ALA A 1 755 ? 49.128 3.275 8.142 1.00 94.44 755 ALA A CA 1
ATOM 6047 C C . ALA A 1 755 ? 48.617 4.715 8.290 1.00 94.44 755 ALA A C 1
ATOM 6049 O O . ALA A 1 755 ? 48.515 5.202 9.410 1.00 94.44 755 ALA A O 1
ATOM 6050 N N . PHE A 1 756 ? 48.257 5.380 7.189 1.00 95.94 756 PHE A N 1
ATOM 6051 C CA . PHE A 1 756 ? 47.725 6.739 7.239 1.00 95.94 756 PHE A CA 1
ATOM 6052 C C . PHE A 1 756 ? 46.346 6.812 7.914 1.00 95.94 756 PHE A C 1
ATOM 6054 O O . PHE A 1 756 ? 46.153 7.695 8.742 1.00 95.94 756 PHE A O 1
ATOM 6061 N N . SER A 1 757 ? 45.416 5.882 7.647 1.00 95.44 757 SER A N 1
ATOM 6062 C CA . SER A 1 757 ? 44.088 5.898 8.293 1.00 95.44 757 SER A CA 1
ATOM 6063 C C . SER A 1 757 ? 44.164 5.727 9.818 1.00 95.44 757 SER A C 1
ATOM 6065 O O . SER A 1 757 ? 43.404 6.368 10.550 1.00 95.44 757 SER A O 1
ATOM 6067 N N . TYR A 1 758 ? 45.122 4.939 10.315 1.00 94.88 758 TYR A N 1
ATOM 6068 C CA . TYR A 1 758 ? 45.387 4.822 11.752 1.00 94.88 758 TYR A CA 1
ATOM 6069 C C . TYR A 1 758 ? 46.091 6.050 12.350 1.00 94.88 758 TYR A C 1
ATOM 6071 O O . TYR A 1 758 ? 45.742 6.443 13.459 1.00 94.88 758 TYR A O 1
ATOM 6079 N N . GLU A 1 759 ? 47.007 6.719 11.637 1.00 94.56 759 GLU A N 1
ATOM 6080 C CA . GLU A 1 759 ? 47.545 8.004 12.122 1.00 94.56 759 GLU A CA 1
ATOM 6081 C C . GLU A 1 759 ? 46.473 9.113 12.154 1.00 94.56 759 GLU A C 1
ATOM 6083 O O . GLU A 1 759 ? 46.506 9.945 13.058 1.00 94.56 759 GLU A O 1
ATOM 6088 N N . LEU A 1 760 ? 45.477 9.101 11.254 1.00 92.75 760 LEU A N 1
ATOM 6089 C CA . LEU A 1 760 ? 44.298 9.976 11.379 1.00 92.75 760 LEU A CA 1
ATOM 6090 C C . LEU A 1 760 ? 43.467 9.629 12.627 1.00 92.75 760 LEU A C 1
ATOM 6092 O O . LEU A 1 760 ? 43.155 10.523 13.406 1.00 92.75 760 LEU A O 1
ATOM 6096 N N . SER A 1 761 ? 43.200 8.340 12.871 1.00 92.50 761 SER A N 1
ATOM 6097 C CA . SER A 1 761 ? 42.439 7.880 14.052 1.00 92.50 761 SER A CA 1
ATOM 6098 C C . SER A 1 761 ? 43.101 8.313 15.373 1.00 92.50 761 SER A C 1
ATOM 6100 O O . SER A 1 761 ? 42.420 8.736 16.306 1.00 92.50 761 SER A O 1
ATOM 6102 N N . LYS A 1 762 ? 44.441 8.291 15.434 1.00 91.94 762 LYS A N 1
ATOM 6103 C CA . LYS A 1 762 ? 45.223 8.805 16.573 1.00 91.94 762 LYS A CA 1
ATOM 6104 C C . LYS A 1 762 ? 45.106 10.319 16.750 1.00 91.94 762 LYS A C 1
ATOM 6106 O O . LYS A 1 762 ? 45.026 10.785 17.882 1.00 91.94 762 LYS A O 1
ATOM 6111 N N . LEU A 1 763 ? 45.105 11.088 15.657 1.00 90.50 763 LEU A N 1
ATOM 6112 C CA . LEU A 1 763 ? 44.917 12.546 15.701 1.00 90.50 763 LEU A CA 1
ATOM 6113 C C . LEU A 1 763 ? 43.491 12.925 16.135 1.00 90.50 763 LEU A C 1
ATOM 6115 O O . LEU A 1 763 ? 43.313 13.945 16.793 1.00 90.50 763 LEU A O 1
ATOM 6119 N N . GLU A 1 764 ? 42.500 12.097 15.802 1.00 88.38 764 GLU A N 1
ATOM 6120 C CA . GLU A 1 764 ? 41.103 12.210 16.251 1.00 88.38 764 GLU A CA 1
ATOM 6121 C C . GLU A 1 764 ? 40.894 11.751 17.705 1.00 88.38 764 GLU A C 1
ATOM 6123 O O . GLU A 1 764 ? 39.881 12.089 18.311 1.00 88.38 764 GLU A O 1
ATOM 6128 N N . GLY A 1 765 ? 41.836 10.992 18.277 1.00 88.12 765 GLY A N 1
ATOM 6129 C CA . GLY A 1 765 ? 41.715 10.412 19.618 1.00 88.12 765 GLY A CA 1
ATOM 6130 C C . GLY A 1 765 ? 40.749 9.223 19.705 1.00 88.12 765 GLY A C 1
ATOM 6131 O O . GLY A 1 765 ? 40.296 8.896 20.801 1.00 88.12 765 GLY A O 1
ATOM 6132 N N . ILE A 1 766 ? 40.429 8.580 18.575 1.00 89.44 766 ILE A N 1
ATOM 6133 C CA . ILE A 1 766 ? 39.494 7.448 18.502 1.00 89.44 766 ILE A CA 1
ATOM 6134 C C . ILE A 1 766 ? 40.221 6.107 18.341 1.00 89.44 766 ILE A C 1
ATOM 6136 O O . ILE A 1 766 ? 41.350 6.036 17.848 1.00 89.44 766 ILE A O 1
ATOM 6140 N N . VAL A 1 767 ? 39.540 5.027 18.723 1.00 90.69 767 VAL A N 1
ATOM 6141 C CA . VAL A 1 767 ? 39.894 3.645 18.364 1.00 90.69 767 VAL A CA 1
ATOM 6142 C C . VAL A 1 767 ? 38.980 3.224 17.211 1.00 90.69 767 VAL A C 1
ATOM 6144 O O . VAL A 1 767 ? 37.800 3.571 17.217 1.00 90.69 767 VAL A O 1
ATOM 6147 N N . ALA A 1 768 ? 39.530 2.549 16.200 1.00 86.75 768 ALA A N 1
ATOM 6148 C CA . ALA A 1 768 ? 38.844 2.293 14.940 1.00 86.75 768 ALA A CA 1
ATOM 6149 C C . ALA A 1 768 ? 39.282 0.987 14.250 1.00 86.75 768 ALA A C 1
ATOM 6151 O O . ALA A 1 768 ? 40.390 0.470 14.439 1.00 86.75 768 ALA A O 1
ATOM 6152 N N . GLY A 1 769 ? 38.415 0.495 13.366 1.00 86.00 769 GLY A N 1
ATOM 6153 C CA . GLY A 1 769 ? 38.674 -0.642 12.480 1.00 86.00 769 GLY A CA 1
ATOM 6154 C C . GLY A 1 769 ? 38.363 -0.319 11.014 1.00 86.00 769 GLY A C 1
ATOM 6155 O O . GLY A 1 769 ? 37.849 0.762 10.711 1.00 86.00 769 GLY A O 1
ATOM 6156 N N . PRO A 1 770 ? 38.674 -1.228 10.079 1.00 87.31 770 PRO A N 1
ATOM 6157 C CA . PRO A 1 770 ? 38.102 -1.201 8.738 1.00 87.31 770 PRO A CA 1
ATOM 6158 C C . PRO A 1 770 ? 36.647 -1.687 8.733 1.00 87.31 770 PRO A C 1
ATOM 6160 O O . PRO A 1 770 ? 36.258 -2.503 9.567 1.00 87.31 770 PRO A O 1
ATOM 6163 N N . GLU A 1 771 ? 35.880 -1.264 7.730 1.00 80.56 771 GLU A N 1
ATOM 6164 C CA . GLU A 1 771 ? 34.609 -1.899 7.365 1.00 80.56 771 GLU A CA 1
ATOM 6165 C C . GLU A 1 771 ? 34.837 -3.388 7.012 1.00 80.56 771 GLU A C 1
ATOM 6167 O O . GLU A 1 771 ? 35.884 -3.771 6.469 1.00 80.56 771 GLU A O 1
ATOM 6172 N N . THR A 1 772 ? 33.871 -4.252 7.337 1.00 73.75 772 THR A N 1
ATOM 6173 C CA . THR A 1 772 ? 33.966 -5.711 7.144 1.00 73.75 772 THR A CA 1
ATOM 6174 C C . THR A 1 772 ? 32.759 -6.241 6.356 1.00 73.75 772 THR A C 1
ATOM 6176 O O . THR A 1 772 ? 31.677 -5.673 6.479 1.00 73.75 772 THR A O 1
ATOM 6179 N N . PRO A 1 773 ? 32.897 -7.318 5.550 1.00 70.00 773 PRO A N 1
ATOM 6180 C CA . PRO A 1 773 ? 34.042 -8.228 5.433 1.00 70.00 773 PRO A CA 1
ATOM 6181 C C . PRO A 1 773 ? 35.203 -7.708 4.566 1.00 70.00 773 PRO A C 1
ATOM 6183 O O . PRO A 1 773 ? 35.024 -7.170 3.476 1.00 70.00 773 PRO A O 1
ATOM 6186 N N . LEU A 1 774 ? 36.435 -7.962 5.020 1.00 71.19 774 LEU A N 1
ATOM 6187 C CA . LEU A 1 774 ? 37.649 -7.689 4.247 1.00 71.19 774 LEU A CA 1
ATOM 6188 C C . LEU A 1 774 ? 37.842 -8.719 3.121 1.00 71.19 774 LEU A C 1
ATOM 6190 O O . LEU A 1 774 ? 37.839 -9.922 3.368 1.00 71.19 774 LEU A O 1
ATOM 6194 N N . SER A 1 775 ? 38.141 -8.250 1.905 1.00 72.62 775 SER A N 1
ATOM 6195 C CA . SER A 1 775 ? 38.662 -9.115 0.828 1.00 72.62 775 SER A CA 1
ATOM 6196 C C . SER A 1 775 ? 39.998 -9.769 1.215 1.00 72.62 775 SER A C 1
ATOM 6198 O O . SER A 1 775 ? 40.772 -9.168 1.960 1.00 72.62 775 SER A O 1
ATOM 6200 N N . ASP A 1 776 ? 40.337 -10.934 0.646 1.00 68.81 776 ASP A N 1
ATOM 6201 C CA . ASP A 1 776 ? 41.596 -11.660 0.924 1.00 68.81 776 ASP A CA 1
ATOM 6202 C C . ASP A 1 776 ? 42.847 -10.766 0.882 1.00 68.81 776 ASP A C 1
ATOM 6204 O O . ASP A 1 776 ? 43.712 -10.818 1.760 1.00 68.81 776 ASP A O 1
ATOM 6208 N N . LEU A 1 777 ? 42.946 -9.913 -0.143 1.00 73.50 777 LEU A N 1
ATOM 6209 C CA . LEU A 1 777 ? 44.076 -9.001 -0.320 1.00 73.50 777 LEU A CA 1
ATOM 6210 C C . LEU A 1 777 ? 44.077 -7.876 0.729 1.00 73.50 777 LEU A C 1
ATOM 6212 O O . LEU A 1 777 ? 45.149 -7.459 1.171 1.00 73.50 777 LEU A O 1
ATOM 6216 N N . GLY A 1 778 ? 42.892 -7.418 1.146 1.00 80.31 778 GLY A N 1
ATOM 6217 C CA . GLY A 1 778 ? 42.710 -6.488 2.258 1.00 80.31 778 GLY A CA 1
ATOM 6218 C C . GLY A 1 778 ? 43.111 -7.117 3.591 1.00 80.31 778 GLY A C 1
ATOM 6219 O O . GLY A 1 778 ? 43.960 -6.569 4.287 1.00 80.31 778 GLY A O 1
ATOM 6220 N N . LEU A 1 779 ? 42.602 -8.310 3.905 1.00 80.38 779 LEU A N 1
ATOM 6221 C CA . LEU A 1 779 ? 42.920 -9.055 5.126 1.00 80.38 779 LEU A CA 1
ATOM 6222 C C . LEU A 1 779 ? 44.425 -9.339 5.252 1.00 80.38 779 LEU A C 1
ATOM 6224 O O . LEU A 1 779 ? 44.999 -9.174 6.328 1.00 80.38 779 LEU A O 1
ATOM 6228 N N . LEU A 1 780 ? 45.097 -9.697 4.152 1.00 81.50 780 LEU A N 1
ATOM 6229 C CA . LEU A 1 780 ? 46.558 -9.843 4.115 1.00 81.50 780 LEU A CA 1
ATOM 6230 C C . LEU A 1 780 ? 47.296 -8.512 4.352 1.00 81.50 780 LEU A C 1
ATOM 6232 O O . LEU A 1 780 ? 48.345 -8.504 5.001 1.00 81.50 780 LEU A O 1
ATOM 6236 N N . ALA A 1 781 ? 46.769 -7.388 3.856 1.00 84.88 781 ALA A N 1
ATOM 6237 C CA . ALA A 1 781 ? 47.356 -6.065 4.070 1.00 84.88 781 ALA A CA 1
ATOM 6238 C C . ALA A 1 781 ? 47.174 -5.571 5.518 1.00 84.88 781 ALA A C 1
ATOM 6240 O O . ALA A 1 781 ? 48.157 -5.139 6.124 1.00 84.88 781 ALA A O 1
ATOM 6241 N N . TYR A 1 782 ? 45.971 -5.705 6.088 1.00 90.12 782 TYR A N 1
ATOM 6242 C CA . TYR A 1 782 ? 45.667 -5.357 7.481 1.00 90.12 782 TYR A CA 1
ATOM 6243 C C . TYR A 1 782 ? 46.434 -6.247 8.462 1.00 90.12 782 TYR A C 1
ATOM 6245 O O . TYR A 1 782 ? 47.178 -5.718 9.285 1.00 90.12 782 TYR A O 1
ATOM 6253 N N . ARG A 1 783 ? 46.420 -7.581 8.299 1.00 86.94 783 ARG A N 1
ATOM 6254 C CA . ARG A 1 783 ? 47.261 -8.479 9.117 1.00 86.94 783 ARG A CA 1
ATOM 6255 C C . ARG A 1 783 ? 48.748 -8.140 9.006 1.00 86.94 783 ARG A C 1
ATOM 6257 O O . ARG A 1 783 ? 49.441 -8.167 10.019 1.00 86.94 783 ARG A O 1
ATOM 6264 N N . SER A 1 784 ? 49.254 -7.765 7.824 1.00 86.94 784 SER A N 1
ATOM 6265 C CA . SER A 1 784 ? 50.649 -7.315 7.668 1.00 86.94 784 SER A CA 1
ATOM 6266 C C . SER A 1 784 ? 50.944 -5.955 8.319 1.00 86.94 784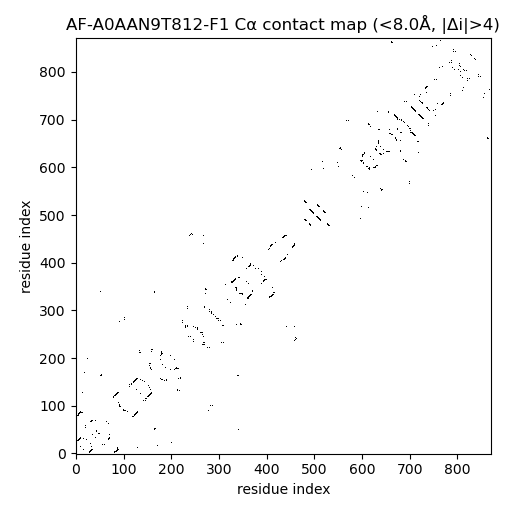 SER A C 1
ATOM 6268 O O . SER A 1 784 ? 52.120 -5.668 8.564 1.00 86.94 784 SER A O 1
ATOM 6270 N N . TYR A 1 785 ? 49.938 -5.110 8.549 1.00 91.25 785 TYR A N 1
ATOM 6271 C CA . TYR A 1 785 ? 50.070 -3.854 9.281 1.00 91.25 785 TYR A CA 1
ATOM 6272 C C . TYR A 1 785 ? 49.990 -4.104 10.794 1.00 91.25 785 TYR A C 1
ATOM 6274 O O . TYR A 1 785 ? 50.990 -3.901 11.485 1.00 91.25 785 TYR A O 1
ATOM 6282 N N . TRP A 1 786 ? 48.864 -4.638 11.279 1.00 93.31 786 TRP A N 1
ATOM 6283 C CA . TRP A 1 786 ? 48.600 -4.910 12.694 1.00 93.31 786 TRP A CA 1
ATOM 6284 C C . TRP A 1 786 ? 49.681 -5.792 13.328 1.00 93.31 786 TRP A C 1
ATOM 6286 O O . TRP A 1 786 ? 50.244 -5.414 14.352 1.00 93.31 786 TRP A O 1
ATOM 6296 N N . SER A 1 787 ? 50.066 -6.905 12.682 1.00 90.31 787 SER A N 1
ATOM 6297 C CA . SER A 1 787 ? 51.104 -7.812 13.214 1.00 90.31 787 SER A CA 1
ATOM 6298 C C . SER A 1 787 ? 52.437 -7.109 13.455 1.00 90.31 787 SER A C 1
ATOM 6300 O O . SER A 1 787 ? 53.195 -7.511 14.327 1.00 90.31 787 SER A O 1
ATOM 6302 N N . TRP A 1 788 ? 52.756 -6.084 12.665 1.00 90.75 788 TRP A N 1
ATOM 6303 C CA . TRP A 1 788 ? 53.997 -5.336 12.818 1.00 90.75 788 TRP A CA 1
ATOM 6304 C C . TRP A 1 788 ? 53.872 -4.251 13.888 1.00 90.75 788 TRP A C 1
ATOM 6306 O O . TRP A 1 788 ? 54.754 -4.153 14.733 1.00 90.75 788 TRP A O 1
ATOM 6316 N N . VAL A 1 789 ? 52.792 -3.462 13.873 1.00 90.69 789 VAL A N 1
ATOM 6317 C CA . VAL A 1 789 ? 52.574 -2.378 14.848 1.00 90.69 789 VAL A CA 1
ATOM 6318 C C . VAL A 1 789 ? 52.473 -2.937 16.266 1.00 90.69 789 VAL A C 1
ATOM 6320 O O . VAL A 1 789 ? 53.206 -2.494 17.144 1.00 90.69 789 VAL A O 1
ATOM 6323 N N . LEU A 1 790 ? 51.659 -3.976 16.472 1.00 90.50 790 LEU A N 1
ATOM 6324 C CA . LEU A 1 790 ? 51.487 -4.601 17.784 1.00 90.50 790 LEU A CA 1
ATOM 6325 C C . LEU A 1 790 ? 52.792 -5.230 18.287 1.00 90.50 790 LEU A C 1
ATOM 6327 O O . LEU A 1 790 ? 53.136 -5.070 19.453 1.00 90.50 790 LEU A O 1
ATOM 6331 N N . LEU A 1 791 ? 53.576 -5.879 17.417 1.00 88.25 791 LEU A N 1
ATOM 6332 C CA . LEU A 1 791 ? 54.888 -6.394 17.818 1.00 88.25 791 LEU A CA 1
ATOM 6333 C C . LEU A 1 791 ? 55.917 -5.293 18.100 1.00 88.25 791 LEU A C 1
ATOM 6335 O O . LEU A 1 791 ? 56.804 -5.535 18.912 1.00 88.25 791 LEU A O 1
ATOM 6339 N N . GLN A 1 792 ? 55.828 -4.112 17.474 1.00 87.50 792 GLN A N 1
ATOM 6340 C CA . GLN A 1 792 ? 56.674 -2.978 17.859 1.00 87.50 792 GLN A CA 1
ATOM 6341 C C . GLN A 1 792 ? 56.285 -2.449 19.246 1.00 87.50 792 GLN A C 1
ATOM 6343 O O . GLN A 1 792 ? 57.157 -2.379 20.106 1.00 87.50 792 GLN A O 1
ATOM 6348 N N . GLU A 1 793 ? 55.004 -2.171 19.502 1.00 88.00 793 GLU A N 1
ATOM 6349 C CA . GLU A 1 793 ? 54.530 -1.674 20.807 1.00 88.00 793 GLU A CA 1
ATOM 6350 C C . GLU A 1 793 ? 54.836 -2.642 21.962 1.00 88.00 793 GLU A C 1
ATOM 6352 O O . GLU A 1 793 ? 55.337 -2.228 23.010 1.00 88.00 793 GLU A O 1
ATOM 6357 N N . ILE A 1 794 ? 54.605 -3.946 21.762 1.00 86.12 794 ILE A N 1
ATOM 6358 C CA . ILE A 1 794 ? 54.902 -4.981 22.766 1.00 86.12 794 ILE A CA 1
ATOM 6359 C C . ILE A 1 794 ? 56.421 -5.133 22.977 1.00 86.12 794 ILE A C 1
ATOM 6361 O O . ILE A 1 794 ? 56.859 -5.394 24.092 1.00 86.12 794 ILE A O 1
ATOM 6365 N N . TYR A 1 795 ? 57.251 -4.971 21.940 1.00 83.81 795 TYR A N 1
ATOM 6366 C CA . TYR A 1 795 ? 58.711 -5.097 22.069 1.00 83.81 795 TYR A CA 1
ATOM 6367 C C . TYR A 1 795 ? 59.375 -3.862 22.705 1.00 83.81 795 TYR A C 1
ATOM 6369 O O . TYR A 1 795 ? 60.350 -4.003 23.452 1.00 83.81 795 TYR A O 1
ATOM 6377 N N . SER A 1 796 ? 58.852 -2.670 22.397 1.00 82.44 796 SER A N 1
ATOM 6378 C CA . SER A 1 796 ? 59.316 -1.369 22.898 1.00 82.44 796 SER A CA 1
ATOM 6379 C C . SER A 1 796 ? 58.787 -1.005 24.288 1.00 82.44 796 SER A C 1
ATOM 6381 O O . SER A 1 796 ? 59.258 -0.027 24.861 1.00 82.44 796 SER A O 1
ATOM 6383 N N . SER A 1 797 ? 57.849 -1.776 24.838 1.00 79.12 797 SER A N 1
ATOM 6384 C CA . SER A 1 797 ? 57.443 -1.676 26.242 1.00 79.12 797 SER A CA 1
ATOM 6385 C C . SER A 1 797 ? 58.361 -2.527 27.127 1.00 79.12 797 SER A C 1
ATOM 6387 O O . SER A 1 797 ? 58.726 -3.641 26.748 1.00 79.12 797 SER A O 1
ATOM 6389 N N . ASP A 1 798 ? 58.724 -2.015 28.305 1.00 66.88 798 ASP A N 1
ATOM 6390 C CA . ASP A 1 798 ? 59.481 -2.759 29.328 1.00 66.88 798 ASP A CA 1
ATOM 6391 C C . ASP A 1 798 ? 58.602 -3.262 30.498 1.00 66.88 798 ASP A C 1
ATOM 6393 O O . ASP A 1 798 ? 59.053 -4.105 31.273 1.00 66.88 798 ASP A O 1
ATOM 6397 N N . ASP A 1 799 ? 57.344 -2.809 30.582 1.00 65.88 799 ASP A N 1
ATOM 6398 C CA . ASP A 1 799 ? 56.333 -3.213 31.574 1.00 65.88 799 ASP A CA 1
ATOM 6399 C C . ASP A 1 799 ? 55.319 -4.239 31.015 1.00 65.88 799 ASP A C 1
ATOM 6401 O O . ASP A 1 799 ? 55.277 -4.510 29.811 1.00 65.88 799 ASP A O 1
ATOM 6405 N N . GLU A 1 800 ? 54.455 -4.795 31.876 1.00 71.12 800 GLU A N 1
ATOM 6406 C CA . GLU A 1 800 ? 53.297 -5.595 31.442 1.00 71.12 800 GLU A CA 1
ATOM 6407 C C . GLU A 1 800 ? 52.283 -4.719 30.680 1.00 71.12 800 GLU A C 1
ATOM 6409 O O . GLU A 1 800 ? 51.822 -3.703 31.195 1.00 71.12 800 GLU A O 1
ATOM 6414 N N . VAL A 1 801 ? 51.917 -5.118 29.456 1.00 77.75 801 VAL A N 1
ATOM 6415 C CA . VAL A 1 801 ? 51.016 -4.354 28.571 1.00 77.75 801 VAL A CA 1
ATOM 6416 C C . VAL A 1 801 ? 49.679 -5.078 28.412 1.00 77.75 801 VAL A C 1
ATOM 6418 O O . VAL A 1 801 ? 49.655 -6.250 28.024 1.00 77.75 801 VAL A O 1
ATOM 6421 N N . SER A 1 802 ? 48.559 -4.395 28.668 1.00 84.44 802 SER A N 1
ATOM 6422 C CA . SER A 1 802 ? 47.222 -4.946 28.417 1.00 84.44 802 SER A CA 1
ATOM 6423 C C . SER A 1 802 ? 46.773 -4.763 26.958 1.00 84.44 802 SER A C 1
ATOM 6425 O O . SER A 1 802 ? 47.340 -3.985 26.190 1.00 84.44 802 SER A O 1
ATOM 6427 N N . ILE A 1 803 ? 45.710 -5.470 26.564 1.00 85.62 803 ILE A N 1
ATOM 6428 C CA . ILE A 1 803 ? 45.077 -5.293 25.245 1.00 85.62 803 ILE A CA 1
ATOM 6429 C C . ILE A 1 803 ? 44.514 -3.867 25.104 1.00 85.62 803 ILE A C 1
ATOM 6431 O O . ILE A 1 803 ? 44.650 -3.262 24.043 1.00 85.62 803 ILE A O 1
ATOM 6435 N N . THR A 1 804 ? 43.979 -3.301 26.188 1.00 85.94 804 THR A N 1
ATOM 6436 C CA . THR A 1 804 ? 43.454 -1.929 26.242 1.00 85.94 804 THR A CA 1
ATOM 6437 C C . THR A 1 804 ? 44.560 -0.877 26.107 1.00 85.94 804 THR A C 1
ATOM 6439 O O . THR A 1 804 ? 44.366 0.119 25.413 1.00 85.94 804 THR A O 1
ATOM 6442 N N . ASP A 1 805 ? 45.756 -1.115 26.663 1.00 86.12 805 ASP A N 1
ATOM 6443 C CA . ASP A 1 805 ? 46.925 -0.248 26.434 1.00 86.12 805 ASP A CA 1
ATOM 6444 C C . ASP A 1 805 ? 47.357 -0.259 24.962 1.00 86.12 805 ASP A C 1
ATOM 6446 O O . ASP A 1 805 ? 47.654 0.791 24.390 1.00 86.12 805 ASP A O 1
ATOM 6450 N N . LEU A 1 806 ? 47.385 -1.439 24.329 1.00 89.12 806 LEU A N 1
ATOM 6451 C CA . LEU A 1 806 ? 47.701 -1.563 22.902 1.00 89.12 806 LEU A CA 1
ATOM 6452 C C . LEU A 1 806 ? 46.643 -0.866 22.039 1.00 89.12 806 LEU A C 1
ATOM 6454 O O . LEU A 1 806 ? 47.006 -0.137 21.118 1.00 89.12 806 LEU A O 1
ATOM 6458 N N . SER A 1 807 ? 45.360 -1.039 22.360 1.00 92.38 807 SER A N 1
ATOM 6459 C CA . SER A 1 807 ? 44.235 -0.356 21.709 1.00 92.38 807 SER A CA 1
ATOM 6460 C C . SER A 1 807 ? 44.399 1.164 21.771 1.00 92.38 807 SER A C 1
ATOM 6462 O O . SER A 1 807 ? 44.490 1.818 20.731 1.00 92.38 807 SER A O 1
ATOM 6464 N N . PHE A 1 808 ? 44.599 1.716 22.972 1.00 88.62 808 PHE A N 1
ATOM 6465 C CA . PHE A 1 808 ? 44.783 3.152 23.187 1.00 88.62 808 PHE A CA 1
ATOM 6466 C C . PHE A 1 808 ? 46.013 3.732 22.463 1.00 88.62 808 PHE A C 1
ATOM 6468 O O . PHE A 1 808 ? 45.934 4.812 21.884 1.00 88.62 808 PHE A O 1
ATOM 6475 N N . ARG A 1 809 ? 47.155 3.026 22.449 1.00 89.56 809 ARG A N 1
ATOM 6476 C CA . ARG A 1 809 ? 48.387 3.504 21.779 1.00 89.56 809 ARG A CA 1
ATOM 6477 C C . ARG A 1 809 ? 48.340 3.405 20.252 1.00 89.56 809 ARG A C 1
ATOM 6479 O O . ARG A 1 809 ? 49.029 4.158 19.561 1.00 89.56 809 ARG A O 1
ATOM 6486 N N . THR A 1 810 ? 47.586 2.448 19.711 1.00 92.50 810 THR A N 1
ATOM 6487 C CA . THR A 1 810 ? 47.593 2.136 18.269 1.00 92.50 810 THR A CA 1
ATOM 6488 C C . THR A 1 810 ? 46.355 2.614 17.517 1.00 92.50 810 THR A C 1
ATOM 6490 O O . THR A 1 810 ? 46.395 2.650 16.288 1.00 92.50 810 THR A O 1
ATOM 6493 N N . SER A 1 811 ? 45.285 2.978 18.232 1.00 93.81 811 SER A N 1
ATOM 6494 C CA . SER A 1 811 ? 43.929 3.183 17.706 1.00 93.81 811 SER A CA 1
ATOM 6495 C C . SER A 1 811 ? 43.311 1.941 17.041 1.00 93.81 811 SER A C 1
ATOM 6497 O O . SER A 1 811 ? 42.344 2.084 16.300 1.00 93.81 811 SER A O 1
ATOM 6499 N N . ILE A 1 812 ? 43.830 0.728 17.283 1.00 93.88 812 ILE A N 1
ATOM 6500 C CA . ILE A 1 812 ? 43.290 -0.535 16.743 1.00 93.88 812 ILE A CA 1
ATOM 6501 C C . ILE A 1 812 ? 42.284 -1.144 17.735 1.00 93.88 812 ILE A C 1
ATOM 6503 O O . ILE A 1 812 ? 42.597 -1.282 18.915 1.00 93.88 812 ILE A O 1
ATOM 6507 N N . ASN A 1 813 ? 41.109 -1.565 17.255 1.00 91.31 813 ASN A N 1
ATOM 6508 C CA . ASN A 1 813 ? 40.086 -2.235 18.069 1.00 91.31 813 ASN A CA 1
ATOM 6509 C C . ASN A 1 813 ? 40.624 -3.466 18.827 1.00 91.31 813 ASN A C 1
ATOM 6511 O O . ASN A 1 813 ? 41.378 -4.273 18.282 1.00 91.31 813 ASN A O 1
ATOM 6515 N N . GLU A 1 814 ? 40.171 -3.672 20.070 1.00 90.00 814 GLU A N 1
ATOM 6516 C CA . GLU A 1 814 ? 40.626 -4.789 20.919 1.00 90.00 814 GLU A CA 1
ATOM 6517 C C . GLU A 1 814 ? 40.371 -6.177 20.300 1.00 90.00 814 GLU A C 1
ATOM 6519 O O . GLU A 1 814 ? 41.159 -7.101 20.514 1.00 90.00 814 GLU A O 1
ATOM 6524 N N . SER A 1 815 ? 39.317 -6.318 19.488 1.00 88.44 815 SER A N 1
ATOM 6525 C CA . SER A 1 815 ? 39.017 -7.517 18.693 1.00 88.44 815 SER A CA 1
ATOM 6526 C C . SER A 1 815 ? 40.079 -7.794 17.625 1.00 88.44 815 SER A C 1
ATOM 6528 O O . SER A 1 815 ? 40.618 -8.897 17.575 1.00 88.44 815 SER A O 1
ATOM 6530 N N . ASP A 1 816 ? 40.442 -6.791 16.820 1.00 90.25 816 ASP A N 1
ATOM 6531 C CA . ASP A 1 816 ? 41.470 -6.901 15.775 1.00 90.25 816 ASP A CA 1
ATOM 6532 C C . ASP A 1 816 ? 42.855 -7.202 16.379 1.00 90.25 816 ASP A C 1
ATOM 6534 O O . ASP A 1 816 ? 43.654 -7.951 15.802 1.00 90.25 816 ASP A O 1
ATOM 6538 N N . ILE A 1 817 ? 43.131 -6.661 17.573 1.00 90.44 817 ILE A N 1
ATOM 6539 C CA . ILE A 1 817 ? 44.326 -6.972 18.370 1.00 90.44 817 ILE A CA 1
ATOM 6540 C C . ILE A 1 817 ? 44.307 -8.436 18.816 1.00 90.44 817 ILE A C 1
ATOM 6542 O O . ILE A 1 817 ? 45.282 -9.154 18.578 1.00 90.44 817 ILE A O 1
ATOM 6546 N N . LEU A 1 818 ? 43.212 -8.893 19.430 1.00 87.81 818 LEU A N 1
ATOM 6547 C CA . LEU A 1 818 ? 43.050 -10.277 19.874 1.00 87.81 818 LEU A CA 1
ATOM 6548 C C . LEU A 1 818 ? 43.195 -11.264 18.715 1.00 87.81 818 LEU A C 1
ATOM 6550 O O . LEU A 1 818 ? 43.999 -12.188 18.813 1.00 87.81 818 LEU A O 1
ATOM 6554 N N . ASP A 1 819 ? 42.500 -11.050 17.601 1.00 87.06 819 ASP A N 1
ATOM 6555 C CA . ASP A 1 819 ? 42.550 -11.936 16.435 1.00 87.06 819 ASP A CA 1
ATOM 6556 C C . ASP A 1 819 ? 43.920 -11.933 15.751 1.00 87.06 819 ASP A C 1
ATOM 6558 O O . ASP A 1 819 ? 44.411 -12.988 15.338 1.00 87.06 819 ASP A O 1
ATOM 6562 N N . THR A 1 820 ? 44.595 -10.781 15.688 1.00 89.12 820 THR A N 1
ATOM 6563 C CA . THR A 1 820 ? 45.969 -10.704 15.173 1.00 89.12 820 THR A CA 1
ATOM 6564 C C . THR A 1 820 ? 46.946 -11.457 16.076 1.00 89.12 820 THR A C 1
ATOM 6566 O O . THR A 1 820 ? 47.749 -12.252 15.584 1.00 89.12 820 THR A O 1
ATOM 6569 N N . LEU A 1 821 ? 46.885 -11.261 17.396 1.00 86.56 821 LEU A N 1
ATOM 6570 C CA . LEU A 1 821 ? 47.780 -11.940 18.337 1.00 86.56 821 LEU A CA 1
ATOM 6571 C C . LEU A 1 821 ? 47.457 -13.442 18.461 1.00 86.56 821 LEU A C 1
ATOM 6573 O O . LEU A 1 821 ? 48.382 -14.247 18.588 1.00 86.56 821 LEU A O 1
ATOM 6577 N N . ASN A 1 822 ? 46.188 -13.846 18.347 1.00 85.06 822 ASN A N 1
ATOM 6578 C CA . ASN A 1 822 ? 45.767 -15.247 18.237 1.00 85.06 822 ASN A CA 1
ATOM 6579 C C . ASN A 1 822 ? 46.329 -15.891 16.961 1.00 85.06 822 ASN A C 1
ATOM 6581 O O . ASN A 1 822 ? 46.937 -16.959 17.031 1.00 85.06 822 ASN A O 1
ATOM 6585 N N . TRP A 1 823 ? 46.220 -15.223 15.806 1.00 83.44 823 TRP A N 1
ATOM 6586 C CA . TRP A 1 823 ? 46.798 -15.692 14.539 1.00 83.44 823 TRP A CA 1
ATOM 6587 C C . TRP A 1 823 ? 48.331 -15.825 14.602 1.00 83.44 823 TRP A C 1
ATOM 6589 O O . TRP A 1 823 ? 48.900 -16.789 14.086 1.00 83.44 823 TRP A O 1
ATOM 6599 N N . LEU A 1 824 ? 49.011 -14.921 15.317 1.00 83.25 824 LEU A N 1
ATOM 6600 C CA . LEU A 1 824 ? 50.447 -15.019 15.609 1.00 83.25 824 LEU A CA 1
ATOM 6601 C C . LEU A 1 824 ? 50.802 -16.070 16.687 1.00 83.25 824 LEU A C 1
ATOM 6603 O O . LEU A 1 824 ? 51.987 -16.328 16.897 1.00 83.25 824 LEU A O 1
ATOM 6607 N N . ASN A 1 825 ? 49.810 -16.707 17.325 1.00 81.69 825 ASN A N 1
ATOM 6608 C CA . ASN A 1 825 ? 49.950 -17.673 18.427 1.00 81.69 825 ASN A CA 1
ATOM 6609 C C . ASN A 1 825 ? 50.612 -17.075 19.694 1.00 81.69 825 ASN A C 1
ATOM 6611 O O . ASN A 1 825 ? 51.441 -17.713 20.345 1.00 81.69 825 ASN A O 1
ATOM 6615 N N . LEU A 1 826 ? 50.247 -15.834 20.038 1.00 79.31 826 LEU A N 1
ATOM 6616 C CA . LEU A 1 826 ? 50.852 -15.024 21.110 1.00 79.31 826 LEU A CA 1
ATOM 6617 C C . LEU A 1 826 ? 49.961 -14.813 22.350 1.00 79.31 826 LEU A C 1
ATOM 6619 O O . LEU A 1 826 ? 50.416 -14.241 23.339 1.00 79.31 826 LEU A O 1
ATOM 6623 N N . VAL A 1 827 ? 48.715 -15.288 22.335 1.00 75.44 827 VAL A N 1
ATOM 6624 C CA . VAL A 1 827 ? 47.768 -15.167 23.458 1.00 75.44 827 VAL A CA 1
ATOM 6625 C C . VAL A 1 827 ? 47.462 -16.546 24.043 1.00 75.44 827 VAL A C 1
ATOM 6627 O O . VAL A 1 827 ? 47.484 -17.553 23.334 1.00 75.44 827 VAL A O 1
ATOM 6630 N N . LYS A 1 828 ? 47.160 -16.607 25.343 1.00 67.31 828 LYS A N 1
ATOM 6631 C CA . LYS A 1 828 ? 46.595 -17.793 26.004 1.00 67.31 828 LYS A CA 1
ATOM 6632 C C . LYS A 1 828 ? 45.364 -17.407 26.818 1.00 67.31 828 LYS A C 1
ATOM 6634 O O . LYS A 1 828 ? 45.365 -16.381 27.492 1.00 67.31 828 LYS A O 1
ATOM 6639 N N . TYR A 1 829 ? 44.329 -18.241 26.769 1.00 65.38 829 TYR A N 1
ATOM 6640 C CA . TYR A 1 829 ? 43.106 -18.054 27.551 1.00 65.38 829 TYR A CA 1
ATOM 6641 C C . TYR A 1 829 ? 43.263 -18.682 28.943 1.00 65.38 829 TYR A C 1
ATOM 6643 O O . TYR A 1 829 ? 43.566 -19.871 29.059 1.00 65.38 829 TYR A O 1
ATOM 6651 N N . LEU A 1 830 ? 43.093 -17.886 29.999 1.00 56.38 830 LEU A N 1
ATOM 6652 C CA . LEU A 1 830 ? 43.375 -18.254 31.388 1.00 56.38 830 LEU A CA 1
ATOM 6653 C C . LEU A 1 830 ? 42.367 -17.586 32.333 1.00 56.38 830 LEU A C 1
ATOM 6655 O O . LEU A 1 830 ? 42.288 -16.365 32.410 1.00 56.38 830 LEU A O 1
ATOM 6659 N N . LYS A 1 831 ? 41.622 -18.397 33.101 1.00 46.91 831 LYS A N 1
ATOM 6660 C CA . LYS A 1 831 ? 40.649 -17.935 34.119 1.00 46.91 831 LYS A CA 1
ATOM 6661 C C . LYS A 1 831 ? 39.691 -16.846 33.593 1.00 46.91 831 LYS A C 1
ATOM 6663 O O . LYS A 1 831 ? 39.541 -15.795 34.205 1.00 46.91 831 LYS A O 1
ATOM 6668 N N . ASN A 1 832 ? 39.061 -17.128 32.455 1.00 57.62 832 ASN A N 1
ATOM 6669 C CA . ASN A 1 832 ? 38.142 -16.265 31.702 1.00 57.62 832 ASN A CA 1
ATOM 6670 C C . ASN A 1 832 ? 38.746 -15.014 31.030 1.00 57.62 832 ASN A C 1
ATOM 6672 O O . ASN A 1 832 ? 38.038 -14.375 30.255 1.00 57.62 832 ASN A O 1
ATOM 6676 N N . ASN A 1 833 ? 40.035 -14.716 31.226 1.00 58.34 833 ASN A N 1
ATOM 6677 C CA . ASN A 1 833 ? 40.723 -13.603 30.568 1.00 58.34 833 ASN A CA 1
ATOM 6678 C C . ASN A 1 833 ? 41.701 -14.092 29.486 1.00 58.34 833 ASN A C 1
ATOM 6680 O O . ASN A 1 833 ? 42.228 -15.206 29.541 1.00 58.34 833 ASN A O 1
ATOM 6684 N N . TYR A 1 834 ? 41.987 -13.227 28.515 1.00 62.84 834 TYR A N 1
ATOM 6685 C CA . TYR A 1 834 ? 43.096 -13.401 27.577 1.00 62.84 834 TYR A CA 1
ATOM 6686 C C . TYR A 1 834 ? 44.382 -12.810 28.168 1.00 62.84 834 TYR A C 1
ATOM 6688 O O . TYR A 1 834 ? 44.399 -11.655 28.587 1.00 62.84 834 TYR A O 1
ATOM 6696 N N . CYS A 1 835 ? 45.467 -13.585 28.183 1.00 60.72 835 CYS A N 1
ATOM 6697 C CA . CYS A 1 835 ? 46.775 -13.150 28.674 1.00 60.72 835 CYS A CA 1
ATOM 6698 C C . CYS A 1 835 ? 47.835 -13.237 27.563 1.00 60.72 835 CYS A C 1
ATOM 6700 O O . CYS A 1 835 ? 47.999 -14.281 26.923 1.00 60.72 835 CYS A O 1
ATOM 6702 N N . ILE A 1 836 ? 48.588 -12.151 27.359 1.00 65.88 836 ILE A N 1
ATOM 6703 C CA . ILE A 1 836 ? 49.705 -12.072 26.402 1.00 65.88 836 ILE A CA 1
ATOM 6704 C C . ILE A 1 836 ? 50.955 -12.687 27.056 1.00 65.88 836 ILE A C 1
ATOM 6706 O O . ILE A 1 836 ? 51.825 -12.005 27.587 1.00 65.88 836 ILE A O 1
ATOM 6710 N N . CYS A 1 837 ? 51.031 -14.019 27.077 1.00 61.41 837 CYS A N 1
ATOM 6711 C CA . CYS A 1 837 ? 52.110 -14.761 27.741 1.00 61.41 837 CYS A CA 1
ATOM 6712 C C . CYS A 1 837 ? 53.300 -15.023 26.798 1.00 61.41 837 CYS A C 1
ATOM 6714 O O . CYS A 1 837 ? 53.527 -16.167 26.390 1.00 61.41 837 CYS A O 1
ATOM 6716 N N . VAL A 1 838 ? 54.055 -13.974 26.448 1.00 67.75 838 VAL A N 1
ATOM 6717 C CA . VAL A 1 838 ? 55.114 -14.017 25.419 1.00 67.75 838 VAL A CA 1
ATOM 6718 C C . VAL A 1 838 ? 56.482 -13.612 25.979 1.00 67.75 838 VAL A C 1
ATOM 6720 O O . VAL A 1 838 ? 56.607 -12.603 26.663 1.00 67.75 838 VAL A O 1
ATOM 6723 N N . THR A 1 839 ? 57.541 -14.359 25.650 1.00 70.94 839 THR A N 1
ATOM 6724 C CA . THR A 1 839 ? 58.928 -13.970 25.978 1.00 70.94 839 THR A CA 1
ATOM 6725 C C . THR A 1 839 ? 59.532 -13.060 24.902 1.00 70.94 839 THR A C 1
ATOM 6727 O O . THR A 1 839 ? 59.210 -13.199 23.719 1.00 70.94 839 THR A O 1
ATOM 6730 N N . ARG A 1 840 ? 60.488 -12.185 25.265 1.00 71.12 840 ARG A N 1
ATOM 6731 C CA . ARG A 1 840 ? 61.224 -11.337 24.295 1.00 71.12 840 ARG A CA 1
ATOM 6732 C C . ARG A 1 840 ? 61.886 -12.151 23.168 1.00 71.12 840 ARG A C 1
ATOM 6734 O O . ARG A 1 840 ? 61.908 -11.710 22.022 1.00 71.12 840 ARG A O 1
ATOM 6741 N N . GLU A 1 841 ? 62.333 -13.376 23.452 1.00 73.25 841 GLU A N 1
ATOM 6742 C CA . GLU A 1 841 ? 62.823 -14.324 22.440 1.00 73.25 841 GLU A CA 1
ATOM 6743 C C . GLU A 1 841 ? 61.724 -14.784 21.462 1.00 73.25 841 GLU A C 1
ATOM 6745 O O . GLU A 1 841 ? 61.950 -14.833 20.251 1.00 73.25 841 GLU A O 1
ATOM 6750 N N . THR A 1 842 ? 60.520 -15.078 21.963 1.00 76.81 842 THR A N 1
ATOM 6751 C CA . THR A 1 842 ? 59.372 -15.464 21.125 1.00 76.81 842 THR A CA 1
ATOM 6752 C C . THR A 1 842 ? 58.964 -14.313 20.204 1.00 76.81 842 THR A C 1
ATOM 6754 O O . THR A 1 842 ? 58.808 -14.536 19.002 1.00 76.81 842 THR A O 1
ATOM 6757 N N . LEU A 1 843 ? 58.897 -13.077 20.724 1.00 78.12 843 LEU A N 1
ATOM 6758 C CA . LEU A 1 843 ? 58.655 -11.869 19.920 1.00 78.12 843 LEU A CA 1
ATOM 6759 C C . LEU A 1 843 ? 59.686 -11.744 18.791 1.00 78.12 843 LEU A C 1
ATOM 6761 O O . LEU A 1 843 ? 59.307 -11.651 17.626 1.00 78.12 843 LEU A O 1
ATOM 6765 N N . LEU A 1 844 ? 60.985 -11.830 19.105 1.00 77.75 844 LEU A N 1
ATOM 6766 C CA . LEU A 1 844 ? 62.063 -11.759 18.110 1.00 77.75 844 LEU A CA 1
ATOM 6767 C C . LEU A 1 844 ? 61.967 -12.869 17.049 1.00 77.75 844 LEU A C 1
ATOM 6769 O O . LEU A 1 844 ? 62.247 -12.627 15.874 1.00 77.75 844 LEU A O 1
ATOM 6773 N N . ASN A 1 845 ? 61.555 -14.080 17.427 1.00 79.69 845 ASN A N 1
ATOM 6774 C CA . ASN A 1 845 ? 61.405 -15.205 16.501 1.00 79.69 845 ASN A CA 1
ATOM 6775 C C . ASN A 1 845 ? 60.145 -15.120 15.617 1.00 79.69 845 ASN A C 1
ATOM 6777 O O . ASN A 1 845 ? 60.123 -15.738 14.548 1.00 79.69 845 ASN A O 1
ATOM 6781 N N . VAL A 1 846 ? 59.135 -14.330 15.997 1.00 79.50 846 VAL A N 1
ATOM 6782 C CA . VAL A 1 846 ? 58.032 -13.926 15.105 1.00 79.50 846 VAL A CA 1
ATOM 6783 C C . VAL A 1 846 ? 58.444 -12.730 14.241 1.00 79.50 846 VAL A C 1
ATOM 6785 O O . VAL A 1 846 ? 58.239 -12.760 13.029 1.00 79.50 846 VAL A O 1
ATOM 6788 N N . PHE A 1 847 ? 59.114 -11.725 14.812 1.00 79.94 847 PHE A N 1
ATOM 6789 C CA . PHE A 1 847 ? 59.552 -10.517 14.101 1.00 79.94 847 PHE A CA 1
ATOM 6790 C C . PHE A 1 847 ? 60.474 -10.842 12.913 1.00 79.94 847 PHE A C 1
ATOM 6792 O O . PHE A 1 847 ? 60.274 -10.322 11.820 1.00 79.94 847 PHE A O 1
ATOM 6799 N N . LYS A 1 848 ? 61.403 -11.801 13.077 1.00 79.12 848 LYS A N 1
ATOM 6800 C CA . LYS A 1 848 ? 62.259 -12.345 11.997 1.00 79.12 848 LYS A CA 1
ATOM 6801 C C . LYS A 1 848 ? 61.485 -12.950 10.811 1.00 79.12 848 LYS A C 1
ATOM 6803 O O . LYS A 1 848 ? 62.061 -13.094 9.736 1.00 79.12 848 LYS A O 1
ATOM 6808 N N . LYS A 1 849 ? 60.222 -13.357 10.997 1.00 78.56 849 LYS A N 1
ATOM 6809 C CA . LYS A 1 849 ? 59.368 -13.946 9.946 1.00 78.56 849 LYS A CA 1
ATOM 6810 C C . LYS A 1 849 ? 58.542 -12.892 9.202 1.00 78.56 849 LYS A C 1
ATOM 6812 O O . LYS A 1 849 ? 58.069 -13.166 8.099 1.00 78.56 849 LYS A O 1
ATOM 6817 N N . LEU A 1 850 ? 58.366 -11.701 9.778 1.00 78.69 850 LEU A N 1
ATOM 6818 C CA . LEU A 1 850 ? 57.666 -10.594 9.133 1.00 78.69 850 LEU A CA 1
ATOM 6819 C C . LEU A 1 850 ? 58.600 -9.826 8.193 1.00 78.69 850 LEU A C 1
ATOM 6821 O O . LEU A 1 850 ? 59.788 -9.652 8.453 1.00 78.69 850 LEU A O 1
ATOM 6825 N N . LYS A 1 851 ? 58.040 -9.318 7.091 1.00 78.25 851 LYS A N 1
ATOM 6826 C CA . LYS A 1 851 ? 58.759 -8.405 6.196 1.00 78.25 851 LYS A CA 1
ATOM 6827 C C . LYS A 1 851 ? 58.596 -6.966 6.706 1.00 78.25 851 LYS A C 1
ATOM 6829 O O . LYS A 1 851 ? 57.454 -6.554 6.951 1.00 78.25 851 LYS A O 1
ATOM 6834 N N . PRO A 1 852 ? 59.687 -6.189 6.841 1.00 79.81 852 PRO A N 1
ATOM 6835 C CA . PRO A 1 852 ? 59.589 -4.791 7.236 1.00 79.81 852 PRO A CA 1
ATOM 6836 C C . PRO A 1 852 ? 58.777 -3.990 6.206 1.00 79.81 852 PRO A C 1
ATOM 6838 O O . PRO A 1 852 ? 58.796 -4.318 5.011 1.00 79.81 852 PRO A O 1
ATOM 6841 N N . PRO A 1 853 ? 58.042 -2.950 6.636 1.00 83.81 853 PRO A N 1
ATOM 6842 C CA . PRO A 1 853 ? 57.355 -2.062 5.711 1.00 83.81 853 PRO A CA 1
ATOM 6843 C C . PRO A 1 853 ? 58.364 -1.345 4.808 1.00 83.81 853 PRO A C 1
ATOM 6845 O O . PRO A 1 853 ? 59.432 -0.925 5.243 1.00 83.81 853 PRO A O 1
ATOM 6848 N N . ARG A 1 854 ? 57.999 -1.178 3.533 1.00 84.56 854 ARG A N 1
ATOM 6849 C CA . ARG A 1 854 ? 58.785 -0.400 2.557 1.00 84.56 854 ARG A CA 1
ATOM 6850 C C . ARG A 1 854 ? 58.634 1.112 2.728 1.00 84.56 854 ARG A C 1
ATOM 6852 O O . ARG A 1 854 ? 59.474 1.861 2.247 1.00 84.56 854 ARG A O 1
ATOM 6859 N N . PHE A 1 855 ? 57.557 1.539 3.379 1.00 87.44 855 PHE A N 1
ATOM 6860 C CA . PHE A 1 855 ? 57.202 2.931 3.612 1.00 87.44 855 PHE A CA 1
ATOM 6861 C C . PHE A 1 855 ? 56.695 3.072 5.048 1.00 87.44 855 PHE A C 1
ATOM 6863 O O . PHE A 1 855 ? 55.931 2.225 5.511 1.00 87.44 855 PHE A O 1
ATOM 6870 N N . PHE A 1 856 ? 57.093 4.146 5.719 1.00 88.50 856 PHE A N 1
ATOM 6871 C CA . PHE A 1 856 ? 56.612 4.536 7.042 1.00 88.50 856 PHE A CA 1
ATOM 6872 C C . PHE A 1 856 ? 55.935 5.904 6.912 1.00 88.50 856 PHE A C 1
ATOM 6874 O O . PHE A 1 856 ? 56.412 6.748 6.149 1.00 88.50 856 PHE A O 1
ATOM 6881 N N . ILE A 1 857 ? 54.849 6.144 7.651 1.00 91.81 857 ILE A N 1
ATOM 6882 C CA . ILE A 1 857 ? 54.305 7.500 7.774 1.00 91.81 857 ILE A CA 1
ATOM 6883 C C . ILE A 1 857 ? 55.252 8.312 8.660 1.00 91.81 857 ILE A C 1
ATOM 6885 O O . ILE A 1 857 ? 55.625 7.886 9.749 1.00 91.81 857 ILE A O 1
ATOM 6889 N N . ASN A 1 858 ? 55.648 9.486 8.174 1.00 91.62 858 ASN A N 1
ATOM 6890 C CA . ASN A 1 858 ? 56.297 10.504 8.987 1.00 91.62 858 ASN A CA 1
ATOM 6891 C C . ASN A 1 858 ? 55.187 11.397 9.546 1.00 91.62 858 ASN A C 1
ATOM 6893 O O . ASN A 1 858 ? 54.593 12.166 8.791 1.00 91.62 858 ASN A O 1
ATOM 6897 N N . THR A 1 859 ? 54.893 11.281 10.838 1.00 89.56 859 THR A N 1
ATOM 6898 C CA . THR A 1 859 ? 53.811 12.028 11.498 1.00 89.56 859 THR A CA 1
ATOM 6899 C C . THR A 1 859 ? 54.026 13.542 11.429 1.00 89.56 859 THR A C 1
ATOM 6901 O O . THR A 1 859 ? 53.079 14.280 11.183 1.00 89.56 859 THR A O 1
ATOM 6904 N N . ALA A 1 860 ? 55.277 14.013 11.486 1.00 90.00 860 ALA A N 1
ATOM 6905 C CA . ALA A 1 860 ? 55.628 15.427 11.308 1.00 90.00 860 ALA A CA 1
ATOM 6906 C C . ALA A 1 860 ? 55.462 15.947 9.860 1.00 90.00 860 ALA A C 1
ATOM 6908 O O . ALA A 1 860 ? 55.675 17.130 9.600 1.00 90.00 860 ALA A O 1
ATOM 6909 N N . ALA A 1 861 ? 55.101 15.077 8.909 1.00 91.56 861 ALA A N 1
ATOM 6910 C CA . ALA A 1 861 ? 54.762 15.436 7.531 1.00 91.56 861 ALA A CA 1
ATOM 6911 C C . ALA A 1 861 ? 53.245 15.406 7.246 1.00 91.56 861 ALA A C 1
ATOM 6913 O O . ALA A 1 861 ? 52.841 15.630 6.102 1.00 91.56 861 ALA A O 1
ATOM 6914 N N . ILE A 1 862 ? 52.416 15.124 8.260 1.00 94.38 862 ILE A N 1
ATOM 6915 C CA . ILE A 1 862 ? 50.955 15.237 8.193 1.00 94.38 862 ILE A CA 1
ATOM 6916 C C . ILE A 1 862 ? 50.567 16.711 8.399 1.00 94.38 862 ILE A C 1
ATOM 6918 O O . ILE A 1 862 ? 51.102 17.396 9.268 1.00 94.38 862 ILE A O 1
ATOM 6922 N N . ARG A 1 863 ? 49.644 17.208 7.574 1.00 91.81 863 ARG A N 1
ATOM 6923 C CA . ARG A 1 863 ? 49.103 18.577 7.575 1.00 91.81 863 ARG A CA 1
ATOM 6924 C C . ARG A 1 863 ? 47.580 18.510 7.631 1.00 91.81 863 ARG A C 1
ATOM 6926 O O . ARG A 1 863 ? 46.889 18.848 6.675 1.00 91.81 863 ARG A O 1
ATOM 6933 N N . TRP A 1 864 ? 47.083 17.981 8.739 1.00 90.88 864 TRP A N 1
ATOM 6934 C CA . TRP A 1 864 ? 45.685 17.619 8.926 1.00 90.88 864 TRP A CA 1
ATOM 6935 C C . TRP A 1 864 ? 45.270 17.884 10.373 1.00 90.88 864 TRP A C 1
ATOM 6937 O O . TRP A 1 864 ? 46.107 17.802 11.273 1.00 90.88 864 TRP A O 1
ATOM 6947 N N . TYR A 1 865 ? 43.994 18.200 10.585 1.00 79.12 865 TYR A N 1
ATOM 6948 C CA . TYR A 1 865 ? 43.432 18.553 11.886 1.00 79.12 865 TYR A CA 1
ATOM 6949 C C . TYR A 1 865 ? 42.047 17.901 12.054 1.00 79.12 865 TYR A C 1
ATOM 6951 O O . TYR A 1 865 ? 41.302 17.860 11.071 1.00 79.12 865 TYR A O 1
ATOM 6959 N N . PRO A 1 866 ? 41.675 17.435 13.263 1.00 74.19 866 PRO A N 1
ATOM 6960 C CA . PRO A 1 866 ? 40.320 16.959 13.546 1.00 74.19 866 PRO A CA 1
ATOM 6961 C C . PRO A 1 866 ? 39.266 18.040 13.281 1.00 74.19 866 PRO A C 1
ATOM 6963 O O . PRO A 1 866 ? 39.521 19.227 13.486 1.00 74.19 866 PRO A O 1
ATOM 6966 N N . TYR A 1 867 ? 38.073 17.632 12.844 1.00 66.06 867 TYR A N 1
ATOM 6967 C CA . TYR A 1 867 ? 37.045 18.575 12.377 1.00 66.06 867 TYR A CA 1
ATOM 6968 C C . TYR A 1 867 ? 36.291 19.276 13.515 1.00 66.06 867 TYR A C 1
ATOM 6970 O O . TYR A 1 867 ? 35.859 20.414 13.333 1.00 66.06 867 TYR A O 1
ATOM 6978 N N . ASP A 1 868 ? 36.231 18.673 14.704 1.00 50.06 868 ASP A N 1
ATOM 6979 C CA . ASP A 1 868 ? 35.667 19.287 15.912 1.00 50.06 868 ASP A CA 1
ATOM 6980 C C . ASP A 1 868 ? 36.653 20.254 16.589 1.00 50.06 868 ASP A C 1
ATOM 6982 O O . ASP A 1 868 ? 37.092 20.045 17.718 1.00 50.06 868 ASP A O 1
ATOM 6986 N N . ASN A 1 869 ? 37.031 21.321 15.878 1.00 37.28 869 ASN A N 1
ATOM 6987 C CA . ASN A 1 869 ? 37.614 22.545 16.455 1.00 37.28 869 ASN A CA 1
ATOM 6988 C C . ASN A 1 869 ? 37.490 23.779 15.524 1.00 37.28 869 ASN A C 1
ATOM 6990 O O . ASN A 1 869 ? 38.275 24.724 15.618 1.00 37.28 869 ASN A O 1
ATOM 6994 N N . ALA A 1 870 ? 36.495 23.795 14.629 1.00 31.08 870 ALA A N 1
ATOM 6995 C CA . ALA A 1 870 ? 36.118 24.971 13.842 1.00 31.08 870 ALA A CA 1
ATOM 6996 C C . ALA A 1 870 ? 34.783 25.552 14.348 1.00 31.08 870 ALA A C 1
ATOM 6998 O O . ALA A 1 870 ? 33.803 24.819 14.466 1.00 31.08 870 ALA A O 1
ATOM 6999 N N . MET A 1 871 ? 34.773 26.855 14.661 1.00 30.61 871 MET A N 1
ATOM 7000 C CA . MET A 1 871 ? 33.577 27.637 15.033 1.00 30.61 871 MET A CA 1
ATOM 7001 C C . MET A 1 871 ? 32.749 28.055 13.813 1.00 30.61 871 MET A C 1
ATOM 7003 O O . MET A 1 871 ? 33.372 28.320 12.759 1.00 30.61 871 MET A O 1
#

InterPro domains:
  IPR001732 UDP-glucose/GDP-mannose dehydrogenase, N-terminal [PF03721] (5-189)
  IPR002717 Histone acetyltransferase domain, MYST-type [PF01853] (656-832)
  IPR002717 Histone acetyltransferase domain, MYST-type [PS51726] (595-866)
  IPR008927 6-phosphogluconate dehydrogenase-like, C-terminal domain superfamily [SSF48179] (213-312)
  IPR014026 UDP-glucose/GDP-mannose dehydrogenase, dimerisation [PF00984] (213-307)
  IPR014027 UDP-glucose/GDP-mannose dehydrogenase, C-terminal [PF03720] (331-445)
  IPR014027 UDP-glucose/GDP-mannose dehydrogenase, C-terminal [SM00984] (331-445)
  IPR016181 Acyl-CoA N-acyltransferase [SSF55729] (596-867)
  IPR016197 Chromo-like domain superfamily [SSF54160] (473-596)
  IPR017476 UDP-glucose/GDP-mannose dehydrogenase [PIRSF000124] (5-458)
  IPR017476 UDP-glucose/GDP-mannose dehydrogenase [TIGR03026] (5-440)
  IPR025995 RNA binding activity-knot of a chromodomain [PF11717] (477-528)
  IPR028356 UDP-glucose 6-dehydrogenase, eukaryotic type [PIRSF500133] (2-465)
  IPR028356 UDP-glucose 6-dehydrogenase, eukaryotic type [PTHR11374] (3-462)
  IPR036220 UDP-glucose/GDP-mannose dehydrogenase, C-terminal domain superfamily [SSF52413] (316-456)
  IPR036291 NAD(P)-binding domain superfamily [SSF51735] (4-203)
  IPR036388 Winged helix-like DNA-binding domain superfamily [G3DSA:1.10.10.10] (774-854)
  IPR040706 MYST, zinc finger domain [PF17772] (597-651)

Foldseek 3Di:
DAWQAEEEEDCDPFRVLLQLLLCQLPVSHAYEYEYQDVVQLVQLVDQHHPWFAPPSSVSSVVRYPRRYYYDNCPLVSLAPGQEYEYADDFDQACDDPRHPFATHCVSVLVSLLSSQQRYDAEHEYEYEYQHFQCSQVSSQVSNVVRHDPRYYYFYKYWYDDADARCRNVCSQAPQATEIAFDPDPVRVVSLCSVLVSSVSRYPSVRYDYDHRRVRSVVLLVVLLVLLLLQLVLLVVLVVLQAVVNDSVVVLVVVLPPPVNHNPSNQHFLAAFDPRNSRSLSNVLSVCVVVVNNVSSVVSVSSVVSRVVSLVVLLCCVCVVVVNAQAAAQEEEEDQALEPSTLHNGRRSNLSSVLVSLVSHHQYAYEDPRHDPVRSLVSNVVSHPDSVSCVVRYHYDPDRLVSLAQGQEYEYRYQYPVVQVDPLLSSCVRYDPPHEYEARRPNYDQVVNVVSPYNYHYSNHHPDPDPDDDDDDDDDQDFWKWFADPNDTATWHFLDKDADPPNVWIWTFIDGPPDAQLPTDIDTPVRMDTDDPPDDDDDDDDDDDDDDDDDDDDDDDDDDDPVVVVVLVVVLVVPPDPDDDPVVVVVVVVVVCSVQSDQQQQWEAEDPDIDGFRGQFCDPPVQSNANYWYAYQAQRDIDSHDVHVVVCVVVPPGQHHPAAFQFDDDQKTKGKDQCLVSVVSVLSLLRVVCSHDVPDDRNNRRNQKIKIFIFGADPRGTGTQWIFIDGPDDPQAALGADTDGGVVNPPVQVRLVRVLVSQLVCVLVQAQHHHDDDDDPSRVVSLLLNLLVLLLVVVLPDPDAADLVNSCRVRSYDSVSNVVSCVVLVQWDQDPNDIGRPDDNVSSVVSVVVHDDRPDHGDSVRGRDHDPPPDD

Sequence (871 aa):
MTVKNICCIGAGYVGGPTCSVIANQCHDIRVTVVDINPERIAQWNSDLLPIYEPGLDEIVFSRRNKNLFFSTDVETAIKEADLIFISVNTPTKTCGEGKGRAADMRYVEESARTIATTATSSKIVVEKSTVPVKAAESISKVLVANQKDGVSFEVLSNPEFLAEGTAVENLVNADRVLIGHNETPTGRAAFRELRDIYMRWIPKERIIGMKTWSSELSKLASNAFLAQRISSINSLTALCEVTGADVSEVAYAIGHDRRIGPNFLEASVGFGGSCFQKDILNLVYMCERLSLREVAAYWQQVVDMNEYQKERFTKKIIETMFHSVSDKSLAIYGFSFKKNTGDTRESPSICVCKRLLDEGANLNIYDPKVMDKQLISDLNRVTCNQEKVKRLVKICRDPYSAAKNSHAIVICTEWDEFKKLKYEDIFKSMKKPAYIFDGRKILDHDYLSRIGYEVYTIDTIRSNRSKNKTRESTEVSGKYLAKRNDEWYPAEVIQKRPVQDPNTFEYYVHYTNCDRRLDRWLPQEEVKFIPSSQDPEEPAPASTSTISAIIPDISNRKMTRTQKKRLDEINESLMDTETEPQEISALEEERKALTKVKYITEIRIGKYLIDTWYFSPYPDEYGKSAKLWICEYCLFYARYAVSLHLHERECEFNNPPGTEVYRSGAISIYEADGRVHKLYCQNLCLLAKLFLDHKTLFFDVEAFKFYVLCVVDMAGAHIVGFFSKEKDSPDCFNVACLLVLPPYQKHGYGRLLIAFSYELSKLEGIVAGPETPLSDLGLLAYRSYWSWVLLQEIYSSDDEVSITDLSFRTSINESDILDTLNWLNLVKYLKNNYCICVTRETLLNVFKKLKPPRFFINTAAIRWYPYDNAM

Secondary structure (DSSP, 8-state):
----EEEEE--STTHHHHHHHHHHH-TTSEEEEE-S-HHHHHHHTSSS-SS--TTHHHHHHHHBTTTEEEES-HHHHHHH-SEEEE----PBPSSSTTTTTSBP-HHHHHHHHHHHHH-SS-EEEEE-S---TTHHHHHHHHHHHTPPTT--EEEEE------TTSHHHHHHS-S-EEEEE-SSTTHHHHHHHHHHHHTTTS-GGGEEEEEHHHHHHHHHHHHHHHHHHHHHHHHHHHHHHHH---HHHHHHHHHTSTTT-STT----S---SSSHHHHHHHHHHHHHHTT-HHHHHHHHHHHHHHHHHHHHHHHHHHHHTTT--TT-EEEEE--SSSTT----TT-HHHHHHHHHHHTT-EEEEE-SS--HHHHHHHHHHHSS-HHHHHHHEEE-SSHHHHHTT-SEEEE-S--TTGGGS-HHHHHHHS-SS-EEEETT--S-HHHHHHHT-EEEESS------------------SEEEEEETTEEEEEEEEEEEE-SSTT-EEEEEEETTS-GGG-EEEEGGGEEEE-TT--PPPPPP-------------------HHHHHHHHHHHGGG------HHHHHHHHHHHHHHT------EEEETTEEEE--S-----HHHHT-SEEEE-TTT--EESSHHHHHHHHTT---SS-SSEEEEEETTEEEEEEETTTSHHHHHHHHHHHHTT-TT----S--TTEEEEEEEEE-SS-EEEEEEEEEESS-TT-EEESEEEE-GGGTTSSHHHHHHHHHHHHHHHHT--BEE-SSPPHHHHHHHHHHHHHHHHHHHHH--S---HHHHHHHH-B-HHHHHHHHHHTT--EEETTEEE----HHHHHHHHTTSPPPS----GGGB----STT--

pLDDT: mean 84.86, std 19.08, range [20.06, 98.88]

Organism: NCBI:txid536013

Solvent-accessible surface area (backbone atoms only — not comparable to full-atom values): 48275 Å² total; per-residue (Å²): 125,88,70,44,28,35,22,27,43,21,64,43,88,59,32,39,56,52,47,39,51,48,23,70,72,32,72,84,30,39,29,38,36,18,34,92,50,61,68,55,36,49,24,65,72,45,99,56,57,80,68,70,42,68,70,44,65,63,46,39,69,73,28,54,87,74,30,24,44,69,36,65,61,53,60,61,39,49,50,67,26,38,32,36,37,42,27,48,73,50,53,62,24,88,61,71,88,50,45,78,23,28,64,35,56,65,55,55,52,50,51,28,43,50,48,24,70,53,42,85,56,53,33,38,38,30,43,35,41,84,61,66,67,56,48,63,56,52,36,48,50,44,27,66,77,45,49,50,92,91,38,50,77,43,61,32,31,36,56,69,82,59,47,83,42,44,36,52,58,37,69,61,68,44,85,59,47,50,36,6,22,50,98,44,80,63,26,57,44,54,47,47,51,56,49,61,58,49,51,70,71,42,61,66,92,32,53,46,77,47,47,35,57,58,39,35,44,51,49,42,49,50,41,37,55,52,44,35,38,36,25,57,39,35,55,45,17,62,50,12,25,74,74,68,49,57,50,66,60,52,33,54,59,56,19,65,41,83,90,70,36,56,75,60,39,75,45,45,40,41,78,40,36,80,48,42,67,51,41,34,34,29,50,25,47,50,26,50,77,69,72,35,55,70,64,16,51,63,51,43,50,38,50,52,45,32,53,48,36,39,51,50,53,46,48,50,53,32,51,75,51,75,69,49,39,55,75,38,37,31,12,36,38,29,44,22,34,46,49,68,35,51,54,49,50,64,12,43,29,54,58,42,49,48,50,42,46,72,52,39,24,26,37,21,34,23,48,100,56,48,53,70,71,54,58,55,49,53,54,49,70,74,38,100,47,59,67,56,46,69,72,31,50,41,83,34,98,42,66,62,75,17,34,49,64,9,37,30,39,36,33,49,28,69,45,77,65,70,68,71,58,67,60,68,64,45,54,74,41,27,40,83,80,30,36,36,38,34,26,49,77,71,65,67,60,66,62,43,42,72,74,61,40,51,69,39,48,68,32,54,54,81,75,82,81,75,88,75,92,73,93,78,82,97,80,90,86,70,55,28,33,35,57,54,97,92,42,78,42,58,23,46,80,77,46,78,45,74,50,96,50,92,92,39,44,33,33,32,35,39,51,63,100,52,71,66,58,71,46,42,75,40,51,53,95,41,51,44,82,47,72,99,83,74,86,81,86,90,81,87,90,83,90,84,88,88,85,91,89,92,88,90,75,80,81,90,87,87,89,57,79,69,63,52,52,58,51,54,66,54,30,70,78,73,71,79,90,79,75,55,74,68,55,53,50,51,54,46,53,52,47,53,59,78,49,69,70,60,43,41,45,32,36,35,42,72,97,46,76,45,79,41,40,31,49,43,92,47,63,74,90,47,31,68,27,50,42,39,25,33,43,54,27,62,49,54,72,28,70,15,62,69,58,33,56,57,43,69,74,70,54,92,52,48,33,63,70,64,45,76,33,28,58,58,93,51,39,37,29,27,42,25,46,13,68,83,40,40,71,46,48,41,37,49,51,49,58,47,22,23,75,32,81,88,56,79,81,65,71,57,38,60,63,31,37,34,43,38,31,21,46,44,68,95,82,34,33,42,68,42,30,36,36,32,24,55,76,79,48,97,85,38,41,50,32,70,45,77,48,52,45,76,94,47,50,96,70,45,57,62,47,43,53,54,52,49,38,38,55,50,30,52,69,61,72,42,62,32,42,66,53,79,86,63,52,73,71,50,46,54,38,49,51,62,42,52,56,49,54,53,52,48,57,63,65,75,43,92,68,95,79,53,64,67,56,52,18,71,76,54,16,41,37,58,63,63,50,50,54,45,35,48,75,70,68,42,55,46,83,53,95,95,40,81,41,78,80,67,51,76,68,56,53,51,65,50,54,74,72,53,80,79,78,85,65,77,89,58,73,93,37,52,59,79,77,61,77,95,79,72,131

Nearest PDB structures (foldseek):
  3itk-assembly1_A  TM=9.467E-01  e=5.110E-66  Homo sapiens
  6c58-assembly1_C  TM=9.799E-01  e=7.196E-65  Homo sapiens
  6c5z-assembly1_D  TM=9.843E-01  e=1.479E-63  Homo sapiens
  6c5a-assembly1_E  TM=9.729E-01  e=2.278E-63  Homo sapiens
  3khu-assembly1_D  TM=9.657E-01  e=2.278E-63  Homo sapiens

Radius of gyration: 36.34 Å; Cα contacts (8 Å, |Δi|>4): 1515; chains: 1; bounding box: 107×66×78 Å

Mean predicted aligned error: 18.19 Å